Protein AF-A0AAQ3NP17-F1 (afdb_monomer_lite)

Sequence (1236 aa):
MEAEANFLVIVISLFFLWNWFAKYYKLKPNQKLPPGPKKLPFIGNLHQLSGAGSLPHRAFYKLALKYGPLMHLQLGEISTVVASSPGLAKEIMKTNDIAFVQRPQFVFGDILSYGGKNIVFAPYGDYWRQIKKISVLELLSAKRVKSFSFIREEETAKFIDSIRKSAGSPINLTDKIYSLISDFVFRAAFGRKYKDHEFVVPLMRRVIEEATGFGFVDLFPSLKFIHFITGKRAKLEKLQKQVDEVLDNVVKEHEDKRKEAKEDGVEVEDEDFVDVLLRIQQDDNPDFKMTTTQIKALILDIFVAGTDTSASVLDWMMAEIVRNPRVMEKAQSEIREAFREKKRIDESDVEELNYLKLVMKETLRLHPPVPLLLPRECSEVRKLGGYEIPKKTRVMINAWSMGRDPEYWSDGERFIPERFEGNCVDFKGNNYEYVPFGAGRRMCPGMAFGLASIMLPLTLLLYHFNWELPDNIKAEDMDMAEHFGVEAVAKIQCTDVPLSLGLVKEVWIFQAHQLKKKYLSPLNLLIHGLAHLVFDYLCHPDEEYQRFLDYELSFFCEVNLLNRLSSQVQARPYVRRREPFPTKVSHYLKRAKLIDSIRLTLRSKNPDSSLPSLINHRLFDSFVLTHAIRSSPSADSALSLVHALEKNSNFSHTHHTLHALATVLAKSGKCSALKSLIDDIQANRFGTVRISFMNLMQWHAAAGDLDTVLQVWEQYTLESNHLCTESYNIVMALYAQMGKDSQAVRVFQGMIDEGSLPNCRSCTIIIEHLVKSRKLSEALEVFNLLPLMRVKRTLKQYSVLLEGFVGSKRFDEVKILVDEMQVDGILPSRGVSLLLQQMKEEGIFEDKEQLLRGIFPDERISTVSYSVDGGDGDDDENENEVEDENINDASQCDLVDGVHLKPWLDPRALASALRNWSPDEVAALEGANFVWTTRLVCKMLRNFKTPEAAWSFFCWVANQNGFTHDIYTVQRIMTLLARHGRTDLVNTLISKIRMEGMRLPFNTIRLIIDFYGISKNADAAMKVFNDDRILCGPISNVNLMLLYSSLLRTLTKCGRNSDALDMLDDMILNGICPDIQTFSGLMLYFSQLGDIKTVQKLFAMIRQSGLEPDAYLFKVLIQGYCKSNRAALAWRLFEDMKNSGLVPDSATKELLVKSLWKEGRRREAAAVEESCEEINTVLPLALQESYPSAYTMDVNSFAHEISAHTLTVMNKQGMHSGGERKGGGTTLRETDTDGI

Foldseek 3Di:
DVVVVVVVVVVVVVVCVVVVVVVVPPPPPDFQAQAFDAADPQQTCVVLCVVQVQAVLVSVLVRCVVRNQWHWTQGRPATAIEGQALVLLCCPFPVVNVQWVAADDDLLCCLQLVHQLEQQHNGDDPSNVVVLCCCQPPQADPVNLVLLLVQLQVLLVVLLVVVVVCFFWWDQVLVSLLVSQLSSLCCQLQNDCDPCNVVQSVLLVVSQQLVFCSDPCNSHVVPVVVCVVVCVSVVSNVSSVVLVVVLVVSLVVLVVVVVVCVVVVHDDPPDHLSNSLVVVQPPPDVVDHDDSSSSSSHSSCSSNVRRQQLSQLLQLLVLQLQLDVVLLVVQLCLLCVLCVPPPDDGLVSLVPRDLVVLSSQLSCLQFQFQQFPRKTFRCAWDDGPNGTDHGRHIYTYRSNSLSQPCVVDPVSNDRDSCVCPPDPDDQAAPRSSRPSQRHHPSGHSNVSSSVSSNRPSSSSCSNFFDFHAPDPQHSVNAPQAFDNGSTTHGRDTGGDHGDGPPDPPPDPVPPVVPVVPPPDDDDPDDPPPPPPPPPDDDDDDDDDDDDDDDDDDDDDDDDDPPPPPPDDDDADDLPDPDDCPVFLLLLLVVLLVLLVVLQVLLVDPCNPPCLVVSCPDSSNDQLSLLLSLLSHPALVSSVVNVVVVVVPRHDAHDLSNLLSNLQRCLQRLVVVVNVVSVVCVVVCVRPPHDDDLVSQLVSCLSSLNLVSNVVSVVVVVVVDVDDAQVSLLSNLLSCLVVVVLLVSLVSLVVCLVSPHDDAQSNLLSVLLSCLVVLNLVLSVVSQVCCVVVVHQHALSSLLSSLVSCLVVVVVVVNLVSLVVCLLSVHQHDPSRVVSVVVVVVVVPDPPNPPSCCSNDVPLFPPADDDDDDDDDDDDDDDPPDDPPPPPPDPDPDDDDDHDDDSSSDDLLSSLVSLQPPDPSSVVSVVVSVDDDDPVSLLSNLVNHPDLVSSVVSLVVVSNDYHDTDDLNSLLSSLLVCLLQVVLVVNVVSQVVCLVSVHAHRLVSLLSSLLSVLNVLNLVSNVVSLVCNCVRHNDDDLSSNLSSLLSSLLSCLSNVVLVVSVVSQVVCVVVVRDHDLVSLLSNLLSCLVVLNLVVNVVSVVVCVVVVHDHALSNLLSNLSSCLVNLNLVVSLVSVVVCVVVVHDHDPVSLVSSLVSCVVNVVNVSSVVSVVVVVVPVPDDDDDDDDDDDDDDDDDPSRVSVVSSVVSSVVVVVVVVPPDDDDDDDDDDDDDDDDDDD

InterPro domains:
  IPR001128 Cytochrome P450 [PF00067] (34-480)
  IPR001128 Cytochrome P450 [PR00385] (305-322)
  IPR001128 Cytochrome P450 [PR00385] (358-369)
  IPR001128 Cytochrome P450 [PR00385] (435-444)
  IPR002401 Cytochrome P450, E-class, group I [PR00463] (64-83)
  IPR002401 Cytochrome P450, E-class, group I [PR00463] (88-109)
  IPR002401 Cytochrome P450, E-class, group I [PR00463] (180-198)
  IPR002401 Cytochrome P450, E-class, group I [PR00463] (294-311)
  IPR002401 Cytochrome P450, E-class, group I [PR00463] (314-340)
  IPR002401 Cytochrome P450, E-class, group I [PR00463] (357-375)
  IPR002401 Cytochrome P450, E-class, group I [PR00463] (398-422)
  IPR002401 Cytochrome P450, E-class, group I [PR00463] (434-444)
  IPR002401 Cytochrome P450, E-class, group I [PR00463] (444-467)
  IPR002885 Pentatricopeptide repeat [PF01535] (727-755)
  IPR002885 Pentatricopeptide repeat [PF01535] (762-785)
  IPR002885 Pentatricopeptide repeat [PF01535] (798-826)
  IPR002885 Pentatricopeptide repeat [PF01535] (1044-1072)
  IPR002885 Pentatricopeptide repeat [PF13041] (1109-1156)
  IPR002885 Pentatricopeptide repeat [PS51375] (724-758)
  IPR002885 Pentatricopeptide repeat [PS51375] (794-828)

Structure (mmCIF, N/CA/C/O backbone):
data_AF-A0AAQ3NP17-F1
#
_entry.id   AF-A0AAQ3NP17-F1
#
loop_
_atom_site.group_PDB
_atom_site.id
_atom_site.type_symbol
_atom_site.label_atom_id
_atom_site.label_alt_id
_atom_site.label_comp_id
_atom_site.label_asym_id
_atom_site.label_entity_id
_atom_site.label_seq_id
_atom_site.pdbx_PDB_ins_code
_atom_site.Cartn_x
_atom_site.Cartn_y
_atom_site.Cartn_z
_atom_site.occupancy
_atom_site.B_iso_or_equiv
_atom_site.auth_seq_id
_atom_site.auth_comp_id
_atom_site.auth_asym_id
_atom_site.auth_atom_id
_atom_site.pdbx_PDB_model_num
ATOM 1 N N . MET A 1 1 ? 0.466 -8.342 73.359 1.00 50.41 1 MET A N 1
ATOM 2 C CA . MET A 1 1 ? 1.091 -7.521 72.298 1.00 50.41 1 MET A CA 1
ATOM 3 C C . MET A 1 1 ? 1.499 -8.311 71.054 1.00 50.41 1 MET A C 1
ATOM 5 O O . MET A 1 1 ? 0.765 -8.213 70.084 1.00 50.41 1 MET A O 1
ATOM 9 N N . GLU A 1 2 ? 2.572 -9.116 71.021 1.00 44.22 2 GLU A N 1
ATOM 10 C CA . GLU A 1 2 ? 2.957 -9.835 69.775 1.00 44.22 2 GLU A CA 1
ATOM 11 C C . GLU A 1 2 ? 1.928 -10.890 69.325 1.00 44.22 2 GLU A C 1
ATOM 13 O O . GLU A 1 2 ? 1.632 -11.010 68.137 1.00 44.22 2 GLU A O 1
ATOM 18 N N . ALA A 1 3 ? 1.304 -11.599 70.271 1.00 47.81 3 ALA A N 1
ATOM 19 C CA . ALA A 1 3 ? 0.242 -12.563 69.969 1.00 47.81 3 ALA A CA 1
ATOM 20 C C . ALA A 1 3 ? -1.038 -11.895 69.425 1.00 47.81 3 ALA A C 1
ATOM 22 O O . ALA A 1 3 ? -1.696 -12.440 68.542 1.00 47.81 3 ALA A O 1
ATOM 23 N N . GLU A 1 4 ? -1.364 -10.691 69.902 1.00 51.31 4 GLU A N 1
ATOM 24 C CA . GLU A 1 4 ? -2.532 -9.920 69.450 1.00 51.31 4 GLU A CA 1
ATOM 25 C C . GLU A 1 4 ? -2.288 -9.288 68.075 1.00 51.31 4 GLU A C 1
ATOM 27 O O . GLU A 1 4 ? -3.193 -9.266 67.245 1.00 51.31 4 GLU A O 1
ATOM 32 N N . ALA A 1 5 ? -1.055 -8.852 67.795 1.00 55.12 5 ALA A N 1
ATOM 33 C CA . ALA A 1 5 ? -0.655 -8.376 66.474 1.00 55.12 5 ALA A CA 1
ATOM 34 C C . ALA A 1 5 ? -0.701 -9.505 65.429 1.00 55.12 5 ALA A C 1
ATOM 36 O O . ALA A 1 5 ? -1.265 -9.321 64.351 1.00 55.12 5 ALA A O 1
ATOM 37 N N . ASN A 1 6 ? -0.201 -10.699 65.767 1.00 54.34 6 ASN A N 1
ATOM 38 C CA . ASN A 1 6 ? -0.270 -11.866 64.883 1.00 54.34 6 ASN A CA 1
ATOM 39 C C . ASN A 1 6 ? -1.712 -12.340 64.659 1.00 54.34 6 ASN A C 1
ATOM 41 O O . ASN A 1 6 ? -2.077 -12.682 63.535 1.00 54.34 6 ASN A O 1
ATOM 45 N N . PHE A 1 7 ? -2.560 -12.299 65.690 1.00 66.19 7 PHE A N 1
ATOM 46 C CA . PHE A 1 7 ? -3.980 -12.621 65.555 1.00 66.19 7 PHE A CA 1
ATOM 47 C C . PHE A 1 7 ? -4.706 -11.622 64.645 1.00 66.19 7 PHE A C 1
ATOM 49 O O . PHE A 1 7 ? -5.451 -12.033 63.757 1.00 66.19 7 PHE A O 1
ATOM 56 N N . LEU A 1 8 ? -4.432 -10.321 64.788 1.00 63.84 8 LEU A N 1
ATOM 57 C CA . LEU A 1 8 ? -5.004 -9.287 63.926 1.00 63.84 8 LEU A CA 1
ATOM 58 C C . LEU A 1 8 ? -4.568 -9.466 62.462 1.00 63.84 8 LEU A C 1
ATOM 60 O O . LEU A 1 8 ? -5.402 -9.387 61.563 1.00 63.84 8 LEU A O 1
ATOM 64 N N . VAL A 1 9 ? -3.292 -9.781 62.213 1.00 71.69 9 VAL A N 1
ATOM 65 C CA . VAL A 1 9 ? -2.775 -10.068 60.863 1.00 71.69 9 VAL A CA 1
ATOM 66 C C . VAL A 1 9 ? -3.439 -11.310 60.266 1.00 71.69 9 VAL A C 1
ATOM 68 O O . VAL A 1 9 ? -3.824 -11.283 59.097 1.00 71.69 9 VAL A O 1
ATOM 71 N N . ILE A 1 10 ? -3.644 -12.374 61.048 1.00 74.88 10 ILE A N 1
ATOM 72 C CA . ILE A 1 10 ? -4.326 -13.594 60.589 1.00 74.88 10 ILE A CA 1
ATOM 73 C C . ILE A 1 10 ? -5.801 -13.313 60.283 1.00 74.88 10 ILE A C 1
ATOM 75 O O . ILE A 1 10 ? -6.288 -13.725 59.234 1.00 74.88 10 ILE A O 1
ATOM 79 N N . VAL A 1 11 ? -6.508 -12.569 61.136 1.00 72.44 11 VAL A N 1
ATOM 80 C CA . VAL A 1 11 ? -7.923 -12.217 60.928 1.00 72.44 11 VAL A CA 1
ATOM 81 C C . VAL A 1 11 ? -8.097 -11.308 59.712 1.00 72.44 11 VAL A C 1
ATOM 83 O O . VAL A 1 11 ? -8.994 -11.540 58.904 1.00 72.44 11 VAL A O 1
ATOM 86 N N . ILE A 1 12 ? -7.209 -10.329 59.519 1.00 71.69 12 ILE A N 1
ATOM 87 C CA . ILE A 1 12 ? -7.194 -9.479 58.321 1.00 71.69 12 ILE A CA 1
ATOM 88 C C . ILE A 1 12 ? -6.913 -10.332 57.075 1.00 71.69 12 ILE A C 1
ATOM 90 O O . ILE A 1 12 ? -7.628 -10.221 56.079 1.00 71.69 12 ILE A O 1
ATOM 94 N N . SER A 1 13 ? -5.938 -11.242 57.143 1.00 69.38 13 SER A N 1
ATOM 95 C CA . SER A 1 13 ? -5.601 -12.159 56.044 1.00 69.38 13 SER A CA 1
ATOM 96 C C . SER A 1 13 ? -6.770 -13.084 55.688 1.00 69.38 13 SER A C 1
ATOM 98 O O . SER A 1 13 ? -7.081 -13.259 54.511 1.00 69.38 13 SER A O 1
ATOM 100 N N . LEU A 1 14 ? -7.470 -13.623 56.691 1.00 71.81 14 LEU A N 1
ATOM 101 C CA . LEU A 1 14 ? -8.652 -14.471 56.527 1.00 71.81 14 LEU A CA 1
ATOM 102 C C . LEU A 1 14 ? -9.866 -13.688 56.010 1.00 71.81 14 LEU A C 1
ATOM 104 O O . LEU A 1 14 ? -10.611 -14.209 55.186 1.00 71.81 14 LEU A O 1
ATOM 108 N N . PHE A 1 15 ? -10.049 -12.432 56.422 1.00 71.12 15 PHE A N 1
ATOM 109 C CA . PHE A 1 15 ? -11.106 -11.550 55.916 1.00 71.12 15 PHE A CA 1
ATOM 110 C C . PHE A 1 15 ? -10.890 -11.191 54.440 1.00 71.12 15 PHE A C 1
ATOM 112 O O . PHE A 1 15 ? -11.834 -11.226 53.644 1.00 71.12 15 PHE A O 1
ATOM 119 N N . PHE A 1 16 ? -9.642 -10.914 54.044 1.00 67.50 16 PHE A N 1
ATOM 120 C CA . PHE A 1 16 ? -9.286 -10.739 52.637 1.00 67.50 16 PHE A CA 1
ATOM 121 C C . PHE A 1 16 ? -9.463 -12.040 51.847 1.00 67.50 16 PHE A C 1
ATOM 123 O O . PHE A 1 16 ? -10.061 -11.993 50.775 1.00 67.50 16 PHE A O 1
ATOM 130 N N . LEU A 1 17 ? -9.054 -13.195 52.387 1.00 69.94 17 LEU A N 1
ATOM 131 C CA . LEU A 1 17 ? -9.299 -14.518 51.793 1.00 69.94 17 LEU A CA 1
ATOM 132 C C . LEU A 1 17 ? -10.798 -14.825 51.640 1.00 69.94 17 LEU A C 1
ATOM 134 O O . LEU A 1 17 ? -11.200 -15.350 50.607 1.00 69.94 17 LEU A O 1
ATOM 138 N N . TRP A 1 18 ? -11.641 -14.465 52.610 1.00 65.31 18 TRP A N 1
ATOM 139 C CA . TRP A 1 18 ? -13.089 -14.701 52.583 1.00 65.31 18 TRP A CA 1
ATOM 140 C C . TRP A 1 18 ? -13.806 -13.821 51.558 1.00 65.31 18 TRP A C 1
ATOM 142 O O . TRP A 1 18 ? -14.537 -14.328 50.707 1.00 65.31 18 TRP A O 1
ATOM 152 N N . ASN A 1 19 ? -13.571 -12.503 51.582 1.00 60.91 19 ASN A N 1
ATOM 153 C CA . ASN A 1 19 ? -14.122 -11.597 50.569 1.00 60.91 19 ASN A CA 1
ATOM 154 C C . ASN A 1 19 ? -13.617 -11.951 49.165 1.00 60.91 19 ASN A C 1
ATOM 156 O O . ASN A 1 19 ? -14.330 -11.763 48.178 1.00 60.91 19 ASN A O 1
ATOM 160 N N . TRP A 1 20 ? -12.411 -12.508 49.074 1.00 59.59 20 TRP A N 1
ATOM 161 C CA . TRP A 1 20 ? -11.835 -13.028 47.844 1.00 59.59 20 TRP A CA 1
ATOM 162 C C . TRP A 1 20 ? -12.520 -14.318 47.373 1.00 59.59 20 TRP A C 1
ATOM 164 O O . TRP A 1 20 ? -12.950 -14.367 46.221 1.00 59.59 20 TRP A O 1
ATOM 174 N N . PHE A 1 21 ? -12.735 -15.307 48.246 1.00 56.50 21 PHE A N 1
ATOM 175 C CA . PHE A 1 21 ? -13.508 -16.515 47.930 1.00 56.50 21 PHE A CA 1
ATOM 176 C C . PHE A 1 21 ? -14.945 -16.170 47.510 1.00 56.50 21 PHE A C 1
ATOM 178 O O . PHE A 1 21 ? -15.438 -16.697 46.513 1.00 56.50 21 PHE A O 1
ATOM 185 N N . ALA A 1 22 ? -15.589 -15.212 48.181 1.00 57.97 22 ALA A N 1
ATOM 186 C CA . ALA A 1 22 ? -16.921 -14.724 47.823 1.00 57.97 22 ALA A CA 1
ATOM 187 C C . ALA A 1 22 ? -16.960 -14.015 46.451 1.00 57.97 22 ALA A C 1
ATOM 189 O O . ALA A 1 22 ? -17.969 -14.077 45.744 1.00 57.97 22 ALA A O 1
ATOM 190 N N . LYS A 1 23 ? -15.861 -13.370 46.034 1.00 54.69 23 LYS A N 1
ATOM 191 C CA . LYS A 1 23 ? -15.707 -12.787 44.688 1.00 54.69 23 LYS A CA 1
ATOM 192 C C . LYS A 1 23 ? -15.390 -13.852 43.631 1.00 54.69 23 LYS A C 1
ATOM 194 O O . LYS A 1 23 ? -15.873 -13.740 42.509 1.00 54.69 23 LYS A O 1
ATOM 199 N N . TYR A 1 24 ? -14.622 -14.881 43.994 1.00 49.47 24 TYR A N 1
ATOM 200 C CA . TYR A 1 24 ? -14.214 -15.990 43.124 1.00 49.47 24 TYR A CA 1
ATOM 201 C C . TYR A 1 24 ? -15.380 -16.938 42.798 1.00 49.47 24 TYR A C 1
ATOM 203 O O . TYR A 1 24 ? -15.488 -17.416 41.672 1.00 49.47 24 TYR A O 1
ATOM 211 N N . TYR A 1 25 ? -16.295 -17.151 43.752 1.00 46.56 25 TYR A N 1
ATOM 212 C CA . TYR A 1 25 ? -17.498 -17.974 43.573 1.00 46.56 25 TYR A CA 1
ATOM 213 C C . TYR A 1 25 ? -18.700 -17.234 42.966 1.00 46.56 25 TYR A C 1
ATOM 215 O O . TYR A 1 25 ? -19.701 -17.873 42.643 1.00 46.56 25 TYR A O 1
ATOM 223 N N . LYS A 1 26 ? -18.604 -15.924 42.690 1.00 42.25 26 LYS A N 1
ATOM 224 C CA . LYS A 1 26 ? -19.517 -15.253 41.744 1.00 42.25 26 LYS A CA 1
ATOM 225 C C . LYS A 1 26 ? -19.137 -15.616 40.301 1.00 42.25 26 LYS A C 1
ATOM 227 O O . LYS A 1 26 ? -18.790 -14.761 39.490 1.00 42.25 26 LYS A O 1
ATOM 232 N N . LEU A 1 27 ? -19.215 -16.904 39.975 1.00 41.41 27 LEU A N 1
ATOM 233 C CA . LEU A 1 27 ? -19.275 -17.380 38.598 1.00 41.41 27 LEU A CA 1
ATOM 234 C C . LEU A 1 27 ? -20.601 -16.892 38.012 1.00 41.41 27 LEU A C 1
ATOM 236 O O . LEU A 1 27 ? -21.658 -17.432 38.327 1.00 41.41 27 LEU A O 1
ATOM 240 N N . LYS A 1 28 ? -20.560 -15.860 37.163 1.00 43.56 28 LYS A N 1
ATOM 241 C CA . LYS A 1 28 ? -21.633 -15.681 36.181 1.00 43.56 28 LYS A CA 1
ATOM 242 C C . LYS A 1 28 ? -21.580 -16.902 35.253 1.00 43.56 28 LYS A C 1
ATOM 244 O O . LYS A 1 28 ? -20.546 -17.095 34.610 1.00 43.56 28 LYS A O 1
ATOM 249 N N . PRO A 1 29 ? -22.628 -17.736 35.189 1.00 41.06 29 PRO A N 1
ATOM 250 C CA . PRO A 1 29 ? -22.677 -18.816 34.220 1.00 41.06 29 PRO A CA 1
ATOM 251 C C . PRO A 1 29 ? -22.886 -18.223 32.816 1.00 41.06 29 PRO A C 1
ATOM 253 O O . PRO A 1 29 ? -23.563 -17.206 32.665 1.00 41.06 29 PRO A O 1
ATOM 256 N N . ASN A 1 30 ? -22.314 -18.88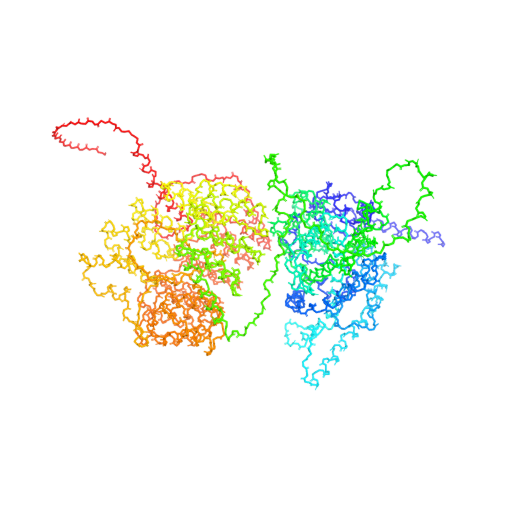4 31.806 1.00 47.62 30 ASN A N 1
ATOM 257 C CA . ASN A 1 30 ? -22.491 -18.652 30.364 1.00 47.62 30 ASN A CA 1
ATOM 258 C C . ASN A 1 30 ? -21.806 -17.432 29.715 1.00 47.62 30 ASN A C 1
ATOM 260 O O . ASN A 1 30 ? -22.459 -16.663 29.018 1.00 47.62 30 ASN A O 1
ATOM 264 N N . GLN A 1 31 ? -20.477 -17.315 29.805 1.00 58.97 31 GLN A N 1
ATOM 265 C CA . GLN A 1 31 ? -19.715 -16.662 28.725 1.00 58.97 31 GLN A CA 1
ATOM 266 C C . GLN A 1 31 ? -18.853 -17.698 28.003 1.00 58.97 31 GLN A C 1
ATOM 268 O O . GLN A 1 31 ? -18.034 -18.374 28.627 1.00 58.97 31 GLN A O 1
ATOM 273 N N . LYS A 1 32 ? -19.053 -17.836 26.686 1.00 78.88 32 LYS A N 1
ATOM 274 C CA . LYS A 1 32 ? -18.236 -18.686 25.806 1.00 78.88 32 LYS A CA 1
ATOM 275 C C . LYS A 1 32 ? -16.877 -18.012 25.575 1.00 78.88 32 LYS A C 1
ATOM 277 O O . LYS A 1 32 ? -16.656 -17.435 24.515 1.00 78.88 32 LYS A O 1
ATOM 282 N N . LEU A 1 33 ? -16.000 -18.027 26.579 1.00 85.50 33 LEU A N 1
ATOM 283 C CA . LEU A 1 33 ? -14.612 -17.567 26.440 1.00 85.50 33 LEU A CA 1
ATOM 284 C C . LEU A 1 33 ? -13.792 -18.563 25.599 1.00 85.50 33 LEU A C 1
ATOM 286 O O . LEU A 1 33 ? -14.124 -19.753 25.603 1.00 85.50 33 LEU A O 1
ATOM 290 N N . PRO A 1 34 ? -12.718 -18.110 24.922 1.00 92.06 34 PRO A N 1
ATOM 291 C CA . PRO A 1 34 ? -11.793 -19.008 24.238 1.00 92.06 34 PRO A CA 1
ATOM 292 C C . PRO A 1 34 ? -11.210 -20.075 25.181 1.00 92.06 34 PRO A C 1
ATOM 294 O O . PRO A 1 34 ? -11.082 -19.825 26.386 1.00 92.06 34 PRO A O 1
ATOM 297 N N . PRO A 1 35 ? -10.831 -21.255 24.658 1.00 92.31 35 PRO A N 1
ATOM 298 C CA . PRO A 1 35 ? -10.200 -22.306 25.449 1.00 92.31 35 PRO A CA 1
ATOM 299 C C . PRO A 1 35 ? -8.877 -21.824 26.056 1.00 92.31 35 PRO A C 1
ATOM 301 O O . PRO A 1 35 ? -8.228 -20.914 25.545 1.00 92.31 35 PRO A O 1
ATOM 304 N N . GLY A 1 36 ? -8.451 -22.437 27.157 1.00 90.69 36 GLY A N 1
ATOM 305 C CA . GLY A 1 36 ? -7.206 -22.046 27.801 1.00 90.69 36 GLY A CA 1
ATOM 306 C C . GLY A 1 36 ? -6.750 -23.003 28.897 1.00 90.69 36 GLY A C 1
ATOM 307 O O . GLY A 1 36 ? -7.539 -23.805 29.411 1.00 90.69 36 GLY A O 1
ATOM 308 N N . PRO A 1 37 ? -5.464 -22.942 29.269 1.00 89.81 37 PRO A N 1
ATOM 309 C CA . PRO A 1 37 ? -4.916 -23.754 30.340 1.00 89.81 37 PRO A CA 1
ATOM 310 C C . PRO A 1 37 ? -5.538 -23.434 31.705 1.00 89.81 37 PRO A C 1
ATOM 312 O O . PRO A 1 37 ? -5.924 -22.300 31.997 1.00 89.81 37 PRO A O 1
ATOM 315 N N . LYS A 1 38 ? -5.563 -24.437 32.595 1.00 86.19 38 LYS A N 1
ATOM 316 C CA . LYS A 1 38 ? -6.058 -24.268 33.970 1.00 86.19 38 LYS A CA 1
ATOM 317 C C . LYS A 1 38 ? -5.279 -23.159 34.688 1.00 86.19 38 LYS A C 1
ATOM 319 O O . LYS A 1 38 ? -4.047 -23.150 34.688 1.00 86.19 38 LYS A O 1
ATOM 324 N N . LYS A 1 39 ? -6.026 -22.239 35.299 1.00 87.19 39 LYS A N 1
ATOM 325 C CA . LYS A 1 39 ? -5.512 -21.088 36.048 1.00 87.19 39 LYS A CA 1
ATOM 326 C C . LYS A 1 39 ? -5.261 -21.453 37.512 1.00 87.19 39 LYS A C 1
ATOM 328 O O . LYS A 1 39 ? -6.090 -22.127 38.123 1.00 87.19 39 LYS A O 1
ATOM 333 N N . LEU A 1 40 ? -4.156 -20.975 38.081 1.00 84.19 40 LEU A N 1
ATOM 334 C CA . LEU A 1 40 ? -3.925 -21.026 39.524 1.00 84.19 40 LEU A CA 1
ATOM 335 C C . LEU A 1 40 ? -4.592 -19.831 40.226 1.00 84.19 40 LEU A C 1
ATOM 337 O O . LEU A 1 40 ? -4.775 -18.775 39.608 1.00 84.19 40 LEU A O 1
ATOM 341 N N . PRO A 1 41 ? -4.947 -19.961 41.516 1.00 74.38 41 PRO A N 1
ATOM 342 C CA . PRO A 1 41 ? -5.345 -18.826 42.342 1.00 74.38 41 PRO A CA 1
ATOM 343 C C . PRO A 1 41 ? -4.325 -17.676 42.284 1.00 74.38 41 PRO A C 1
ATOM 345 O O . PRO A 1 41 ? -3.121 -17.919 42.300 1.00 74.38 41 PRO A O 1
ATOM 348 N N . PHE A 1 42 ? -4.811 -16.430 42.244 1.00 71.81 42 PHE A N 1
ATOM 349 C CA . PHE A 1 42 ? -4.041 -15.169 42.247 1.00 71.81 42 PHE A CA 1
ATOM 350 C C . PHE A 1 42 ? -3.156 -14.897 41.021 1.00 71.81 42 PHE A C 1
ATOM 352 O O . PHE A 1 42 ? -3.311 -13.862 40.384 1.00 71.81 42 PHE A O 1
ATOM 359 N N . ILE A 1 43 ? -2.252 -15.807 40.661 1.00 82.06 43 ILE A N 1
ATOM 360 C CA . ILE A 1 43 ? -1.304 -15.612 39.550 1.00 82.06 43 ILE A CA 1
ATOM 361 C C . ILE A 1 43 ? -1.873 -16.023 38.186 1.00 82.06 43 ILE A C 1
ATOM 363 O O . ILE A 1 43 ? -1.304 -15.696 37.144 1.00 82.06 43 ILE A O 1
ATOM 367 N N . GLY A 1 44 ? -2.988 -16.759 38.176 1.00 87.94 44 GLY A N 1
ATOM 368 C CA . GLY A 1 44 ? -3.618 -17.247 36.958 1.00 87.94 44 GLY A CA 1
ATOM 369 C C . GLY A 1 44 ? -2.692 -18.174 36.167 1.00 87.94 44 GLY A C 1
ATOM 370 O O . GLY A 1 44 ? -2.243 -19.202 36.676 1.00 87.94 44 GLY A O 1
ATOM 371 N N . ASN A 1 45 ? -2.405 -17.814 34.921 1.00 89.50 45 ASN A N 1
ATOM 372 C CA . ASN A 1 45 ? -1.582 -18.550 33.966 1.00 89.50 45 ASN A CA 1
ATOM 373 C C . ASN A 1 45 ? -0.113 -18.080 33.926 1.00 89.50 45 ASN A C 1
ATOM 375 O O . ASN A 1 45 ? 0.657 -18.584 33.117 1.00 89.50 45 ASN A O 1
ATOM 379 N N . LEU A 1 46 ? 0.324 -17.173 34.813 1.00 84.69 46 LEU A N 1
ATOM 380 C CA . LEU A 1 46 ? 1.718 -16.686 34.826 1.00 84.69 46 LEU A CA 1
ATOM 381 C C . LEU A 1 46 ? 2.757 -17.802 35.032 1.00 84.69 46 LEU A C 1
ATOM 383 O O . LEU A 1 46 ? 3.818 -17.782 34.417 1.00 84.69 46 LEU A O 1
ATOM 387 N N . HIS A 1 47 ? 2.431 -18.819 35.831 1.00 83.69 47 HIS A N 1
ATOM 388 C CA . HIS A 1 47 ? 3.287 -19.989 36.068 1.00 83.69 47 HIS A CA 1
ATOM 389 C C . HIS A 1 47 ? 3.573 -20.823 34.802 1.00 83.69 47 HIS A C 1
ATOM 391 O O . HIS A 1 47 ? 4.537 -21.583 34.755 1.00 83.69 47 HIS A O 1
ATOM 397 N N . GLN A 1 48 ? 2.746 -20.695 33.759 1.00 83.19 48 GLN A N 1
ATOM 398 C CA . GLN A 1 48 ? 2.983 -21.346 32.465 1.00 83.19 48 GLN A CA 1
ATOM 399 C C . GLN A 1 48 ? 3.974 -20.562 31.600 1.00 83.19 48 GLN A C 1
ATOM 401 O O . GLN A 1 48 ? 4.523 -21.117 30.653 1.00 83.19 48 GLN A O 1
ATOM 406 N N . LEU A 1 49 ? 4.244 -19.301 31.948 1.00 76.56 49 LEU A N 1
ATOM 407 C CA . LEU A 1 49 ? 5.242 -18.461 31.285 1.00 76.56 49 LEU A CA 1
ATOM 408 C C . LEU A 1 49 ? 6.625 -18.606 31.927 1.00 76.56 49 LEU A C 1
ATOM 410 O O . LEU A 1 49 ? 7.631 -18.495 31.232 1.00 76.56 49 LEU A O 1
ATOM 414 N N . SER A 1 50 ? 6.697 -18.938 33.221 1.00 62.06 50 SER A N 1
ATOM 415 C CA . SER A 1 50 ? 7.970 -19.145 33.927 1.00 62.06 50 SER A CA 1
ATOM 416 C C . SER A 1 50 ? 8.724 -20.408 33.492 1.00 62.06 50 SER A C 1
ATOM 418 O O . SER A 1 50 ? 9.945 -20.441 33.584 1.00 62.06 50 SER A O 1
ATOM 420 N N . GLY A 1 51 ? 8.032 -21.435 32.986 1.00 52.75 51 GLY A N 1
ATOM 421 C CA . GLY A 1 51 ? 8.662 -22.672 32.497 1.00 52.75 51 GLY A CA 1
ATOM 422 C C . GLY A 1 51 ? 9.263 -22.584 31.084 1.00 52.75 51 GLY A C 1
ATOM 423 O O . GLY A 1 51 ? 9.921 -23.521 30.647 1.00 52.75 51 GLY A O 1
ATOM 424 N N . ALA A 1 52 ? 9.036 -21.486 30.352 1.00 47.56 52 ALA A N 1
ATOM 425 C CA . ALA A 1 52 ? 9.337 -21.368 28.921 1.00 47.56 52 ALA A CA 1
ATOM 426 C C . ALA A 1 52 ? 10.623 -20.581 28.590 1.00 47.56 52 ALA A C 1
ATOM 428 O O . ALA A 1 52 ? 10.777 -20.116 27.463 1.00 47.56 52 ALA A O 1
ATOM 429 N N . GLY A 1 53 ? 11.547 -20.430 29.544 1.00 50.97 53 GLY A N 1
ATOM 430 C CA . GLY A 1 53 ? 12.850 -19.803 29.286 1.00 50.97 53 GLY A CA 1
ATOM 431 C C . GLY A 1 53 ? 12.768 -18.305 28.976 1.00 50.97 53 GLY A C 1
ATOM 432 O O . GLY A 1 53 ? 13.477 -17.820 28.107 1.00 50.97 53 GLY A O 1
ATOM 433 N N . SER A 1 54 ? 11.903 -17.569 29.681 1.00 63.34 54 SER A N 1
ATOM 434 C CA . SER A 1 54 ? 11.740 -16.108 29.586 1.00 63.34 54 SER A CA 1
ATOM 435 C C . SER A 1 54 ? 11.178 -15.537 28.273 1.00 63.34 54 SER A C 1
ATOM 437 O O . SER A 1 54 ? 11.151 -14.330 28.150 1.00 63.34 54 SER A O 1
ATOM 439 N N . LEU A 1 55 ? 10.647 -16.320 27.322 1.00 79.44 55 LEU A N 1
ATOM 440 C CA . LEU A 1 55 ? 10.121 -15.780 26.047 1.00 79.44 55 LEU A CA 1
ATOM 441 C C . LEU A 1 55 ? 8.599 -15.997 25.880 1.00 79.44 55 LEU A C 1
ATOM 443 O O . LEU A 1 55 ? 8.173 -17.096 25.500 1.00 79.44 55 LEU A O 1
ATOM 447 N N . PRO A 1 56 ? 7.747 -14.978 26.136 1.00 84.31 56 PRO A N 1
ATOM 448 C CA . PRO A 1 56 ? 6.289 -15.126 26.110 1.00 84.31 56 PRO A CA 1
ATOM 449 C C . PRO A 1 56 ? 5.718 -15.590 24.769 1.00 84.31 56 PRO A C 1
ATOM 451 O O . PRO A 1 56 ? 4.803 -16.407 24.757 1.00 84.31 56 PRO A O 1
ATOM 454 N N . HIS A 1 57 ? 6.252 -15.129 23.635 1.00 88.19 57 HIS A N 1
ATOM 455 C CA . HIS A 1 57 ? 5.769 -15.523 22.304 1.00 88.19 57 HIS A CA 1
ATOM 456 C C . HIS A 1 57 ? 5.963 -17.006 22.009 1.00 88.19 57 HIS A C 1
ATOM 458 O O . HIS A 1 57 ? 5.039 -17.650 21.506 1.00 88.19 57 HIS A O 1
ATOM 464 N N . ARG A 1 58 ? 7.108 -17.580 22.398 1.00 88.12 58 ARG A N 1
ATOM 465 C CA . ARG A 1 58 ? 7.363 -19.023 22.274 1.00 88.12 58 ARG A CA 1
ATOM 466 C C . ARG A 1 58 ? 6.500 -19.830 23.242 1.00 88.12 58 ARG A C 1
ATOM 468 O O . ARG A 1 58 ? 5.988 -20.889 22.879 1.00 88.12 58 ARG A O 1
ATOM 475 N N . ALA A 1 59 ? 6.305 -19.329 24.464 1.00 89.19 59 ALA A N 1
ATOM 476 C CA . ALA A 1 59 ? 5.400 -19.946 25.434 1.00 89.19 59 ALA A CA 1
ATOM 477 C C . ALA A 1 59 ? 3.963 -19.994 24.893 1.00 89.19 59 ALA A C 1
ATOM 479 O O . ALA A 1 59 ? 3.306 -21.035 24.942 1.00 89.19 59 ALA A O 1
ATOM 480 N N . PHE A 1 60 ? 3.496 -18.884 24.319 1.00 91.69 60 PHE A N 1
ATOM 481 C CA . PHE A 1 60 ? 2.167 -18.797 23.736 1.00 91.69 60 PHE A CA 1
ATOM 482 C C . PHE A 1 60 ? 2.008 -19.666 22.493 1.00 91.69 60 PHE A C 1
ATOM 484 O O . PHE A 1 60 ? 0.950 -20.262 22.335 1.00 91.69 60 PHE A O 1
ATOM 491 N N . TYR A 1 61 ? 3.040 -19.798 21.658 1.00 91.38 61 TYR A N 1
ATOM 492 C CA . TYR A 1 61 ? 3.034 -20.742 20.540 1.00 91.38 61 TYR A CA 1
ATOM 493 C C . TYR A 1 61 ? 2.828 -22.186 21.024 1.00 91.38 61 TYR A C 1
ATOM 495 O O . TYR A 1 61 ? 1.897 -22.861 20.590 1.00 91.38 61 TYR A O 1
ATOM 503 N N . LYS A 1 62 ? 3.614 -22.635 22.015 1.00 91.06 62 LYS A N 1
ATOM 504 C CA . LYS A 1 62 ? 3.470 -23.982 22.602 1.00 91.06 62 LYS A CA 1
ATOM 505 C C . LYS A 1 62 ? 2.085 -24.218 23.209 1.00 91.06 62 LYS A C 1
ATOM 507 O O . LYS A 1 62 ? 1.552 -25.321 23.122 1.00 91.06 62 LYS A O 1
ATOM 512 N N . LEU A 1 63 ? 1.502 -23.198 23.839 1.00 91.69 63 LEU A N 1
ATOM 513 C CA . LEU A 1 63 ? 0.139 -23.277 24.367 1.00 91.69 63 LEU A CA 1
ATOM 514 C C . LEU A 1 63 ? -0.909 -23.301 23.245 1.00 91.69 63 LEU A C 1
ATOM 516 O O . LEU A 1 63 ? -1.856 -24.079 23.339 1.00 91.69 63 LEU A O 1
ATOM 520 N N . ALA A 1 64 ? -0.724 -22.527 22.175 1.00 92.44 64 ALA A N 1
ATOM 521 C CA . ALA A 1 64 ? -1.626 -22.508 21.026 1.00 92.44 64 ALA A CA 1
ATOM 522 C C . ALA A 1 64 ? -1.684 -23.870 20.315 1.00 92.44 64 ALA A C 1
ATOM 524 O O . ALA A 1 64 ? -2.769 -24.319 19.959 1.00 92.44 64 ALA A O 1
ATOM 525 N N . LEU A 1 65 ? -0.563 -24.598 20.227 1.00 90.94 65 LEU A N 1
ATOM 526 C CA . LEU A 1 65 ? -0.547 -25.979 19.714 1.00 90.94 65 LEU A CA 1
ATOM 527 C C . LEU A 1 65 ? -1.439 -26.939 20.524 1.00 90.94 65 LEU A C 1
ATOM 529 O O . LEU A 1 65 ? -1.904 -27.944 19.997 1.00 90.94 65 LEU A O 1
ATOM 533 N N . LYS A 1 66 ? -1.682 -26.648 21.809 1.00 92.00 66 LYS A N 1
ATOM 534 C CA . LYS A 1 66 ? -2.483 -27.496 22.705 1.00 92.00 66 LYS A CA 1
ATOM 535 C C . LYS A 1 66 ? -3.941 -27.053 22.831 1.00 92.00 66 LYS A C 1
ATOM 537 O O . LYS A 1 66 ? -4.815 -27.900 22.983 1.00 92.00 66 LYS A O 1
ATOM 542 N N . TYR A 1 67 ? -4.196 -25.747 22.850 1.00 91.69 67 TYR A N 1
ATOM 543 C CA . TYR A 1 67 ? -5.525 -25.184 23.125 1.00 91.69 67 TYR A CA 1
ATOM 544 C C . TYR A 1 67 ? -6.196 -24.569 21.893 1.00 91.69 67 TYR A C 1
ATOM 546 O O . TYR A 1 67 ? -7.369 -24.218 21.968 1.00 91.69 67 TYR A O 1
ATOM 554 N N . GLY A 1 68 ? -5.488 -24.480 20.767 1.00 92.25 68 GLY A N 1
ATOM 555 C CA . GLY A 1 68 ? -5.964 -23.891 19.521 1.00 92.25 68 GLY A CA 1
ATOM 556 C C . GLY A 1 68 ? -5.396 -22.489 19.253 1.00 92.25 68 GLY A C 1
ATOM 557 O O . GLY A 1 68 ? -4.778 -21.873 20.127 1.00 92.25 68 GLY A O 1
ATOM 558 N N . PRO A 1 69 ? -5.616 -21.959 18.034 1.00 93.00 69 PRO A N 1
ATOM 559 C CA . PRO A 1 69 ? -5.028 -20.698 17.573 1.00 93.00 69 PRO A CA 1
ATOM 560 C C . PRO A 1 69 ? -5.601 -19.450 18.262 1.00 93.00 69 PRO A C 1
ATOM 562 O O . PRO A 1 69 ? -4.992 -18.384 18.183 1.00 93.00 69 PRO A O 1
ATOM 565 N N . LEU A 1 70 ? -6.746 -19.569 18.943 1.00 95.88 70 LEU A N 1
ATOM 566 C CA . LEU A 1 70 ? -7.304 -18.543 19.821 1.00 95.88 70 LEU A CA 1
ATOM 567 C C . LEU A 1 70 ? -7.408 -19.098 21.238 1.00 95.88 70 LEU A C 1
ATOM 569 O O . LEU A 1 70 ? -8.152 -20.051 21.469 1.00 95.88 70 LEU A O 1
ATOM 573 N N . MET A 1 71 ? -6.716 -18.476 22.190 1.00 95.25 71 MET A N 1
ATOM 574 C CA . MET A 1 71 ? -6.743 -18.930 23.581 1.00 95.25 71 MET A CA 1
ATOM 575 C C . MET A 1 71 ? -6.916 -17.798 24.586 1.00 95.25 71 MET A C 1
ATOM 577 O O . MET A 1 71 ? -6.484 -16.664 24.362 1.00 95.25 71 MET A O 1
ATOM 581 N N . HIS A 1 72 ? -7.531 -18.130 25.720 1.00 94.69 72 HIS A N 1
ATOM 582 C CA . HIS A 1 72 ? -7.692 -17.247 26.869 1.00 94.69 72 HIS A CA 1
ATOM 583 C C . HIS A 1 72 ? -6.659 -17.565 27.950 1.00 94.69 72 HIS A C 1
ATOM 585 O O . HIS A 1 72 ? -6.423 -18.723 28.294 1.00 94.69 72 HIS A O 1
ATOM 591 N N . LEU A 1 73 ? -6.056 -16.515 28.500 1.00 93.00 73 LEU A N 1
ATOM 592 C CA . LEU A 1 73 ? -5.114 -16.562 29.607 1.00 93.00 73 LEU A CA 1
ATOM 593 C C . LEU A 1 73 ? -5.485 -15.498 30.638 1.00 93.00 73 LEU A C 1
ATOM 595 O O . LEU A 1 73 ? -5.695 -14.329 30.318 1.00 93.00 73 LEU A O 1
ATOM 599 N N . GLN A 1 74 ? -5.495 -15.888 31.904 1.00 91.69 74 GLN A N 1
ATOM 600 C CA . GLN A 1 74 ? -5.604 -14.968 33.026 1.00 91.69 74 GLN A CA 1
ATOM 601 C C . GLN A 1 74 ? -4.194 -14.629 33.521 1.00 91.69 74 GLN A C 1
ATOM 603 O O . GLN A 1 74 ? -3.566 -15.453 34.177 1.00 91.69 74 GLN A O 1
ATOM 608 N N . LEU A 1 75 ? -3.670 -13.442 33.223 1.00 88.62 75 LEU A N 1
ATOM 609 C CA . LEU A 1 75 ? -2.325 -13.028 33.640 1.00 88.62 75 LEU A CA 1
ATOM 610 C C . LEU A 1 75 ? -2.429 -12.085 34.843 1.00 88.62 75 LEU A C 1
ATOM 612 O O . LEU A 1 75 ? -2.682 -10.893 34.681 1.00 88.62 75 LEU A O 1
ATOM 616 N N . GLY A 1 76 ? -2.295 -12.634 36.054 1.00 86.62 76 GLY A N 1
ATOM 617 C CA . GLY A 1 76 ? -2.637 -11.905 37.278 1.00 86.62 76 GLY A CA 1
ATOM 618 C C . GLY A 1 76 ? -4.112 -11.492 37.268 1.00 86.62 76 GLY A C 1
ATOM 619 O O . GLY A 1 76 ? -5.006 -12.333 37.151 1.00 86.62 76 GLY A O 1
ATOM 620 N N . GLU A 1 77 ? -4.385 -10.191 37.324 1.00 85.94 77 GLU A N 1
ATOM 621 C CA . GLU A 1 77 ? -5.739 -9.623 37.232 1.00 85.94 77 GLU A CA 1
ATOM 622 C C . GLU A 1 77 ? -6.208 -9.399 35.788 1.00 85.94 77 GLU A C 1
ATOM 624 O O . GLU A 1 77 ? -7.395 -9.167 35.549 1.00 85.94 77 GLU A O 1
ATOM 629 N N . ILE A 1 78 ? -5.308 -9.504 34.810 1.00 88.56 78 ILE A N 1
ATOM 630 C CA . ILE A 1 78 ? -5.585 -9.136 33.423 1.00 88.56 78 ILE A CA 1
ATOM 631 C C . ILE A 1 78 ? -6.117 -10.330 32.625 1.00 88.56 78 ILE A C 1
ATOM 633 O O . ILE A 1 78 ? -5.407 -11.306 32.372 1.00 88.56 78 ILE A O 1
ATOM 637 N N . SER A 1 79 ? -7.360 -10.212 32.153 1.00 91.94 79 SER A N 1
ATOM 638 C CA . SER A 1 79 ? -7.922 -11.107 31.136 1.00 91.94 79 SER A CA 1
ATOM 639 C C . SER A 1 79 ? -7.225 -10.858 29.798 1.00 91.94 79 SER A C 1
ATOM 641 O O . SER A 1 79 ? -7.274 -9.740 29.278 1.00 91.94 79 SER A O 1
ATOM 643 N N . THR A 1 80 ? -6.571 -11.882 29.251 1.00 93.44 80 THR A N 1
ATOM 644 C CA . THR A 1 80 ? -5.771 -11.799 28.024 1.00 93.44 80 THR A CA 1
ATOM 645 C C . THR A 1 80 ? -6.220 -12.849 27.015 1.00 93.44 80 THR A C 1
ATOM 647 O O . THR A 1 80 ? -6.460 -13.999 27.363 1.00 93.44 80 THR A O 1
ATOM 650 N N . VAL A 1 81 ? -6.316 -12.459 25.750 1.00 95.75 81 VAL A N 1
ATOM 651 C CA . VAL A 1 81 ? -6.575 -13.342 24.614 1.00 95.75 81 VAL A CA 1
ATOM 652 C C . VAL A 1 81 ? -5.384 -13.274 23.675 1.00 95.75 81 VAL A C 1
ATOM 654 O O . VAL A 1 81 ? -4.902 -12.186 23.359 1.00 95.75 81 VAL A O 1
ATOM 657 N N . VAL A 1 82 ? -4.909 -14.436 23.239 1.00 96.25 82 VAL A N 1
ATOM 658 C CA . VAL A 1 82 ? -3.800 -14.550 22.291 1.00 96.25 82 VAL A CA 1
ATOM 659 C C . VAL A 1 82 ? -4.322 -15.175 21.006 1.00 96.25 82 VAL A C 1
ATOM 661 O O . VAL A 1 82 ? -4.913 -16.254 21.045 1.00 96.25 82 VAL A O 1
ATOM 664 N N . ALA A 1 83 ? -4.111 -14.479 19.891 1.00 96.81 83 ALA A N 1
ATOM 665 C CA . ALA A 1 83 ? -4.398 -14.961 18.548 1.00 96.81 83 ALA A CA 1
ATOM 666 C C . ALA A 1 83 ? -3.088 -15.320 17.838 1.00 96.81 83 ALA A C 1
ATOM 668 O O . ALA A 1 83 ? -2.181 -14.489 17.755 1.00 96.81 83 ALA A O 1
ATOM 669 N N . SER A 1 84 ? -3.008 -16.543 17.323 1.00 96.12 84 SER A N 1
ATOM 670 C CA . SER A 1 84 ? -1.798 -17.114 16.719 1.00 96.12 84 SER A CA 1
ATOM 671 C C . SER A 1 84 ? -1.999 -17.589 15.274 1.00 96.12 84 SER A C 1
ATOM 673 O O . SER A 1 84 ? -1.119 -18.270 14.765 1.00 96.12 84 SER A O 1
ATOM 675 N N . SER A 1 85 ? -3.118 -17.246 14.615 1.00 94.81 85 SER A N 1
ATOM 676 C CA . SER A 1 85 ? -3.355 -17.567 13.196 1.00 94.81 85 SER A CA 1
ATOM 677 C C . SER A 1 85 ? -3.674 -16.333 12.335 1.00 94.81 85 SER A C 1
ATOM 679 O O . SER A 1 85 ? -4.276 -15.371 12.840 1.00 94.81 85 SER A O 1
ATOM 681 N N . PRO A 1 86 ? -3.350 -16.365 11.024 1.00 94.69 86 PRO A N 1
ATOM 682 C CA . PRO A 1 86 ? -3.604 -15.254 10.099 1.00 94.69 86 PRO A CA 1
ATOM 683 C C . PRO A 1 86 ? -5.078 -14.837 10.012 1.00 94.69 86 PRO A C 1
ATOM 685 O O . PRO A 1 86 ? -5.397 -13.645 10.029 1.00 94.69 86 PRO A O 1
ATOM 688 N N . GLY A 1 87 ? -6.003 -15.803 9.986 1.00 94.62 87 GLY A N 1
ATOM 689 C CA . GLY A 1 87 ? -7.445 -15.536 9.933 1.00 94.62 87 GLY A CA 1
ATOM 690 C C . GLY A 1 87 ? -7.952 -14.733 11.138 1.00 94.62 87 GLY A C 1
ATOM 691 O O . GLY A 1 87 ? -8.686 -13.757 10.976 1.00 94.62 87 GLY A O 1
ATOM 692 N N . LEU A 1 88 ? -7.486 -15.071 12.346 1.00 95.31 88 LEU A N 1
ATOM 693 C CA . LEU A 1 88 ? -7.830 -14.345 13.574 1.00 95.31 88 LEU A CA 1
ATOM 694 C C . LEU A 1 88 ? -7.179 -12.960 13.613 1.00 95.31 88 LEU A C 1
ATOM 696 O O . LEU A 1 88 ? -7.805 -11.985 14.030 1.00 95.31 88 LEU A O 1
ATOM 700 N N . ALA A 1 89 ? -5.933 -12.847 13.149 1.00 95.31 89 ALA A N 1
ATOM 701 C CA . ALA A 1 89 ? -5.242 -11.568 13.031 1.00 95.31 89 ALA A CA 1
ATOM 702 C C . ALA A 1 89 ? -5.989 -10.608 12.083 1.00 95.31 89 ALA A C 1
ATOM 704 O O . ALA A 1 89 ? -6.150 -9.426 12.411 1.00 95.31 89 ALA A O 1
ATOM 705 N N . LYS A 1 90 ? -6.517 -11.115 10.959 1.00 95.38 90 LYS A N 1
ATOM 706 C CA . LYS A 1 90 ? -7.400 -10.378 10.037 1.00 95.38 90 LYS A CA 1
ATOM 707 C C . LYS A 1 90 ? -8.699 -9.951 10.709 1.00 95.38 90 LYS A C 1
ATOM 709 O O . LYS A 1 90 ? -9.093 -8.788 10.593 1.00 95.38 90 LYS A O 1
ATOM 714 N N . GLU A 1 91 ? -9.333 -10.854 11.452 1.00 95.25 91 GLU A N 1
ATOM 715 C CA . GLU A 1 91 ? -10.565 -10.548 12.176 1.00 95.25 91 GLU A CA 1
ATOM 716 C C . GLU A 1 91 ? -10.347 -9.425 13.208 1.00 95.25 91 GLU A C 1
ATOM 718 O O . GLU A 1 91 ? -11.137 -8.485 13.269 1.00 95.25 91 GLU A O 1
ATOM 723 N N . ILE A 1 92 ? -9.232 -9.446 13.948 1.00 94.94 92 ILE A N 1
ATOM 724 C CA . ILE A 1 92 ? -8.884 -8.422 14.950 1.00 94.94 92 ILE A CA 1
ATOM 725 C C . ILE A 1 92 ? -8.503 -7.083 14.304 1.00 94.94 92 ILE A C 1
ATOM 727 O O . ILE A 1 92 ? -8.902 -6.025 14.790 1.00 94.94 92 ILE A O 1
ATOM 731 N N . MET A 1 93 ? -7.676 -7.096 13.254 1.00 94.06 93 MET A N 1
ATOM 732 C CA . MET A 1 93 ? -7.042 -5.878 12.726 1.00 94.06 93 MET A CA 1
ATOM 733 C C . MET A 1 93 ? -7.788 -5.226 11.557 1.00 94.06 93 MET A C 1
ATOM 735 O O . MET A 1 93 ? -7.482 -4.073 11.242 1.00 94.06 93 MET A O 1
ATOM 739 N N . LYS A 1 94 ? -8.741 -5.929 10.928 1.00 92.75 94 LYS A N 1
ATOM 740 C CA . LYS A 1 94 ? -9.525 -5.434 9.784 1.00 92.75 94 LYS A CA 1
ATOM 741 C C . LYS A 1 94 ? -11.027 -5.581 9.980 1.00 92.75 94 LYS A C 1
ATOM 743 O O . LYS A 1 94 ? -11.718 -4.574 9.901 1.00 92.75 94 LYS A O 1
ATOM 748 N N . THR A 1 95 ? -11.531 -6.784 10.250 1.00 92.31 95 THR A N 1
ATOM 749 C CA . THR A 1 95 ? -12.988 -7.017 10.334 1.00 92.31 95 THR A CA 1
ATOM 750 C C . THR A 1 95 ? -13.613 -6.311 11.541 1.00 92.31 95 THR A C 1
ATOM 752 O O . THR A 1 95 ? -14.604 -5.599 11.408 1.00 92.31 95 THR A O 1
ATOM 755 N N . ASN A 1 96 ? -12.996 -6.456 12.715 1.00 91.38 96 ASN A N 1
ATOM 756 C CA . ASN A 1 96 ? -13.443 -5.884 13.986 1.00 91.38 96 ASN A CA 1
ATOM 757 C C . ASN A 1 96 ? -12.493 -4.780 14.489 1.00 91.38 96 ASN A C 1
ATOM 759 O O . ASN A 1 96 ? -12.357 -4.564 15.695 1.00 91.38 96 ASN A O 1
ATOM 763 N N . ASP A 1 97 ? -11.823 -4.072 13.575 1.00 90.19 97 ASP A N 1
ATOM 764 C CA . ASP A 1 97 ? -10.714 -3.167 13.887 1.00 90.19 97 ASP A CA 1
ATOM 765 C C . ASP A 1 97 ? -11.057 -2.116 14.959 1.00 90.19 97 ASP A C 1
ATOM 767 O O . ASP A 1 97 ? -10.291 -1.943 15.902 1.00 90.19 97 ASP A O 1
ATOM 771 N N . ILE A 1 98 ? -12.221 -1.462 14.876 1.00 92.75 98 ILE A N 1
ATOM 772 C CA . ILE A 1 98 ? -12.677 -0.426 15.822 1.00 92.75 98 ILE A CA 1
ATOM 773 C C . ILE A 1 98 ? -12.826 -0.974 17.250 1.00 92.75 98 ILE A C 1
ATOM 775 O O . ILE A 1 98 ? -12.553 -0.260 18.218 1.00 92.75 98 ILE A O 1
ATOM 779 N N . ALA A 1 99 ? -13.212 -2.240 17.410 1.00 93.31 99 ALA A N 1
ATOM 780 C CA . ALA A 1 99 ? -13.341 -2.845 18.732 1.00 93.31 99 ALA A CA 1
ATOM 781 C C . ALA A 1 99 ? -11.978 -3.147 19.374 1.00 93.31 99 ALA A C 1
ATOM 783 O O . ALA A 1 99 ? -11.863 -3.156 20.597 1.00 93.31 99 ALA A O 1
ATOM 784 N N . PHE A 1 100 ? -10.934 -3.344 18.564 1.00 94.12 100 PHE A N 1
ATOM 785 C CA . PHE A 1 100 ? -9.591 -3.729 19.013 1.00 94.12 100 PHE A CA 1
ATOM 786 C C . PHE A 1 100 ? -8.509 -2.679 18.691 1.00 94.12 100 PHE A C 1
ATOM 788 O O . PHE A 1 100 ? -7.310 -2.959 18.752 1.00 94.12 100 PHE A O 1
ATOM 795 N N . VAL A 1 101 ? -8.881 -1.454 18.308 1.00 93.25 101 VAL A N 1
ATOM 796 C CA . VAL A 1 101 ? -7.923 -0.380 17.967 1.00 93.25 101 VAL A CA 1
ATOM 797 C C . VAL A 1 101 ? -7.359 0.330 19.204 1.00 93.25 101 VAL A C 1
ATOM 799 O O . VAL A 1 101 ? -6.350 1.039 19.115 1.00 93.25 101 VAL A O 1
ATOM 802 N N . GLN A 1 102 ? -8.007 0.153 20.356 1.00 93.75 102 GLN A N 1
ATOM 803 C CA . GLN A 1 102 ? -7.613 0.768 21.616 1.00 93.75 102 GLN A CA 1
ATOM 804 C C . GLN A 1 102 ? -6.366 0.085 22.197 1.00 93.75 102 GLN A C 1
ATOM 806 O O . GLN A 1 102 ? -6.152 -1.115 22.016 1.00 93.75 102 GLN A O 1
ATOM 811 N N . ARG A 1 103 ? -5.533 0.856 22.904 1.00 90.75 103 ARG A N 1
ATOM 812 C CA . ARG A 1 103 ? -4.396 0.338 23.674 1.00 90.75 103 ARG A CA 1
ATOM 813 C C . ARG A 1 103 ? -4.779 0.161 25.145 1.00 90.75 103 ARG A C 1
ATOM 815 O O . ARG A 1 103 ? -5.512 1.010 25.664 1.00 90.75 103 ARG A O 1
ATOM 822 N N . PRO A 1 104 ? -4.291 -0.899 25.813 1.00 87.19 104 PRO A N 1
ATOM 823 C CA . PRO A 1 104 ? -4.407 -1.011 27.259 1.00 87.19 104 PRO A CA 1
ATOM 824 C C . PRO A 1 104 ? -3.555 0.065 27.943 1.00 87.19 104 PRO A C 1
ATOM 826 O O . PRO A 1 104 ? -2.547 0.517 27.399 1.00 87.19 104 PRO A O 1
ATOM 829 N N . GLN A 1 105 ? -3.972 0.478 29.138 1.00 77.38 105 GLN A N 1
ATOM 830 C CA . GLN A 1 105 ? -3.231 1.447 29.944 1.00 77.38 105 GLN A CA 1
ATOM 831 C C . GLN A 1 105 ? -2.128 0.738 30.733 1.00 77.38 105 GLN A C 1
ATOM 833 O O . GLN A 1 105 ? -2.408 -0.181 31.501 1.00 77.38 105 GLN A O 1
ATOM 838 N N . PHE A 1 106 ? -0.889 1.187 30.546 1.00 77.00 106 PHE A N 1
ATOM 839 C CA . PHE A 1 106 ? 0.286 0.731 31.287 1.00 77.00 106 PHE A CA 1
ATOM 840 C C . PHE A 1 106 ? 0.808 1.867 32.161 1.00 77.00 106 PHE A C 1
ATOM 842 O O . PHE A 1 106 ? 0.762 3.022 31.738 1.00 77.00 106 PHE A O 1
ATOM 849 N N . VAL A 1 107 ? 1.353 1.552 33.339 1.00 74.62 107 VAL A N 1
ATOM 850 C CA . VAL A 1 107 ? 1.959 2.578 34.215 1.00 74.62 107 VAL A CA 1
ATOM 851 C C . VAL A 1 107 ? 3.182 3.196 33.541 1.00 74.62 107 VAL A C 1
ATOM 853 O O . VAL A 1 107 ? 3.360 4.410 33.561 1.00 74.62 107 VAL A O 1
ATOM 856 N N . PHE A 1 108 ? 3.983 2.352 32.886 1.00 73.75 108 PHE A N 1
ATOM 857 C CA . PHE A 1 108 ? 5.085 2.770 32.026 1.00 73.75 108 PHE A CA 1
ATOM 858 C C . PHE A 1 108 ? 4.625 3.767 30.954 1.00 73.75 108 PHE A C 1
ATOM 860 O O . PHE A 1 108 ? 5.182 4.858 30.836 1.00 73.75 108 PHE A O 1
ATOM 867 N N . GLY A 1 109 ? 3.571 3.398 30.216 1.00 74.25 109 GLY A N 1
ATOM 868 C CA . GLY A 1 109 ? 2.992 4.231 29.170 1.00 74.25 109 GLY A CA 1
ATOM 869 C C . GLY A 1 109 ? 2.535 5.571 29.732 1.00 74.25 109 GLY A C 1
ATOM 870 O O . GLY A 1 109 ? 2.948 6.600 29.227 1.00 74.25 109 GLY A O 1
ATOM 871 N N . ASP A 1 110 ? 1.757 5.587 30.810 1.00 79.38 110 ASP A N 1
ATOM 872 C CA . ASP A 1 110 ? 1.221 6.820 31.399 1.00 79.38 110 ASP A CA 1
ATOM 873 C C . ASP A 1 110 ? 2.317 7.833 31.780 1.00 79.38 110 ASP A C 1
ATOM 875 O O . ASP A 1 110 ? 2.236 9.004 31.415 1.00 79.38 110 ASP A O 1
ATOM 879 N N . ILE A 1 111 ? 3.386 7.371 32.436 1.00 79.88 111 ILE A N 1
ATOM 880 C CA . ILE A 1 111 ? 4.477 8.240 32.898 1.00 79.88 111 ILE A CA 1
ATOM 881 C C . ILE A 1 111 ? 5.309 8.746 31.713 1.00 79.88 111 ILE A C 1
ATOM 883 O O . ILE A 1 111 ? 5.470 9.951 31.539 1.00 79.88 111 ILE A O 1
ATOM 887 N N . LEU A 1 112 ? 5.823 7.844 30.875 1.00 76.69 112 LEU A N 1
ATOM 888 C CA . LEU A 1 112 ? 6.811 8.210 29.854 1.00 76.69 112 LEU A CA 1
ATOM 889 C C . LEU A 1 112 ? 6.200 8.784 28.577 1.00 76.69 112 LEU A C 1
ATOM 891 O O . LEU A 1 112 ? 6.866 9.528 27.868 1.00 76.69 112 LEU A O 1
ATOM 895 N N . SER A 1 113 ? 4.925 8.502 28.299 1.00 78.00 113 SER A N 1
ATOM 896 C CA . SER A 1 113 ? 4.213 9.083 27.153 1.00 78.00 113 SER A CA 1
ATOM 897 C C . SER A 1 113 ? 3.430 10.355 27.483 1.00 78.00 113 SER A C 1
ATOM 899 O O . SER A 1 113 ? 2.499 10.721 26.757 1.00 78.00 113 SER A O 1
ATOM 901 N N . TYR A 1 114 ? 3.786 11.033 28.578 1.00 85.56 114 TYR A N 1
ATOM 902 C CA . TYR A 1 114 ? 3.166 12.293 28.995 1.00 85.56 114 TYR A CA 1
ATOM 903 C C . TYR A 1 114 ? 1.642 12.189 29.187 1.00 85.56 114 TYR A C 1
ATOM 905 O O . TYR A 1 114 ? 0.877 13.043 28.724 1.00 85.56 114 TYR A O 1
ATOM 913 N N . GLY A 1 115 ? 1.191 11.124 29.853 1.00 82.31 115 GLY A N 1
ATOM 914 C CA . GLY A 1 115 ? -0.225 10.838 30.082 1.00 82.31 115 GLY A CA 1
ATOM 915 C C . GLY A 1 115 ? -0.939 10.250 28.864 1.00 82.31 115 GLY A C 1
ATOM 916 O O . GLY A 1 115 ? -2.117 10.536 28.645 1.00 82.31 115 GLY A O 1
ATOM 917 N N . GLY A 1 116 ? -0.236 9.490 28.016 1.00 80.75 116 GLY A N 1
ATOM 918 C CA . GLY A 1 116 ? -0.817 8.909 26.803 1.00 80.75 116 GLY A CA 1
ATOM 919 C C . GLY A 1 116 ? -1.053 9.936 25.699 1.00 80.75 116 GLY A C 1
ATOM 920 O O . GLY A 1 116 ? -2.039 9.839 24.975 1.00 80.75 116 GLY A O 1
ATOM 921 N N . LYS A 1 117 ? -0.186 10.945 25.571 1.00 86.12 117 LYS A N 1
ATOM 922 C CA . LYS A 1 117 ? -0.273 11.961 24.506 1.00 86.12 117 LYS A CA 1
ATOM 923 C C . LYS A 1 117 ? 0.549 11.600 23.265 1.00 86.12 117 LYS A C 1
ATOM 925 O O . LYS A 1 117 ? 0.508 12.333 22.282 1.00 86.12 117 LYS A O 1
ATOM 930 N N . ASN A 1 118 ? 1.267 10.485 23.288 1.00 87.12 118 ASN A N 1
ATOM 931 C CA . ASN A 1 118 ? 2.101 10.010 22.187 1.00 87.12 118 ASN A CA 1
ATOM 932 C C . ASN A 1 118 ? 1.303 9.217 21.123 1.00 87.12 118 ASN A C 1
ATOM 934 O O . ASN A 1 118 ? 0.128 8.902 21.309 1.00 87.12 118 ASN A O 1
ATOM 938 N N . ILE A 1 119 ? 1.920 8.856 19.995 1.00 90.56 119 ILE A N 1
ATOM 939 C CA . ILE A 1 119 ? 1.226 8.129 18.913 1.00 90.56 119 ILE A CA 1
ATOM 940 C C . ILE A 1 119 ? 0.996 6.649 19.256 1.00 90.56 119 ILE A C 1
ATOM 942 O O . ILE A 1 119 ? 0.011 6.044 18.800 1.00 90.56 119 ILE A O 1
ATOM 946 N N . VAL A 1 120 ? 1.872 6.062 20.076 1.00 87.94 120 VAL A N 1
ATOM 947 C CA . VAL A 1 120 ? 1.822 4.640 20.432 1.00 87.94 120 VAL A CA 1
ATOM 948 C C . VAL A 1 120 ? 0.668 4.319 21.386 1.00 87.94 120 VAL A C 1
ATOM 950 O O . VAL A 1 120 ? -0.114 3.410 21.080 1.00 87.94 120 VAL A O 1
ATOM 953 N N . PHE A 1 121 ? 0.527 5.057 22.497 1.00 88.38 121 PHE A N 1
ATOM 954 C CA . PHE A 1 121 ? -0.402 4.753 23.596 1.00 88.38 121 PHE A CA 1
ATOM 955 C C . PHE A 1 121 ? -1.638 5.651 23.656 1.00 88.38 121 PHE A C 1
ATOM 957 O O . PHE A 1 121 ? -2.585 5.286 24.359 1.00 88.38 121 PHE A O 1
ATOM 964 N N . ALA A 1 122 ? -1.693 6.761 22.905 1.00 90.25 122 ALA A N 1
ATOM 965 C CA . ALA A 1 122 ? -2.872 7.623 22.944 1.00 90.25 122 ALA A CA 1
ATOM 966 C C . ALA A 1 122 ? -4.165 6.854 22.632 1.00 90.25 122 ALA A C 1
ATOM 968 O O . ALA A 1 122 ? -4.189 6.029 21.701 1.00 90.25 122 ALA A O 1
ATOM 969 N N . PRO A 1 123 ? -5.252 7.112 23.387 1.00 90.75 123 PRO A N 1
ATOM 970 C CA . PRO A 1 123 ? -6.556 6.537 23.106 1.00 90.75 123 PRO A CA 1
ATOM 971 C C . PRO A 1 123 ? -7.000 6.818 21.676 1.00 90.75 123 PRO A C 1
ATOM 973 O O . PRO A 1 123 ? -6.731 7.881 21.119 1.00 90.75 123 PRO A O 1
ATOM 976 N N . TYR A 1 124 ? -7.674 5.848 21.063 1.00 91.88 124 TYR A N 1
ATOM 977 C CA . TYR A 1 124 ? -8.177 6.038 19.711 1.00 91.88 124 TYR A CA 1
ATOM 978 C C . TYR A 1 124 ? -9.298 7.089 19.707 1.00 91.88 124 TYR A C 1
ATOM 980 O O . TYR A 1 124 ? -10.271 6.967 20.446 1.00 91.88 124 TYR A O 1
ATOM 988 N N . GLY A 1 125 ? -9.158 8.111 18.866 1.00 91.19 125 GLY A N 1
ATOM 989 C CA . GLY A 1 125 ? -10.069 9.252 18.769 1.00 91.19 125 GLY A CA 1
ATOM 990 C C . GLY A 1 125 ? -9.537 10.296 17.786 1.00 91.19 125 GLY A C 1
ATOM 991 O O . GLY A 1 125 ? -8.569 10.024 17.071 1.00 91.19 125 GLY A O 1
ATOM 992 N N . ASP A 1 126 ? -10.146 11.482 17.749 1.00 91.12 126 ASP A N 1
ATOM 993 C CA . ASP A 1 126 ? -9.760 12.569 16.831 1.00 91.12 126 ASP A CA 1
ATOM 994 C C . ASP A 1 126 ? -8.305 12.993 16.994 1.00 91.12 126 ASP A C 1
ATOM 996 O O . ASP A 1 126 ? -7.559 13.001 16.015 1.00 91.12 126 ASP A O 1
ATOM 1000 N N . TYR A 1 127 ? -7.880 13.196 18.243 1.00 90.69 127 TYR A N 1
ATOM 1001 C CA . TYR A 1 127 ? -6.494 13.505 18.583 1.00 90.69 127 TYR A CA 1
ATOM 1002 C C . TYR A 1 127 ? -5.513 12.490 17.979 1.00 90.69 127 TYR A C 1
ATOM 1004 O O . TYR A 1 127 ? -4.590 12.854 17.252 1.00 90.69 127 TYR A O 1
ATOM 1012 N N . TRP A 1 128 ? -5.745 11.192 18.220 1.00 93.38 128 TRP A N 1
ATOM 1013 C CA . TRP A 1 128 ? -4.870 10.140 17.706 1.00 93.38 128 TRP A CA 1
ATOM 1014 C C . TRP A 1 128 ? -4.854 10.099 16.167 1.00 93.38 128 TRP A C 1
ATOM 1016 O O . TRP A 1 128 ? -3.803 9.888 15.561 1.00 93.38 128 TRP A O 1
ATOM 1026 N N . ARG A 1 129 ? -6.003 10.328 15.514 1.00 93.12 129 ARG A N 1
ATOM 1027 C CA . ARG A 1 129 ? -6.087 10.396 14.045 1.00 93.12 129 ARG A CA 1
ATOM 1028 C C . ARG A 1 129 ? -5.274 11.564 13.484 1.00 93.12 129 ARG A C 1
ATOM 1030 O O . ARG A 1 129 ? -4.600 11.383 12.472 1.00 93.12 129 ARG A O 1
ATOM 1037 N N . GLN A 1 130 ? -5.312 12.723 14.139 1.00 91.12 130 GLN A N 1
ATOM 1038 C CA . GLN A 1 130 ? -4.564 13.916 13.738 1.00 91.12 130 GLN A CA 1
ATOM 1039 C C . GLN A 1 130 ? -3.054 13.714 13.894 1.00 91.12 130 GLN A C 1
ATOM 1041 O O . GLN A 1 130 ? -2.331 13.874 12.912 1.00 91.12 130 GLN A O 1
ATOM 1046 N N . ILE A 1 131 ? -2.573 13.254 15.056 1.00 91.81 131 ILE A N 1
ATOM 1047 C CA . ILE A 1 131 ? -1.135 12.978 15.233 1.00 91.81 131 ILE A CA 1
ATOM 1048 C C . ILE A 1 131 ? -0.650 11.878 14.280 1.00 91.81 131 ILE A C 1
ATOM 1050 O O . ILE A 1 131 ? 0.416 12.011 13.693 1.00 91.81 131 ILE A O 1
ATOM 1054 N N . LYS A 1 132 ? -1.458 10.834 14.026 1.00 94.00 132 LYS A N 1
ATOM 1055 C CA . LYS A 1 132 ? -1.130 9.793 13.040 1.00 94.00 132 LYS A CA 1
ATOM 1056 C C . LYS A 1 132 ? -1.008 10.372 11.630 1.00 94.00 132 LYS A C 1
ATOM 1058 O O . LYS A 1 132 ? -0.099 9.978 10.902 1.00 94.00 132 LYS A O 1
ATOM 1063 N N . LYS A 1 133 ? -1.901 11.289 11.247 1.00 93.38 133 LYS A N 1
ATOM 1064 C CA . LYS A 1 133 ? -1.851 11.989 9.957 1.00 93.38 133 LYS A CA 1
ATOM 1065 C C . LYS A 1 133 ? -0.580 12.835 9.843 1.00 93.38 133 LYS A C 1
ATOM 1067 O O . LYS A 1 133 ? 0.121 12.701 8.846 1.00 93.38 133 LYS A O 1
ATOM 1072 N N . ILE A 1 134 ? -0.257 13.624 10.870 1.00 91.69 134 ILE A N 1
ATOM 1073 C CA . ILE A 1 134 ? 0.966 14.442 10.923 1.00 91.69 134 ILE A CA 1
ATOM 1074 C C . ILE A 1 134 ? 2.206 13.552 10.792 1.00 91.69 134 ILE A C 1
ATOM 1076 O O . ILE A 1 134 ? 3.031 13.778 9.911 1.00 91.69 134 ILE A O 1
ATOM 1080 N N . SER A 1 135 ? 2.309 12.482 11.587 1.00 93.31 135 SER A N 1
ATOM 1081 C CA . SER A 1 135 ? 3.460 11.577 11.523 1.00 93.31 135 SER A CA 1
ATOM 1082 C C . SER A 1 135 ? 3.638 10.941 10.142 1.00 93.31 135 SER A C 1
ATOM 1084 O O . SER A 1 135 ? 4.765 10.838 9.678 1.00 93.31 135 SER A O 1
ATOM 1086 N N . VAL A 1 136 ? 2.560 10.522 9.467 1.00 92.88 136 VAL A N 1
ATOM 1087 C CA . VAL A 1 136 ? 2.651 9.860 8.149 1.00 92.88 136 VAL A CA 1
ATOM 1088 C C . VAL A 1 136 ? 2.934 10.845 7.011 1.00 92.88 136 VAL A C 1
ATOM 1090 O O . VAL A 1 136 ? 3.689 10.509 6.102 1.00 92.88 136 VAL A O 1
ATOM 1093 N N . LEU A 1 137 ? 2.323 12.032 7.023 1.00 91.81 137 LEU A N 1
ATOM 1094 C CA . LEU A 1 137 ? 2.425 12.978 5.906 1.00 91.81 137 LEU A CA 1
ATOM 1095 C C . LEU A 1 137 ? 3.639 13.906 6.025 1.00 91.81 137 LEU A C 1
ATOM 1097 O O . LEU A 1 137 ? 4.351 14.107 5.041 1.00 91.81 137 LEU A O 1
ATOM 1101 N N . GLU A 1 138 ? 3.903 14.428 7.222 1.00 90.62 138 GLU A N 1
ATOM 1102 C CA . GLU A 1 138 ? 4.896 15.488 7.430 1.00 90.62 138 GLU A CA 1
ATOM 1103 C C . GLU A 1 138 ? 6.269 14.936 7.832 1.00 90.62 138 GLU A C 1
ATOM 1105 O O . GLU A 1 138 ? 7.294 15.410 7.335 1.00 90.62 138 GLU A O 1
ATOM 1110 N N . LEU A 1 139 ? 6.293 13.909 8.695 1.00 92.31 139 LEU A N 1
ATOM 1111 C CA . LEU A 1 139 ? 7.530 13.370 9.280 1.00 92.31 139 LEU A CA 1
ATOM 1112 C C . LEU A 1 139 ? 8.053 12.126 8.543 1.00 92.31 139 LEU A C 1
ATOM 1114 O O . LEU A 1 139 ? 9.237 12.018 8.255 1.00 92.31 139 LEU A O 1
ATOM 1118 N N . LEU A 1 140 ? 7.181 11.172 8.213 1.00 94.00 140 LEU A N 1
ATOM 1119 C CA . LEU A 1 140 ? 7.582 9.836 7.745 1.00 94.00 140 LEU A CA 1
ATOM 1120 C C . LEU A 1 140 ? 7.125 9.537 6.307 1.00 94.00 140 LEU A C 1
ATOM 1122 O O . LEU A 1 140 ? 7.071 8.377 5.895 1.00 94.00 140 LEU A O 1
ATOM 1126 N N . SER A 1 141 ? 6.803 10.571 5.523 1.00 93.00 141 SER A N 1
ATOM 1127 C CA . SER A 1 141 ? 6.479 10.413 4.102 1.00 93.00 141 SER A CA 1
ATOM 1128 C C . SER A 1 141 ? 7.718 10.036 3.290 1.00 93.00 141 SER A C 1
ATOM 1130 O O . SER A 1 141 ? 8.834 10.414 3.634 1.00 93.00 141 SER A O 1
ATOM 1132 N N . ALA A 1 142 ? 7.542 9.342 2.160 1.00 90.62 142 ALA A N 1
ATOM 1133 C CA . ALA A 1 142 ? 8.663 8.918 1.312 1.00 90.62 142 ALA A CA 1
ATOM 1134 C C . ALA A 1 142 ? 9.583 10.088 0.902 1.00 90.62 142 ALA A C 1
ATOM 1136 O O . ALA A 1 142 ? 10.803 9.941 0.873 1.00 90.62 142 ALA A O 1
ATOM 1137 N N . LYS A 1 143 ? 9.006 11.276 0.655 1.00 91.06 143 LYS A N 1
ATOM 1138 C CA . LYS A 1 143 ? 9.764 12.501 0.359 1.00 91.06 143 LYS A CA 1
ATOM 1139 C C . LYS A 1 143 ? 10.647 12.921 1.539 1.00 91.06 143 LYS A C 1
ATOM 1141 O O . LYS A 1 143 ? 11.811 13.242 1.323 1.00 91.06 143 LYS A O 1
ATOM 1146 N N . ARG A 1 144 ? 10.106 12.907 2.762 1.00 91.19 144 ARG A N 1
ATOM 1147 C CA . ARG A 1 144 ? 10.838 13.292 3.977 1.00 91.19 144 ARG A CA 1
ATOM 1148 C C . ARG A 1 144 ? 11.876 12.244 4.376 1.00 91.19 144 ARG A C 1
ATOM 1150 O O . ARG A 1 144 ? 12.990 12.589 4.735 1.00 91.19 144 ARG A O 1
ATOM 1157 N N . VAL A 1 145 ? 11.570 10.956 4.228 1.00 92.12 145 VAL A N 1
ATOM 1158 C CA . VAL A 1 145 ? 12.563 9.888 4.434 1.00 92.12 145 VAL A CA 1
ATOM 1159 C C . VAL A 1 145 ? 13.756 10.087 3.499 1.00 92.12 145 VAL A C 1
ATOM 1161 O O . VAL A 1 145 ? 14.901 10.031 3.951 1.00 92.12 145 VAL A O 1
ATOM 1164 N N . LYS A 1 146 ? 13.499 10.387 2.219 1.00 91.12 146 LYS A N 1
ATOM 1165 C CA . LYS A 1 146 ? 14.543 10.638 1.221 1.00 91.12 146 LYS A CA 1
ATOM 1166 C C . LYS A 1 146 ? 15.371 11.893 1.512 1.00 91.12 146 LYS A C 1
ATOM 1168 O O . LYS A 1 146 ? 16.559 11.881 1.223 1.00 91.12 146 LYS A O 1
ATOM 1173 N N . SER A 1 147 ? 14.802 12.946 2.111 1.00 91.25 147 SER A N 1
ATOM 1174 C CA . SER A 1 147 ? 15.587 14.143 2.463 1.00 91.25 147 SER A CA 1
ATOM 1175 C C . SER A 1 147 ? 16.657 13.874 3.525 1.00 91.25 147 SER A C 1
ATOM 1177 O O . SER A 1 147 ? 17.607 14.635 3.613 1.00 91.25 147 SER A O 1
ATOM 1179 N N . PHE A 1 148 ? 16.553 12.782 4.289 1.00 92.25 148 PHE A N 1
ATOM 1180 C CA . PHE A 1 148 ? 17.579 12.366 5.252 1.00 92.25 148 PHE A CA 1
ATOM 1181 C C . PHE A 1 148 ? 18.610 11.377 4.684 1.00 92.25 148 PHE A C 1
ATOM 1183 O O . PHE A 1 148 ? 19.366 10.788 5.458 1.00 92.25 148 PHE A O 1
ATOM 1190 N N . SER A 1 149 ? 18.672 11.167 3.362 1.00 91.81 149 SER A N 1
ATOM 1191 C CA . SER A 1 149 ? 19.643 10.231 2.772 1.00 91.81 149 SER A CA 1
ATOM 1192 C C . SER A 1 149 ? 21.086 10.623 3.076 1.00 91.81 149 SER A C 1
ATOM 1194 O O . SER A 1 149 ? 21.903 9.767 3.401 1.00 91.81 149 SER A O 1
ATOM 1196 N N . PHE A 1 150 ? 21.383 11.926 3.085 1.00 90.31 150 PHE A N 1
ATOM 1197 C CA . PHE A 1 150 ? 22.718 12.432 3.404 1.00 90.31 150 PHE A CA 1
ATOM 1198 C C . PHE A 1 150 ? 23.173 12.039 4.820 1.00 90.31 150 PHE A C 1
ATOM 1200 O O . PHE A 1 150 ? 24.341 11.714 5.011 1.00 90.31 150 PHE A O 1
ATOM 1207 N N . ILE A 1 151 ? 22.254 12.015 5.799 1.00 91.62 151 ILE A N 1
ATOM 1208 C CA . ILE A 1 151 ? 22.542 11.579 7.175 1.00 91.62 151 ILE A CA 1
ATOM 1209 C C . ILE A 1 151 ? 22.952 10.109 7.161 1.00 91.62 151 ILE A C 1
ATOM 1211 O O . ILE A 1 151 ? 23.969 9.745 7.753 1.00 91.62 151 ILE A O 1
ATOM 1215 N N . ARG A 1 152 ? 22.172 9.270 6.467 1.00 93.31 152 ARG A N 1
ATOM 1216 C CA . ARG A 1 152 ? 22.447 7.835 6.371 1.00 93.31 152 ARG A CA 1
ATOM 1217 C C . ARG A 1 152 ? 23.765 7.568 5.666 1.00 93.31 152 ARG A C 1
ATOM 1219 O O . ARG A 1 152 ? 24.565 6.794 6.178 1.00 93.31 152 ARG A O 1
ATOM 1226 N N . GLU A 1 153 ? 24.033 8.224 4.545 1.00 92.50 153 GLU A N 1
ATOM 1227 C CA . GLU A 1 153 ? 25.288 8.070 3.806 1.00 92.50 153 GLU A CA 1
ATOM 1228 C C . GLU A 1 153 ? 26.507 8.495 4.637 1.00 92.50 153 GLU A C 1
ATOM 1230 O O . GLU A 1 153 ? 27.489 7.755 4.710 1.00 92.50 153 GLU A O 1
ATOM 1235 N N . GLU A 1 154 ? 26.440 9.649 5.308 1.00 92.19 154 GLU A N 1
ATOM 1236 C CA . GLU A 1 154 ? 27.544 10.177 6.113 1.00 92.19 154 GLU A CA 1
ATOM 1237 C C . GLU A 1 154 ? 27.848 9.292 7.331 1.00 92.19 154 GLU A C 1
ATOM 1239 O O . GLU A 1 154 ? 28.997 8.901 7.553 1.00 92.19 154 GLU A O 1
ATOM 1244 N N . GLU A 1 155 ? 26.832 8.956 8.130 1.00 93.00 155 GLU A N 1
ATOM 1245 C CA . GLU A 1 155 ? 27.023 8.142 9.333 1.00 93.00 155 GLU A CA 1
ATOM 1246 C C . GLU A 1 155 ? 27.355 6.681 8.972 1.00 93.00 155 GLU A C 1
ATOM 1248 O O . GLU A 1 155 ? 28.203 6.074 9.630 1.00 93.00 155 GLU A O 1
ATOM 1253 N N . THR A 1 156 ? 26.816 6.135 7.870 1.00 94.56 156 THR A N 1
ATOM 1254 C CA . THR A 1 156 ? 27.229 4.803 7.391 1.00 94.56 156 THR A CA 1
ATOM 1255 C C . THR A 1 156 ? 28.688 4.807 6.954 1.00 94.56 156 THR A C 1
ATOM 1257 O O . THR A 1 156 ? 29.420 3.884 7.300 1.00 94.56 156 THR A O 1
ATOM 1260 N N . ALA A 1 157 ? 29.156 5.840 6.246 1.00 91.81 157 ALA A N 1
ATOM 1261 C CA . ALA A 1 157 ? 30.563 5.938 5.861 1.00 91.81 157 ALA A CA 1
ATOM 1262 C C . ALA A 1 157 ? 31.485 5.941 7.095 1.00 91.81 157 ALA A C 1
ATOM 1264 O O . ALA A 1 157 ? 32.447 5.171 7.144 1.00 91.81 157 ALA A O 1
ATOM 1265 N N . LYS A 1 158 ? 31.143 6.719 8.135 1.00 91.75 158 LYS A N 1
ATOM 1266 C CA . LYS A 1 158 ? 31.872 6.725 9.420 1.00 91.75 158 LYS A CA 1
ATOM 1267 C C . LYS A 1 158 ? 31.877 5.348 10.087 1.00 91.75 158 LYS A C 1
ATOM 1269 O O . LYS A 1 158 ? 32.906 4.920 10.612 1.00 91.75 158 LYS A O 1
ATOM 1274 N N . PHE A 1 159 ? 30.746 4.650 10.065 1.00 92.81 159 PHE A N 1
ATOM 1275 C CA . PHE A 1 159 ? 30.615 3.302 10.610 1.00 92.81 159 PHE A CA 1
ATOM 1276 C C . PHE A 1 159 ? 31.473 2.280 9.852 1.00 92.81 159 PHE A C 1
ATOM 1278 O O . PHE A 1 159 ? 32.222 1.528 10.479 1.00 92.81 159 PHE A O 1
ATOM 1285 N N . ILE A 1 160 ? 31.461 2.307 8.518 1.00 92.06 160 ILE A N 1
ATOM 1286 C CA . ILE A 1 160 ? 32.307 1.446 7.680 1.00 92.06 160 ILE A CA 1
ATOM 1287 C C . ILE A 1 160 ? 33.792 1.736 7.923 1.00 92.06 160 ILE A C 1
ATOM 1289 O O . ILE A 1 160 ? 34.581 0.802 8.061 1.00 92.06 160 ILE A O 1
ATOM 1293 N N . ASP A 1 161 ? 34.184 3.004 8.052 1.00 90.19 161 ASP A N 1
ATOM 1294 C CA . ASP A 1 161 ? 35.560 3.376 8.392 1.00 90.19 161 ASP A CA 1
ATOM 1295 C C . ASP A 1 161 ? 35.956 2.929 9.807 1.00 90.19 161 ASP A C 1
ATOM 1297 O O . ASP A 1 161 ? 37.094 2.508 10.026 1.00 90.19 161 ASP A O 1
ATOM 1301 N N . SER A 1 162 ? 35.031 2.971 10.772 1.00 89.12 162 SER A N 1
ATOM 1302 C CA . SER A 1 162 ? 35.242 2.428 12.121 1.00 89.12 162 SER A CA 1
ATOM 1303 C C . SER A 1 162 ? 35.513 0.924 12.084 1.00 89.12 162 SER A C 1
ATOM 1305 O O . SER A 1 162 ? 36.436 0.457 12.748 1.00 89.12 162 SER A O 1
ATOM 1307 N N . ILE A 1 163 ? 34.758 0.171 11.279 1.00 87.50 163 ILE A N 1
ATOM 1308 C CA . ILE A 1 163 ? 34.972 -1.270 11.083 1.00 87.50 163 ILE A CA 1
ATOM 1309 C C . ILE A 1 163 ? 36.294 -1.523 10.355 1.00 87.50 163 ILE A C 1
ATOM 1311 O O . ILE A 1 163 ? 37.065 -2.379 10.773 1.00 87.50 163 ILE A O 1
ATOM 1315 N N . ARG A 1 164 ? 36.616 -0.731 9.325 1.00 85.75 164 ARG A N 1
ATOM 1316 C CA . ARG A 1 164 ? 37.880 -0.837 8.580 1.00 85.75 164 ARG A CA 1
ATOM 1317 C C . ARG A 1 164 ? 39.108 -0.610 9.465 1.00 85.75 164 ARG A C 1
ATOM 1319 O O . ARG A 1 164 ? 40.144 -1.210 9.217 1.00 85.75 164 ARG A O 1
ATOM 1326 N N . LYS A 1 165 ? 39.017 0.232 10.497 1.00 85.31 165 LYS A N 1
ATOM 1327 C CA . LYS A 1 165 ? 40.100 0.422 11.483 1.00 85.31 165 LYS A CA 1
ATOM 1328 C C . LYS A 1 165 ? 40.258 -0.761 12.439 1.00 85.31 165 LYS A C 1
ATOM 1330 O O . LYS A 1 165 ? 41.346 -0.966 12.960 1.00 85.31 165 LYS A O 1
ATOM 1335 N N . SER A 1 166 ? 39.190 -1.520 12.656 1.00 79.25 166 SER A N 1
ATOM 1336 C CA . SER A 1 166 ? 39.179 -2.770 13.426 1.00 79.25 166 SER A CA 1
ATOM 1337 C C . SER A 1 166 ? 39.312 -4.005 12.523 1.00 79.25 166 SER A C 1
ATOM 1339 O O . SER A 1 166 ? 38.974 -5.113 12.919 1.00 79.25 166 SER A O 1
ATOM 1341 N N . ALA A 1 167 ? 39.766 -3.813 11.284 1.00 70.69 167 ALA A N 1
ATOM 1342 C CA . ALA A 1 167 ? 39.947 -4.868 10.304 1.00 70.69 167 ALA A CA 1
ATOM 1343 C C . ALA A 1 167 ? 40.988 -5.893 10.784 1.00 70.69 167 ALA A C 1
ATOM 1345 O O . ALA A 1 167 ? 42.158 -5.551 10.947 1.00 70.69 167 ALA A O 1
ATOM 1346 N N . GLY A 1 168 ? 40.569 -7.148 10.959 1.00 66.19 168 GLY A N 1
ATOM 1347 C CA . GLY A 1 168 ? 41.441 -8.235 11.414 1.00 66.19 168 GLY A CA 1
ATOM 1348 C C . GLY A 1 168 ? 41.567 -8.336 12.934 1.00 66.19 168 GLY A C 1
ATOM 1349 O O . GLY A 1 168 ? 42.489 -9.002 13.401 1.00 66.19 168 GLY A O 1
ATOM 1350 N N . SER A 1 169 ? 40.679 -7.671 13.687 1.00 70.81 169 SER A N 1
ATOM 1351 C CA . SER A 1 169 ? 40.397 -8.030 15.075 1.00 70.81 169 SER A CA 1
ATOM 1352 C C . SER A 1 169 ? 38.902 -8.323 15.338 1.00 70.81 169 SER A C 1
ATOM 1354 O O . SER A 1 169 ? 38.022 -7.763 14.674 1.00 70.81 169 SER A O 1
ATOM 1356 N N . PRO A 1 170 ? 38.593 -9.145 16.366 1.00 69.88 170 PRO A N 1
ATOM 1357 C CA . PRO A 1 170 ? 37.256 -9.316 16.928 1.00 69.88 170 PRO A CA 1
ATOM 1358 C C . PRO A 1 170 ? 36.452 -8.020 17.073 1.00 69.88 170 PRO A C 1
ATOM 1360 O O . PRO A 1 170 ? 36.911 -7.092 17.746 1.00 69.88 170 PRO A O 1
ATOM 1363 N N . ILE A 1 171 ? 35.225 -7.964 16.535 1.00 75.12 171 ILE A N 1
ATOM 1364 C CA . ILE A 1 171 ? 34.332 -6.813 16.730 1.00 75.12 171 ILE A CA 1
ATOM 1365 C C . ILE A 1 171 ? 32.963 -7.207 17.286 1.00 75.12 171 ILE A C 1
ATOM 1367 O O . ILE A 1 171 ? 32.281 -8.107 16.798 1.00 75.12 171 ILE A O 1
ATOM 1371 N N . ASN A 1 172 ? 32.508 -6.451 18.288 1.00 75.94 172 ASN A N 1
ATOM 1372 C CA . ASN A 1 172 ? 31.101 -6.455 18.667 1.00 75.94 172 ASN A CA 1
ATOM 1373 C C . ASN A 1 172 ? 30.319 -5.600 17.661 1.00 75.94 172 ASN A C 1
ATOM 1375 O O . ASN A 1 172 ? 30.308 -4.369 17.754 1.00 75.94 172 ASN A O 1
ATOM 1379 N N . LEU A 1 173 ? 29.716 -6.257 16.670 1.00 83.12 173 LEU A N 1
ATOM 1380 C CA . LEU A 1 173 ? 28.953 -5.579 15.628 1.00 83.12 173 LEU A CA 1
ATOM 1381 C C . LEU A 1 173 ? 27.637 -5.000 16.173 1.00 83.12 173 LEU A C 1
ATOM 1383 O O . LEU A 1 173 ? 27.289 -3.887 15.794 1.00 83.12 173 LEU A O 1
ATOM 1387 N N . THR A 1 174 ? 26.997 -5.690 17.122 1.00 81.94 174 THR A N 1
ATOM 1388 C CA . THR A 1 174 ? 25.728 -5.302 17.768 1.00 81.94 174 THR A CA 1
ATOM 1389 C C . THR A 1 174 ? 25.786 -3.880 18.339 1.00 81.94 174 THR A C 1
ATOM 1391 O O . THR A 1 174 ? 24.982 -3.016 17.995 1.00 81.94 174 THR A O 1
ATOM 1394 N N . ASP A 1 175 ? 26.798 -3.577 19.164 1.00 81.12 175 ASP A N 1
ATOM 1395 C CA . ASP A 1 175 ? 26.938 -2.243 19.773 1.00 81.12 175 ASP A CA 1
ATOM 1396 C C . ASP A 1 175 ? 27.204 -1.153 18.721 1.00 81.12 175 ASP A C 1
ATOM 1398 O O . ASP A 1 175 ? 26.711 -0.027 18.838 1.00 81.12 175 ASP A O 1
ATOM 1402 N N . LYS A 1 176 ? 27.965 -1.482 17.667 1.00 86.94 176 LYS A N 1
ATOM 1403 C CA . LYS A 1 176 ? 28.258 -0.545 16.575 1.00 86.94 176 LYS A CA 1
ATOM 1404 C C . LYS A 1 176 ? 27.024 -0.293 15.698 1.00 86.94 176 LYS A C 1
ATOM 1406 O O . LYS A 1 176 ? 26.802 0.854 15.321 1.00 86.94 176 LYS A O 1
ATOM 1411 N N . ILE A 1 177 ? 26.231 -1.326 15.394 1.00 89.25 177 ILE A N 1
ATOM 1412 C CA . ILE A 1 177 ? 24.958 -1.218 14.662 1.00 89.25 177 ILE A CA 1
ATOM 1413 C C . ILE A 1 177 ? 23.979 -0.364 15.460 1.00 89.25 177 ILE A C 1
ATOM 1415 O O . ILE A 1 177 ? 23.425 0.595 14.926 1.00 89.25 177 ILE A O 1
ATOM 1419 N N . TYR A 1 178 ? 23.824 -0.649 16.752 1.00 85.31 178 TYR A N 1
ATOM 1420 C CA . TYR A 1 178 ? 22.952 0.133 17.617 1.00 85.31 178 TYR A CA 1
ATOM 1421 C C . TYR A 1 178 ? 23.365 1.610 17.643 1.00 85.31 178 TYR A C 1
ATOM 1423 O O . TYR A 1 178 ? 22.512 2.490 17.519 1.00 85.31 178 TYR A O 1
ATOM 1431 N N . SER A 1 179 ? 24.668 1.899 17.757 1.00 87.62 179 SER A N 1
ATOM 1432 C CA . SER A 1 179 ? 25.187 3.272 17.701 1.00 87.62 179 SER A CA 1
ATOM 1433 C C . SER A 1 179 ? 24.866 3.951 16.369 1.00 87.62 179 SER A C 1
ATOM 1435 O O . SER A 1 179 ? 24.398 5.085 16.374 1.00 87.62 179 SER A O 1
ATOM 1437 N N . LEU A 1 180 ? 25.074 3.262 15.243 1.00 91.81 180 LEU A N 1
ATOM 1438 C CA . LEU A 1 180 ? 24.795 3.786 13.904 1.00 91.81 180 LEU A CA 1
ATOM 1439 C C . LEU A 1 180 ? 23.317 4.152 13.727 1.00 91.81 180 LEU A C 1
ATOM 1441 O O . LEU A 1 180 ? 22.988 5.252 13.286 1.00 91.81 180 LEU A O 1
ATOM 1445 N N . ILE A 1 181 ? 22.423 3.226 14.068 1.00 92.25 181 ILE A N 1
ATOM 1446 C CA . ILE A 1 181 ? 20.985 3.449 13.929 1.00 92.25 181 ILE A CA 1
ATOM 1447 C C . ILE A 1 181 ? 20.523 4.551 14.889 1.00 92.25 181 ILE A C 1
ATOM 1449 O O . ILE A 1 181 ? 19.758 5.425 14.479 1.00 92.25 181 ILE A O 1
ATOM 1453 N N . SER A 1 182 ? 21.028 4.559 16.129 1.00 88.31 182 SER A N 1
ATOM 1454 C CA . SER A 1 182 ? 20.761 5.642 17.084 1.00 88.31 182 SER A CA 1
ATOM 1455 C C . SER A 1 182 ? 21.164 6.989 16.494 1.00 88.31 182 SER A C 1
ATOM 1457 O O . SER A 1 182 ? 20.372 7.921 16.539 1.00 88.31 182 SER A O 1
ATOM 1459 N N . ASP A 1 183 ? 22.345 7.084 15.878 1.00 88.88 183 ASP A N 1
ATOM 1460 C CA . ASP A 1 183 ? 22.842 8.309 15.250 1.00 88.88 183 ASP A CA 1
ATOM 1461 C C . ASP A 1 183 ? 21.944 8.786 14.094 1.00 88.88 183 ASP A C 1
ATOM 1463 O O . ASP A 1 183 ? 21.659 9.984 13.993 1.00 88.88 183 ASP A O 1
ATOM 1467 N N . PHE A 1 184 ? 21.460 7.874 13.237 1.00 91.69 184 PHE A N 1
ATOM 1468 C CA . PHE A 1 184 ? 20.526 8.221 12.158 1.00 91.69 184 PHE A CA 1
ATOM 1469 C C . PHE A 1 184 ? 19.231 8.820 12.702 1.00 91.69 184 PHE A C 1
ATOM 1471 O O . PHE A 1 184 ? 18.799 9.890 12.267 1.00 91.69 184 PHE A O 1
ATOM 1478 N N . VAL A 1 185 ? 18.600 8.105 13.638 1.00 90.38 185 VAL A N 1
ATOM 1479 C CA . VAL A 1 185 ? 17.303 8.487 14.196 1.00 90.38 185 VAL A CA 1
ATOM 1480 C C . VAL A 1 185 ? 17.462 9.766 15.007 1.00 90.38 185 VAL A C 1
ATOM 1482 O O . VAL A 1 185 ? 16.634 10.660 14.885 1.00 90.38 185 VAL A O 1
ATOM 1485 N N . PHE A 1 186 ? 18.548 9.895 15.773 1.00 88.00 186 PHE A N 1
ATOM 1486 C CA . PHE A 1 186 ? 18.851 11.081 16.562 1.00 88.00 186 PHE A CA 1
ATOM 1487 C C . PHE A 1 186 ? 18.976 12.322 15.679 1.00 88.00 186 PHE A C 1
ATOM 1489 O O . PHE A 1 186 ? 18.331 13.328 15.954 1.00 88.00 186 PHE A O 1
ATOM 1496 N N . ARG A 1 187 ? 19.757 12.257 14.592 1.00 89.12 187 ARG A N 1
ATOM 1497 C CA . ARG A 1 187 ? 19.922 13.405 13.688 1.00 89.12 187 ARG A CA 1
ATOM 1498 C C . ARG A 1 187 ? 18.638 13.748 12.931 1.00 89.12 187 ARG A C 1
ATOM 1500 O O . ARG A 1 187 ? 18.362 14.919 12.712 1.00 89.12 187 ARG A O 1
ATOM 1507 N N . ALA A 1 188 ? 17.830 12.755 12.561 1.00 91.31 188 ALA A N 1
ATOM 1508 C CA . ALA A 1 188 ? 16.530 13.009 11.936 1.00 91.31 188 ALA A CA 1
ATOM 1509 C C . ALA A 1 188 ? 15.502 13.598 12.924 1.00 91.31 188 ALA A C 1
ATOM 1511 O O . ALA A 1 188 ? 14.683 14.435 12.546 1.00 91.31 188 ALA A O 1
ATOM 1512 N N . ALA A 1 189 ? 15.538 13.156 14.184 1.00 88.75 189 ALA A N 1
ATOM 1513 C CA . ALA A 1 189 ? 14.579 13.534 15.216 1.00 88.75 189 ALA A CA 1
ATOM 1514 C C . ALA A 1 189 ? 14.910 14.854 15.920 1.00 88.75 189 ALA A C 1
ATOM 1516 O O . ALA A 1 189 ? 13.986 15.587 16.252 1.00 88.75 189 ALA A O 1
ATOM 1517 N N . PHE A 1 190 ? 16.194 15.132 16.151 1.00 86.00 190 PHE A N 1
ATOM 1518 C CA . PHE A 1 190 ? 16.687 16.234 16.985 1.00 86.00 190 PHE A CA 1
ATOM 1519 C C . PHE A 1 190 ? 17.714 17.142 16.279 1.00 86.00 190 PHE A C 1
ATOM 1521 O O . PHE A 1 190 ? 18.282 18.025 16.918 1.00 86.00 190 PHE A O 1
ATOM 1528 N N . GLY A 1 191 ? 18.040 16.883 15.008 1.00 82.00 191 GLY A N 1
ATOM 1529 C CA . GLY A 1 191 ? 18.978 17.699 14.235 1.00 82.00 191 GLY A CA 1
ATOM 1530 C C . GLY A 1 191 ? 20.455 17.371 14.492 1.00 82.00 191 GLY A C 1
ATOM 1531 O O . GLY A 1 191 ? 21.032 16.471 13.872 1.00 82.00 191 GLY A O 1
ATOM 1532 N N . ARG A 1 192 ? 21.132 18.136 15.359 1.00 72.19 192 ARG A N 1
ATOM 1533 C CA . ARG A 1 192 ? 22.593 18.027 15.586 1.00 72.19 192 ARG A CA 1
ATOM 1534 C C . ARG A 1 192 ? 22.929 17.120 16.772 1.00 72.19 192 ARG A C 1
ATOM 1536 O O . ARG A 1 192 ? 22.185 17.058 17.739 1.00 72.19 192 ARG A O 1
ATOM 1543 N N . LYS A 1 193 ? 24.090 16.445 16.736 1.00 61.94 193 LYS A N 1
ATOM 1544 C CA . LYS A 1 193 ? 24.584 15.651 17.880 1.00 61.94 193 LYS A CA 1
ATOM 1545 C C . LYS A 1 193 ? 24.900 16.585 19.061 1.00 61.94 193 LYS A C 1
ATOM 1547 O O . LYS A 1 193 ? 25.800 17.418 18.967 1.00 61.94 193 LYS A O 1
ATOM 1552 N N . TYR A 1 194 ? 24.161 16.442 20.161 1.00 59.56 194 TYR A N 1
ATOM 1553 C CA . TYR A 1 194 ? 24.347 17.219 21.391 1.00 59.56 194 TYR A CA 1
ATOM 1554 C C . TYR A 1 194 ? 25.622 16.800 22.133 1.00 59.56 194 TYR A C 1
ATOM 1556 O O . TYR A 1 194 ? 26.050 15.650 22.039 1.00 59.56 194 TYR A O 1
ATOM 1564 N N . LYS A 1 195 ? 26.186 17.694 22.959 1.00 53.19 195 LYS A N 1
ATOM 1565 C CA . LYS A 1 195 ? 27.241 17.322 23.928 1.00 53.19 195 LYS A CA 1
ATOM 1566 C C . LYS A 1 195 ? 26.787 16.204 24.878 1.00 53.19 195 LYS A C 1
ATOM 1568 O O . LYS A 1 195 ? 27.609 15.407 25.308 1.00 53.19 195 LYS A O 1
ATOM 1573 N N . ASP A 1 196 ? 25.479 16.104 25.113 1.00 53.72 196 ASP A N 1
ATOM 1574 C CA . ASP A 1 196 ? 24.851 15.078 25.948 1.00 53.72 196 ASP A CA 1
ATOM 1575 C C . ASP A 1 196 ? 24.414 13.825 25.161 1.00 53.72 196 ASP A C 1
ATOM 1577 O O . ASP A 1 196 ? 23.769 12.944 25.725 1.00 53.72 196 ASP A O 1
ATOM 1581 N N . HIS A 1 197 ? 24.753 13.698 23.869 1.00 57.88 197 HIS A N 1
ATOM 1582 C CA . HIS A 1 197 ? 24.388 12.538 23.036 1.00 57.88 197 HIS A CA 1
ATOM 1583 C C . HIS A 1 197 ? 24.815 11.199 23.666 1.00 57.88 197 HIS A C 1
ATOM 1585 O O . HIS A 1 197 ? 24.045 10.238 23.683 1.00 57.88 197 HIS A O 1
ATOM 1591 N N . GLU A 1 198 ? 26.009 11.160 24.267 1.00 61.91 198 GLU A N 1
ATOM 1592 C CA . GLU A 1 198 ? 26.518 9.992 25.001 1.00 61.91 198 GLU A CA 1
ATOM 1593 C C . GLU A 1 198 ? 25.669 9.631 26.232 1.00 61.91 198 GLU A C 1
ATOM 1595 O O . GLU A 1 198 ? 25.682 8.484 26.675 1.00 61.91 198 GLU A O 1
ATOM 1600 N N . PHE A 1 199 ? 24.900 10.578 26.776 1.00 67.12 199 PHE A N 1
ATOM 1601 C CA . PHE A 1 199 ? 24.024 10.373 27.928 1.00 67.12 199 PHE A CA 1
ATOM 1602 C C . PHE A 1 199 ? 22.592 9.979 27.533 1.00 67.12 199 PHE A C 1
ATOM 1604 O O . PHE A 1 199 ? 21.978 9.145 28.207 1.00 67.12 199 PHE A O 1
ATOM 1611 N N . VAL A 1 200 ? 22.062 10.532 26.435 1.00 67.31 200 VAL A N 1
ATOM 1612 C CA . VAL A 1 200 ? 20.675 10.293 25.992 1.00 67.31 200 VAL A CA 1
ATOM 1613 C C . VAL A 1 200 ? 20.461 8.840 25.576 1.00 67.31 200 VAL A C 1
ATOM 1615 O O . VAL A 1 200 ? 19.492 8.214 26.002 1.00 67.31 200 VAL A O 1
ATOM 1618 N N . VAL A 1 201 ? 21.378 8.261 24.804 1.00 69.88 201 VAL A N 1
ATOM 1619 C CA . VAL A 1 201 ? 21.214 6.899 24.274 1.00 69.88 201 VAL A CA 1
ATOM 1620 C C . VAL A 1 201 ? 21.149 5.836 25.399 1.00 69.88 201 VAL A C 1
ATOM 1622 O O . VAL A 1 201 ? 20.183 5.064 25.435 1.00 69.88 201 VAL A O 1
ATOM 1625 N N . PRO A 1 202 ? 22.062 5.812 26.397 1.00 75.25 202 PRO A N 1
ATOM 1626 C CA . PRO A 1 202 ? 21.955 4.901 27.545 1.00 75.25 202 PRO A CA 1
ATOM 1627 C C . PRO A 1 202 ? 20.768 5.187 28.471 1.00 75.25 202 PRO A C 1
ATOM 1629 O O . PRO A 1 202 ? 20.328 4.304 29.213 1.00 75.25 202 PRO A O 1
ATOM 1632 N N . LEU A 1 203 ? 20.282 6.430 28.516 1.00 74.50 203 LEU A N 1
ATOM 1633 C CA . LEU A 1 203 ? 19.077 6.782 29.266 1.00 74.50 203 LEU A CA 1
ATOM 1634 C C . LEU A 1 203 ? 17.832 6.167 28.611 1.00 74.50 203 LEU A C 1
ATOM 1636 O O . LEU A 1 203 ? 17.013 5.565 29.303 1.00 74.50 203 LEU A O 1
ATOM 1640 N N . MET A 1 204 ? 17.733 6.250 27.285 1.00 70.06 204 MET A N 1
ATOM 1641 C CA . MET A 1 204 ? 16.615 5.702 26.513 1.00 70.06 204 MET A CA 1
ATOM 1642 C C . MET A 1 204 ? 16.587 4.171 26.546 1.00 70.06 204 MET A C 1
ATOM 1644 O O . MET A 1 204 ? 15.525 3.588 26.749 1.00 70.06 204 MET A O 1
ATOM 1648 N N . ARG A 1 205 ? 17.748 3.507 26.496 1.00 72.12 205 ARG A N 1
ATOM 1649 C CA . ARG A 1 205 ? 17.832 2.048 26.690 1.00 72.12 205 ARG A CA 1
ATOM 1650 C C . ARG A 1 205 ? 17.239 1.606 28.035 1.00 72.12 205 ARG A C 1
ATOM 1652 O O . ARG A 1 205 ? 16.429 0.685 28.093 1.00 72.12 205 ARG A O 1
ATOM 1659 N N . ARG A 1 206 ? 17.559 2.327 29.117 1.00 73.69 206 ARG A N 1
ATOM 1660 C CA . ARG A 1 206 ? 16.999 2.073 30.461 1.00 73.69 206 ARG A CA 1
ATOM 1661 C C . ARG A 1 206 ? 15.492 2.306 30.541 1.00 73.69 206 ARG A C 1
ATOM 1663 O O . ARG A 1 206 ? 14.824 1.676 31.357 1.00 73.69 206 ARG A O 1
ATOM 1670 N N . VAL A 1 207 ? 14.958 3.218 29.729 1.00 69.94 207 VAL A N 1
ATOM 1671 C CA . VAL A 1 207 ? 13.511 3.398 29.584 1.00 69.94 207 VAL A CA 1
ATOM 1672 C C . VAL A 1 207 ? 12.896 2.145 28.949 1.00 69.94 207 VAL A C 1
ATOM 1674 O O . VAL A 1 207 ? 11.952 1.586 29.499 1.00 69.94 207 VAL A O 1
ATOM 1677 N N . ILE A 1 208 ? 13.461 1.643 27.855 1.00 66.19 208 ILE A N 1
ATOM 1678 C CA . ILE A 1 208 ? 12.922 0.496 27.106 1.00 66.19 208 ILE A CA 1
ATOM 1679 C C . ILE A 1 208 ? 12.967 -0.805 27.923 1.00 66.19 208 ILE A C 1
ATOM 1681 O O . ILE A 1 208 ? 12.006 -1.577 27.912 1.00 66.19 208 ILE A O 1
ATOM 1685 N N . GLU A 1 209 ? 14.016 -1.011 28.722 1.00 66.81 209 GLU A N 1
ATOM 1686 C CA . GLU A 1 209 ? 14.135 -2.154 29.644 1.00 66.81 209 GLU A CA 1
ATOM 1687 C C . GLU A 1 209 ? 12.968 -2.252 30.647 1.00 66.81 209 GLU A C 1
ATOM 1689 O O . GLU A 1 209 ? 12.588 -3.344 31.077 1.00 66.81 209 GLU A O 1
ATOM 1694 N N . GLU A 1 210 ? 12.347 -1.126 31.007 1.00 65.50 210 GLU A N 1
ATOM 1695 C CA . GLU A 1 210 ? 11.193 -1.102 31.912 1.00 65.50 210 GLU A CA 1
ATOM 1696 C C . GLU A 1 210 ? 9.843 -1.284 31.189 1.00 65.50 210 GLU A C 1
ATOM 1698 O O . GLU A 1 210 ? 8.814 -1.448 31.849 1.00 65.50 210 GLU A O 1
ATOM 1703 N N . ALA A 1 211 ? 9.827 -1.311 29.851 1.00 62.50 211 ALA A N 1
ATOM 1704 C CA . ALA A 1 211 ? 8.629 -1.250 29.007 1.00 62.50 211 ALA A CA 1
ATOM 1705 C C . ALA A 1 211 ? 7.967 -2.607 28.689 1.00 62.50 211 ALA A C 1
ATOM 1707 O O . ALA A 1 211 ? 7.086 -2.674 27.837 1.00 62.50 211 ALA A O 1
ATOM 1708 N N . THR A 1 212 ? 8.359 -3.705 29.342 1.00 59.12 212 THR A N 1
ATOM 1709 C CA . THR A 1 212 ? 8.054 -5.087 28.897 1.00 59.12 212 THR A CA 1
ATOM 1710 C C . THR A 1 212 ? 6.575 -5.498 28.901 1.00 59.12 212 THR A C 1
ATOM 1712 O O . THR A 1 212 ? 6.226 -6.516 28.308 1.00 59.12 212 THR A O 1
ATOM 1715 N N . GLY A 1 213 ? 5.678 -4.770 29.578 1.00 61.78 213 GLY A N 1
ATOM 1716 C CA . GLY A 1 213 ? 4.231 -5.060 29.609 1.00 61.78 213 GLY A CA 1
ATOM 1717 C C . GLY A 1 213 ? 3.815 -6.344 30.356 1.00 61.78 213 GLY A C 1
ATOM 1718 O O . GLY A 1 213 ? 2.616 -6.626 30.482 1.00 61.78 213 GLY A O 1
ATOM 1719 N N . PHE A 1 214 ? 4.794 -7.092 30.880 1.00 66.94 214 PHE A N 1
ATOM 1720 C CA . PHE A 1 214 ? 4.652 -8.277 31.741 1.00 66.94 214 PHE A CA 1
ATOM 1721 C C . PHE A 1 214 ? 5.182 -8.033 33.165 1.00 66.94 214 PHE A C 1
ATOM 1723 O O . PHE A 1 214 ? 5.350 -8.970 33.945 1.00 66.94 214 PHE A O 1
ATOM 1730 N N . GLY A 1 215 ? 5.453 -6.775 33.522 1.00 68.88 215 GLY A N 1
ATOM 1731 C CA . GLY A 1 215 ? 5.855 -6.406 34.872 1.00 68.88 215 GLY A CA 1
ATOM 1732 C C . GLY A 1 215 ? 4.744 -6.674 35.889 1.00 68.88 215 GLY A C 1
ATOM 1733 O O . GLY A 1 215 ? 3.561 -6.522 35.596 1.00 68.88 215 GLY A O 1
ATOM 1734 N N . PHE A 1 216 ? 5.119 -7.022 37.121 1.00 70.00 216 PHE A N 1
ATOM 1735 C CA . PHE A 1 216 ? 4.172 -7.299 38.210 1.00 70.00 216 PHE A CA 1
ATOM 1736 C C . PHE A 1 216 ? 3.165 -6.151 38.448 1.00 70.00 216 PHE A C 1
ATOM 1738 O O . PHE A 1 216 ? 1.990 -6.387 38.704 1.00 70.00 216 PHE A O 1
ATOM 1745 N N . VAL A 1 217 ? 3.615 -4.908 38.262 1.00 71.50 217 VAL A N 1
ATOM 1746 C CA . VAL A 1 217 ? 2.814 -3.671 38.304 1.00 71.50 217 VAL A CA 1
ATOM 1747 C C . VAL A 1 217 ? 1.701 -3.665 37.241 1.00 71.50 217 VAL A C 1
ATOM 1749 O O . VAL A 1 217 ? 0.556 -3.345 37.545 1.00 71.50 217 VAL A O 1
ATOM 1752 N N . ASP A 1 218 ? 2.002 -4.076 36.008 1.00 75.06 218 ASP A N 1
ATOM 1753 C CA . ASP A 1 218 ? 1.048 -4.061 34.889 1.00 75.06 218 ASP A CA 1
ATOM 1754 C C . ASP A 1 218 ? 0.080 -5.257 34.897 1.00 75.06 218 ASP A C 1
ATOM 1756 O O . ASP A 1 218 ? -0.917 -5.264 34.167 1.00 75.06 218 ASP A O 1
ATOM 1760 N N . LEU A 1 219 ? 0.386 -6.283 35.697 1.00 80.12 219 LEU A N 1
ATOM 1761 C CA . LEU A 1 219 ? -0.406 -7.506 35.846 1.00 80.12 219 LEU A CA 1
ATOM 1762 C C . LEU A 1 219 ? -1.367 -7.458 37.044 1.00 80.12 219 LEU A C 1
ATOM 1764 O O . LEU A 1 219 ? -2.353 -8.196 37.054 1.00 80.12 219 LEU A O 1
ATOM 1768 N N . PHE A 1 220 ? -1.108 -6.591 38.029 1.00 81.56 220 PHE A N 1
ATOM 1769 C CA . PHE A 1 220 ? -1.921 -6.428 39.242 1.00 81.56 220 PHE A CA 1
ATOM 1770 C C . PHE A 1 220 ? -2.285 -4.953 39.509 1.00 81.56 220 PHE A C 1
ATOM 1772 O O . PHE A 1 220 ? -1.937 -4.405 40.560 1.00 81.56 220 PHE A O 1
ATOM 1779 N N . PRO A 1 221 ? -2.994 -4.277 38.584 1.00 77.69 221 PRO A N 1
ATOM 1780 C CA . PRO A 1 221 ? -3.307 -2.851 38.693 1.00 77.69 221 PRO A CA 1
ATOM 1781 C C . PRO A 1 221 ? -4.159 -2.478 39.917 1.00 77.69 221 PRO A C 1
ATOM 1783 O O . PRO A 1 221 ? -4.159 -1.311 40.322 1.00 77.69 221 PRO A O 1
ATOM 1786 N N . SER A 1 222 ? -4.898 -3.418 40.523 1.00 77.88 222 SER A N 1
ATOM 1787 C CA . SER A 1 222 ? -5.666 -3.137 41.742 1.00 77.88 222 SER A CA 1
ATOM 1788 C C . SER A 1 222 ? -4.767 -2.923 42.968 1.00 77.88 222 SER A C 1
ATOM 1790 O O . SER A 1 222 ? -5.124 -2.167 43.877 1.00 77.88 222 SER A O 1
ATOM 1792 N N . LEU A 1 223 ? -3.561 -3.501 42.970 1.00 78.31 223 LEU A N 1
ATOM 1793 C CA . LEU A 1 223 ? -2.614 -3.463 44.082 1.00 78.31 223 LEU A CA 1
ATOM 1794 C C . LEU A 1 223 ? -1.713 -2.222 44.010 1.00 78.31 223 LEU A C 1
ATOM 1796 O O . LEU A 1 223 ? -0.488 -2.310 44.033 1.00 78.31 223 LEU A O 1
ATOM 1800 N N . LYS A 1 224 ? -2.322 -1.030 43.968 1.00 72.69 224 LYS A N 1
ATOM 1801 C CA . LYS A 1 224 ? -1.607 0.252 43.801 1.00 72.69 224 LYS A CA 1
ATOM 1802 C C . LYS A 1 224 ? -0.496 0.493 44.832 1.00 72.69 224 LYS A C 1
ATOM 1804 O O . LYS A 1 224 ? 0.472 1.182 44.524 1.00 72.69 224 LYS A O 1
ATOM 1809 N N . PHE A 1 225 ? -0.604 -0.077 46.036 1.00 71.56 225 PHE A N 1
ATOM 1810 C CA . PHE A 1 225 ? 0.422 0.040 47.081 1.00 71.56 225 PHE A CA 1
ATOM 1811 C C . PHE A 1 225 ? 1.765 -0.594 46.667 1.00 71.56 225 PHE A C 1
ATOM 1813 O O . PHE A 1 225 ? 2.827 -0.135 47.082 1.00 71.56 225 PHE A O 1
ATOM 1820 N N . ILE A 1 226 ? 1.740 -1.603 45.793 1.00 69.50 226 ILE A N 1
ATOM 1821 C CA . ILE A 1 226 ? 2.932 -2.309 45.310 1.00 69.50 226 ILE A CA 1
ATOM 1822 C C . ILE A 1 226 ? 3.801 -1.390 44.452 1.00 69.50 226 ILE A C 1
ATOM 1824 O O . ILE A 1 226 ? 5.025 -1.518 44.458 1.00 69.50 226 ILE A O 1
ATOM 1828 N N . HIS A 1 227 ? 3.209 -0.399 43.779 1.00 65.38 227 HIS A N 1
ATOM 1829 C CA . HIS A 1 227 ? 3.965 0.613 43.036 1.00 65.38 227 HIS A CA 1
ATOM 1830 C C . HIS A 1 227 ? 4.883 1.433 43.954 1.00 65.38 227 HIS A C 1
ATOM 1832 O O . HIS A 1 227 ? 5.963 1.835 43.526 1.00 65.38 227 HIS A O 1
ATOM 1838 N N . PHE A 1 228 ? 4.468 1.644 45.208 1.00 64.88 228 PHE A N 1
ATOM 1839 C CA . PHE A 1 228 ? 5.246 2.359 46.219 1.00 64.88 228 PHE A CA 1
ATOM 1840 C C . PHE A 1 228 ? 6.301 1.455 46.863 1.00 64.88 228 PHE A C 1
ATOM 1842 O O . PHE A 1 228 ? 7.448 1.867 46.992 1.00 64.88 228 PHE A O 1
ATOM 1849 N N . ILE A 1 229 ? 5.949 0.207 47.194 1.00 69.75 229 ILE A N 1
ATOM 1850 C CA . ILE A 1 229 ? 6.882 -0.743 47.828 1.00 69.75 229 ILE A CA 1
ATOM 1851 C C . ILE A 1 229 ? 8.005 -1.170 46.872 1.00 69.75 229 ILE A C 1
ATOM 1853 O O . ILE A 1 229 ? 9.152 -1.297 47.284 1.00 69.75 229 ILE A O 1
ATOM 1857 N N . THR A 1 230 ? 7.698 -1.377 45.588 1.00 70.19 230 THR A N 1
ATOM 1858 C CA . THR A 1 230 ? 8.695 -1.822 44.594 1.00 70.19 230 THR A CA 1
ATOM 1859 C C . THR A 1 230 ? 9.637 -0.710 44.130 1.00 70.19 230 THR A C 1
ATOM 1861 O O . THR A 1 230 ? 10.596 -0.994 43.417 1.00 70.19 230 THR A O 1
ATOM 1864 N N . GLY A 1 231 ? 9.352 0.559 44.448 1.00 75.00 231 GLY A N 1
ATOM 1865 C CA . GLY A 1 231 ? 10.122 1.716 43.974 1.00 75.00 231 GLY A CA 1
ATOM 1866 C C . GLY A 1 231 ? 10.078 1.946 42.454 1.00 75.00 231 GLY A C 1
ATOM 1867 O O . GLY A 1 231 ? 10.642 2.928 41.971 1.00 75.00 231 GLY A O 1
ATOM 1868 N N . LYS A 1 232 ? 9.390 1.089 41.681 1.00 72.94 232 LYS A N 1
ATOM 1869 C CA . LYS A 1 232 ? 9.347 1.159 40.211 1.00 72.94 232 LYS A CA 1
ATOM 1870 C C . LYS A 1 232 ? 8.765 2.469 39.699 1.00 72.94 232 LYS A C 1
ATOM 1872 O O . LYS A 1 232 ? 9.303 3.041 38.759 1.00 72.94 232 LYS A O 1
ATOM 1877 N N . ARG A 1 233 ? 7.698 2.968 40.330 1.00 77.25 233 ARG A N 1
ATOM 1878 C CA . ARG A 1 233 ? 7.094 4.249 39.947 1.00 77.25 233 ARG A CA 1
ATOM 1879 C C . ARG A 1 233 ? 8.076 5.408 40.129 1.00 77.25 233 ARG A C 1
ATOM 1881 O O . ARG A 1 233 ? 8.278 6.162 39.190 1.00 77.25 233 ARG A O 1
ATOM 1888 N N . ALA A 1 234 ? 8.744 5.484 41.281 1.00 81.25 234 ALA A N 1
ATOM 1889 C CA . ALA A 1 234 ? 9.752 6.511 41.546 1.00 81.25 234 ALA A CA 1
ATOM 1890 C C . ALA A 1 234 ? 10.945 6.415 40.576 1.00 81.25 234 ALA A C 1
ATOM 1892 O O . ALA A 1 234 ? 11.466 7.435 40.129 1.00 81.25 234 ALA A O 1
ATOM 1893 N N . LYS A 1 235 ? 11.359 5.193 40.202 1.00 82.25 235 LYS A N 1
ATOM 1894 C CA . LYS A 1 235 ? 12.382 4.970 39.168 1.00 82.25 235 LYS A CA 1
ATOM 1895 C C . LYS A 1 235 ? 11.933 5.513 37.805 1.00 82.25 235 LYS A C 1
ATOM 1897 O O . LYS A 1 235 ? 12.703 6.227 37.172 1.00 82.25 235 LYS A O 1
ATOM 1902 N N . LEU A 1 236 ? 10.705 5.211 37.377 1.00 79.31 236 LEU A N 1
ATOM 1903 C CA . LEU A 1 236 ? 10.138 5.699 36.114 1.00 79.31 236 LEU A CA 1
ATOM 1904 C C . LEU A 1 236 ? 9.956 7.220 36.105 1.00 79.31 236 LEU A C 1
ATOM 1906 O O . LEU A 1 236 ? 10.301 7.855 35.119 1.00 79.31 236 LEU A O 1
ATOM 1910 N N . GLU A 1 237 ? 9.477 7.811 37.200 1.00 85.19 237 GLU A N 1
ATOM 1911 C CA . GLU A 1 237 ? 9.345 9.268 37.347 1.00 85.19 237 GLU A CA 1
ATOM 1912 C C . GLU A 1 237 ? 10.719 9.958 37.305 1.00 85.19 237 GLU A C 1
ATOM 1914 O O . GLU A 1 237 ? 10.877 10.987 36.652 1.00 85.19 237 GLU A O 1
ATOM 1919 N N . LYS A 1 238 ? 11.751 9.364 37.922 1.00 87.12 238 LYS A N 1
ATOM 1920 C CA . LYS A 1 238 ? 13.131 9.864 37.824 1.00 87.12 238 LYS A CA 1
ATOM 1921 C C . LYS A 1 238 ? 13.663 9.806 36.389 1.00 87.12 238 LYS A C 1
ATOM 1923 O O . LYS A 1 238 ? 14.281 10.768 35.944 1.00 87.12 238 LYS A O 1
ATOM 1928 N N . LEU A 1 239 ? 13.443 8.693 35.684 1.00 83.06 239 LEU A N 1
ATOM 1929 C CA . LEU A 1 239 ? 13.854 8.540 34.284 1.00 83.06 239 LEU A CA 1
ATOM 1930 C C . LEU A 1 239 ? 13.113 9.528 33.379 1.00 83.06 239 LEU A C 1
ATOM 1932 O O . LEU A 1 239 ? 13.745 10.195 32.568 1.00 83.06 239 LEU A O 1
ATOM 1936 N N . GLN A 1 240 ? 11.799 9.666 33.562 1.00 85.38 240 GLN A N 1
ATOM 1937 C CA . GLN A 1 240 ? 10.985 10.619 32.818 1.00 85.38 240 GLN A CA 1
ATOM 1938 C C . GLN A 1 240 ? 11.490 12.042 33.024 1.00 85.38 240 GLN A C 1
ATOM 1940 O O . GLN A 1 240 ? 11.640 12.747 32.038 1.00 85.38 240 GLN A O 1
ATOM 1945 N N . LYS A 1 241 ? 11.834 12.438 34.255 1.00 88.62 241 LYS A N 1
ATOM 1946 C CA . LYS A 1 241 ? 12.378 13.772 34.523 1.00 88.62 241 LYS A CA 1
ATOM 1947 C C . LYS A 1 241 ? 13.686 14.029 33.766 1.00 88.62 241 LYS A C 1
ATOM 1949 O O . LYS A 1 241 ? 13.847 15.088 33.177 1.00 88.62 241 LYS A O 1
ATOM 1954 N N . GLN A 1 242 ? 14.596 13.053 33.749 1.00 85.75 242 GLN A N 1
ATOM 1955 C CA . GLN A 1 242 ? 15.862 13.168 33.014 1.00 85.75 242 GLN A CA 1
ATOM 1956 C C . GLN A 1 242 ? 15.641 13.270 31.500 1.00 85.75 242 GLN A C 1
ATOM 1958 O O . GLN A 1 242 ? 16.308 14.054 30.834 1.00 85.75 242 GLN A O 1
ATOM 1963 N N . VAL A 1 243 ? 14.702 12.490 30.956 1.00 84.19 243 VAL A N 1
ATOM 1964 C CA . VAL A 1 243 ? 14.321 12.574 29.539 1.00 84.19 243 VAL A CA 1
ATOM 1965 C C . VAL A 1 243 ? 13.656 13.917 29.235 1.00 84.19 243 VAL A C 1
ATOM 1967 O O . VAL A 1 243 ? 13.941 14.521 28.207 1.00 84.19 243 VAL A O 1
ATOM 1970 N N . ASP A 1 244 ? 12.802 14.405 30.132 1.00 88.25 244 ASP A N 1
ATOM 1971 C CA . ASP A 1 244 ? 12.078 15.661 29.961 1.00 88.25 244 ASP A CA 1
ATOM 1972 C C . ASP A 1 244 ? 13.019 16.866 29.921 1.00 88.25 244 ASP A C 1
ATOM 1974 O O . ASP A 1 244 ? 12.882 17.704 29.038 1.00 88.25 244 ASP A O 1
ATOM 1978 N N . GLU A 1 245 ? 14.022 16.897 30.805 1.00 88.25 245 GLU A N 1
ATOM 1979 C CA . GLU A 1 245 ? 15.073 17.922 30.818 1.00 88.25 245 GLU A CA 1
ATOM 1980 C C . GLU A 1 245 ? 15.841 17.963 29.486 1.00 88.25 245 GLU A C 1
ATOM 1982 O O . GLU A 1 245 ? 16.090 19.040 28.943 1.00 88.25 245 GLU A O 1
ATOM 1987 N N . VAL A 1 246 ? 16.171 16.797 28.918 1.00 83.81 246 VAL A N 1
ATOM 1988 C CA . VAL A 1 246 ? 16.819 16.708 27.600 1.00 83.81 246 VAL A CA 1
ATOM 1989 C C . VAL A 1 246 ? 15.901 17.255 26.509 1.00 83.81 246 VAL A C 1
ATOM 1991 O O . VAL A 1 246 ? 16.323 18.091 25.713 1.00 83.81 246 VAL A O 1
ATOM 1994 N N . LEU A 1 247 ? 14.647 16.804 26.463 1.00 87.88 247 LEU A N 1
ATOM 1995 C CA . LEU A 1 247 ? 13.705 17.203 25.417 1.00 87.88 247 LEU A CA 1
ATOM 1996 C C . LEU A 1 247 ? 13.329 18.689 25.503 1.00 87.88 247 LEU A C 1
ATOM 1998 O O . LEU A 1 247 ? 13.142 19.319 24.466 1.00 87.88 247 LEU A O 1
ATOM 2002 N N . ASP A 1 248 ? 13.253 19.264 26.704 1.00 89.75 248 ASP A N 1
ATOM 2003 C CA . ASP A 1 248 ? 13.043 20.704 26.885 1.00 89.75 248 ASP A CA 1
ATOM 2004 C C . ASP A 1 248 ? 14.216 21.521 26.347 1.00 89.75 248 ASP A C 1
ATOM 2006 O O . ASP A 1 248 ? 13.997 22.518 25.658 1.00 89.75 248 ASP A O 1
ATOM 2010 N N . ASN A 1 249 ? 15.453 21.083 26.598 1.00 86.69 249 ASN A N 1
ATOM 2011 C CA . ASN A 1 249 ? 16.635 21.742 26.044 1.00 86.69 249 ASN A CA 1
ATOM 2012 C C . ASN A 1 249 ? 16.638 21.692 24.512 1.00 86.69 249 ASN A C 1
ATOM 2014 O O . ASN A 1 249 ? 16.891 22.714 23.876 1.00 86.69 249 ASN A O 1
ATOM 2018 N N . VAL A 1 250 ? 16.298 20.536 23.929 1.00 87.38 250 VAL A N 1
ATOM 2019 C CA . VAL A 1 250 ? 16.189 20.375 22.472 1.00 87.38 250 VAL A CA 1
ATOM 2020 C C . VAL A 1 250 ? 15.151 21.333 21.901 1.00 87.38 250 VAL A C 1
ATOM 2022 O O . VAL A 1 250 ? 15.456 22.099 20.990 1.00 87.38 250 VAL A O 1
ATOM 2025 N N . VAL A 1 251 ? 13.922 21.320 22.427 1.00 90.00 251 VAL A N 1
ATOM 2026 C CA . VAL A 1 251 ? 12.849 22.167 21.891 1.00 90.00 251 VAL A CA 1
ATOM 2027 C C . VAL A 1 251 ? 13.206 23.645 22.021 1.00 90.00 251 VAL A C 1
ATOM 2029 O O . VAL A 1 251 ? 13.024 24.397 21.066 1.00 90.00 251 VAL A O 1
ATOM 2032 N N . LYS A 1 252 ? 13.765 24.055 23.164 1.00 89.62 252 LYS A N 1
ATOM 2033 C CA . LYS A 1 252 ? 14.162 25.444 23.399 1.00 89.62 252 LYS A CA 1
ATOM 2034 C C . LYS A 1 252 ? 15.233 25.918 22.414 1.00 89.62 252 LYS A C 1
ATOM 2036 O O . LYS A 1 252 ? 15.114 27.016 21.884 1.00 89.62 252 LYS A O 1
ATOM 2041 N N . GLU A 1 253 ? 16.241 25.098 22.129 1.00 87.00 253 GLU A N 1
ATOM 2042 C CA . GLU A 1 253 ? 17.274 25.444 21.145 1.00 87.00 253 GLU A CA 1
ATOM 2043 C C . GLU A 1 253 ? 16.684 25.654 19.744 1.00 87.00 253 GLU A C 1
ATOM 2045 O O . GLU A 1 253 ? 17.035 26.620 19.069 1.00 87.00 253 GLU A O 1
ATOM 2050 N N . HIS A 1 254 ? 15.748 24.798 19.319 1.00 89.56 254 HIS A N 1
ATOM 2051 C CA . HIS A 1 254 ? 15.083 24.945 18.020 1.00 89.56 254 HIS A CA 1
ATOM 2052 C C . HIS A 1 254 ? 14.174 26.182 17.985 1.00 89.56 254 HIS A C 1
ATOM 2054 O O . HIS A 1 254 ? 14.123 26.888 16.976 1.00 89.56 254 HIS A O 1
ATOM 2060 N N . GLU A 1 255 ? 13.485 26.494 19.087 1.00 88.62 255 GLU A N 1
ATOM 2061 C CA . GLU A 1 255 ? 12.717 27.736 19.218 1.00 88.62 255 GLU A CA 1
ATOM 2062 C C . GLU A 1 255 ? 13.611 28.977 19.111 1.00 88.62 255 GLU A C 1
ATOM 2064 O O . GLU A 1 255 ? 13.245 29.923 18.411 1.00 88.62 255 GLU A O 1
ATOM 2069 N N . ASP A 1 256 ? 14.766 28.980 19.778 1.00 87.38 256 ASP A N 1
ATOM 2070 C CA . ASP A 1 256 ? 15.693 30.114 19.791 1.00 87.38 256 ASP A CA 1
ATOM 2071 C C . ASP A 1 256 ? 16.373 30.292 18.421 1.00 87.38 256 ASP A C 1
ATOM 2073 O O . ASP A 1 256 ? 16.286 31.376 17.844 1.00 87.38 256 ASP A O 1
ATOM 2077 N N . LYS A 1 257 ? 16.880 29.212 17.807 1.00 83.81 257 LYS A N 1
ATOM 2078 C CA . LYS A 1 257 ? 17.422 29.213 16.432 1.00 83.81 257 LYS A CA 1
ATOM 2079 C C . LYS A 1 257 ? 16.417 29.762 15.415 1.00 83.81 257 LYS A C 1
ATOM 2081 O O . LYS A 1 257 ? 16.776 30.465 14.473 1.00 83.81 257 LYS A O 1
ATOM 2086 N N . ARG A 1 258 ? 15.133 29.441 15.583 1.00 80.06 258 ARG A N 1
ATOM 2087 C CA . ARG A 1 258 ? 14.075 29.895 14.675 1.00 80.06 258 ARG A CA 1
ATOM 2088 C C . ARG A 1 258 ? 13.683 31.355 14.894 1.00 80.06 258 ARG A C 1
ATOM 2090 O O . ARG A 1 258 ? 13.248 31.999 13.939 1.00 80.06 258 ARG A O 1
ATOM 2097 N N . LYS A 1 259 ? 13.797 31.876 16.120 1.00 82.62 259 LYS A N 1
ATOM 2098 C CA . LYS A 1 259 ? 13.647 33.317 16.383 1.00 82.62 259 LYS A CA 1
ATOM 2099 C C . LYS A 1 259 ? 14.774 34.088 15.706 1.00 82.62 259 LYS A C 1
ATOM 2101 O O . LYS A 1 259 ? 14.471 35.003 14.952 1.00 82.62 259 LYS A O 1
ATOM 2106 N N . GLU A 1 260 ? 16.016 33.641 15.879 1.00 81.56 260 GLU A N 1
ATOM 2107 C CA . GLU A 1 260 ? 17.197 34.231 15.231 1.00 81.56 260 GLU A CA 1
ATOM 2108 C C . GLU A 1 260 ? 17.048 34.233 13.698 1.00 81.56 260 GLU A C 1
ATOM 2110 O O . GLU A 1 260 ? 17.153 35.276 13.062 1.00 81.56 260 GLU A O 1
ATOM 2115 N N . ALA A 1 261 ? 16.654 33.105 13.095 1.00 77.19 261 ALA A N 1
ATOM 2116 C CA . ALA A 1 261 ? 16.431 33.020 11.647 1.00 77.19 261 ALA A CA 1
ATOM 2117 C C . ALA A 1 261 ? 15.311 33.956 11.135 1.00 77.19 261 ALA A C 1
ATOM 2119 O O . ALA A 1 261 ? 15.422 34.523 10.045 1.00 77.19 261 ALA A O 1
ATOM 2120 N N . LYS A 1 262 ? 14.236 34.152 11.919 1.00 74.75 262 LYS A N 1
ATOM 2121 C CA . LYS A 1 262 ? 13.170 35.122 11.597 1.00 74.75 262 LYS A CA 1
ATOM 2122 C C . LYS A 1 262 ? 13.656 36.570 11.699 1.00 74.75 262 LYS A C 1
ATOM 2124 O O . LYS A 1 262 ? 13.193 37.396 10.917 1.00 74.75 262 LYS A O 1
ATOM 2129 N N . GLU A 1 263 ? 14.541 36.875 12.645 1.00 75.38 263 GLU A N 1
ATOM 2130 C CA . GLU A 1 263 ? 15.143 38.205 12.811 1.00 75.38 263 GLU A CA 1
ATOM 2131 C C . GLU A 1 263 ? 16.126 38.527 11.673 1.00 75.38 263 GLU A C 1
ATOM 2133 O O . GLU A 1 263 ? 16.117 39.647 11.163 1.00 75.38 263 GLU A O 1
ATOM 2138 N N . ASP A 1 264 ? 16.876 37.528 11.201 1.00 73.81 264 ASP A N 1
ATOM 2139 C CA . ASP A 1 264 ? 17.849 37.663 10.108 1.00 73.81 264 ASP A CA 1
ATOM 2140 C C . ASP A 1 264 ? 17.230 37.554 8.696 1.00 73.81 264 ASP A C 1
ATOM 2142 O O . ASP A 1 264 ? 17.907 37.793 7.694 1.00 73.81 264 ASP A O 1
ATOM 2146 N N . GLY A 1 265 ? 15.941 37.206 8.584 1.00 62.75 265 GLY A N 1
ATOM 2147 C CA . GLY A 1 265 ? 15.239 37.053 7.302 1.00 62.75 265 GLY A CA 1
ATOM 2148 C C . GLY A 1 265 ? 15.697 35.847 6.471 1.00 62.75 265 GLY A C 1
ATOM 2149 O O . GLY A 1 265 ? 15.516 35.838 5.252 1.00 62.75 265 GLY A O 1
ATOM 2150 N N . VAL A 1 266 ? 16.294 34.840 7.113 1.00 68.06 266 VAL A N 1
ATOM 2151 C CA . VAL A 1 266 ? 16.834 33.632 6.474 1.00 68.06 266 VAL A CA 1
ATOM 2152 C C . VAL A 1 266 ? 15.882 32.459 6.721 1.00 68.06 266 VAL A C 1
ATOM 2154 O O . VAL A 1 266 ? 15.466 32.209 7.852 1.00 68.06 266 VAL A O 1
ATOM 2157 N N . GLU A 1 267 ? 15.517 31.715 5.672 1.00 60.44 267 GLU A N 1
ATOM 2158 C CA . GLU A 1 267 ? 14.783 30.456 5.847 1.00 60.44 267 GLU A CA 1
ATOM 2159 C C . GLU A 1 267 ? 15.697 29.392 6.468 1.00 60.44 267 GLU A C 1
ATOM 2161 O O . GLU A 1 267 ? 16.862 29.259 6.096 1.00 60.44 267 GLU A O 1
ATOM 2166 N N . VAL A 1 268 ? 15.171 28.619 7.422 1.00 62.19 268 VAL A N 1
ATOM 2167 C CA . VAL A 1 268 ? 15.919 27.513 8.031 1.00 62.19 268 VAL A CA 1
ATOM 2168 C C . VAL A 1 268 ? 16.106 26.416 6.978 1.00 62.19 268 VAL A C 1
ATOM 2170 O O . VAL A 1 268 ? 15.178 25.660 6.692 1.00 62.19 268 VAL A O 1
ATOM 2173 N N . GLU A 1 269 ? 17.299 26.340 6.388 1.00 57.78 269 GLU A N 1
ATOM 2174 C CA . GLU A 1 269 ? 17.701 25.213 5.542 1.00 57.78 269 GLU A CA 1
ATOM 2175 C C . GLU A 1 269 ? 17.838 23.932 6.396 1.00 57.78 269 GLU A C 1
ATOM 2177 O O . GLU A 1 269 ? 18.283 23.983 7.546 1.00 57.78 269 GLU A O 1
ATOM 2182 N N . ASP A 1 270 ? 17.440 22.788 5.824 1.00 67.62 270 ASP A N 1
ATOM 2183 C CA . ASP A 1 270 ? 17.501 21.439 6.418 1.00 67.62 270 ASP A CA 1
ATOM 2184 C C . ASP A 1 270 ? 16.685 21.215 7.714 1.00 67.62 270 ASP A C 1
ATOM 2186 O O . ASP A 1 270 ? 17.231 20.859 8.757 1.00 67.62 270 ASP A O 1
ATOM 2190 N N . GLU A 1 271 ? 15.354 21.356 7.638 1.00 84.19 271 GLU A N 1
ATOM 2191 C CA . GLU A 1 271 ? 14.433 21.059 8.755 1.00 84.19 271 GLU A CA 1
ATOM 2192 C C . GLU A 1 271 ? 14.483 19.590 9.230 1.00 84.19 271 GLU A C 1
ATOM 2194 O O . GLU A 1 271 ? 14.242 18.656 8.447 1.00 84.19 271 GLU A O 1
ATOM 2199 N N . ASP A 1 272 ? 14.648 19.397 10.540 1.00 90.25 272 ASP A N 1
ATOM 2200 C CA . ASP A 1 272 ? 14.431 18.120 11.232 1.00 90.25 272 ASP A CA 1
ATOM 2201 C C . ASP A 1 272 ? 12.984 17.957 11.756 1.00 90.25 272 ASP A C 1
ATOM 2203 O O . ASP A 1 272 ? 12.086 18.761 11.481 1.00 90.25 272 ASP A O 1
ATOM 2207 N N . PHE A 1 273 ? 12.702 16.862 12.474 1.00 92.75 273 PHE A N 1
ATOM 2208 C CA . PHE A 1 273 ? 11.354 16.607 12.991 1.00 92.75 273 PHE A CA 1
ATOM 2209 C C . PHE A 1 273 ? 10.880 17.621 14.036 1.00 92.75 273 PHE A C 1
ATOM 2211 O O . PHE A 1 273 ? 9.674 17.887 14.084 1.00 92.75 273 PHE A O 1
ATOM 2218 N N . VAL A 1 274 ? 11.770 18.197 14.848 1.00 92.50 274 VAL A N 1
ATOM 2219 C CA . VAL A 1 274 ? 11.396 19.230 15.825 1.00 92.50 274 VAL A CA 1
ATOM 2220 C C . VAL A 1 274 ? 10.984 20.496 15.082 1.00 92.50 274 VAL A C 1
ATOM 2222 O O . VAL A 1 274 ? 9.914 21.040 15.364 1.00 92.50 274 VAL A O 1
ATOM 2225 N N . ASP A 1 275 ? 11.760 20.910 14.078 1.00 91.00 275 ASP A N 1
ATOM 2226 C CA . ASP A 1 275 ? 11.473 22.093 13.258 1.00 91.00 275 ASP A CA 1
ATOM 2227 C C . ASP A 1 275 ? 10.101 22.010 12.571 1.00 91.00 275 ASP A C 1
ATOM 2229 O O . ASP A 1 275 ? 9.299 22.959 12.614 1.00 91.00 275 ASP A O 1
ATOM 2233 N N . VAL A 1 276 ? 9.795 20.845 11.987 1.00 90.81 276 VAL A N 1
ATOM 2234 C CA . VAL A 1 276 ? 8.506 20.575 11.333 1.00 90.81 276 VAL A CA 1
ATOM 2235 C C . VAL A 1 276 ? 7.356 20.628 12.339 1.00 90.81 276 VAL A C 1
ATOM 2237 O O . VAL A 1 276 ? 6.323 21.242 12.065 1.00 90.81 276 VAL A O 1
ATOM 2240 N N . LEU A 1 277 ? 7.512 20.021 13.518 1.00 92.00 277 LEU A N 1
ATOM 2241 C CA . LEU A 1 277 ? 6.471 20.026 14.549 1.00 92.00 277 LEU A CA 1
ATOM 2242 C C . LEU A 1 277 ? 6.243 21.428 15.133 1.00 92.00 277 LEU A C 1
ATOM 2244 O O . LEU A 1 277 ? 5.092 21.829 15.311 1.00 92.00 277 LEU A O 1
ATOM 2248 N N . LEU A 1 278 ? 7.305 22.204 15.364 1.00 90.75 278 LEU A N 1
ATOM 2249 C CA . LEU A 1 278 ? 7.201 23.603 15.790 1.00 90.75 278 LEU A CA 1
ATOM 2250 C C . LEU A 1 278 ? 6.520 24.474 14.726 1.00 90.75 278 LEU A C 1
ATOM 2252 O O . LEU A 1 278 ? 5.781 25.394 15.073 1.00 90.75 278 LEU A O 1
ATOM 2256 N N . ARG A 1 279 ? 6.708 24.170 13.433 1.00 88.44 279 ARG A N 1
ATOM 2257 C CA . ARG A 1 279 ? 6.008 24.871 12.343 1.00 88.44 279 ARG A CA 1
ATOM 2258 C C . ARG A 1 279 ? 4.507 24.623 12.428 1.00 88.44 279 ARG A C 1
ATOM 2260 O O . ARG A 1 279 ? 3.736 25.570 12.478 1.00 88.44 279 ARG A O 1
ATOM 2267 N N . ILE A 1 280 ? 4.115 23.354 12.526 1.00 87.50 280 ILE A N 1
ATOM 2268 C CA . ILE A 1 280 ? 2.708 22.939 12.620 1.00 87.50 280 ILE A CA 1
ATOM 2269 C C . ILE A 1 280 ? 2.046 23.500 13.884 1.00 87.50 280 ILE A C 1
ATOM 2271 O O . ILE A 1 280 ? 0.860 23.806 13.876 1.00 87.50 280 ILE A O 1
ATOM 2275 N N . GLN A 1 281 ? 2.795 23.643 14.980 1.00 88.19 281 GLN A N 1
ATOM 2276 C CA . GLN A 1 281 ? 2.298 24.287 16.196 1.00 88.19 281 GLN A CA 1
ATOM 2277 C C . GLN A 1 281 ? 1.999 25.785 16.005 1.00 88.19 281 GLN A C 1
ATOM 2279 O O . GLN A 1 281 ? 1.115 26.306 16.686 1.00 88.19 281 GLN A O 1
ATOM 2284 N N . GLN A 1 282 ? 2.742 26.474 15.132 1.00 80.62 282 GLN A N 1
ATOM 2285 C CA . GLN A 1 282 ? 2.571 27.903 14.843 1.00 80.62 282 GLN A CA 1
ATOM 2286 C C . GLN A 1 282 ? 1.510 28.180 13.770 1.00 80.62 282 GLN A C 1
ATOM 2288 O O . GLN A 1 282 ? 1.006 29.301 13.717 1.00 80.62 282 GLN A O 1
ATOM 2293 N N . ASP A 1 283 ? 1.163 27.191 12.943 1.00 76.56 283 ASP A N 1
ATOM 2294 C CA . ASP A 1 283 ? 0.068 27.310 11.982 1.00 76.56 283 ASP A CA 1
ATOM 2295 C C . ASP A 1 283 ? -1.267 27.480 12.723 1.00 76.56 283 ASP A C 1
ATOM 2297 O O . ASP A 1 283 ? -1.630 26.684 13.592 1.00 76.56 283 ASP A O 1
ATOM 2301 N N . ASP A 1 284 ? -2.018 28.525 12.367 1.00 59.62 284 ASP A N 1
ATOM 2302 C CA . ASP A 1 284 ? -3.241 28.938 13.065 1.00 59.62 284 ASP A CA 1
ATOM 2303 C C . ASP A 1 284 ? -4.450 28.085 12.630 1.00 59.62 284 ASP A C 1
ATOM 2305 O O . ASP A 1 284 ? -5.451 28.574 12.108 1.00 59.62 284 ASP A O 1
ATOM 2309 N N . ASN A 1 285 ? -4.328 26.760 12.774 1.00 70.19 285 ASN A N 1
ATOM 2310 C CA . ASN A 1 285 ? -5.398 25.820 12.467 1.00 70.19 285 ASN A CA 1
ATOM 2311 C C . ASN A 1 285 ? -6.410 25.769 13.632 1.00 70.19 285 ASN A C 1
ATOM 2313 O O . ASN A 1 285 ? -6.083 25.237 14.700 1.00 70.19 285 ASN A O 1
ATOM 2317 N N . PRO A 1 286 ? -7.654 26.251 13.444 1.00 61.75 286 PRO A N 1
ATOM 2318 C CA . PRO A 1 286 ? -8.653 26.297 14.511 1.00 61.75 286 PRO A CA 1
ATOM 2319 C C . PRO A 1 286 ? -9.094 24.907 15.004 1.00 61.75 286 PRO A C 1
ATOM 2321 O O . PRO A 1 286 ? -9.563 24.790 16.136 1.00 61.75 286 PRO A O 1
ATOM 2324 N N . ASP A 1 287 ? -8.908 23.850 14.206 1.00 63.88 287 ASP A N 1
ATOM 2325 C CA . ASP A 1 287 ? -9.390 22.496 14.513 1.00 63.88 287 ASP A CA 1
ATOM 2326 C C . ASP A 1 287 ? -8.380 21.635 15.300 1.00 63.88 287 ASP A C 1
ATOM 2328 O O . ASP A 1 287 ? -8.730 20.559 15.803 1.00 63.88 287 ASP A O 1
ATOM 2332 N N . PHE A 1 288 ? -7.112 22.058 15.405 1.00 75.31 288 PHE A N 1
ATOM 2333 C CA . PHE A 1 288 ? -6.078 21.318 16.136 1.00 75.31 288 PHE A CA 1
ATOM 2334 C C . PHE A 1 288 ? -4.903 22.205 16.554 1.00 75.31 288 PHE A C 1
ATOM 2336 O O . PHE A 1 288 ? -4.116 22.635 15.716 1.00 75.31 288 PHE A O 1
ATOM 2343 N N . LYS A 1 289 ? -4.724 22.385 17.868 1.00 79.06 289 LYS A N 1
ATOM 2344 C CA . LYS A 1 289 ? -3.593 23.126 18.438 1.00 79.06 289 LYS A CA 1
ATOM 2345 C C . LYS A 1 289 ? -2.615 22.184 19.132 1.00 79.06 289 LYS A C 1
ATOM 2347 O O . LYS A 1 289 ? -2.934 21.605 20.173 1.00 79.06 289 LYS A O 1
ATOM 2352 N N . MET A 1 290 ? -1.423 22.039 18.557 1.00 84.69 290 MET A N 1
ATOM 2353 C CA . MET A 1 290 ? -0.377 21.179 19.104 1.00 84.69 290 MET A CA 1
ATOM 2354 C C . MET A 1 290 ? 0.364 21.869 20.257 1.00 84.69 290 MET A C 1
ATOM 2356 O O . MET A 1 290 ? 0.720 23.042 20.194 1.00 84.69 290 MET A O 1
ATOM 2360 N N . THR A 1 291 ? 0.602 21.139 21.341 1.00 90.06 291 THR A N 1
ATOM 2361 C CA . THR A 1 291 ? 1.307 21.635 22.536 1.00 90.06 291 THR A CA 1
ATOM 2362 C C . THR A 1 291 ? 2.740 21.120 22.581 1.00 90.06 291 THR A C 1
ATOM 2364 O O . THR A 1 291 ? 3.027 20.033 22.081 1.00 90.06 291 THR A O 1
ATOM 2367 N N . THR A 1 292 ? 3.625 21.834 23.272 1.00 91.00 292 THR A N 1
ATOM 2368 C CA . THR A 1 292 ? 5.033 21.439 23.434 1.00 91.00 292 THR A CA 1
ATOM 2369 C C . THR A 1 292 ? 5.178 20.052 24.064 1.00 91.00 292 THR A C 1
ATOM 2371 O O . THR A 1 292 ? 5.991 19.245 23.629 1.00 91.00 292 THR A O 1
ATOM 2374 N N . THR A 1 293 ? 4.315 19.697 25.022 1.00 91.12 293 THR A N 1
ATOM 2375 C CA . THR A 1 293 ? 4.272 18.342 25.596 1.00 91.12 293 THR A CA 1
ATOM 2376 C C . THR A 1 293 ? 3.978 17.263 24.549 1.00 91.12 293 THR A C 1
ATOM 2378 O O . THR A 1 293 ? 4.535 16.173 24.624 1.00 91.12 293 THR A O 1
ATOM 2381 N N . GLN A 1 294 ? 3.107 17.541 23.576 1.00 91.19 294 GLN A N 1
ATOM 2382 C CA . GLN A 1 294 ? 2.787 16.591 22.504 1.00 91.19 294 GLN A CA 1
ATOM 2383 C C . GLN A 1 294 ? 3.939 16.474 21.503 1.00 91.19 294 GLN A C 1
ATOM 2385 O O . GLN A 1 294 ? 4.203 15.374 21.028 1.00 91.19 294 GLN A O 1
ATOM 2390 N N . ILE A 1 295 ? 4.661 17.570 21.245 1.00 91.94 295 ILE A N 1
ATOM 2391 C CA . ILE A 1 295 ? 5.896 17.566 20.447 1.00 91.94 295 ILE A CA 1
ATOM 2392 C C . ILE A 1 295 ? 6.938 16.653 21.106 1.00 91.94 295 ILE A C 1
ATOM 2394 O O . ILE A 1 295 ? 7.380 15.690 20.481 1.00 91.94 295 ILE A O 1
ATOM 2398 N N . LYS A 1 296 ? 7.236 16.870 22.397 1.00 91.12 296 LYS A N 1
ATOM 2399 C CA . LYS A 1 296 ? 8.151 16.019 23.181 1.00 91.12 296 LYS A CA 1
ATOM 2400 C C . LYS A 1 296 ? 7.741 14.543 23.140 1.00 91.12 296 LYS A C 1
ATOM 2402 O O . LYS A 1 296 ? 8.567 13.678 22.864 1.00 91.12 296 LYS A O 1
ATOM 2407 N N . ALA A 1 297 ? 6.452 14.259 23.342 1.00 90.56 297 ALA A N 1
ATOM 2408 C CA . ALA A 1 297 ? 5.919 12.899 23.313 1.00 90.56 297 ALA A CA 1
ATOM 2409 C C . ALA A 1 297 ? 6.067 12.215 21.938 1.00 90.56 297 ALA A C 1
ATOM 2411 O O . ALA A 1 297 ? 6.361 11.023 21.880 1.00 90.56 297 ALA A O 1
ATOM 2412 N N . LEU A 1 298 ? 5.859 12.943 20.834 1.00 91.38 298 LEU A N 1
ATOM 2413 C CA . LEU A 1 298 ? 5.976 12.397 19.478 1.00 91.38 298 LEU A CA 1
ATOM 2414 C C . LEU A 1 298 ? 7.427 12.136 19.072 1.00 91.38 298 LEU A C 1
ATOM 2416 O O . LEU A 1 298 ? 7.705 11.096 18.479 1.00 91.38 298 LEU A O 1
ATOM 2420 N N . ILE A 1 299 ? 8.344 13.050 19.391 1.00 89.25 299 ILE A N 1
ATOM 2421 C CA . ILE A 1 299 ? 9.758 12.887 19.036 1.00 89.25 299 ILE A CA 1
ATOM 2422 C C . ILE A 1 299 ? 10.374 11.734 19.836 1.00 89.25 299 ILE A C 1
ATOM 2424 O O . ILE A 1 299 ? 11.089 10.910 19.267 1.00 89.25 299 ILE A O 1
ATOM 2428 N N . LEU A 1 300 ? 10.027 11.616 21.124 1.00 86.94 300 LEU A N 1
ATOM 2429 C CA . LEU A 1 300 ? 10.435 10.486 21.957 1.00 86.94 300 LEU A CA 1
ATOM 2430 C C . LEU A 1 300 ? 9.976 9.143 21.366 1.00 86.94 300 LEU A C 1
ATOM 2432 O O . LEU A 1 300 ? 10.772 8.209 21.288 1.00 86.94 300 LEU A O 1
ATOM 2436 N N . ASP A 1 301 ? 8.722 9.058 20.906 1.00 86.94 301 ASP A N 1
ATOM 2437 C CA . ASP A 1 301 ? 8.184 7.856 20.254 1.00 86.94 301 ASP A CA 1
ATOM 2438 C C . ASP A 1 301 ? 8.961 7.487 18.988 1.00 86.94 301 ASP A C 1
ATOM 2440 O O . ASP A 1 301 ? 9.264 6.314 18.778 1.00 86.94 301 ASP A O 1
ATOM 2444 N N . ILE A 1 302 ? 9.276 8.471 18.140 1.00 89.31 302 ILE A N 1
ATOM 2445 C CA . ILE A 1 302 ? 10.033 8.245 16.902 1.00 89.31 302 ILE A CA 1
ATOM 2446 C C . ILE A 1 302 ? 11.449 7.768 17.224 1.00 89.31 302 ILE A C 1
ATOM 2448 O O . ILE A 1 302 ? 11.925 6.826 16.589 1.00 89.31 302 ILE A O 1
ATOM 2452 N N . PHE A 1 303 ? 12.094 8.374 18.224 1.00 86.88 303 PHE A N 1
ATOM 2453 C CA . PHE A 1 303 ? 13.439 7.997 18.639 1.00 86.88 303 PHE A CA 1
ATOM 2454 C C . PHE A 1 303 ? 13.496 6.560 19.162 1.00 86.88 303 PHE A C 1
ATOM 2456 O O . PHE A 1 303 ? 14.274 5.747 18.664 1.00 86.88 303 PHE A O 1
ATOM 2463 N N . VAL A 1 304 ? 12.630 6.232 20.124 1.00 81.50 304 VAL A N 1
ATOM 2464 C CA . VAL A 1 304 ? 12.577 4.904 20.747 1.00 81.50 304 VAL A CA 1
ATOM 2465 C C . VAL A 1 304 ? 12.184 3.836 19.727 1.00 81.50 304 VAL A C 1
ATOM 2467 O O . VAL A 1 304 ? 12.900 2.854 19.563 1.00 81.50 304 VAL A O 1
ATOM 2470 N N . ALA A 1 305 ? 11.085 4.035 18.993 1.00 85.94 305 ALA A N 1
ATOM 2471 C CA . ALA A 1 305 ? 10.587 3.022 18.067 1.00 85.94 305 ALA A CA 1
ATOM 2472 C C . ALA A 1 305 ? 11.479 2.849 16.829 1.00 85.94 305 ALA A C 1
ATOM 2474 O O . ALA A 1 305 ? 11.530 1.757 16.269 1.00 85.94 305 ALA A O 1
ATOM 2475 N N . GLY A 1 306 ? 12.148 3.912 16.372 1.00 88.06 306 GLY A N 1
ATOM 2476 C CA . GLY A 1 306 ? 13.017 3.867 15.196 1.00 88.06 306 GLY A CA 1
ATOM 2477 C C . GLY A 1 306 ? 14.366 3.200 15.456 1.00 88.06 306 GLY A C 1
ATOM 2478 O O . GLY A 1 306 ? 14.911 2.586 14.537 1.00 88.06 306 GLY A O 1
ATOM 2479 N N . THR A 1 307 ? 14.882 3.304 16.685 1.00 87.62 307 THR A N 1
ATOM 2480 C CA . THR A 1 307 ? 16.242 2.873 17.033 1.00 87.62 307 THR A CA 1
ATOM 2481 C C . THR A 1 307 ? 16.336 1.367 17.253 1.00 87.62 307 THR A C 1
ATOM 2483 O O . THR A 1 307 ? 16.966 0.673 16.454 1.00 87.62 307 THR A O 1
ATOM 2486 N N . ASP A 1 308 ? 15.684 0.852 18.294 1.00 81.19 308 ASP A N 1
ATOM 2487 C CA . ASP A 1 308 ? 15.879 -0.535 18.732 1.00 81.19 308 ASP A CA 1
ATOM 2488 C C . ASP A 1 308 ? 15.358 -1.530 17.686 1.00 81.19 308 ASP A C 1
ATOM 2490 O O . ASP A 1 308 ? 16.066 -2.472 17.320 1.00 81.19 308 ASP A O 1
ATOM 2494 N N . THR A 1 309 ? 14.190 -1.249 17.091 1.00 88.31 309 THR A N 1
ATOM 2495 C CA . THR A 1 309 ? 13.615 -2.131 16.067 1.00 88.31 309 THR A CA 1
ATOM 2496 C C . THR A 1 309 ? 14.497 -2.232 14.826 1.00 88.31 309 THR A C 1
ATOM 2498 O O . THR A 1 309 ? 14.729 -3.336 14.338 1.00 88.31 309 THR A O 1
ATOM 2501 N N . SER A 1 310 ? 15.021 -1.112 14.312 1.00 93.44 310 SER A N 1
ATOM 2502 C CA . SER A 1 310 ? 15.840 -1.120 13.093 1.00 93.44 310 SER A CA 1
ATOM 2503 C C . SER A 1 310 ? 17.223 -1.724 13.347 1.00 93.44 310 SER A C 1
ATOM 2505 O O . SER A 1 310 ? 17.723 -2.462 12.498 1.00 93.44 310 SER A O 1
ATOM 2507 N N . ALA A 1 311 ? 17.816 -1.462 14.519 1.00 90.00 311 ALA A N 1
ATOM 2508 C CA . ALA A 1 311 ? 19.070 -2.083 14.940 1.00 90.00 311 ALA A CA 1
ATOM 2509 C C . ALA A 1 311 ? 18.917 -3.603 15.071 1.00 90.00 311 ALA A C 1
ATOM 2511 O O . ALA A 1 311 ? 19.693 -4.339 14.468 1.00 90.00 311 ALA A O 1
ATOM 2512 N N . SER A 1 312 ? 17.857 -4.068 15.743 1.00 87.25 312 SER A N 1
ATOM 2513 C CA . SER A 1 312 ? 17.558 -5.496 15.892 1.00 87.25 312 SER A CA 1
ATOM 2514 C C . SER A 1 312 ? 17.390 -6.199 14.542 1.00 87.25 312 SER A C 1
ATOM 2516 O O . SER A 1 312 ? 17.944 -7.279 14.342 1.00 87.25 312 SER A O 1
ATOM 2518 N N . VAL A 1 313 ? 16.685 -5.592 13.575 1.00 93.00 313 VAL A N 1
ATOM 2519 C CA . VAL A 1 313 ? 16.571 -6.186 12.230 1.00 93.00 313 VAL A CA 1
ATOM 2520 C C . VAL A 1 313 ? 17.937 -6.290 11.566 1.00 93.00 313 VAL A C 1
ATOM 2522 O O . VAL A 1 313 ? 18.259 -7.353 11.046 1.00 93.00 313 VAL A O 1
ATOM 2525 N N . LEU A 1 314 ? 18.739 -5.222 11.575 1.00 93.69 314 LEU A N 1
ATOM 2526 C CA . LEU A 1 314 ? 20.060 -5.241 10.947 1.00 93.69 314 LEU A CA 1
ATOM 2527 C C . LEU A 1 314 ? 20.992 -6.271 11.612 1.00 93.69 314 LEU A C 1
ATOM 2529 O O . LEU A 1 314 ? 21.705 -6.985 10.906 1.00 93.69 314 LEU A O 1
ATOM 2533 N N . ASP A 1 315 ? 20.919 -6.413 12.937 1.00 88.19 315 ASP A N 1
ATOM 2534 C CA . ASP A 1 315 ? 21.617 -7.459 13.686 1.00 88.19 315 ASP A CA 1
ATOM 2535 C C . ASP A 1 315 ? 21.156 -8.856 13.245 1.00 88.19 315 ASP A C 1
ATOM 2537 O O . ASP A 1 315 ? 21.980 -9.662 12.815 1.00 88.19 315 ASP A O 1
ATOM 2541 N N . TRP A 1 316 ? 19.848 -9.147 13.256 1.00 90.56 316 TRP A N 1
ATOM 2542 C CA . TRP A 1 316 ? 19.313 -10.442 12.809 1.00 90.56 316 TRP A CA 1
ATOM 2543 C C . TRP A 1 316 ? 19.647 -10.754 11.350 1.00 90.56 316 TRP A C 1
ATOM 2545 O O . TRP A 1 316 ? 19.906 -11.910 11.013 1.00 90.56 316 TRP A O 1
ATOM 2555 N N . MET A 1 317 ? 19.663 -9.740 10.481 1.00 93.81 317 MET A N 1
ATOM 2556 C CA . MET A 1 317 ? 20.086 -9.893 9.091 1.00 93.81 317 MET A CA 1
ATOM 2557 C C . MET A 1 317 ? 21.548 -10.332 9.026 1.00 93.81 317 MET A C 1
ATOM 2559 O O . MET A 1 317 ? 21.848 -11.318 8.359 1.00 93.81 317 MET A O 1
ATOM 2563 N N . MET A 1 318 ? 22.447 -9.657 9.747 1.00 90.88 318 MET A N 1
ATOM 2564 C CA . MET A 1 318 ? 23.859 -10.043 9.792 1.00 90.88 318 MET A CA 1
ATOM 2565 C C . MET A 1 318 ? 24.059 -11.434 10.405 1.00 90.88 318 MET A C 1
ATOM 2567 O O . MET A 1 318 ? 24.813 -12.224 9.840 1.00 90.88 318 MET A O 1
ATOM 2571 N N . ALA A 1 319 ? 23.353 -11.777 11.488 1.00 87.00 319 ALA A N 1
ATOM 2572 C CA . ALA A 1 319 ? 23.398 -13.116 12.087 1.00 87.00 319 ALA A CA 1
ATOM 2573 C C . ALA A 1 319 ? 23.014 -14.199 11.080 1.00 87.00 319 ALA A C 1
ATOM 2575 O O . ALA A 1 319 ? 23.766 -15.149 10.880 1.00 87.00 319 ALA A O 1
ATOM 2576 N N . GLU A 1 320 ? 21.855 -14.058 10.433 1.00 91.00 320 GLU A N 1
ATOM 2577 C CA . GLU A 1 320 ? 21.363 -15.066 9.496 1.00 91.00 320 GLU A CA 1
ATOM 2578 C C . GLU A 1 320 ? 22.215 -15.141 8.230 1.00 91.00 320 GLU A C 1
ATOM 2580 O O . GLU A 1 320 ? 22.440 -16.230 7.709 1.00 91.00 320 GLU A O 1
ATOM 2585 N N . ILE A 1 321 ? 22.756 -14.021 7.749 1.00 91.88 321 ILE A N 1
ATOM 2586 C CA . ILE A 1 321 ? 23.670 -14.028 6.603 1.00 91.88 321 ILE A CA 1
ATOM 2587 C C . ILE A 1 321 ? 24.962 -14.774 6.952 1.00 91.88 321 ILE A C 1
ATOM 2589 O O . ILE A 1 321 ? 25.342 -15.688 6.224 1.00 91.88 321 ILE A O 1
ATOM 2593 N N . VAL A 1 322 ? 25.606 -14.444 8.075 1.00 86.44 322 VAL A N 1
ATOM 2594 C CA . VAL A 1 322 ? 26.859 -15.092 8.507 1.00 86.44 322 VAL A CA 1
ATOM 2595 C C . VAL A 1 322 ? 26.644 -16.578 8.802 1.00 86.44 322 VAL A C 1
ATOM 2597 O O . VAL A 1 322 ? 27.476 -17.413 8.451 1.00 86.44 322 VAL A O 1
ATOM 2600 N N . ARG A 1 323 ? 25.496 -16.931 9.386 1.00 85.06 323 ARG A N 1
ATOM 2601 C CA . ARG A 1 323 ? 25.119 -18.318 9.674 1.00 85.06 323 ARG A CA 1
ATOM 2602 C C . ARG A 1 323 ? 24.831 -19.143 8.417 1.00 85.06 323 ARG A C 1
ATOM 2604 O O . ARG A 1 323 ? 24.946 -20.366 8.452 1.00 85.06 323 ARG A O 1
ATOM 2611 N N . ASN A 1 324 ? 24.461 -18.507 7.305 1.00 89.75 324 ASN A N 1
ATOM 2612 C CA . ASN A 1 324 ? 24.090 -19.185 6.065 1.00 89.75 324 ASN A CA 1
ATOM 2613 C C . ASN A 1 324 ? 25.045 -18.793 4.917 1.00 89.75 324 ASN A C 1
ATOM 2615 O O . ASN A 1 324 ? 24.708 -17.914 4.119 1.00 89.75 324 ASN A O 1
ATOM 2619 N N . PRO A 1 325 ? 26.190 -19.491 4.740 1.00 88.19 325 PRO A N 1
ATOM 2620 C CA . PRO A 1 325 ? 27.187 -19.162 3.714 1.00 88.19 325 PRO A CA 1
ATOM 2621 C C . PRO A 1 325 ? 26.615 -19.046 2.298 1.00 88.19 325 PRO A C 1
ATOM 2623 O O . PRO A 1 325 ? 26.958 -18.121 1.570 1.00 88.19 325 PRO A O 1
ATOM 2626 N N . ARG A 1 326 ? 25.662 -19.920 1.938 1.00 93.56 326 ARG A N 1
ATOM 2627 C CA . ARG A 1 326 ? 24.930 -19.868 0.659 1.00 93.56 326 ARG A CA 1
ATOM 2628 C C . ARG A 1 326 ? 24.231 -18.522 0.445 1.00 93.56 326 ARG A C 1
ATOM 2630 O O . ARG A 1 326 ? 24.231 -17.982 -0.658 1.00 93.56 326 ARG A O 1
ATOM 2637 N N . VAL A 1 327 ? 23.598 -17.997 1.494 1.00 95.12 327 VAL A N 1
ATOM 2638 C CA . VAL A 1 327 ? 22.891 -16.714 1.442 1.00 95.12 327 VAL A CA 1
ATOM 2639 C C . VAL A 1 327 ? 23.892 -15.568 1.373 1.00 95.12 327 VAL A C 1
ATOM 2641 O O . VAL A 1 327 ? 23.699 -14.668 0.557 1.00 95.12 327 VAL A O 1
ATOM 2644 N N . MET A 1 328 ? 24.961 -15.618 2.174 1.00 92.62 328 MET A N 1
ATOM 2645 C CA . MET A 1 328 ? 26.027 -14.615 2.153 1.00 92.62 328 MET A CA 1
ATOM 2646 C C . MET A 1 328 ? 26.686 -14.507 0.783 1.00 92.62 328 MET A C 1
ATOM 2648 O O . MET A 1 328 ? 26.777 -13.406 0.250 1.00 92.62 328 MET A O 1
ATOM 2652 N N . GLU A 1 329 ? 27.077 -15.630 0.185 1.00 93.12 329 GLU A N 1
ATOM 2653 C CA . GLU A 1 329 ? 27.709 -15.665 -1.133 1.00 93.12 329 GLU A CA 1
ATOM 2654 C C . GLU A 1 329 ? 26.791 -15.071 -2.205 1.00 93.12 329 GLU A C 1
ATOM 2656 O O . GLU A 1 329 ? 27.218 -14.215 -2.981 1.00 93.12 329 GLU A O 1
ATOM 2661 N N . LYS A 1 330 ? 25.507 -15.448 -2.212 1.00 95.62 330 LYS A N 1
ATOM 2662 C CA . LYS A 1 330 ? 24.530 -14.935 -3.181 1.00 95.62 330 LYS A CA 1
ATOM 2663 C C . LYS A 1 330 ? 24.246 -13.439 -2.990 1.00 95.62 330 LYS A C 1
ATOM 2665 O O . LYS A 1 330 ? 24.206 -12.704 -3.973 1.00 95.62 330 LYS A O 1
ATOM 2670 N N . ALA A 1 331 ? 24.119 -12.969 -1.746 1.00 95.25 331 ALA A N 1
ATOM 2671 C CA . ALA A 1 331 ? 23.919 -11.550 -1.441 1.00 95.25 331 ALA A CA 1
ATOM 2672 C C . ALA A 1 331 ? 25.155 -10.705 -1.783 1.00 95.25 331 ALA A C 1
ATOM 2674 O O . ALA A 1 331 ? 25.036 -9.667 -2.428 1.00 95.25 331 ALA A O 1
ATOM 2675 N N . GLN A 1 332 ? 26.355 -11.159 -1.413 1.00 94.25 332 GLN A N 1
ATOM 2676 C CA . GLN A 1 332 ? 27.599 -10.482 -1.778 1.00 94.25 332 GLN A CA 1
ATOM 2677 C C . GLN A 1 332 ? 27.824 -10.475 -3.288 1.00 94.25 332 GLN A C 1
ATOM 2679 O O . GLN A 1 332 ? 28.312 -9.474 -3.808 1.00 94.25 332 GLN A O 1
ATOM 2684 N N . SER A 1 333 ? 27.465 -11.556 -3.987 1.00 94.19 333 SER A N 1
ATOM 2685 C CA . SER A 1 333 ? 27.563 -11.632 -5.447 1.00 94.19 333 SER A CA 1
ATOM 2686 C C . SER A 1 333 ? 26.653 -10.602 -6.110 1.00 94.19 333 SER A C 1
ATOM 2688 O O . SER A 1 333 ? 27.160 -9.794 -6.881 1.00 94.19 333 SER A O 1
ATOM 2690 N N . GLU A 1 334 ? 25.367 -10.540 -5.733 1.00 94.81 334 GLU A N 1
ATOM 2691 C CA . GLU A 1 334 ? 24.433 -9.516 -6.234 1.00 94.81 334 GLU A CA 1
ATOM 2692 C C . GLU A 1 334 ? 24.993 -8.101 -6.022 1.00 94.81 334 GLU A C 1
ATOM 2694 O O . GLU A 1 334 ? 25.072 -7.308 -6.958 1.00 94.81 334 GLU A O 1
ATOM 2699 N N . ILE A 1 335 ? 25.429 -7.794 -4.799 1.00 93.56 335 ILE A N 1
ATOM 2700 C CA . ILE A 1 335 ? 25.896 -6.456 -4.420 1.00 93.56 335 ILE A CA 1
ATOM 2701 C C . ILE A 1 335 ? 27.189 -6.081 -5.158 1.00 93.56 335 ILE A C 1
ATOM 2703 O O . ILE A 1 335 ? 27.313 -4.983 -5.704 1.00 93.56 335 ILE A O 1
ATOM 2707 N N . ARG A 1 336 ? 28.184 -6.975 -5.177 1.00 91.25 336 ARG A N 1
ATOM 2708 C CA . ARG A 1 336 ? 29.491 -6.704 -5.797 1.00 91.25 336 ARG A CA 1
ATOM 2709 C C . ARG A 1 336 ? 29.408 -6.673 -7.316 1.00 91.25 336 ARG A C 1
ATOM 2711 O O . ARG A 1 336 ? 30.161 -5.921 -7.929 1.00 91.25 336 ARG A O 1
ATOM 2718 N N . GLU A 1 337 ? 28.508 -7.445 -7.916 1.00 90.50 337 GLU A N 1
ATOM 2719 C CA . GLU A 1 337 ? 28.232 -7.387 -9.349 1.00 90.50 337 GLU A CA 1
ATOM 2720 C C . GLU A 1 337 ? 27.518 -6.083 -9.718 1.00 90.50 337 GLU A C 1
ATOM 2722 O O . GLU A 1 337 ? 27.997 -5.359 -10.595 1.00 90.50 337 GLU A O 1
ATOM 2727 N N . ALA A 1 338 ? 26.457 -5.719 -8.988 1.00 88.06 338 ALA A N 1
ATOM 2728 C CA . ALA A 1 338 ? 25.695 -4.493 -9.225 1.00 88.06 338 ALA A CA 1
ATOM 2729 C C . ALA A 1 338 ? 26.553 -3.219 -9.107 1.00 88.06 338 ALA A C 1
ATOM 2731 O O . ALA A 1 338 ? 26.322 -2.242 -9.826 1.00 88.06 338 ALA A O 1
ATOM 2732 N N . PHE A 1 339 ? 27.563 -3.218 -8.227 1.00 87.75 339 PHE A N 1
ATOM 2733 C CA . PHE A 1 339 ? 28.371 -2.028 -7.928 1.00 87.75 339 PHE A CA 1
ATOM 2734 C C . PHE A 1 339 ? 29.839 -2.109 -8.359 1.00 87.75 339 PHE A C 1
ATOM 2736 O O . PHE A 1 339 ? 30.611 -1.210 -8.026 1.00 87.75 339 PHE A O 1
ATOM 2743 N N . ARG A 1 340 ? 30.233 -3.115 -9.152 1.00 78.44 340 ARG A N 1
ATOM 2744 C CA . ARG A 1 340 ? 31.634 -3.396 -9.535 1.00 78.44 340 ARG A CA 1
ATOM 2745 C C . ARG A 1 340 ? 32.424 -2.188 -10.052 1.00 78.44 340 ARG A C 1
ATOM 2747 O O . ARG A 1 340 ? 33.628 -2.095 -9.827 1.00 78.44 340 ARG A O 1
ATOM 2754 N N . GLU A 1 341 ? 31.767 -1.281 -10.771 1.00 75.56 341 GLU A N 1
ATOM 2755 C CA . GLU A 1 341 ? 32.399 -0.109 -11.394 1.00 75.56 341 GLU A CA 1
ATOM 2756 C C . GLU A 1 341 ? 32.098 1.221 -10.684 1.00 75.56 341 GLU A C 1
ATOM 2758 O O . GLU A 1 341 ? 32.557 2.284 -11.117 1.00 75.56 341 GLU A O 1
ATOM 2763 N N . LYS A 1 342 ? 31.335 1.195 -9.585 1.00 76.44 342 LYS A N 1
ATOM 2764 C CA . LYS A 1 342 ? 30.978 2.407 -8.848 1.00 76.44 342 LYS A CA 1
ATOM 2765 C C . LYS A 1 342 ? 32.034 2.752 -7.806 1.00 76.44 342 LYS A C 1
ATOM 2767 O O . LYS A 1 342 ? 32.443 1.934 -6.991 1.00 76.44 342 LYS A O 1
ATOM 2772 N N . LYS A 1 343 ? 32.450 4.022 -7.813 1.00 72.19 343 LYS A N 1
ATOM 2773 C CA . LYS A 1 343 ? 33.386 4.573 -6.818 1.00 72.19 343 LYS A CA 1
ATOM 2774 C C . LYS A 1 343 ? 32.725 4.848 -5.466 1.00 72.19 343 LYS A C 1
ATOM 2776 O O . LYS A 1 343 ? 33.411 4.845 -4.451 1.00 72.19 343 LYS A O 1
ATOM 2781 N N . ARG A 1 344 ? 31.422 5.125 -5.472 1.00 78.62 344 ARG A N 1
ATOM 2782 C CA . ARG A 1 344 ? 30.596 5.419 -4.301 1.00 78.62 344 ARG A CA 1
ATOM 2783 C C . ARG A 1 344 ? 29.223 4.791 -4.530 1.00 78.62 344 ARG A C 1
ATOM 2785 O O . ARG A 1 344 ? 28.740 4.819 -5.661 1.00 78.62 344 ARG A O 1
ATOM 2792 N N . ILE A 1 345 ? 28.675 4.184 -3.483 1.00 84.38 345 ILE A N 1
ATOM 2793 C CA . ILE A 1 345 ? 27.342 3.578 -3.468 1.00 84.38 345 ILE A CA 1
ATOM 2794 C C . ILE A 1 345 ? 26.469 4.508 -2.632 1.00 84.38 345 ILE A C 1
ATOM 2796 O O . ILE A 1 345 ? 26.761 4.716 -1.453 1.00 84.38 345 ILE A O 1
ATOM 2800 N N . ASP A 1 346 ? 25.445 5.073 -3.262 1.00 82.56 346 ASP A N 1
ATOM 2801 C CA . ASP A 1 346 ? 24.498 5.988 -2.622 1.00 82.56 346 ASP A CA 1
ATOM 2802 C C . ASP A 1 346 ? 23.168 5.270 -2.347 1.00 82.56 346 ASP A C 1
ATOM 2804 O O . ASP A 1 346 ? 22.903 4.189 -2.879 1.00 82.56 346 ASP A O 1
ATOM 2808 N N . GLU A 1 347 ? 22.293 5.856 -1.528 1.00 82.94 347 GLU A N 1
ATOM 2809 C CA . GLU A 1 347 ? 21.058 5.181 -1.099 1.00 82.94 347 GLU A CA 1
ATOM 2810 C C . GLU A 1 347 ? 20.135 4.791 -2.268 1.00 82.94 347 GLU A C 1
ATOM 2812 O O . GLU A 1 347 ? 19.526 3.722 -2.250 1.00 82.94 347 GLU A O 1
ATOM 2817 N N . SER A 1 348 ? 20.074 5.610 -3.324 1.00 83.50 348 SER A N 1
ATOM 2818 C CA . SER A 1 348 ? 19.264 5.315 -4.516 1.00 83.50 348 SER A CA 1
ATOM 2819 C C . SER A 1 348 ? 19.703 4.058 -5.263 1.00 83.50 348 SER A C 1
ATOM 2821 O O . SER A 1 348 ? 18.920 3.494 -6.018 1.00 83.50 348 SER A O 1
ATOM 2823 N N . ASP A 1 349 ? 20.949 3.625 -5.077 1.00 82.75 349 ASP A N 1
ATOM 2824 C CA . ASP A 1 349 ? 21.499 2.455 -5.759 1.00 82.75 349 ASP A CA 1
ATOM 2825 C C . ASP A 1 349 ? 21.039 1.144 -5.117 1.00 82.75 349 ASP A C 1
ATOM 2827 O O . ASP A 1 349 ? 20.980 0.102 -5.767 1.00 82.75 349 ASP A O 1
ATOM 2831 N N . VAL A 1 350 ? 20.691 1.211 -3.834 1.00 84.75 350 VAL A N 1
ATOM 2832 C CA . VAL A 1 350 ? 20.261 0.077 -3.016 1.00 84.75 350 VAL A CA 1
ATOM 2833 C C . VAL A 1 350 ? 18.840 -0.369 -3.387 1.00 84.75 350 VAL A C 1
ATOM 2835 O O . VAL A 1 350 ? 18.470 -1.523 -3.166 1.00 84.75 350 VAL A O 1
ATOM 2838 N N . GLU A 1 351 ? 18.045 0.514 -4.007 1.00 77.94 351 GLU A N 1
ATOM 2839 C CA . GLU A 1 351 ? 16.684 0.207 -4.464 1.00 77.94 351 GLU A CA 1
ATOM 2840 C C . GLU A 1 351 ? 16.639 -0.893 -5.536 1.00 77.94 351 GLU A C 1
ATOM 2842 O O . GLU A 1 351 ? 15.591 -1.509 -5.697 1.00 77.94 351 GLU A O 1
ATOM 2847 N N . GLU A 1 352 ? 17.737 -1.210 -6.221 1.00 77.94 352 GLU A N 1
ATOM 2848 C CA . GLU A 1 352 ? 17.766 -2.219 -7.295 1.00 77.94 352 GLU A CA 1
ATOM 2849 C C . GLU A 1 352 ? 18.183 -3.626 -6.816 1.00 77.94 352 GLU A C 1
ATOM 2851 O O . GLU A 1 352 ? 18.098 -4.591 -7.576 1.00 77.94 352 GLU A O 1
ATOM 2856 N N . LEU A 1 353 ? 18.597 -3.778 -5.550 1.00 90.19 353 LEU A N 1
ATOM 2857 C CA . LEU A 1 353 ? 19.041 -5.061 -4.989 1.00 90.19 353 LEU A CA 1
ATOM 2858 C C . LEU A 1 353 ? 17.837 -5.944 -4.642 1.00 90.19 353 LEU A C 1
ATOM 2860 O O . LEU A 1 353 ? 17.157 -5.738 -3.632 1.00 90.19 353 LEU A O 1
ATOM 2864 N N . ASN A 1 354 ? 17.536 -6.917 -5.495 1.00 91.19 354 ASN A N 1
ATOM 2865 C CA . ASN A 1 354 ? 16.331 -7.730 -5.384 1.00 91.19 354 ASN A CA 1
ATOM 2866 C C . ASN A 1 354 ? 16.497 -8.851 -4.361 1.00 91.19 354 ASN A C 1
ATOM 2868 O O . ASN A 1 354 ? 15.627 -9.023 -3.506 1.00 91.19 354 ASN A O 1
ATOM 2872 N N . TYR A 1 355 ? 17.609 -9.580 -4.402 1.00 94.81 355 TYR A N 1
ATOM 2873 C CA . TYR A 1 355 ? 17.883 -10.678 -3.485 1.00 94.81 355 TYR A CA 1
ATOM 2874 C C . TYR A 1 355 ? 18.078 -10.172 -2.053 1.00 94.81 355 TYR A C 1
ATOM 2876 O O . TYR A 1 355 ? 17.497 -10.744 -1.130 1.00 94.81 355 TYR A O 1
ATOM 2884 N N . LEU A 1 356 ? 18.768 -9.044 -1.849 1.00 94.25 356 LEU A N 1
ATOM 2885 C CA . LEU A 1 356 ? 18.899 -8.438 -0.517 1.00 94.25 356 LEU A CA 1
ATOM 2886 C C . LEU A 1 356 ? 17.537 -8.081 0.115 1.00 94.25 356 LEU A C 1
ATOM 2888 O O . LEU A 1 356 ? 17.332 -8.279 1.314 1.00 94.25 356 LEU A O 1
ATOM 2892 N N . LYS A 1 357 ? 16.557 -7.633 -0.685 1.00 93.31 357 LYS A N 1
ATOM 2893 C CA . LYS A 1 357 ? 15.178 -7.416 -0.204 1.00 93.31 357 LYS A CA 1
ATOM 2894 C C . LYS A 1 357 ? 14.487 -8.721 0.195 1.00 93.31 357 LYS A C 1
ATOM 2896 O O . LYS A 1 357 ? 13.682 -8.704 1.125 1.00 93.31 357 LYS A O 1
ATOM 2901 N N . LEU A 1 358 ? 14.774 -9.837 -0.481 1.00 95.25 358 LEU A N 1
ATOM 2902 C CA . LEU A 1 358 ? 14.257 -11.153 -0.086 1.00 95.25 358 LEU A CA 1
ATOM 2903 C C . LEU A 1 358 ? 14.854 -11.600 1.252 1.00 95.25 358 LEU A C 1
ATOM 2905 O O . LEU A 1 358 ? 14.119 -12.084 2.110 1.00 95.25 358 LEU A O 1
ATOM 2909 N N . VAL A 1 359 ? 16.156 -11.368 1.460 1.00 95.69 359 VAL A N 1
ATOM 2910 C CA . VAL A 1 359 ? 16.830 -11.624 2.746 1.00 95.69 359 VAL A CA 1
ATOM 2911 C C . VAL A 1 359 ? 16.149 -10.828 3.859 1.00 95.69 359 VAL A C 1
ATOM 2913 O O . VAL A 1 359 ? 15.782 -11.400 4.878 1.00 95.69 359 VAL A O 1
ATOM 2916 N N . MET A 1 360 ? 15.873 -9.541 3.632 1.00 94.69 360 MET A N 1
ATOM 2917 C CA . MET A 1 360 ? 15.153 -8.699 4.595 1.00 94.69 360 MET A CA 1
ATOM 2918 C C . MET A 1 360 ? 13.743 -9.211 4.895 1.00 94.69 360 MET A C 1
ATOM 2920 O O . MET A 1 360 ? 13.332 -9.235 6.058 1.00 94.69 360 MET A O 1
ATOM 2924 N N . LYS A 1 361 ? 12.996 -9.644 3.869 1.00 95.12 361 LYS A N 1
ATOM 2925 C CA . LYS A 1 361 ? 11.661 -10.222 4.068 1.00 95.12 361 LYS A CA 1
ATOM 2926 C C . LYS A 1 361 ? 11.716 -11.472 4.948 1.00 95.12 361 LYS A C 1
ATOM 2928 O O . LYS A 1 361 ? 10.916 -11.595 5.877 1.00 95.12 361 LYS A O 1
ATOM 2933 N N . GLU A 1 362 ? 12.673 -12.356 4.684 1.00 95.81 362 GLU A N 1
ATOM 2934 C CA . GLU A 1 362 ? 12.857 -13.595 5.438 1.00 95.81 362 GLU A CA 1
ATOM 2935 C C . GLU A 1 362 ? 13.322 -13.350 6.873 1.00 95.81 362 GLU A C 1
ATOM 2937 O O . GLU A 1 362 ? 12.785 -13.963 7.798 1.00 95.81 362 GLU A O 1
ATOM 2942 N N . THR A 1 363 ? 14.219 -12.385 7.094 1.00 95.12 363 THR A N 1
ATOM 2943 C CA . THR A 1 363 ? 14.599 -11.961 8.446 1.00 95.12 363 THR A CA 1
ATOM 2944 C C . THR A 1 363 ? 13.395 -11.451 9.224 1.00 95.12 363 THR A C 1
ATOM 2946 O O . THR A 1 363 ? 13.163 -11.904 10.337 1.00 95.12 363 THR A O 1
ATOM 2949 N N . LEU A 1 364 ? 12.572 -10.581 8.638 1.00 94.50 364 LEU A N 1
ATOM 2950 C CA . LEU A 1 364 ? 11.375 -10.057 9.303 1.00 94.50 364 LEU A CA 1
ATOM 2951 C C . LEU A 1 364 ? 10.289 -11.123 9.544 1.00 94.50 364 LEU A C 1
ATOM 2953 O O . LEU A 1 364 ? 9.469 -10.956 10.447 1.00 94.50 364 LEU A O 1
ATOM 2957 N N . ARG A 1 365 ? 10.268 -12.210 8.756 1.00 95.12 365 ARG A N 1
ATOM 2958 C CA . ARG A 1 365 ? 9.369 -13.359 8.970 1.00 95.12 365 ARG A CA 1
ATOM 2959 C C . ARG A 1 365 ? 9.799 -14.168 10.189 1.00 95.12 365 ARG A C 1
ATOM 2961 O O . ARG A 1 365 ? 8.972 -14.484 11.044 1.00 95.12 365 ARG A O 1
ATOM 2968 N N . LEU A 1 366 ? 11.080 -14.533 10.237 1.00 92.69 366 LEU A N 1
ATOM 2969 C CA . LEU A 1 366 ? 11.633 -15.403 11.274 1.00 92.69 366 LEU A CA 1
ATOM 2970 C C . LEU A 1 366 ? 11.870 -14.664 12.587 1.00 92.69 366 LEU A C 1
ATOM 2972 O O . LEU A 1 366 ? 11.567 -15.211 13.650 1.00 92.69 366 LEU A O 1
ATOM 2976 N N . HIS A 1 367 ? 12.340 -13.424 12.500 1.00 90.50 367 HIS A N 1
ATOM 2977 C CA . HIS A 1 367 ? 12.764 -12.585 13.618 1.00 90.50 367 HIS A CA 1
ATOM 2978 C C . HIS A 1 367 ? 12.029 -11.239 13.597 1.00 90.50 367 HIS A C 1
ATOM 2980 O O . HIS A 1 367 ? 12.647 -10.186 13.426 1.00 90.50 367 HIS A O 1
ATOM 2986 N N . PRO A 1 368 ? 10.688 -11.232 13.729 1.00 90.94 368 PRO A N 1
ATOM 2987 C CA . PRO A 1 368 ? 9.944 -9.984 13.823 1.00 90.94 368 PRO A CA 1
ATOM 2988 C C . PRO A 1 368 ? 10.398 -9.212 15.075 1.00 90.94 368 PRO A C 1
ATOM 2990 O O . PRO A 1 368 ? 10.305 -9.769 16.172 1.00 90.94 368 PRO A O 1
ATOM 2993 N N . PRO A 1 369 ? 10.806 -7.930 14.964 1.00 87.06 369 PRO A N 1
ATOM 2994 C CA . PRO A 1 369 ? 11.321 -7.167 16.103 1.00 87.06 369 PRO A CA 1
ATOM 2995 C C . PRO A 1 369 ? 10.343 -7.082 17.266 1.00 87.06 369 PRO A C 1
ATOM 2997 O O . PRO A 1 369 ? 10.774 -7.060 18.407 1.00 87.06 369 PRO A O 1
ATOM 3000 N N . VAL A 1 370 ? 9.032 -7.100 16.989 1.00 88.25 370 VAL A N 1
ATOM 3001 C CA . VAL A 1 370 ? 7.965 -7.122 18.001 1.00 88.25 370 VAL A CA 1
ATOM 3002 C C . VAL A 1 370 ? 7.131 -8.412 17.855 1.00 88.25 370 VAL A C 1
ATOM 3004 O O . VAL A 1 370 ? 6.052 -8.380 17.253 1.00 88.25 370 VAL A O 1
ATOM 3007 N N . PRO A 1 371 ? 7.580 -9.560 18.407 1.00 89.69 371 PRO A N 1
ATOM 3008 C CA . PRO A 1 371 ? 6.988 -10.889 18.181 1.00 89.69 371 PRO A CA 1
ATOM 3009 C C . PRO A 1 371 ? 5.494 -11.031 18.501 1.00 89.69 371 PRO A C 1
ATOM 3011 O O . PRO A 1 371 ? 4.794 -11.818 17.864 1.00 89.69 371 PRO A O 1
ATOM 3014 N N . LEU A 1 372 ? 4.997 -10.285 19.493 1.00 90.75 372 LEU A N 1
ATOM 3015 C CA . LEU A 1 372 ? 3.591 -10.302 19.929 1.00 90.75 372 LEU A CA 1
ATOM 3016 C C . LEU A 1 372 ? 2.755 -9.132 19.405 1.00 90.75 372 LEU A C 1
ATOM 3018 O O . LEU A 1 372 ? 1.586 -8.979 19.792 1.00 90.75 372 LEU A O 1
ATOM 3022 N N . LEU A 1 373 ? 3.368 -8.293 18.563 1.00 91.56 373 LEU A N 1
ATOM 3023 C CA . LEU A 1 373 ? 2.922 -6.935 18.283 1.00 91.56 373 LEU A CA 1
ATOM 3024 C C . LEU A 1 373 ? 2.646 -6.151 19.586 1.00 91.56 373 LEU A C 1
ATOM 3026 O O . LEU A 1 373 ? 2.675 -6.659 20.708 1.00 91.56 373 LEU A O 1
ATOM 3030 N N . LEU A 1 374 ? 2.367 -4.857 19.468 1.00 88.69 374 LEU A N 1
ATOM 3031 C CA . LEU A 1 374 ? 1.932 -4.108 20.644 1.00 88.69 374 LEU A CA 1
ATOM 3032 C C . LEU A 1 374 ? 0.520 -4.562 21.063 1.00 88.69 374 LEU A C 1
ATOM 3034 O O . LEU A 1 374 ? -0.363 -4.618 20.193 1.00 88.69 374 LEU A O 1
ATOM 3038 N N . PRO A 1 375 ? 0.258 -4.810 22.364 1.00 90.31 375 PRO A N 1
ATOM 3039 C CA . PRO A 1 375 ? -1.044 -5.267 22.838 1.00 90.31 375 PRO A CA 1
ATOM 3040 C C . PRO A 1 375 ? -2.187 -4.309 22.496 1.00 90.31 375 PRO A C 1
ATOM 3042 O O . PRO A 1 375 ? -2.035 -3.082 22.464 1.00 90.31 375 PRO A O 1
ATOM 3045 N N . ARG A 1 376 ? -3.361 -4.884 22.259 1.00 93.69 376 ARG A N 1
ATOM 3046 C CA . ARG A 1 376 ? -4.627 -4.186 22.020 1.00 93.69 376 ARG A CA 1
ATOM 3047 C C . ARG A 1 376 ? -5.570 -4.412 23.196 1.00 93.69 376 ARG A C 1
ATOM 3049 O O . ARG A 1 376 ? -5.364 -5.312 24.005 1.00 93.69 376 ARG A O 1
ATOM 3056 N N . GLU A 1 377 ? -6.597 -3.588 23.308 1.00 93.38 377 GLU A N 1
ATOM 3057 C CA . GLU A 1 377 ? -7.652 -3.733 24.307 1.00 93.38 377 GLU A CA 1
ATOM 3058 C C . GLU A 1 377 ? -9.011 -3.739 23.611 1.00 93.38 377 GLU A C 1
ATOM 3060 O O . GLU A 1 377 ? -9.289 -2.890 22.763 1.00 93.38 377 GLU A O 1
ATOM 3065 N N . CYS A 1 378 ? -9.854 -4.698 23.985 1.00 94.12 378 CYS A N 1
ATOM 3066 C CA . CYS A 1 378 ? -11.223 -4.795 23.504 1.00 94.12 378 CYS A CA 1
ATOM 3067 C C . CYS A 1 378 ? -12.082 -3.676 24.124 1.00 94.12 378 CYS A C 1
ATOM 3069 O O . CYS A 1 378 ? -12.291 -3.643 25.343 1.00 94.12 378 CYS A O 1
ATOM 3071 N N . SER A 1 379 ? -12.571 -2.741 23.311 1.00 92.19 379 SER A N 1
ATOM 3072 C CA . SER A 1 379 ? -13.318 -1.557 23.764 1.00 92.19 379 SER A CA 1
ATOM 3073 C C . SER A 1 379 ? -14.796 -1.845 24.065 1.00 92.19 379 SER A C 1
ATOM 3075 O O . SER A 1 379 ? -15.412 -1.155 24.885 1.00 92.19 379 SER A O 1
ATOM 3077 N N . GLU A 1 380 ? -15.344 -2.903 23.472 1.00 91.19 380 GLU A N 1
ATOM 3078 C CA . GLU A 1 380 ? -16.725 -3.367 23.607 1.00 91.19 380 GLU A CA 1
ATOM 3079 C C . GLU A 1 380 ? -16.795 -4.895 23.493 1.00 91.19 380 GLU A C 1
ATOM 3081 O O . GLU A 1 380 ? -15.869 -5.516 22.993 1.00 91.19 380 GLU A O 1
ATOM 3086 N N . VAL A 1 381 ? -17.873 -5.524 23.966 1.00 90.69 381 VAL A N 1
ATOM 3087 C CA . VAL A 1 381 ? -18.022 -6.985 23.845 1.00 90.69 381 VAL A CA 1
ATOM 3088 C C . VAL A 1 381 ? -18.133 -7.365 22.366 1.00 90.69 381 VAL A C 1
ATOM 3090 O O . VAL A 1 381 ? -19.002 -6.848 21.662 1.00 90.69 381 VAL A O 1
ATOM 3093 N N . ARG A 1 382 ? -17.273 -8.272 21.892 1.00 91.44 382 ARG A N 1
ATOM 3094 C CA . ARG A 1 382 ? -17.250 -8.721 20.490 1.00 91.44 382 ARG A CA 1
ATOM 3095 C C . ARG A 1 382 ? -17.031 -10.213 20.367 1.00 91.44 382 ARG A C 1
ATOM 3097 O O . ARG A 1 382 ? -16.358 -10.806 21.201 1.00 91.44 382 ARG A O 1
ATOM 3104 N N . LYS A 1 383 ? -17.581 -10.808 19.308 1.00 90.38 383 LYS A N 1
ATOM 3105 C CA . LYS A 1 383 ? -17.257 -12.185 18.938 1.00 90.38 383 LYS A CA 1
ATOM 3106 C C . LYS A 1 383 ? -15.931 -12.216 18.172 1.00 90.38 383 LYS A C 1
ATOM 3108 O O . LYS A 1 383 ? -15.684 -11.320 17.372 1.00 90.38 383 LYS A O 1
ATOM 3113 N N . LEU A 1 384 ? -15.104 -13.216 18.460 1.00 90.88 384 LEU A N 1
ATOM 3114 C CA . LEU A 1 384 ? -13.842 -13.503 17.779 1.00 90.88 384 LEU A CA 1
ATOM 3115 C C . LEU A 1 384 ? -13.683 -15.024 17.698 1.00 90.88 384 LEU A C 1
ATOM 3117 O O . LEU A 1 384 ? -13.737 -15.689 18.736 1.00 90.88 384 LEU A O 1
ATOM 3121 N N . GLY A 1 385 ? -13.543 -15.584 16.493 1.00 83.50 385 GLY A N 1
ATOM 3122 C CA . GLY A 1 385 ? -13.442 -17.040 16.311 1.00 83.50 385 GLY A CA 1
ATOM 3123 C C . GLY A 1 385 ? -14.599 -17.840 16.938 1.00 83.50 385 GLY A C 1
ATOM 3124 O O . GLY A 1 385 ? -14.382 -18.925 17.466 1.00 83.50 385 GLY A O 1
ATOM 3125 N N . GLY A 1 386 ? -15.813 -17.276 16.970 1.00 86.50 386 GLY A N 1
ATOM 3126 C CA . GLY A 1 386 ? -16.997 -17.895 17.591 1.00 86.50 386 GLY A CA 1
ATOM 3127 C C . GLY A 1 386 ? -17.112 -17.742 19.118 1.00 86.50 386 GLY A C 1
ATOM 3128 O O . GLY A 1 386 ? -18.144 -18.107 19.688 1.00 86.50 386 GLY A O 1
ATOM 3129 N N . TYR A 1 387 ? -16.112 -17.154 19.779 1.00 91.25 387 TYR A N 1
ATOM 3130 C CA . TYR A 1 387 ? -16.091 -16.902 21.224 1.00 91.25 387 TYR A CA 1
ATOM 3131 C C . TYR A 1 387 ? -16.425 -15.450 21.550 1.00 91.25 387 TYR A C 1
ATOM 3133 O O . TYR A 1 387 ? -16.140 -14.546 20.771 1.00 91.25 387 TYR A O 1
ATOM 3141 N N . GLU A 1 388 ? -17.009 -15.204 22.718 1.00 90.69 388 GLU A N 1
ATOM 3142 C CA . GLU A 1 388 ? -17.312 -13.855 23.195 1.00 90.69 388 GLU A CA 1
ATOM 3143 C C . GLU A 1 388 ? -16.102 -13.284 23.943 1.00 90.69 388 GLU A C 1
ATOM 3145 O O . GLU A 1 388 ? -15.662 -13.842 24.947 1.00 90.69 388 GLU A O 1
ATOM 3150 N N . ILE A 1 389 ? -15.563 -12.164 23.461 1.00 93.62 389 ILE A N 1
ATOM 3151 C CA . ILE A 1 389 ? -14.436 -11.448 24.058 1.00 93.62 389 ILE A CA 1
ATOM 3152 C C . ILE A 1 389 ? -14.976 -10.269 24.876 1.00 93.62 389 ILE A C 1
ATOM 3154 O O . ILE A 1 389 ? -15.495 -9.306 24.298 1.00 93.62 389 ILE A O 1
ATOM 3158 N N . PRO A 1 390 ? -14.857 -10.296 26.217 1.00 91.19 390 PRO A N 1
ATOM 3159 C CA . PRO A 1 390 ? -15.357 -9.218 27.059 1.00 91.19 390 PRO A CA 1
ATOM 3160 C C . PRO A 1 390 ? -14.620 -7.897 26.825 1.00 91.19 390 PRO A C 1
ATOM 3162 O O . PRO A 1 390 ? -13.419 -7.871 26.537 1.00 91.19 390 PRO A O 1
ATOM 3165 N N . LYS A 1 391 ? -15.319 -6.783 27.063 1.00 92.38 391 LYS A N 1
ATOM 3166 C CA . LYS A 1 391 ? -14.707 -5.451 27.163 1.00 92.38 391 LYS A CA 1
ATOM 3167 C C . LYS A 1 391 ? -13.569 -5.456 28.196 1.00 92.38 391 LYS A C 1
ATOM 3169 O O . LYS A 1 391 ? -13.662 -6.152 29.204 1.00 92.38 391 LYS A O 1
ATOM 3174 N N . LYS A 1 392 ? -12.526 -4.651 27.966 1.00 90.44 392 LYS A N 1
ATOM 3175 C CA . LYS A 1 392 ? -11.283 -4.583 28.763 1.00 90.44 392 LYS A CA 1
ATOM 3176 C C . LYS A 1 392 ? -10.396 -5.833 28.698 1.00 90.44 392 LYS A C 1
ATOM 3178 O O . LYS A 1 392 ? -9.405 -5.906 29.418 1.00 90.44 392 LYS A O 1
ATOM 3183 N N . THR A 1 393 ? -10.691 -6.787 27.816 1.00 93.19 393 THR A N 1
ATOM 3184 C CA . THR A 1 393 ? -9.777 -7.908 27.555 1.00 93.19 393 THR A CA 1
ATOM 3185 C C . THR A 1 393 ? -8.581 -7.430 26.735 1.00 93.19 393 THR A C 1
ATOM 3187 O O . THR A 1 393 ? -8.753 -6.779 25.700 1.00 93.19 393 THR A O 1
ATOM 3190 N N . ARG A 1 394 ? -7.369 -7.757 27.192 1.00 93.38 394 ARG A N 1
ATOM 3191 C CA . ARG A 1 394 ? -6.120 -7.512 26.464 1.00 93.38 394 ARG A CA 1
ATOM 3192 C C . ARG A 1 394 ? -6.009 -8.520 25.322 1.00 93.38 394 ARG A C 1
ATOM 3194 O O . ARG A 1 394 ? -6.213 -9.705 25.540 1.00 93.38 394 ARG A O 1
ATOM 3201 N N . VAL A 1 395 ? -5.671 -8.070 24.122 1.00 95.19 395 VAL A N 1
ATOM 3202 C CA . VAL A 1 395 ? -5.524 -8.919 22.934 1.00 95.19 395 VAL A CA 1
ATOM 3203 C C . VAL A 1 395 ? -4.090 -8.823 22.424 1.00 95.19 395 VAL A C 1
ATOM 3205 O O . VAL A 1 395 ? -3.590 -7.723 22.185 1.00 95.19 395 VAL A O 1
ATOM 3208 N N . MET A 1 396 ? -3.429 -9.967 22.277 1.00 94.81 396 MET A N 1
ATOM 3209 C CA . MET A 1 396 ? -2.071 -10.099 21.739 1.00 94.81 396 MET A CA 1
ATOM 3210 C C . MET A 1 396 ? -2.108 -10.909 20.443 1.00 94.81 396 MET A C 1
ATOM 3212 O O . MET A 1 396 ? -2.896 -11.848 20.326 1.00 94.81 396 MET A O 1
ATOM 3216 N N . ILE A 1 397 ? -1.262 -10.550 19.478 1.00 96.12 397 ILE A N 1
ATOM 3217 C CA . ILE A 1 397 ? -1.198 -11.206 18.167 1.00 96.12 397 ILE A CA 1
ATOM 3218 C C . ILE A 1 397 ? 0.201 -11.786 18.010 1.00 96.12 397 ILE A C 1
ATOM 3220 O O . ILE A 1 397 ? 1.170 -11.044 17.921 1.00 96.12 397 ILE A O 1
ATOM 3224 N N . ASN A 1 398 ? 0.320 -13.107 17.976 1.00 95.44 398 ASN A N 1
ATOM 3225 C CA . ASN A 1 398 ? 1.615 -13.771 17.917 1.00 95.44 398 ASN A CA 1
ATOM 3226 C C . ASN A 1 398 ? 2.154 -13.809 16.476 1.00 95.44 398 ASN A C 1
ATOM 3228 O O . ASN A 1 398 ? 2.037 -14.821 15.787 1.00 95.44 398 ASN A O 1
ATOM 3232 N N . ALA A 1 399 ? 2.735 -12.697 16.018 1.00 94.75 399 ALA A N 1
ATOM 3233 C CA . ALA A 1 399 ? 3.353 -12.574 14.696 1.00 94.75 399 ALA A CA 1
ATOM 3234 C C . ALA A 1 399 ? 4.475 -13.596 14.476 1.00 94.75 399 ALA A C 1
ATOM 3236 O O . ALA A 1 399 ? 4.584 -14.155 13.389 1.00 94.75 399 ALA A O 1
ATOM 3237 N N . TRP A 1 400 ? 5.241 -13.906 15.524 1.00 93.38 400 TRP A N 1
ATOM 3238 C CA . TRP A 1 400 ? 6.296 -14.919 15.473 1.00 93.38 400 TRP A CA 1
ATOM 3239 C C . TRP A 1 400 ? 5.763 -16.326 15.180 1.00 93.38 400 TRP A C 1
ATOM 3241 O O . TRP A 1 400 ? 6.369 -17.065 14.406 1.00 93.38 400 TRP A O 1
ATOM 3251 N N . SER A 1 401 ? 4.614 -16.678 15.768 1.00 94.25 401 SER A N 1
ATOM 3252 C CA . SER A 1 401 ? 3.915 -17.939 15.487 1.00 94.25 401 SER A CA 1
ATOM 3253 C C . SER A 1 401 ? 3.372 -17.970 14.063 1.00 94.25 401 SER A C 1
ATOM 3255 O O . SER A 1 401 ? 3.551 -18.965 13.373 1.00 94.25 401 SER A O 1
ATOM 3257 N N . MET A 1 402 ? 2.723 -16.891 13.612 1.00 94.62 402 MET A N 1
ATOM 3258 C CA . MET A 1 402 ? 2.144 -16.824 12.262 1.00 94.62 402 MET A CA 1
ATOM 3259 C C . MET A 1 402 ? 3.216 -16.912 11.174 1.00 94.62 402 MET A C 1
ATOM 3261 O O . MET A 1 402 ? 3.000 -17.554 10.153 1.00 94.62 402 MET A O 1
ATOM 3265 N N . GLY A 1 403 ? 4.397 -16.338 11.421 1.00 92.94 403 GLY A N 1
ATOM 3266 C CA . GLY A 1 403 ? 5.549 -16.474 10.535 1.00 92.94 403 GLY A CA 1
ATOM 3267 C C . GLY A 1 403 ? 6.073 -17.908 10.413 1.00 92.94 403 GLY A C 1
ATOM 3268 O O . GLY A 1 403 ? 6.881 -18.153 9.531 1.00 92.94 403 GLY A O 1
ATOM 3269 N N . ARG A 1 404 ? 5.635 -18.849 11.259 1.00 92.50 404 ARG A N 1
ATOM 3270 C CA . ARG A 1 404 ? 6.047 -20.268 11.281 1.00 92.50 404 ARG A CA 1
ATOM 3271 C C . ARG A 1 404 ? 4.889 -21.237 11.053 1.00 92.50 404 ARG A C 1
ATOM 3273 O O . ARG A 1 404 ? 5.064 -22.442 11.215 1.00 92.50 404 ARG A O 1
ATOM 3280 N N . ASP A 1 405 ? 3.714 -20.719 10.714 1.00 91.44 405 ASP A N 1
ATOM 3281 C CA . ASP A 1 405 ? 2.528 -21.534 10.490 1.00 91.44 405 ASP A CA 1
ATOM 3282 C C . ASP A 1 405 ? 2.733 -22.442 9.260 1.00 91.44 405 ASP A C 1
ATOM 3284 O O . ASP A 1 405 ? 2.932 -21.917 8.159 1.00 91.44 405 ASP A O 1
ATOM 3288 N N . PRO A 1 406 ? 2.712 -23.782 9.413 1.00 88.81 406 PRO A N 1
ATOM 3289 C CA . PRO A 1 406 ? 2.973 -24.708 8.312 1.00 88.81 406 PRO A CA 1
ATOM 3290 C C . PRO A 1 406 ? 1.911 -24.657 7.207 1.00 88.81 406 PRO A C 1
ATOM 3292 O O . PRO A 1 406 ? 2.185 -25.128 6.107 1.00 88.81 406 PRO A O 1
ATOM 3295 N N . GLU A 1 407 ? 0.728 -24.085 7.466 1.00 89.25 407 GLU A N 1
ATOM 3296 C CA . GLU A 1 407 ? -0.301 -23.861 6.441 1.00 89.25 407 GLU A CA 1
ATOM 3297 C C . GLU A 1 407 ? 0.154 -22.833 5.387 1.00 89.25 407 GLU A C 1
ATOM 3299 O O . GLU A 1 407 ? -0.212 -22.941 4.220 1.00 89.25 407 GLU A O 1
ATOM 3304 N N . TYR A 1 408 ? 0.997 -21.869 5.779 1.00 89.00 408 TYR A N 1
ATOM 3305 C CA . TYR A 1 408 ? 1.446 -20.763 4.920 1.00 89.00 408 TYR A CA 1
ATOM 3306 C C . TYR A 1 408 ? 2.944 -20.826 4.593 1.00 89.00 408 TYR A C 1
ATOM 3308 O O . TYR A 1 408 ? 3.376 -20.311 3.562 1.00 89.00 408 TYR A O 1
ATOM 3316 N N . TRP A 1 409 ? 3.753 -21.447 5.459 1.00 91.12 409 TRP A N 1
ATOM 3317 C CA . TRP A 1 409 ? 5.213 -21.435 5.368 1.00 91.12 409 TRP A CA 1
ATOM 3318 C C . TRP A 1 409 ? 5.794 -22.851 5.418 1.00 91.12 409 TRP A C 1
ATOM 3320 O O . TRP A 1 409 ? 6.012 -23.423 6.489 1.00 91.12 409 TRP A O 1
ATOM 3330 N N . SER A 1 410 ? 6.126 -23.401 4.248 1.00 88.19 410 SER A N 1
ATOM 3331 C CA . SER A 1 410 ? 6.894 -24.647 4.150 1.00 88.19 410 SER A CA 1
ATOM 3332 C C . SER A 1 410 ? 8.298 -24.471 4.742 1.00 88.19 410 SER A C 1
ATOM 3334 O O . SER A 1 410 ? 8.955 -23.448 4.526 1.00 88.19 410 SER A O 1
ATOM 3336 N N . ASP A 1 411 ? 8.762 -25.455 5.519 1.00 89.06 411 ASP A N 1
ATOM 3337 C CA . ASP A 1 411 ? 10.018 -25.368 6.278 1.00 89.06 411 ASP A CA 1
ATOM 3338 C C . ASP A 1 411 ? 10.126 -24.059 7.092 1.00 89.06 411 ASP A C 1
ATOM 3340 O O . ASP A 1 411 ? 11.127 -23.341 7.029 1.00 89.06 411 ASP A O 1
ATOM 3344 N N . GLY A 1 412 ? 9.071 -23.727 7.845 1.00 88.31 412 GLY A N 1
ATOM 3345 C CA . GLY A 1 412 ? 8.903 -22.432 8.513 1.00 88.31 412 GLY A CA 1
ATOM 3346 C C . GLY A 1 412 ? 10.019 -22.017 9.483 1.00 88.31 412 GLY A C 1
ATOM 3347 O O . GLY A 1 412 ? 10.167 -20.828 9.737 1.00 88.31 412 GLY A O 1
ATOM 3348 N N . GLU A 1 413 ? 10.845 -22.938 9.983 1.00 88.81 413 GLU A N 1
ATOM 3349 C CA . GLU A 1 413 ? 11.989 -22.626 10.863 1.00 88.81 413 GLU A CA 1
ATOM 3350 C C . GLU A 1 413 ? 13.303 -22.372 10.101 1.00 88.81 413 GLU A C 1
ATOM 3352 O O . GLU A 1 413 ? 14.270 -21.883 10.683 1.00 88.81 413 GLU A O 1
ATOM 3357 N N . ARG A 1 414 ? 13.374 -22.711 8.805 1.00 91.06 414 ARG A N 1
ATOM 3358 C CA . ARG A 1 414 ? 14.583 -22.524 7.989 1.00 91.06 414 ARG A CA 1
ATOM 3359 C C . ARG A 1 414 ? 14.618 -21.130 7.371 1.00 91.06 414 ARG A C 1
ATOM 3361 O O . ARG A 1 414 ? 13.606 -20.657 6.850 1.00 91.06 414 ARG A O 1
ATOM 3368 N N . PHE A 1 415 ? 15.806 -20.528 7.361 1.00 93.69 415 PHE A N 1
ATOM 3369 C CA . PHE A 1 415 ? 16.082 -19.254 6.700 1.00 93.69 415 PHE A CA 1
ATOM 3370 C C . PHE A 1 415 ? 16.274 -19.458 5.188 1.00 93.69 415 PHE A C 1
ATOM 3372 O O . PHE A 1 415 ? 17.336 -19.878 4.726 1.00 93.69 415 PHE A O 1
ATOM 3379 N N . ILE A 1 416 ? 15.222 -19.203 4.407 1.00 94.19 416 ILE A N 1
ATOM 3380 C CA . ILE A 1 416 ? 15.178 -19.398 2.950 1.00 94.19 416 ILE A CA 1
ATOM 3381 C C . ILE A 1 416 ? 14.629 -18.123 2.287 1.00 94.19 416 ILE A C 1
ATOM 3383 O O . ILE A 1 416 ? 13.422 -18.025 2.063 1.00 94.19 416 ILE A O 1
ATOM 3387 N N . PRO A 1 417 ? 15.486 -17.140 1.947 1.00 95.50 417 PRO A N 1
ATOM 3388 C CA . PRO A 1 417 ? 15.069 -15.905 1.274 1.00 95.50 417 PRO A CA 1
ATOM 3389 C C . PRO A 1 417 ? 14.275 -16.136 -0.015 1.00 95.50 417 PRO A C 1
ATOM 3391 O O . PRO A 1 417 ? 13.309 -15.426 -0.294 1.00 95.50 417 PRO A O 1
ATOM 3394 N N . GLU A 1 418 ? 14.642 -17.163 -0.782 1.00 93.81 418 GLU A N 1
ATOM 3395 C CA . GLU A 1 418 ? 14.028 -17.485 -2.072 1.00 93.81 418 GLU A CA 1
ATOM 3396 C C . GLU A 1 418 ? 12.524 -17.782 -1.997 1.00 93.81 418 GLU A C 1
ATOM 3398 O O . GLU A 1 418 ? 11.840 -17.665 -3.007 1.00 93.81 418 GLU A O 1
ATOM 3403 N N . ARG A 1 419 ? 11.955 -18.072 -0.818 1.00 91.94 419 ARG A N 1
ATOM 3404 C CA . ARG A 1 419 ? 10.500 -18.285 -0.680 1.00 91.94 419 ARG A CA 1
ATOM 3405 C C . ARG A 1 419 ? 9.658 -17.058 -1.048 1.00 91.94 419 ARG A C 1
ATOM 3407 O O . ARG A 1 419 ? 8.465 -17.172 -1.312 1.00 91.94 419 ARG A O 1
ATOM 3414 N N . PHE A 1 420 ? 10.265 -15.874 -1.016 1.00 90.56 420 PHE A N 1
ATOM 3415 C CA . PHE A 1 420 ? 9.617 -14.623 -1.405 1.00 90.56 420 PHE A CA 1
ATOM 3416 C C . PHE A 1 420 ? 9.808 -14.291 -2.890 1.00 90.56 420 PHE A C 1
ATOM 3418 O O . PHE A 1 420 ? 9.327 -13.257 -3.359 1.00 90.56 420 PHE A O 1
ATOM 3425 N N . GLU A 1 421 ? 10.504 -15.138 -3.645 1.00 86.81 421 GLU A N 1
ATOM 3426 C CA . GLU A 1 421 ? 10.754 -14.934 -5.061 1.00 86.81 421 GLU A CA 1
ATOM 3427 C C . GLU A 1 421 ? 9.477 -15.183 -5.885 1.00 86.81 421 GLU A C 1
ATOM 3429 O O . GLU A 1 421 ? 8.916 -16.269 -5.867 1.00 86.81 421 GLU A O 1
ATOM 3434 N N . GLY A 1 422 ? 8.974 -14.161 -6.594 1.00 71.62 422 GLY A N 1
ATOM 3435 C CA . GLY A 1 422 ? 7.726 -14.299 -7.378 1.00 71.62 422 GLY A CA 1
ATOM 3436 C C . GLY A 1 422 ? 6.434 -14.247 -6.567 1.00 71.62 422 GLY A C 1
ATOM 3437 O O . GLY A 1 422 ? 5.360 -14.282 -7.156 1.00 71.62 422 GLY A O 1
ATOM 3438 N N . ASN A 1 423 ? 6.527 -14.074 -5.249 1.00 70.00 423 ASN A N 1
ATOM 3439 C CA . ASN A 1 423 ? 5.379 -13.943 -4.364 1.00 70.00 423 ASN A CA 1
ATOM 3440 C C . ASN A 1 423 ? 4.907 -12.473 -4.256 1.00 70.00 423 ASN A C 1
ATOM 3442 O O . ASN A 1 423 ? 5.721 -11.552 -4.134 1.00 70.00 423 ASN A O 1
ATOM 3446 N N . CYS A 1 424 ? 3.589 -12.251 -4.254 1.00 69.12 424 CYS A N 1
ATOM 3447 C CA . CYS A 1 424 ? 2.954 -10.940 -4.082 1.00 69.12 424 CYS A CA 1
ATOM 3448 C C . CYS A 1 424 ? 2.905 -10.440 -2.623 1.00 69.12 424 CYS A C 1
ATOM 3450 O O . CYS A 1 424 ? 2.448 -9.321 -2.398 1.00 69.12 424 CYS A O 1
ATOM 3452 N N . VAL A 1 425 ? 3.370 -11.223 -1.637 1.00 82.69 425 VAL A N 1
ATOM 3453 C CA . VAL A 1 425 ? 3.413 -10.813 -0.220 1.00 82.69 425 VAL A CA 1
ATOM 3454 C C . VAL A 1 425 ? 4.295 -9.572 -0.037 1.00 82.69 425 VAL A C 1
ATOM 3456 O O . VAL A 1 425 ? 5.500 -9.579 -0.335 1.00 82.69 425 VAL A O 1
ATOM 3459 N N . ASP A 1 426 ? 3.701 -8.498 0.485 1.00 81.69 426 ASP A N 1
ATOM 3460 C CA . ASP A 1 426 ? 4.365 -7.217 0.723 1.00 81.69 426 ASP A CA 1
ATOM 3461 C C . ASP A 1 426 ? 4.230 -6.725 2.175 1.00 81.69 426 ASP A C 1
ATOM 3463 O O . ASP A 1 426 ? 3.573 -7.326 3.023 1.00 81.69 426 ASP A O 1
ATOM 3467 N N . PHE A 1 427 ? 4.900 -5.613 2.484 1.00 82.81 427 PHE A N 1
ATOM 3468 C CA . PHE A 1 427 ? 4.883 -5.017 3.819 1.00 82.81 427 PHE A CA 1
ATOM 3469 C C . PHE A 1 427 ? 3.615 -4.195 4.109 1.00 82.81 427 PHE A C 1
ATOM 3471 O O . PHE A 1 427 ? 3.520 -3.624 5.192 1.00 82.81 427 PHE A O 1
ATOM 3478 N N . LYS A 1 428 ? 2.645 -4.087 3.182 1.00 78.06 428 LYS A N 1
ATOM 3479 C CA . LYS A 1 428 ? 1.505 -3.147 3.269 1.00 78.06 428 LYS A CA 1
ATOM 3480 C C . LYS A 1 428 ? 0.359 -3.635 4.160 1.00 78.06 428 LYS A C 1
ATOM 3482 O O . LYS A 1 428 ? -0.668 -2.964 4.254 1.00 78.06 428 LYS A O 1
ATOM 3487 N N . GLY A 1 429 ? 0.529 -4.763 4.851 1.00 80.44 429 GLY A N 1
ATOM 3488 C CA . GLY A 1 429 ? -0.409 -5.235 5.874 1.00 80.44 429 GLY A CA 1
ATOM 3489 C C . GLY A 1 429 ? -1.716 -5.801 5.313 1.00 80.44 429 GLY A C 1
ATOM 3490 O O . GLY A 1 429 ? -2.726 -5.809 6.020 1.00 80.44 429 GLY A O 1
ATOM 3491 N N . ASN A 1 430 ? -1.703 -6.252 4.054 1.00 85.88 430 ASN A N 1
ATOM 3492 C CA . ASN A 1 430 ? -2.818 -6.964 3.421 1.00 85.88 430 ASN A CA 1
ATOM 3493 C C . ASN A 1 430 ? -2.683 -8.497 3.515 1.00 85.88 430 ASN A C 1
ATOM 3495 O O . ASN A 1 430 ? -3.692 -9.192 3.405 1.00 85.88 430 ASN A O 1
ATOM 3499 N N . ASN A 1 431 ? -1.469 -8.990 3.774 1.00 91.38 431 ASN A N 1
ATOM 3500 C CA . ASN A 1 431 ? -1.119 -10.392 4.003 1.00 91.38 431 ASN A CA 1
ATOM 3501 C C . ASN A 1 431 ? -1.014 -10.647 5.512 1.00 91.38 431 ASN A C 1
ATOM 3503 O O . ASN A 1 431 ? -0.103 -10.145 6.164 1.00 91.38 431 ASN A O 1
ATOM 3507 N N . TYR A 1 432 ? -1.962 -11.373 6.105 1.00 92.56 432 TYR A N 1
ATOM 3508 C CA . TYR A 1 432 ? -2.025 -11.548 7.568 1.00 92.56 432 TYR A CA 1
ATOM 3509 C C . TYR A 1 432 ? -1.110 -12.657 8.088 1.00 92.56 432 TYR A C 1
ATOM 3511 O O . TYR A 1 432 ? -0.773 -12.674 9.270 1.00 92.56 432 TYR A O 1
ATOM 3519 N N . GLU A 1 433 ? -0.670 -13.529 7.190 1.00 92.56 433 GLU A N 1
ATOM 3520 C CA . GLU A 1 433 ? 0.419 -14.483 7.356 1.00 92.56 433 GLU A CA 1
ATOM 3521 C C . GLU A 1 433 ? 1.781 -13.791 7.522 1.00 92.56 433 GLU A C 1
ATOM 3523 O O . GLU A 1 433 ? 2.713 -14.389 8.056 1.00 92.56 433 GLU A O 1
ATOM 3528 N N . TYR A 1 434 ? 1.886 -12.513 7.128 1.00 94.50 434 TYR A N 1
ATOM 3529 C CA . TYR A 1 434 ? 3.117 -11.729 7.155 1.00 94.50 434 TYR A CA 1
ATOM 3530 C C . TYR A 1 434 ? 2.878 -10.269 7.586 1.00 94.50 434 TYR A C 1
ATOM 3532 O O . TYR A 1 434 ? 2.657 -9.377 6.768 1.00 94.50 434 TYR A O 1
ATOM 3540 N N . VAL A 1 435 ? 2.952 -9.996 8.896 1.00 94.62 435 VAL A N 1
ATOM 3541 C CA . VAL A 1 435 ? 2.637 -8.670 9.482 1.00 94.62 435 VAL A CA 1
ATOM 3542 C C . VAL A 1 435 ? 3.781 -8.048 10.306 1.00 94.62 435 VAL A C 1
ATOM 3544 O O . VAL A 1 435 ? 3.548 -7.618 11.439 1.00 94.62 435 VAL A O 1
ATOM 3547 N N . PRO A 1 436 ? 5.014 -7.932 9.772 1.00 92.81 436 PRO A N 1
ATOM 3548 C CA . PRO A 1 436 ? 6.170 -7.447 10.541 1.00 92.81 436 PRO A CA 1
ATOM 3549 C C . PRO A 1 436 ? 6.025 -5.999 11.044 1.00 92.81 436 PRO A C 1
ATOM 3551 O O . PRO A 1 436 ? 6.581 -5.641 12.076 1.00 92.81 436 PRO A O 1
ATOM 3554 N N . PHE A 1 437 ? 5.219 -5.175 10.364 1.00 93.75 437 PHE A N 1
ATOM 3555 C CA . PHE A 1 437 ? 4.906 -3.791 10.754 1.00 93.75 437 PHE A CA 1
ATOM 3556 C C . PHE A 1 437 ? 3.495 -3.634 11.361 1.00 93.75 437 PHE A C 1
ATOM 3558 O O . PHE A 1 437 ? 2.988 -2.515 11.530 1.00 93.75 437 PHE A O 1
ATOM 3565 N N . GLY A 1 438 ? 2.842 -4.756 11.684 1.00 92.81 438 GLY A N 1
ATOM 3566 C CA . GLY A 1 438 ? 1.425 -4.823 12.034 1.00 92.81 438 GLY A CA 1
ATOM 3567 C C . GLY A 1 438 ? 0.499 -4.539 10.844 1.00 92.81 438 GLY A C 1
ATOM 3568 O O . GLY A 1 438 ? 0.933 -4.459 9.699 1.00 92.81 438 GLY A O 1
ATOM 3569 N N . ALA A 1 439 ? -0.798 -4.376 11.116 1.00 93.56 439 ALA A N 1
ATOM 3570 C CA . ALA A 1 439 ? -1.808 -4.076 10.099 1.00 93.56 439 ALA A CA 1
ATOM 3571 C C . ALA A 1 439 ? -2.943 -3.180 10.636 1.00 93.56 439 ALA A C 1
ATOM 3573 O O . ALA A 1 439 ? -3.088 -2.946 11.847 1.00 93.56 439 ALA A O 1
ATOM 3574 N N . GLY A 1 440 ? -3.775 -2.689 9.713 1.00 91.69 440 GLY A N 1
ATOM 3575 C CA . GLY A 1 440 ? -4.941 -1.853 10.006 1.00 91.69 440 GLY A CA 1
ATOM 3576 C C . GLY A 1 440 ? -4.572 -0.439 10.464 1.00 91.69 440 GLY A C 1
ATOM 3577 O O . GLY A 1 440 ? -3.483 0.066 10.205 1.00 91.69 440 GLY A O 1
ATOM 3578 N N . ARG A 1 441 ? -5.474 0.233 11.191 1.00 92.12 441 ARG A N 1
ATOM 3579 C CA . ARG A 1 441 ? -5.301 1.658 11.557 1.00 92.12 441 ARG A CA 1
ATOM 3580 C C . ARG A 1 441 ? -4.020 1.936 12.350 1.00 92.12 441 ARG A C 1
ATOM 3582 O O . ARG A 1 441 ? -3.388 2.967 12.162 1.00 92.12 441 ARG A O 1
ATOM 3589 N N . ARG A 1 442 ? -3.624 1.007 13.224 1.00 92.44 442 ARG A N 1
ATOM 3590 C CA . ARG A 1 442 ? -2.441 1.111 14.101 1.00 92.44 442 ARG A CA 1
ATOM 3591 C C . ARG A 1 442 ? -1.153 0.579 13.454 1.00 92.44 442 ARG A C 1
ATOM 3593 O O . ARG A 1 442 ? -0.181 0.373 14.172 1.00 92.44 442 ARG A O 1
ATOM 3600 N N . MET A 1 443 ? -1.142 0.350 12.141 1.00 92.81 443 MET A N 1
ATOM 3601 C CA . MET A 1 443 ? 0.054 -0.062 11.405 1.00 92.81 443 MET A CA 1
ATOM 3602 C C . MET A 1 443 ? 1.197 0.949 11.574 1.00 92.81 443 MET A C 1
ATOM 3604 O O . MET A 1 443 ? 0.944 2.153 11.714 1.00 92.81 443 MET A O 1
ATOM 3608 N N . CYS A 1 444 ? 2.442 0.469 11.580 1.00 94.06 444 CYS A N 1
ATOM 3609 C CA . CYS A 1 444 ? 3.625 1.297 11.806 1.00 94.06 444 CYS A CA 1
ATOM 3610 C C . CYS A 1 444 ? 3.719 2.456 10.787 1.00 94.06 444 CYS A C 1
ATOM 3612 O O . CYS A 1 444 ? 3.725 2.204 9.584 1.00 94.06 444 CYS A O 1
ATOM 3614 N N . PRO A 1 445 ? 3.790 3.732 11.223 1.00 94.06 445 PRO A N 1
ATOM 3615 C CA . PRO A 1 445 ? 4.043 4.851 10.311 1.00 94.06 445 PRO A CA 1
ATOM 3616 C C . PRO A 1 445 ? 5.498 4.907 9.816 1.00 94.06 445 PRO A C 1
ATOM 3618 O O . PRO A 1 445 ? 5.744 5.466 8.757 1.00 94.06 445 PRO A O 1
ATOM 3621 N N . GLY A 1 446 ? 6.451 4.340 10.566 1.00 92.12 446 GLY A N 1
ATOM 3622 C CA . GLY A 1 446 ? 7.893 4.441 10.306 1.00 92.12 446 GLY A CA 1
ATOM 3623 C C . GLY A 1 446 ? 8.465 3.385 9.362 1.00 92.12 446 GLY A C 1
ATOM 3624 O O . GLY A 1 446 ? 9.679 3.293 9.244 1.00 92.12 446 GLY A O 1
ATOM 3625 N N . MET A 1 447 ? 7.625 2.590 8.691 1.00 93.25 447 MET A N 1
ATOM 3626 C CA . MET A 1 447 ? 8.062 1.474 7.842 1.00 93.25 447 MET A CA 1
ATOM 3627 C C . MET A 1 447 ? 9.099 1.899 6.791 1.00 93.25 447 MET A C 1
ATOM 3629 O O . MET A 1 447 ? 10.169 1.309 6.718 1.00 93.25 447 MET A O 1
ATOM 3633 N N . ALA A 1 448 ? 8.824 2.952 6.016 1.00 92.56 448 ALA A N 1
ATOM 3634 C CA . ALA A 1 448 ? 9.755 3.426 4.989 1.00 92.56 448 ALA A CA 1
ATOM 3635 C C . ALA A 1 448 ? 11.088 3.916 5.586 1.00 92.56 448 ALA A C 1
ATOM 3637 O O . ALA A 1 448 ? 12.149 3.632 5.038 1.00 92.56 448 ALA A O 1
ATOM 3638 N N . PHE A 1 449 ? 11.032 4.611 6.727 1.00 93.62 449 PHE A N 1
ATOM 3639 C CA . PHE A 1 449 ? 12.214 5.127 7.419 1.00 93.62 449 PHE A CA 1
ATOM 3640 C C . PHE A 1 449 ? 13.096 4.006 7.994 1.00 93.62 449 PHE A C 1
ATOM 3642 O O . PHE A 1 449 ? 14.318 4.058 7.859 1.00 93.62 449 PHE A O 1
ATOM 3649 N N . GLY A 1 450 ? 12.484 2.975 8.588 1.00 92.44 450 GLY A N 1
ATOM 3650 C CA . GLY A 1 450 ? 13.196 1.806 9.109 1.00 92.44 450 GLY A CA 1
ATOM 3651 C C . GLY A 1 450 ? 13.886 1.014 7.999 1.00 92.44 450 GLY A C 1
ATOM 3652 O O . GLY A 1 450 ? 15.083 0.761 8.079 1.00 92.44 450 GLY A O 1
ATOM 3653 N N . LEU A 1 451 ? 13.167 0.706 6.909 1.00 92.06 451 LEU A N 1
ATOM 3654 C CA . LEU A 1 451 ? 13.739 -0.020 5.765 1.00 92.06 451 LEU A CA 1
ATOM 3655 C C . LEU A 1 451 ? 14.925 0.742 5.143 1.00 92.06 451 LEU A C 1
ATOM 3657 O O . LEU A 1 451 ? 15.966 0.144 4.879 1.00 92.06 451 LEU A O 1
ATOM 3661 N N . ALA A 1 452 ? 14.806 2.063 4.973 1.00 91.62 452 ALA A N 1
ATOM 3662 C CA . ALA A 1 452 ? 15.896 2.903 4.469 1.00 91.62 452 ALA A CA 1
ATOM 3663 C C . ALA A 1 452 ? 17.124 2.904 5.400 1.00 91.62 452 ALA A C 1
ATOM 3665 O O . ALA A 1 452 ? 18.261 2.827 4.935 1.00 91.62 452 ALA A O 1
ATOM 3666 N N . SER A 1 453 ? 16.898 2.936 6.718 1.00 92.81 453 SER A N 1
ATOM 3667 C CA . SER A 1 453 ? 17.961 2.906 7.734 1.00 92.81 453 SER A CA 1
ATOM 3668 C C . SER A 1 453 ? 18.730 1.579 7.785 1.00 92.81 453 SER A C 1
ATOM 3670 O O . SER A 1 453 ? 19.864 1.563 8.246 1.00 92.81 453 SER A O 1
ATOM 3672 N N . ILE A 1 454 ? 18.152 0.475 7.304 1.00 94.69 454 ILE A N 1
ATOM 3673 C CA . ILE A 1 454 ? 18.772 -0.862 7.346 1.00 94.69 454 ILE A CA 1
ATOM 3674 C C . ILE A 1 454 ? 19.546 -1.165 6.057 1.00 94.69 454 ILE A C 1
ATOM 3676 O O . ILE A 1 454 ? 20.660 -1.692 6.092 1.00 94.69 454 ILE A O 1
ATOM 3680 N N . MET A 1 455 ? 18.958 -0.838 4.905 1.00 93.56 455 MET A N 1
ATOM 3681 C CA . MET A 1 455 ? 19.407 -1.369 3.617 1.00 93.56 455 MET A CA 1
ATOM 3682 C C . MET A 1 455 ? 20.780 -0.839 3.173 1.00 93.56 455 MET A C 1
ATOM 3684 O O . MET A 1 455 ? 21.596 -1.619 2.676 1.00 93.56 455 MET A O 1
ATOM 3688 N N . LEU A 1 456 ? 21.073 0.453 3.367 1.00 93.12 456 LEU A N 1
ATOM 3689 C CA . LEU A 1 456 ? 22.369 1.030 2.985 1.00 93.12 456 LEU A CA 1
ATOM 3690 C C . LEU A 1 456 ? 23.533 0.496 3.850 1.00 93.12 456 LEU A C 1
ATOM 3692 O O . LEU A 1 456 ? 24.509 0.012 3.265 1.00 93.12 456 LEU A O 1
ATOM 3696 N N . PRO A 1 457 ? 23.453 0.496 5.199 1.00 94.25 457 PRO A N 1
ATOM 3697 C CA . PRO A 1 457 ? 24.481 -0.116 6.040 1.00 94.25 457 PRO A CA 1
ATOM 3698 C C . PRO A 1 457 ? 24.752 -1.573 5.698 1.00 94.25 457 PRO A C 1
ATOM 3700 O O . PRO A 1 457 ? 25.910 -1.949 5.526 1.00 94.25 457 PRO A O 1
ATOM 3703 N N . LEU A 1 458 ? 23.700 -2.379 5.534 1.00 95.25 458 LEU A N 1
ATOM 3704 C CA . LEU A 1 458 ? 23.855 -3.785 5.184 1.00 95.25 458 LEU A CA 1
ATOM 3705 C C . LEU A 1 458 ? 24.570 -3.967 3.844 1.00 95.25 458 LEU A C 1
ATOM 3707 O O . LEU A 1 458 ? 25.490 -4.774 3.726 1.00 95.25 458 LEU A O 1
ATOM 3711 N N . THR A 1 459 ? 24.172 -3.185 2.841 1.00 94.62 459 THR A N 1
ATOM 3712 C CA . THR A 1 459 ? 24.786 -3.225 1.513 1.00 94.62 459 THR A CA 1
ATOM 3713 C C . THR A 1 459 ? 26.283 -2.946 1.597 1.00 94.62 459 THR A C 1
ATOM 3715 O O . THR A 1 459 ? 27.084 -3.701 1.047 1.00 94.62 459 THR A O 1
ATOM 3718 N N . LEU A 1 460 ? 26.683 -1.901 2.327 1.00 92.94 460 LEU A N 1
ATOM 3719 C CA . LEU A 1 460 ? 28.091 -1.534 2.471 1.00 92.94 460 LEU A CA 1
ATOM 3720 C C . LEU A 1 460 ? 28.886 -2.535 3.322 1.00 92.94 460 LEU A C 1
ATOM 3722 O O . LEU A 1 460 ? 30.053 -2.788 3.010 1.00 92.94 460 LEU A O 1
ATOM 3726 N N . LEU A 1 461 ? 28.268 -3.150 4.337 1.00 92.25 461 LEU A N 1
ATOM 3727 C CA . LEU A 1 461 ? 28.876 -4.233 5.120 1.00 92.25 461 LEU A CA 1
ATOM 3728 C C . LEU A 1 461 ? 29.213 -5.443 4.238 1.00 92.25 461 LEU A C 1
ATOM 3730 O O . LEU A 1 461 ? 30.312 -5.988 4.335 1.00 92.25 461 LEU A O 1
ATOM 3734 N N . LEU A 1 462 ? 28.299 -5.852 3.356 1.00 92.69 462 LEU A N 1
ATOM 3735 C CA . LEU A 1 462 ? 28.491 -7.005 2.468 1.00 92.69 462 LEU A CA 1
ATOM 3736 C C . LEU A 1 462 ? 29.389 -6.679 1.266 1.00 92.69 462 LEU A C 1
ATOM 3738 O O . LEU A 1 462 ? 30.152 -7.531 0.801 1.00 92.69 462 LEU A O 1
ATOM 3742 N N . TYR A 1 463 ? 29.344 -5.437 0.783 1.00 91.56 463 TYR A N 1
ATOM 3743 C CA . TYR A 1 463 ? 30.200 -4.978 -0.304 1.00 91.56 463 TYR A CA 1
ATOM 3744 C C . TYR A 1 463 ? 31.674 -4.950 0.118 1.00 91.56 463 TYR A C 1
ATOM 3746 O O . TYR A 1 463 ? 32.514 -5.540 -0.564 1.00 91.56 463 TYR A O 1
ATOM 3754 N N . HIS A 1 464 ? 31.985 -4.298 1.245 1.00 87.31 464 HIS A N 1
ATOM 3755 C CA . HIS A 1 464 ? 33.365 -4.021 1.653 1.00 87.31 464 HIS A CA 1
ATOM 3756 C C . HIS A 1 464 ? 34.053 -5.143 2.430 1.00 87.31 464 HIS A C 1
ATOM 3758 O O . HIS A 1 464 ? 35.285 -5.176 2.440 1.00 87.31 464 HIS A O 1
ATOM 3764 N N . PHE A 1 465 ? 33.303 -6.034 3.080 1.00 86.69 465 PHE A N 1
ATOM 3765 C CA . PHE A 1 465 ? 33.870 -7.035 3.981 1.00 86.69 465 PHE A CA 1
ATOM 3766 C C . PHE A 1 465 ? 33.406 -8.447 3.621 1.00 86.69 465 PHE A C 1
ATOM 3768 O O . PHE A 1 465 ? 32.294 -8.646 3.132 1.00 86.69 465 PHE A O 1
ATOM 3775 N N . ASN A 1 466 ? 34.276 -9.427 3.869 1.00 83.62 466 ASN A N 1
ATOM 3776 C CA . ASN A 1 466 ? 33.900 -10.831 4.000 1.00 83.62 466 ASN A CA 1
ATOM 3777 C C . ASN A 1 466 ? 33.752 -11.124 5.490 1.00 83.62 466 ASN A C 1
ATOM 3779 O O . ASN A 1 466 ? 34.580 -10.672 6.280 1.00 83.62 466 ASN A O 1
ATOM 3783 N N . TRP A 1 467 ? 32.684 -11.821 5.859 1.00 83.12 467 TRP A N 1
ATOM 3784 C CA . TRP A 1 467 ? 32.337 -12.074 7.251 1.00 83.12 467 TRP A CA 1
ATOM 3785 C C . TRP A 1 467 ? 32.546 -13.547 7.566 1.00 83.12 467 TRP A C 1
ATOM 3787 O O . TRP A 1 467 ? 32.037 -14.408 6.855 1.00 83.12 467 TRP A O 1
ATOM 3797 N N . GLU A 1 468 ? 33.281 -13.823 8.634 1.00 75.56 468 GLU A N 1
ATOM 3798 C CA . GLU A 1 468 ? 33.549 -15.170 9.132 1.00 75.56 468 GLU A CA 1
ATOM 3799 C C . GLU A 1 468 ? 33.332 -15.202 10.655 1.00 75.56 468 GLU A C 1
ATOM 3801 O O . GLU A 1 468 ? 33.209 -14.161 11.316 1.00 75.56 468 GLU A O 1
ATOM 3806 N N . LEU A 1 469 ? 33.186 -16.411 11.202 1.00 72.44 469 LEU A N 1
ATOM 3807 C CA . LEU A 1 469 ? 32.946 -16.624 12.628 1.00 72.44 469 LEU A CA 1
ATOM 3808 C C . LEU A 1 469 ? 34.260 -16.786 13.410 1.00 72.44 469 LEU A C 1
ATOM 3810 O O . LEU A 1 469 ? 35.223 -17.334 12.871 1.00 72.44 469 LEU A O 1
ATOM 3814 N N . PRO A 1 470 ? 34.277 -16.392 14.698 1.00 68.88 470 PRO A N 1
ATOM 3815 C CA . PRO A 1 470 ? 35.436 -16.557 15.571 1.00 68.88 470 PRO A CA 1
ATOM 3816 C C . PRO A 1 470 ? 35.866 -18.009 15.752 1.00 68.88 470 PRO A C 1
ATOM 3818 O O . PRO A 1 470 ? 35.017 -18.893 15.795 1.00 68.88 470 PRO A O 1
ATOM 3821 N N . ASP A 1 471 ? 37.162 -18.240 15.986 1.00 61.44 471 ASP A N 1
ATOM 3822 C CA . ASP A 1 471 ? 37.693 -19.417 16.698 1.00 61.44 471 ASP A CA 1
ATOM 3823 C C . ASP A 1 471 ? 37.195 -20.802 16.218 1.00 61.44 471 ASP A C 1
ATOM 3825 O O . ASP A 1 471 ? 37.027 -21.724 17.017 1.00 61.44 471 ASP A O 1
ATOM 3829 N N . ASN A 1 472 ? 36.972 -20.987 14.910 1.00 58.12 472 ASN A N 1
ATOM 3830 C CA . ASN A 1 472 ? 36.389 -22.212 14.331 1.00 58.12 472 ASN A CA 1
ATOM 3831 C C . ASN A 1 472 ? 34.993 -22.584 14.882 1.00 58.12 472 ASN A C 1
ATOM 3833 O O . ASN A 1 472 ? 34.594 -23.750 14.798 1.00 58.12 472 ASN A O 1
ATOM 3837 N N . ILE A 1 473 ? 34.240 -21.624 15.431 1.00 67.44 473 ILE A N 1
ATOM 3838 C CA . ILE A 1 473 ? 32.831 -21.814 15.788 1.00 67.44 473 ILE A CA 1
ATOM 3839 C C . ILE A 1 473 ? 32.069 -22.148 14.505 1.00 67.44 473 ILE A C 1
ATOM 3841 O O . ILE A 1 473 ? 32.109 -21.402 13.523 1.00 67.44 473 ILE A O 1
ATOM 3845 N N . LYS A 1 474 ? 31.374 -23.288 14.491 1.00 69.00 474 LYS A N 1
ATOM 3846 C CA . LYS A 1 474 ? 30.540 -23.652 13.346 1.00 69.00 474 LYS A CA 1
ATOM 3847 C C . LYS A 1 474 ? 29.293 -22.776 13.335 1.00 69.00 474 LYS A C 1
ATOM 3849 O O . LYS A 1 474 ? 28.767 -22.419 14.383 1.00 69.00 474 LYS A O 1
ATOM 3854 N N . ALA A 1 475 ? 28.750 -22.511 12.150 1.00 69.38 475 ALA A N 1
ATOM 3855 C CA . ALA A 1 475 ? 27.480 -21.794 11.998 1.00 69.38 475 ALA A CA 1
ATOM 3856 C C . ALA A 1 475 ? 26.317 -22.428 12.799 1.00 69.38 475 ALA A C 1
ATOM 3858 O O . ALA A 1 475 ? 25.376 -21.753 13.216 1.00 69.38 475 ALA A O 1
ATOM 3859 N N . GLU A 1 476 ? 26.387 -23.737 13.037 1.00 68.75 476 GLU A N 1
ATOM 3860 C CA . GLU A 1 476 ? 25.427 -24.497 13.842 1.00 68.75 476 GLU A CA 1
ATOM 3861 C C . GLU A 1 476 ? 25.483 -24.145 15.337 1.00 68.75 476 GLU A C 1
ATOM 3863 O O . GLU A 1 476 ? 24.455 -24.215 16.008 1.00 68.75 476 GLU A O 1
ATOM 3868 N N . ASP A 1 477 ? 26.650 -23.715 15.826 1.00 68.12 477 ASP A N 1
ATOM 3869 C CA . ASP A 1 477 ? 26.935 -23.433 17.236 1.00 68.12 477 ASP A CA 1
ATOM 3870 C C . ASP A 1 477 ? 26.680 -21.958 17.614 1.00 68.12 477 ASP A C 1
ATOM 3872 O O . ASP A 1 477 ? 26.853 -21.573 18.772 1.00 68.12 477 ASP A O 1
ATOM 3876 N N . MET A 1 478 ? 26.266 -21.113 16.657 1.00 71.31 478 MET A N 1
ATOM 3877 C CA . MET A 1 478 ? 25.882 -19.725 16.930 1.00 71.31 478 MET A CA 1
ATOM 3878 C C . MET A 1 478 ? 24.649 -19.658 17.839 1.00 71.31 478 MET A C 1
ATOM 3880 O O . MET A 1 478 ? 23.615 -20.272 17.556 1.00 71.31 478 MET A O 1
ATOM 3884 N N . ASP A 1 479 ? 24.729 -18.845 18.894 1.00 67.56 479 ASP A N 1
ATOM 3885 C CA . ASP A 1 479 ? 23.592 -18.581 19.773 1.00 67.56 479 ASP A CA 1
ATOM 3886 C C . ASP A 1 479 ? 22.561 -17.683 19.075 1.00 67.56 479 ASP A C 1
ATOM 3888 O O . ASP A 1 479 ? 22.725 -16.470 18.958 1.00 67.56 479 ASP A O 1
ATOM 3892 N N . MET A 1 480 ? 21.481 -18.309 18.610 1.00 75.06 480 MET A N 1
ATOM 3893 C CA . MET A 1 480 ? 20.342 -17.652 17.960 1.00 75.06 480 MET A CA 1
ATOM 3894 C C . MET A 1 480 ? 19.160 -17.473 18.927 1.00 75.06 480 MET A C 1
ATOM 3896 O O . MET A 1 480 ? 17.999 -17.416 18.506 1.00 75.06 480 MET A O 1
ATOM 3900 N N . ALA A 1 481 ? 19.416 -17.462 20.240 1.00 65.88 481 ALA A N 1
ATOM 3901 C CA . ALA A 1 481 ? 18.390 -17.191 21.235 1.00 65.88 481 ALA A CA 1
ATOM 3902 C C . ALA A 1 481 ? 18.001 -15.705 21.251 1.00 65.88 481 ALA A C 1
ATOM 3904 O O . ALA A 1 481 ? 18.836 -14.807 21.179 1.00 65.88 481 ALA A O 1
ATOM 3905 N N . GLU A 1 482 ? 16.700 -15.451 21.382 1.00 69.62 482 GLU A N 1
ATOM 3906 C CA . GLU A 1 482 ? 16.150 -14.105 21.556 1.00 69.62 482 GLU A CA 1
ATOM 3907 C C . GLU A 1 482 ? 16.252 -13.699 23.035 1.00 69.62 482 GLU A C 1
ATOM 3909 O O . GLU A 1 482 ? 16.058 -14.535 23.924 1.00 69.62 482 GLU A O 1
ATOM 3914 N N . HIS A 1 483 ? 16.491 -12.417 23.322 1.00 62.22 483 HIS A N 1
ATOM 3915 C CA . HIS A 1 483 ? 16.386 -11.891 24.688 1.00 62.22 483 HIS A CA 1
ATOM 3916 C C . HIS A 1 483 ? 14.935 -11.531 25.067 1.00 62.22 483 HIS A C 1
ATOM 3918 O O . HIS A 1 483 ? 14.119 -11.172 24.219 1.00 62.22 483 HIS A O 1
ATOM 3924 N N . PHE A 1 484 ? 14.607 -11.600 26.363 1.00 48.50 484 PHE A N 1
ATOM 3925 C CA . PHE A 1 484 ? 13.317 -11.160 26.902 1.00 48.50 484 PHE A CA 1
ATOM 3926 C C . PHE A 1 484 ? 13.195 -9.627 26.901 1.00 48.50 484 PHE A C 1
ATOM 3928 O O . PHE A 1 484 ? 14.040 -8.935 27.469 1.00 48.50 484 PHE A O 1
ATOM 3935 N N . GLY A 1 485 ? 12.122 -9.102 26.306 1.00 49.84 485 GLY A N 1
ATOM 3936 C CA . GLY A 1 485 ? 11.841 -7.670 26.175 1.00 49.84 485 GLY A CA 1
ATOM 3937 C C . GLY A 1 485 ? 10.554 -7.420 25.380 1.00 49.84 485 GLY A C 1
ATOM 3938 O O . GLY A 1 485 ? 9.877 -8.370 24.985 1.00 49.84 485 GLY A O 1
ATOM 3939 N N . VAL A 1 486 ? 10.199 -6.150 25.136 1.00 34.47 486 VAL A N 1
ATOM 3940 C CA . VAL A 1 486 ? 9.181 -5.809 24.109 1.00 34.47 486 VAL A CA 1
ATOM 3941 C C . VAL A 1 486 ? 9.671 -6.227 22.720 1.00 34.47 486 VAL A C 1
ATOM 3943 O O . VAL A 1 486 ? 8.858 -6.539 21.847 1.00 34.47 486 VAL A O 1
ATOM 3946 N N . GLU A 1 487 ? 10.995 -6.281 22.561 1.00 38.72 487 GLU A N 1
ATOM 3947 C CA . GLU A 1 487 ? 11.688 -6.596 21.325 1.00 38.72 487 GLU A CA 1
ATOM 3948 C C . GLU A 1 487 ? 12.623 -7.800 21.483 1.00 38.72 487 GLU A C 1
ATOM 3950 O O . GLU A 1 487 ? 13.179 -8.027 22.560 1.00 38.72 487 GLU A O 1
ATOM 3955 N N . ALA A 1 488 ? 12.779 -8.578 20.410 1.00 38.84 488 ALA A N 1
ATOM 3956 C CA . ALA A 1 488 ? 13.685 -9.722 20.351 1.00 38.84 488 ALA A CA 1
ATOM 3957 C C . ALA A 1 488 ? 15.028 -9.292 19.740 1.00 38.84 488 ALA A C 1
ATOM 3959 O O . ALA A 1 488 ? 15.085 -8.953 18.561 1.00 38.84 488 ALA A O 1
ATOM 3960 N N . VAL A 1 489 ? 16.106 -9.303 20.525 1.00 38.03 489 VAL A N 1
ATOM 3961 C CA . VAL A 1 489 ? 17.459 -8.903 20.084 1.00 38.03 489 VAL A CA 1
ATOM 3962 C C . VAL A 1 489 ? 18.359 -10.137 19.977 1.00 38.03 489 VAL A C 1
ATOM 3964 O O . VAL A 1 489 ? 18.316 -10.994 20.865 1.00 38.03 489 VAL A O 1
ATOM 3967 N N . ALA A 1 490 ? 19.146 -10.225 18.900 1.00 33.41 490 ALA A N 1
ATOM 3968 C CA . ALA A 1 490 ? 20.169 -11.254 18.698 1.00 33.41 490 ALA A CA 1
ATOM 3969 C C . ALA A 1 490 ? 21.441 -10.939 19.496 1.00 33.41 490 ALA A C 1
ATOM 3971 O O . ALA A 1 490 ? 21.791 -9.777 19.689 1.00 33.41 490 ALA A O 1
ATOM 3972 N N . LYS A 1 491 ? 22.191 -11.967 19.902 1.00 35.38 491 LYS A N 1
ATOM 3973 C CA . LYS A 1 491 ? 23.533 -11.791 20.468 1.00 35.38 491 LYS A CA 1
ATOM 3974 C C . LYS A 1 491 ? 24.574 -12.252 19.451 1.00 35.38 491 LYS A C 1
ATOM 3976 O O . LYS A 1 491 ? 24.755 -13.448 19.266 1.00 35.38 491 LYS A O 1
ATOM 3981 N N . ILE A 1 492 ? 25.282 -11.317 18.815 1.00 35.50 492 ILE A N 1
ATOM 3982 C CA . ILE A 1 492 ? 26.328 -11.649 17.836 1.00 35.50 492 ILE A CA 1
ATOM 3983 C C . ILE A 1 492 ? 27.683 -11.137 18.325 1.00 35.50 492 ILE A C 1
ATOM 3985 O O . ILE A 1 492 ? 27.879 -9.937 18.525 1.00 35.50 492 ILE A O 1
ATOM 3989 N N . GLN A 1 493 ? 28.633 -12.058 18.487 1.00 31.50 493 GLN A N 1
ATOM 3990 C CA . GLN A 1 493 ? 30.067 -11.777 18.584 1.00 31.50 493 GLN A CA 1
ATOM 3991 C C . GLN A 1 493 ? 30.731 -12.363 17.326 1.00 31.50 493 GLN A C 1
ATOM 3993 O O . GLN A 1 493 ? 30.674 -13.573 17.126 1.00 31.50 493 GLN A O 1
ATOM 3998 N N . CYS A 1 494 ? 31.327 -11.526 16.468 1.00 30.30 494 CYS A N 1
ATOM 3999 C CA . CYS A 1 494 ? 32.026 -11.955 15.245 1.00 30.30 494 CYS A CA 1
ATOM 4000 C C . CYS A 1 494 ? 33.509 -11.561 15.304 1.00 30.30 494 CYS A C 1
ATOM 4002 O O . CYS A 1 494 ? 33.833 -10.464 15.763 1.00 30.30 494 CYS A O 1
ATOM 4004 N N . THR A 1 495 ? 34.409 -12.418 14.806 1.00 33.81 495 THR A N 1
ATOM 4005 C CA . THR A 1 495 ? 35.845 -12.113 14.706 1.00 33.81 495 THR A CA 1
ATOM 4006 C C . THR A 1 495 ? 36.469 -12.660 13.412 1.00 33.81 495 THR A C 1
ATOM 4008 O O . THR A 1 495 ? 36.387 -13.862 13.196 1.00 33.81 495 THR A O 1
ATOM 4011 N N . ASP A 1 496 ? 37.128 -11.759 12.661 1.00 35.91 496 ASP A N 1
ATOM 4012 C CA . ASP A 1 496 ? 38.169 -11.891 11.599 1.00 35.91 496 ASP A CA 1
ATOM 4013 C C . ASP A 1 496 ? 37.868 -12.722 10.336 1.00 35.91 496 ASP A C 1
ATOM 4015 O O . ASP A 1 496 ? 37.213 -13.738 10.440 1.00 35.91 496 ASP A O 1
ATOM 4019 N N . VAL A 1 497 ? 38.275 -12.387 9.090 1.00 26.02 497 VAL A N 1
ATOM 4020 C CA . VAL A 1 497 ? 39.419 -11.604 8.542 1.00 26.02 497 VAL A CA 1
ATOM 4021 C C . VAL A 1 497 ? 39.006 -10.750 7.305 1.00 26.02 497 VAL A C 1
ATOM 4023 O O . VAL A 1 497 ? 38.303 -11.246 6.427 1.00 26.02 497 VAL A O 1
ATOM 4026 N N . PRO A 1 498 ? 39.506 -9.508 7.112 1.00 28.67 498 PRO A N 1
ATOM 4027 C CA . PRO A 1 498 ? 39.341 -8.748 5.869 1.00 28.67 498 PRO A CA 1
ATOM 4028 C C . PRO A 1 498 ? 40.552 -8.887 4.931 1.00 28.67 498 PRO A C 1
ATOM 4030 O O . PRO A 1 498 ? 41.650 -8.420 5.230 1.00 28.67 498 PRO A O 1
ATOM 4033 N N . LEU A 1 499 ? 40.339 -9.431 3.732 1.00 25.69 499 LEU A N 1
ATOM 4034 C CA . LEU A 1 499 ? 41.219 -9.166 2.590 1.00 25.69 499 LEU A CA 1
ATOM 4035 C C . LEU A 1 499 ? 40.758 -7.865 1.930 1.00 25.69 499 LEU A C 1
ATOM 4037 O O . LEU A 1 499 ? 39.735 -7.825 1.245 1.00 25.69 499 LEU A O 1
ATOM 4041 N N . SER A 1 500 ? 41.505 -6.782 2.147 1.00 24.86 500 SER A N 1
ATOM 4042 C CA . SER A 1 500 ? 41.316 -5.545 1.398 1.00 24.86 500 SER A CA 1
ATOM 4043 C C . SER A 1 500 ? 41.628 -5.791 -0.084 1.00 24.86 500 SER A C 1
ATOM 4045 O O . SER A 1 500 ? 42.723 -6.206 -0.469 1.00 24.86 500 SER A O 1
ATOM 4047 N N . LEU A 1 501 ? 40.650 -5.521 -0.948 1.00 26.95 501 LEU A N 1
ATOM 4048 C CA . LEU A 1 501 ? 40.825 -5.444 -2.398 1.00 26.95 501 LEU A CA 1
ATOM 4049 C C . LEU A 1 501 ? 41.640 -4.186 -2.728 1.00 26.95 501 LEU A C 1
ATOM 4051 O O . LEU A 1 501 ? 41.109 -3.137 -3.080 1.00 26.95 501 LEU A O 1
ATOM 4055 N N . GLY A 1 502 ? 42.954 -4.285 -2.543 1.00 28.73 502 GLY A N 1
ATOM 4056 C CA . GLY A 1 502 ? 43.871 -3.177 -2.761 1.00 28.73 502 GLY A CA 1
ATOM 4057 C C . GLY A 1 502 ? 45.332 -3.541 -2.538 1.00 28.73 502 GLY A C 1
ATOM 4058 O O . GLY A 1 502 ? 45.998 -2.788 -1.850 1.00 28.73 502 GLY A O 1
ATOM 4059 N N . LEU A 1 503 ? 45.791 -4.694 -3.055 1.00 27.42 503 LEU A N 1
ATOM 4060 C CA . LEU A 1 503 ? 47.190 -5.063 -3.385 1.00 27.42 503 LEU A CA 1
ATOM 4061 C C . LEU A 1 503 ? 47.304 -6.597 -3.520 1.00 27.42 503 LEU A C 1
ATOM 4063 O O . LEU A 1 503 ? 47.886 -7.271 -2.680 1.00 27.42 503 LEU A O 1
ATOM 4067 N N . VAL A 1 504 ? 46.768 -7.185 -4.594 1.00 27.38 504 VAL A N 1
ATOM 4068 C CA . VAL A 1 504 ? 47.156 -8.550 -5.003 1.00 27.38 504 VAL A CA 1
ATOM 4069 C C . VAL A 1 504 ? 47.514 -8.522 -6.479 1.00 27.38 504 VAL A C 1
ATOM 4071 O O . VAL A 1 504 ? 46.739 -8.907 -7.349 1.00 27.38 504 VAL A O 1
ATOM 4074 N N . LYS A 1 505 ? 48.721 -8.024 -6.752 1.00 28.56 505 LYS A N 1
ATOM 4075 C CA . LYS A 1 505 ? 49.471 -8.407 -7.950 1.00 28.56 505 LYS A CA 1
ATOM 4076 C C . LYS A 1 505 ? 50.677 -9.307 -7.639 1.00 28.56 505 LYS A C 1
ATOM 4078 O O . LYS A 1 505 ? 51.343 -9.704 -8.579 1.00 28.56 505 LYS A O 1
ATOM 4083 N N . GLU A 1 506 ? 50.921 -9.706 -6.380 1.00 31.50 506 GLU A N 1
ATOM 4084 C CA . GLU A 1 506 ? 52.149 -10.457 -6.025 1.00 31.50 506 GLU A CA 1
ATOM 4085 C C . GLU A 1 506 ? 52.025 -11.588 -4.972 1.00 31.50 506 GLU A C 1
ATOM 4087 O O . GLU A 1 506 ? 53.040 -12.046 -4.463 1.00 31.50 506 GLU A O 1
ATOM 4092 N N . VAL A 1 507 ? 50.840 -12.136 -4.657 1.00 27.92 507 VAL A N 1
ATOM 4093 C CA . VAL A 1 507 ? 50.734 -13.209 -3.619 1.00 27.92 507 VAL A CA 1
ATOM 4094 C C . VAL A 1 507 ? 50.344 -14.596 -4.165 1.00 27.92 507 VAL A C 1
ATOM 4096 O O . VAL A 1 507 ? 50.233 -15.563 -3.419 1.00 27.92 507 VAL A O 1
ATOM 4099 N N . TRP A 1 508 ? 50.252 -14.772 -5.486 1.00 25.34 508 TRP A N 1
ATOM 4100 C CA . TRP A 1 508 ? 49.958 -16.090 -6.085 1.00 25.34 508 TRP A CA 1
ATOM 4101 C C . TRP A 1 508 ? 51.168 -17.036 -6.225 1.00 25.34 508 TRP A C 1
ATOM 4103 O O . TRP A 1 508 ? 51.012 -18.155 -6.706 1.00 25.34 508 TRP A O 1
ATOM 4113 N N . ILE A 1 509 ? 52.359 -16.647 -5.750 1.00 28.59 509 ILE A N 1
ATOM 4114 C CA . ILE A 1 509 ? 53.563 -17.504 -5.776 1.00 28.59 509 ILE A CA 1
ATOM 4115 C C . ILE A 1 509 ? 53.853 -18.171 -4.412 1.00 28.59 509 ILE A C 1
ATOM 4117 O O . ILE A 1 509 ? 54.628 -19.122 -4.348 1.00 28.59 509 ILE A O 1
ATOM 4121 N N . PHE A 1 510 ? 53.175 -17.788 -3.319 1.00 27.47 510 PHE A N 1
ATOM 4122 C CA . PHE A 1 510 ? 53.551 -18.256 -1.971 1.00 27.47 510 PHE A CA 1
ATOM 4123 C C . PHE A 1 510 ? 52.672 -19.377 -1.369 1.00 27.47 510 PHE A C 1
ATOM 4125 O O . PHE A 1 510 ? 53.129 -20.095 -0.482 1.00 27.47 510 PHE A O 1
ATOM 4132 N N . GLN A 1 511 ? 51.445 -19.613 -1.859 1.00 26.92 511 GLN A N 1
ATOM 4133 C CA . GLN A 1 511 ? 50.544 -20.639 -1.286 1.00 26.92 511 GLN A CA 1
ATOM 4134 C C . GLN A 1 511 ? 50.475 -21.969 -2.056 1.00 26.92 511 GLN A C 1
ATOM 4136 O O . GLN A 1 511 ? 50.111 -22.988 -1.468 1.00 26.92 511 GLN A O 1
ATOM 4141 N N . ALA A 1 512 ? 50.949 -22.031 -3.306 1.00 27.83 512 ALA A N 1
ATOM 4142 C CA . ALA A 1 512 ? 51.102 -23.303 -4.027 1.00 27.83 512 ALA A CA 1
ATOM 4143 C C . ALA A 1 512 ? 52.251 -24.181 -3.472 1.00 27.83 512 ALA A C 1
ATOM 4145 O O . ALA A 1 512 ? 52.336 -25.369 -3.780 1.00 27.83 512 ALA A O 1
ATOM 4146 N N . HIS A 1 513 ? 53.112 -23.622 -2.610 1.00 28.97 513 HIS A N 1
ATOM 4147 C CA . HIS A 1 513 ? 54.254 -24.321 -2.012 1.00 28.97 513 HIS A CA 1
ATOM 4148 C C . HIS A 1 513 ? 53.972 -24.910 -0.610 1.00 28.97 513 HIS A C 1
ATOM 4150 O O . HIS A 1 513 ? 54.778 -25.689 -0.106 1.00 28.97 513 HIS A O 1
ATOM 4156 N N . GLN A 1 514 ? 52.826 -24.595 0.014 1.00 28.73 514 GLN A N 1
ATOM 4157 C CA . GLN A 1 514 ? 52.496 -25.031 1.387 1.00 28.73 514 GLN A CA 1
ATOM 4158 C C . GLN A 1 514 ? 51.509 -26.212 1.464 1.00 28.73 514 GLN A C 1
ATOM 4160 O O . GLN A 1 514 ? 51.460 -26.903 2.479 1.00 28.73 514 GLN A O 1
ATOM 4165 N N . LEU A 1 515 ? 50.781 -26.533 0.386 1.00 27.89 515 LEU A N 1
ATOM 4166 C CA . LEU A 1 515 ? 49.819 -27.651 0.374 1.00 27.89 515 LEU A CA 1
ATOM 4167 C C . LEU A 1 515 ? 50.399 -29.000 -0.087 1.00 27.89 515 LEU A C 1
ATOM 4169 O O . LEU A 1 515 ? 49.720 -30.020 -0.009 1.00 27.89 515 LEU A O 1
ATOM 4173 N N . LYS A 1 516 ? 51.679 -29.057 -0.479 1.00 28.70 516 LYS A N 1
ATOM 4174 C CA . LYS A 1 516 ? 52.359 -30.310 -0.867 1.00 28.70 516 LYS A CA 1
ATOM 4175 C C . LYS A 1 516 ? 53.112 -31.001 0.284 1.00 28.70 516 LYS A C 1
ATOM 4177 O O . LYS A 1 516 ? 53.959 -31.852 0.032 1.00 28.70 516 LYS A O 1
ATOM 4182 N N . LYS A 1 517 ? 52.838 -30.634 1.546 1.00 29.06 517 LYS A N 1
ATOM 4183 C CA . LYS A 1 517 ? 53.632 -31.071 2.715 1.00 29.06 517 LYS A CA 1
ATOM 4184 C C . LYS A 1 517 ? 52.819 -31.422 3.973 1.00 29.06 517 LYS A C 1
ATOM 4186 O O . LYS A 1 517 ? 53.253 -31.163 5.091 1.00 29.06 517 LYS A O 1
ATOM 4191 N N . LYS A 1 518 ? 51.655 -32.063 3.815 1.00 29.92 518 LYS A N 1
ATOM 4192 C CA . LYS A 1 518 ? 50.984 -32.758 4.937 1.00 29.92 518 LYS A CA 1
ATOM 4193 C C . LYS A 1 518 ? 50.365 -34.108 4.566 1.00 29.92 518 LYS A C 1
ATOM 4195 O O . LYS A 1 518 ? 49.412 -34.546 5.196 1.00 29.92 518 LYS A O 1
ATOM 4200 N N . TYR A 1 519 ? 50.963 -34.795 3.596 1.00 31.27 519 TYR A N 1
ATOM 4201 C CA . TYR A 1 519 ? 50.921 -36.252 3.556 1.00 31.27 519 TYR A CA 1
ATOM 4202 C C . TYR A 1 519 ? 52.356 -36.776 3.466 1.00 31.27 519 TYR A C 1
ATOM 4204 O O . TYR A 1 519 ? 53.096 -36.404 2.562 1.00 31.27 519 TYR A O 1
ATOM 4212 N N . LEU A 1 520 ? 52.679 -37.638 4.435 1.00 27.98 520 LEU A N 1
ATOM 4213 C CA . LEU A 1 520 ? 53.855 -38.505 4.575 1.00 27.98 520 LEU A CA 1
ATOM 4214 C C . LEU A 1 520 ? 55.125 -37.909 5.223 1.00 27.98 520 LEU A C 1
ATOM 4216 O O . LEU A 1 520 ? 55.832 -37.059 4.691 1.00 27.98 520 LEU A O 1
ATOM 4220 N N . SER A 1 521 ? 55.416 -38.452 6.406 1.00 26.98 521 SER A N 1
ATOM 4221 C CA . SER A 1 521 ? 56.752 -38.661 6.982 1.00 26.98 521 SER A CA 1
ATOM 4222 C C . SER A 1 521 ? 57.608 -39.589 6.083 1.00 26.98 521 SER A C 1
ATOM 4224 O O . SER A 1 521 ? 57.097 -40.098 5.086 1.00 26.98 521 SER A O 1
ATOM 4226 N N . PRO A 1 522 ? 58.831 -40.010 6.466 1.00 35.56 522 PRO A N 1
ATOM 4227 C CA . PRO A 1 522 ? 59.984 -39.306 7.033 1.00 35.56 522 PRO A CA 1
ATOM 4228 C C . PRO A 1 522 ? 61.256 -39.607 6.197 1.00 35.56 522 PRO A C 1
ATOM 4230 O O . PRO A 1 522 ? 61.701 -40.748 6.162 1.00 35.56 522 PRO A O 1
ATOM 4233 N N . LEU A 1 523 ? 61.905 -38.623 5.561 1.00 25.86 523 LEU A N 1
ATOM 4234 C CA . LEU A 1 523 ? 63.272 -38.827 5.031 1.00 25.86 523 LEU A CA 1
ATOM 4235 C C . LEU A 1 523 ? 64.077 -37.519 4.910 1.00 25.86 523 LEU A C 1
ATOM 4237 O O . LEU A 1 523 ? 64.811 -37.289 3.952 1.00 25.86 523 LEU A O 1
ATOM 4241 N N . ASN A 1 524 ? 63.968 -36.648 5.915 1.00 29.44 524 ASN A N 1
ATOM 4242 C CA . ASN A 1 524 ? 65.058 -35.719 6.202 1.00 29.44 524 ASN A CA 1
ATOM 4243 C C . ASN A 1 524 ? 66.192 -36.549 6.803 1.00 29.44 524 ASN A C 1
ATOM 4245 O O . ASN A 1 524 ? 66.052 -36.946 7.952 1.00 29.44 524 ASN A O 1
ATOM 4249 N N . LEU A 1 525 ? 67.259 -36.817 6.040 1.00 28.80 525 LEU A N 1
ATOM 4250 C CA . LEU A 1 525 ? 68.636 -36.595 6.521 1.00 28.80 525 LEU A CA 1
ATOM 4251 C C . LEU A 1 525 ? 69.775 -36.917 5.534 1.00 28.80 525 LEU A C 1
ATOM 4253 O O . LEU A 1 525 ? 70.920 -36.889 5.970 1.00 28.80 525 LEU A O 1
ATOM 4257 N N . LEU A 1 526 ? 69.546 -37.186 4.239 1.00 28.61 526 LEU A N 1
ATOM 4258 C CA . LEU A 1 526 ? 70.672 -37.589 3.369 1.00 28.61 526 LEU A CA 1
ATOM 4259 C C . LEU A 1 526 ? 71.111 -36.619 2.266 1.00 28.61 526 LEU A C 1
ATOM 4261 O O . LEU A 1 526 ? 72.118 -36.882 1.623 1.00 28.61 526 LEU A O 1
ATOM 4265 N N . ILE A 1 527 ? 70.438 -35.489 2.038 1.00 29.73 527 ILE A N 1
ATOM 4266 C CA . ILE A 1 527 ? 70.857 -34.561 0.964 1.00 29.73 527 ILE A CA 1
ATOM 4267 C C . ILE A 1 527 ? 70.931 -33.124 1.490 1.00 29.73 527 ILE A C 1
ATOM 4269 O O . ILE A 1 527 ? 70.499 -32.165 0.866 1.00 29.73 527 ILE A O 1
ATOM 4273 N N . HIS A 1 528 ? 71.523 -32.986 2.678 1.00 28.31 528 HIS A N 1
ATOM 4274 C CA . HIS A 1 528 ? 72.006 -31.712 3.216 1.00 28.31 528 HIS A CA 1
ATOM 4275 C C . HIS A 1 528 ? 73.438 -31.385 2.729 1.00 28.31 528 HIS A C 1
ATOM 4277 O O . HIS A 1 528 ? 74.072 -30.470 3.244 1.00 28.31 528 HIS A O 1
ATOM 4283 N N . GLY A 1 529 ? 73.958 -32.135 1.744 1.00 30.12 529 GLY A N 1
ATOM 4284 C CA . GLY A 1 529 ? 75.372 -32.118 1.351 1.00 30.12 529 GLY A CA 1
ATOM 4285 C C . GLY A 1 529 ? 75.719 -31.524 -0.018 1.00 30.12 529 GLY A C 1
ATOM 4286 O O . GLY A 1 529 ? 76.897 -31.506 -0.346 1.00 30.12 529 GLY A O 1
ATOM 4287 N N . LEU A 1 530 ? 74.766 -31.053 -0.836 1.00 29.44 530 LEU A N 1
ATOM 4288 C CA . LEU A 1 530 ? 75.085 -30.666 -2.229 1.00 29.44 530 LEU A CA 1
ATOM 4289 C C . LEU A 1 530 ? 74.585 -29.292 -2.696 1.00 29.44 530 LEU A C 1
ATOM 4291 O O . LEU A 1 530 ? 74.926 -28.871 -3.795 1.00 29.44 530 LEU A O 1
ATOM 4295 N N . ALA A 1 531 ? 73.860 -28.535 -1.872 1.00 26.91 531 ALA A N 1
ATOM 4296 C CA . ALA A 1 531 ? 73.346 -27.221 -2.277 1.00 26.91 531 ALA A CA 1
ATOM 4297 C C . ALA A 1 531 ? 74.280 -26.040 -1.938 1.00 26.91 531 ALA A C 1
ATOM 4299 O O . ALA A 1 531 ? 73.882 -24.889 -2.075 1.00 26.91 531 ALA A O 1
ATOM 4300 N N . HIS A 1 532 ? 75.519 -26.312 -1.513 1.00 27.92 532 HIS A N 1
ATOM 4301 C CA . HIS A 1 532 ? 76.506 -25.284 -1.162 1.00 27.92 532 HIS A CA 1
ATOM 4302 C C . HIS A 1 532 ? 77.513 -24.966 -2.283 1.00 27.92 532 HIS A C 1
ATOM 4304 O O . HIS A 1 532 ? 78.500 -24.286 -2.025 1.00 27.92 532 HIS A O 1
ATOM 4310 N N . LEU A 1 533 ? 77.295 -25.451 -3.514 1.00 27.12 533 LEU A N 1
ATOM 4311 C CA . LEU A 1 533 ? 78.341 -25.444 -4.550 1.00 27.12 533 LEU A CA 1
ATOM 4312 C C . LEU A 1 533 ? 77.941 -24.886 -5.922 1.00 27.12 533 LEU A C 1
ATOM 4314 O O . LEU A 1 533 ? 78.730 -24.979 -6.852 1.00 27.12 533 LEU A O 1
ATOM 4318 N N . VAL A 1 534 ? 76.759 -24.281 -6.079 1.00 30.58 534 VAL A N 1
ATOM 4319 C CA . VAL A 1 534 ? 76.342 -23.740 -7.395 1.00 30.58 534 VAL A CA 1
ATOM 4320 C C . VAL A 1 534 ? 75.790 -22.311 -7.298 1.00 30.58 534 VAL A C 1
ATOM 4322 O O . VAL A 1 534 ? 75.054 -21.861 -8.164 1.00 30.58 534 VAL A O 1
ATOM 4325 N N . PHE A 1 535 ? 76.164 -21.567 -6.250 1.00 26.38 535 PHE A N 1
ATOM 4326 C CA . PHE A 1 535 ? 75.810 -20.146 -6.112 1.00 26.38 535 PHE A CA 1
ATOM 4327 C C . PHE A 1 535 ? 76.856 -19.181 -6.700 1.00 26.38 535 PHE A C 1
ATOM 4329 O O . PHE A 1 535 ? 76.732 -17.985 -6.491 1.00 26.38 535 PHE A O 1
ATOM 4336 N N . ASP A 1 536 ? 77.861 -19.648 -7.449 1.00 27.19 536 ASP A N 1
ATOM 4337 C CA . ASP A 1 536 ? 78.981 -18.766 -7.830 1.00 27.19 536 ASP A CA 1
ATOM 4338 C C . ASP A 1 536 ? 79.364 -18.722 -9.313 1.00 27.19 536 ASP A C 1
ATOM 4340 O O . ASP A 1 536 ? 80.394 -18.145 -9.647 1.00 27.19 536 ASP A O 1
ATOM 4344 N N . TYR A 1 537 ? 78.568 -19.254 -10.245 1.00 24.42 537 TYR A N 1
ATOM 4345 C CA . TYR A 1 537 ? 78.970 -19.222 -11.658 1.00 24.42 537 TYR A CA 1
ATOM 4346 C C . TYR A 1 537 ? 77.845 -18.779 -12.609 1.00 24.42 537 TYR A C 1
ATOM 4348 O O . TYR A 1 537 ? 77.044 -19.590 -13.058 1.00 24.42 537 TYR A O 1
ATOM 4356 N N . LEU A 1 538 ? 77.911 -17.486 -12.969 1.00 27.08 538 LEU A N 1
ATOM 4357 C CA . LEU A 1 538 ? 77.539 -16.880 -14.265 1.00 27.08 538 LEU A CA 1
ATOM 4358 C C . LEU A 1 538 ? 76.031 -16.649 -14.514 1.00 27.08 538 LEU A C 1
ATOM 4360 O O . LEU A 1 538 ? 75.260 -17.589 -14.623 1.00 27.08 538 LEU A O 1
ATOM 4364 N N . CYS A 1 539 ? 75.491 -15.423 -14.512 1.00 24.84 539 CYS A N 1
ATOM 4365 C CA . CYS A 1 539 ? 75.707 -14.253 -15.392 1.00 24.84 539 CYS A CA 1
ATOM 4366 C C . CYS A 1 539 ? 75.360 -14.456 -16.887 1.00 24.84 539 CYS A C 1
ATOM 4368 O O . CYS A 1 539 ? 76.150 -15.029 -17.629 1.00 24.84 539 CYS A O 1
ATOM 4370 N N . HIS A 1 540 ? 74.283 -13.761 -17.300 1.00 26.66 540 HIS A N 1
ATOM 4371 C CA . HIS A 1 540 ? 74.070 -13.054 -18.584 1.00 26.66 540 HIS A CA 1
ATOM 4372 C C . HIS A 1 540 ? 73.411 -13.764 -19.809 1.00 26.66 540 HIS A C 1
ATOM 4374 O O . HIS A 1 540 ? 73.301 -14.985 -19.811 1.00 26.66 540 HIS A O 1
ATOM 4380 N N . PRO A 1 541 ? 72.816 -12.973 -20.747 1.00 44.38 541 PRO A N 1
ATOM 4381 C CA . PRO A 1 541 ? 71.503 -13.182 -21.393 1.00 44.38 541 PRO A CA 1
ATOM 4382 C C . PRO A 1 541 ? 71.587 -13.623 -22.874 1.00 44.38 541 PRO A C 1
ATOM 4384 O O . PRO A 1 541 ? 72.681 -13.608 -23.419 1.00 44.38 541 PRO A O 1
ATOM 4387 N N . ASP A 1 542 ? 70.455 -13.983 -23.510 1.00 26.59 542 ASP A N 1
ATOM 4388 C CA . ASP A 1 542 ? 69.998 -13.477 -24.835 1.00 26.59 542 ASP A CA 1
ATOM 4389 C C . ASP A 1 542 ? 68.884 -14.317 -25.508 1.00 26.59 542 ASP A C 1
ATOM 4391 O O . ASP A 1 542 ? 68.557 -15.430 -25.093 1.00 26.59 542 ASP A O 1
ATOM 4395 N N . GLU A 1 543 ? 68.269 -13.675 -26.511 1.00 33.19 543 GLU A N 1
ATOM 4396 C CA . GLU A 1 543 ? 67.199 -14.081 -27.432 1.00 33.19 543 GLU A CA 1
ATOM 4397 C C . GLU A 1 543 ? 67.501 -15.320 -28.315 1.00 33.19 543 GLU A C 1
ATOM 4399 O O . GLU A 1 543 ? 68.621 -15.805 -28.398 1.00 33.19 543 GLU A O 1
ATOM 4404 N N . GLU A 1 544 ? 66.461 -15.756 -29.042 1.00 27.28 544 GLU A N 1
ATOM 4405 C CA . GLU A 1 544 ? 66.425 -16.772 -30.113 1.00 27.28 544 GLU A CA 1
ATOM 4406 C C . GLU A 1 544 ? 66.372 -18.256 -29.708 1.00 27.28 544 GLU A C 1
ATOM 4408 O O . GLU A 1 544 ? 67.353 -18.990 -29.745 1.00 27.28 544 GLU A O 1
ATOM 4413 N N . TYR A 1 545 ? 65.145 -18.754 -29.511 1.00 27.91 545 TYR A N 1
ATOM 4414 C CA . TYR A 1 545 ? 64.770 -20.094 -29.992 1.00 27.91 545 TYR A CA 1
ATOM 4415 C C . TYR A 1 545 ? 63.310 -20.103 -30.483 1.00 27.91 545 TYR A C 1
ATOM 4417 O O . TYR A 1 545 ? 62.466 -20.895 -30.069 1.00 27.91 545 TYR A O 1
ATOM 4425 N N . GLN A 1 546 ? 62.996 -19.166 -31.386 1.00 32.50 546 GLN A N 1
ATOM 4426 C CA . GLN A 1 546 ? 61.987 -19.424 -32.412 1.00 32.50 546 GLN A CA 1
ATOM 4427 C C . GLN A 1 546 ? 62.559 -20.499 -33.345 1.00 32.50 546 GLN A C 1
ATOM 4429 O O . GLN A 1 546 ? 63.717 -20.401 -33.737 1.00 32.50 546 GLN A O 1
ATOM 4434 N N . ARG A 1 547 ? 61.719 -21.453 -33.762 1.00 27.20 547 ARG A N 1
ATOM 4435 C CA . ARG A 1 547 ? 62.034 -22.618 -34.613 1.00 27.20 547 ARG A CA 1
ATOM 4436 C C . ARG A 1 547 ? 62.672 -23.784 -33.869 1.00 27.20 547 ARG A C 1
ATOM 4438 O O . ARG A 1 547 ? 63.861 -24.023 -33.994 1.00 27.20 547 ARG A O 1
ATOM 4445 N N . PHE A 1 548 ? 61.846 -24.610 -33.244 1.00 23.77 548 PHE A N 1
ATOM 4446 C CA . PHE A 1 548 ? 61.900 -26.040 -33.545 1.00 23.77 548 PHE A CA 1
ATOM 4447 C C . PHE A 1 548 ? 60.588 -26.682 -33.075 1.00 23.77 548 PHE A C 1
ATOM 4449 O O . PHE A 1 548 ? 60.358 -26.782 -31.875 1.00 23.77 548 PHE A O 1
ATOM 4456 N N . LEU A 1 549 ? 59.786 -27.132 -34.052 1.00 26.56 549 LEU A N 1
ATOM 4457 C CA . LEU A 1 549 ? 58.639 -28.053 -33.956 1.00 26.56 549 LEU A CA 1
ATOM 4458 C C . LEU A 1 549 ? 57.291 -27.376 -33.607 1.00 26.56 549 LEU A C 1
ATOM 4460 O O . LEU A 1 549 ? 57.025 -27.115 -32.443 1.00 26.56 549 LEU A O 1
ATOM 4464 N N . ASP A 1 550 ? 56.352 -27.066 -34.510 1.00 24.89 550 ASP A N 1
ATOM 4465 C CA . ASP A 1 550 ? 56.066 -27.526 -35.879 1.00 24.89 550 ASP A CA 1
ATOM 4466 C C . ASP A 1 550 ? 56.299 -29.019 -36.111 1.00 24.89 550 ASP A C 1
ATOM 4468 O O . ASP A 1 550 ? 57.226 -29.419 -36.805 1.00 24.89 550 ASP A O 1
ATOM 4472 N N . TYR A 1 551 ? 55.435 -29.838 -35.511 1.00 23.61 551 TYR A N 1
ATOM 4473 C CA . TYR A 1 551 ? 54.971 -31.085 -36.121 1.00 23.61 551 TYR A CA 1
ATOM 4474 C C . TYR A 1 551 ? 53.513 -31.309 -35.703 1.00 23.61 551 TYR A C 1
ATOM 4476 O O . TYR A 1 551 ? 53.210 -31.902 -34.668 1.00 23.61 551 TYR A O 1
ATOM 4484 N N . GLU A 1 552 ? 52.603 -30.767 -36.514 1.00 26.05 552 GLU A N 1
ATOM 4485 C CA . GLU A 1 552 ? 51.241 -31.278 -36.616 1.00 26.05 552 GLU A CA 1
ATOM 4486 C C . GLU A 1 552 ? 51.248 -32.765 -36.987 1.00 26.05 552 GLU A C 1
ATOM 4488 O O . GLU A 1 552 ? 52.081 -33.208 -37.778 1.00 26.05 552 GLU A O 1
ATOM 4493 N N . LEU A 1 553 ? 50.235 -33.464 -36.465 1.00 23.97 553 LEU A N 1
ATOM 4494 C CA . LEU A 1 553 ? 49.472 -34.600 -37.011 1.00 23.97 553 LEU A CA 1
ATOM 4495 C C . LEU A 1 553 ? 49.330 -35.658 -35.918 1.00 23.97 553 LEU A C 1
ATOM 4497 O O . LEU A 1 553 ? 50.301 -36.062 -35.299 1.00 23.97 553 LEU A O 1
ATOM 4501 N N . SER A 1 554 ? 48.188 -36.264 -35.659 1.00 22.55 554 SER A N 1
ATOM 4502 C CA . SER A 1 554 ? 46.781 -36.077 -36.002 1.00 22.55 554 SER A CA 1
ATOM 4503 C C . SER A 1 554 ? 46.047 -37.114 -35.128 1.00 22.55 554 SER A C 1
ATOM 4505 O O . SER A 1 554 ? 46.714 -37.948 -34.516 1.00 22.55 554 SER A O 1
ATOM 4507 N N . PHE A 1 555 ? 44.711 -37.126 -35.137 1.00 23.00 555 PHE A N 1
ATOM 4508 C CA . PHE A 1 555 ? 43.855 -38.170 -34.537 1.00 23.00 555 PHE A CA 1
ATOM 4509 C C . PHE A 1 555 ? 43.811 -38.150 -32.990 1.00 23.00 555 PHE A C 1
ATOM 4511 O O . PHE A 1 555 ? 44.722 -38.613 -32.325 1.00 23.00 555 PHE A O 1
ATOM 4518 N N . PHE A 1 556 ? 42.774 -37.656 -32.310 1.00 23.59 556 PHE A N 1
ATOM 4519 C CA . PHE A 1 556 ? 41.353 -37.902 -32.551 1.00 23.59 556 PHE A CA 1
ATOM 4520 C C . PHE A 1 556 ? 40.489 -36.785 -31.934 1.00 23.59 556 PHE A C 1
ATOM 4522 O O . PHE A 1 556 ? 40.651 -36.421 -30.769 1.00 23.59 556 PHE A O 1
ATOM 4529 N N . CYS A 1 557 ? 39.550 -36.281 -32.735 1.00 24.06 557 CYS A N 1
ATOM 4530 C CA . CYS A 1 557 ? 38.384 -35.513 -32.316 1.00 24.06 557 CYS A CA 1
ATOM 4531 C C . CYS A 1 557 ? 37.356 -36.424 -31.638 1.00 24.06 557 CYS A C 1
ATOM 4533 O O . CYS A 1 557 ? 37.002 -37.444 -32.212 1.00 24.06 557 CYS A O 1
ATOM 4535 N N . GLU A 1 558 ? 36.854 -36.000 -30.481 1.00 27.78 558 GLU A N 1
ATOM 4536 C CA . GLU A 1 558 ? 35.451 -35.992 -30.022 1.00 27.78 558 GLU A CA 1
ATOM 4537 C C . GLU A 1 558 ? 35.476 -35.907 -28.490 1.00 27.78 558 GLU A C 1
ATOM 4539 O O . GLU A 1 558 ? 36.312 -36.529 -27.848 1.00 27.78 558 GLU A O 1
ATOM 4544 N N . VAL A 1 559 ? 34.571 -35.123 -27.898 1.00 27.80 559 VAL A N 1
ATOM 4545 C CA . VAL A 1 559 ? 34.519 -34.771 -26.461 1.00 27.80 559 VAL A CA 1
ATOM 4546 C C . VAL A 1 559 ? 35.463 -33.630 -26.047 1.00 27.80 559 VAL A C 1
ATOM 4548 O O . VAL A 1 559 ? 36.444 -33.837 -25.345 1.00 27.80 559 VAL A O 1
ATOM 4551 N N . ASN A 1 560 ? 35.144 -32.391 -26.454 1.00 24.69 560 ASN A N 1
ATOM 4552 C CA . ASN A 1 560 ? 35.335 -31.181 -25.624 1.00 24.69 560 ASN A CA 1
ATOM 4553 C C . ASN A 1 560 ? 34.801 -29.908 -26.309 1.00 24.69 560 ASN A C 1
ATOM 4555 O O . ASN A 1 560 ? 35.536 -28.957 -26.570 1.00 24.69 560 ASN A O 1
ATOM 4559 N N . LEU A 1 561 ? 33.488 -29.862 -26.562 1.00 26.97 561 LEU A N 1
ATOM 4560 C CA . LEU A 1 561 ? 32.801 -28.613 -26.923 1.00 26.97 561 LEU A CA 1
ATOM 4561 C C . LEU A 1 561 ? 32.229 -27.856 -25.702 1.00 26.97 561 LEU A C 1
ATOM 4563 O O . LEU A 1 561 ? 31.596 -26.823 -25.872 1.00 26.97 561 LEU A O 1
ATOM 4567 N N . LEU A 1 562 ? 32.468 -28.334 -24.471 1.00 28.84 562 LEU A N 1
ATOM 4568 C CA . LEU A 1 562 ? 31.911 -27.757 -23.233 1.00 28.84 562 LEU A CA 1
ATOM 4569 C C . LEU A 1 562 ? 32.887 -26.896 -22.408 1.00 28.84 562 LEU A C 1
ATOM 4571 O O . LEU A 1 562 ? 32.479 -26.339 -21.399 1.00 28.84 562 LEU A O 1
ATOM 4575 N N . ASN A 1 563 ? 34.139 -26.711 -22.843 1.00 25.58 563 ASN A N 1
ATOM 4576 C CA . ASN A 1 563 ? 35.149 -25.952 -22.080 1.00 25.58 563 ASN A CA 1
ATOM 4577 C C . ASN A 1 563 ? 35.707 -24.709 -22.802 1.00 25.58 563 ASN A C 1
ATOM 4579 O O . ASN A 1 563 ? 36.777 -24.214 -22.455 1.00 25.58 563 ASN A O 1
ATOM 4583 N N . ARG A 1 564 ? 34.988 -24.159 -23.791 1.00 24.73 564 ARG A N 1
ATOM 4584 C CA . ARG A 1 564 ? 35.338 -22.872 -24.436 1.00 24.73 564 ARG A CA 1
ATOM 4585 C C . ARG A 1 564 ? 34.220 -21.823 -24.390 1.00 24.73 564 ARG A C 1
ATOM 4587 O O . ARG A 1 564 ? 34.084 -21.028 -25.311 1.00 24.73 564 ARG A O 1
ATOM 4594 N N . LEU A 1 565 ? 33.451 -21.789 -23.301 1.00 27.69 565 LEU A N 1
ATOM 4595 C CA . LEU A 1 565 ? 32.512 -20.692 -23.008 1.00 27.69 565 LEU A CA 1
ATOM 4596 C C . LEU A 1 565 ? 32.687 -20.095 -21.598 1.00 27.69 565 LEU A C 1
ATOM 4598 O O . LEU A 1 565 ? 31.789 -19.428 -21.101 1.00 27.69 565 LEU A O 1
ATOM 4602 N N . SER A 1 566 ? 33.838 -20.293 -20.941 1.00 27.48 566 SER A N 1
ATOM 4603 C CA . SER A 1 566 ? 34.066 -19.813 -19.565 1.00 27.48 566 SER A CA 1
ATOM 4604 C C . SER A 1 566 ? 35.262 -18.867 -19.388 1.00 27.48 566 SER A C 1
ATOM 4606 O O . SER A 1 566 ? 35.832 -18.797 -18.300 1.00 27.48 566 SER A O 1
ATOM 4608 N N . SER A 1 567 ? 35.657 -18.097 -20.408 1.00 26.86 567 SER A N 1
ATOM 4609 C CA . SER A 1 567 ? 36.595 -16.985 -20.192 1.00 26.86 567 SER A CA 1
ATOM 4610 C C . SER A 1 567 ? 36.447 -15.867 -21.227 1.00 26.86 567 SER A C 1
ATOM 4612 O O . SER A 1 567 ? 36.684 -16.108 -22.407 1.00 26.86 567 SER A O 1
ATOM 4614 N N . GLN A 1 568 ? 36.187 -14.649 -20.723 1.00 28.47 568 GLN A N 1
ATOM 4615 C CA . GLN A 1 568 ? 35.946 -13.361 -21.412 1.00 28.47 568 GLN A CA 1
ATOM 4616 C C . GLN A 1 568 ? 34.486 -13.223 -21.900 1.00 28.47 568 GLN A C 1
ATOM 4618 O O . GLN A 1 568 ? 34.016 -14.053 -22.657 1.00 28.47 568 GLN A O 1
ATOM 4623 N N . VAL A 1 569 ? 33.683 -12.239 -21.470 1.00 28.17 569 VAL A N 1
ATOM 4624 C CA . VAL A 1 569 ? 33.970 -10.797 -21.484 1.00 28.17 569 VAL A CA 1
ATOM 4625 C C . VAL A 1 569 ? 33.244 -10.028 -20.359 1.00 28.17 569 VAL A C 1
ATOM 4627 O O . VAL A 1 569 ? 32.075 -10.248 -20.068 1.00 28.17 569 VAL A O 1
ATOM 4630 N N . GLN A 1 570 ? 33.967 -9.078 -19.755 1.00 28.58 570 GLN A N 1
ATOM 4631 C CA . GLN A 1 570 ? 33.445 -7.954 -18.974 1.00 28.58 570 GLN A CA 1
ATOM 4632 C C . GLN A 1 570 ? 32.544 -7.058 -19.845 1.00 28.58 570 GLN A C 1
ATOM 4634 O O . GLN A 1 570 ? 33.055 -6.370 -20.728 1.00 28.58 570 GLN A O 1
ATOM 4639 N N . ALA A 1 571 ? 31.242 -6.989 -19.569 1.00 26.08 571 ALA A N 1
ATOM 4640 C CA . ALA A 1 571 ? 30.400 -5.925 -20.112 1.00 26.08 571 ALA A CA 1
ATOM 4641 C C . ALA A 1 571 ? 30.609 -4.642 -19.285 1.00 26.08 571 ALA A C 1
ATOM 4643 O O . ALA A 1 571 ? 30.160 -4.548 -18.145 1.00 26.08 571 ALA A O 1
ATOM 4644 N N . ARG A 1 572 ? 31.315 -3.658 -19.856 1.00 25.75 572 ARG A N 1
ATOM 4645 C CA . ARG A 1 572 ? 31.354 -2.281 -19.337 1.00 25.75 572 ARG A CA 1
ATOM 4646 C C . ARG A 1 572 ? 29.985 -1.612 -19.558 1.00 25.75 572 ARG A C 1
ATOM 4648 O O . ARG A 1 572 ? 29.455 -1.710 -20.665 1.00 25.75 572 ARG A O 1
ATOM 4655 N N . PRO A 1 573 ? 29.442 -0.836 -18.606 1.00 27.73 573 PRO A N 1
ATOM 4656 C CA . PRO A 1 573 ? 28.351 0.083 -18.867 1.00 27.73 573 PRO A CA 1
ATOM 4657 C C . PRO A 1 573 ? 28.836 1.168 -19.832 1.00 27.73 573 PRO A C 1
ATOM 4659 O O . PRO A 1 573 ? 29.878 1.797 -19.631 1.00 27.73 573 PRO A O 1
ATOM 4662 N N . TYR A 1 574 ? 28.064 1.424 -20.886 1.00 32.00 574 TYR A N 1
ATOM 4663 C CA . TYR A 1 574 ? 28.293 2.547 -21.791 1.00 32.00 574 TYR A CA 1
ATOM 4664 C C . TYR A 1 574 ? 28.303 3.868 -20.996 1.00 32.00 574 TYR A C 1
ATOM 4666 O O . TYR A 1 574 ? 27.263 4.415 -20.621 1.00 32.00 574 TYR A O 1
ATOM 4674 N N . VAL A 1 575 ? 29.498 4.403 -20.736 1.00 32.03 575 VAL A N 1
ATOM 4675 C CA . VAL A 1 575 ? 29.701 5.717 -20.120 1.00 32.03 575 VAL A CA 1
ATOM 4676 C C . VAL A 1 575 ? 29.150 6.785 -21.068 1.00 32.03 575 VAL A C 1
ATOM 4678 O O . VAL A 1 575 ? 29.762 7.137 -22.079 1.00 32.03 575 VAL A O 1
ATOM 4681 N N . ARG A 1 576 ? 27.978 7.341 -20.738 1.00 36.69 576 ARG A N 1
ATOM 4682 C CA . ARG A 1 576 ? 27.425 8.529 -21.401 1.00 36.69 576 ARG A CA 1
ATOM 4683 C C . ARG A 1 576 ? 28.317 9.741 -21.115 1.00 36.69 576 ARG A C 1
ATOM 4685 O O . ARG A 1 576 ? 28.055 10.505 -20.192 1.00 36.69 576 ARG A O 1
ATOM 4692 N N . ARG A 1 577 ? 29.301 10.018 -21.975 1.00 35.00 577 ARG A N 1
ATOM 4693 C CA . ARG A 1 577 ? 29.664 11.421 -22.233 1.00 35.00 577 ARG A CA 1
ATOM 4694 C C . ARG A 1 577 ? 28.445 12.058 -22.905 1.00 35.00 577 ARG A C 1
ATOM 4696 O O . ARG A 1 577 ? 28.137 11.704 -24.042 1.00 35.00 577 ARG A O 1
ATOM 4703 N N . ARG A 1 578 ? 27.713 12.941 -22.223 1.00 41.66 578 ARG A N 1
ATOM 4704 C CA . ARG A 1 578 ? 26.716 13.803 -22.878 1.00 41.66 578 ARG A CA 1
ATOM 4705 C C . ARG A 1 578 ? 27.478 14.857 -23.678 1.00 41.66 578 ARG A C 1
ATOM 4707 O O . ARG A 1 578 ? 28.242 15.616 -23.099 1.00 41.66 578 ARG A O 1
ATOM 4714 N N . GLU A 1 579 ? 27.292 14.891 -24.992 1.00 42.09 579 GLU A N 1
ATOM 4715 C CA . GLU A 1 579 ? 27.411 16.172 -25.691 1.00 42.09 579 GLU A CA 1
ATOM 4716 C C . GLU A 1 579 ? 26.165 17.009 -25.379 1.00 42.09 579 GLU A C 1
ATOM 4718 O O . GLU A 1 579 ? 25.097 16.433 -25.128 1.00 42.09 579 GLU A O 1
ATOM 4723 N N . PRO A 1 580 ? 26.277 18.345 -25.378 1.00 53.19 580 PRO A N 1
ATOM 4724 C CA . PRO A 1 580 ? 25.136 19.223 -25.211 1.00 53.19 580 PRO A CA 1
ATOM 4725 C C . PRO A 1 580 ? 24.322 19.184 -26.507 1.00 53.19 580 PRO A C 1
ATOM 4727 O O . PRO A 1 580 ? 24.543 19.965 -27.428 1.00 53.19 580 PRO A O 1
ATOM 4730 N N . PHE A 1 581 ? 23.389 18.236 -26.618 1.00 60.53 581 PHE A N 1
ATOM 4731 C CA . PHE A 1 581 ? 22.306 18.418 -27.576 1.00 60.53 581 PHE A CA 1
ATOM 4732 C C . PHE A 1 581 ? 21.511 19.641 -27.111 1.00 60.53 581 PHE A C 1
ATOM 4734 O O . PHE A 1 581 ? 21.150 19.688 -25.932 1.00 60.53 581 PHE A O 1
ATOM 4741 N N . PRO A 1 582 ? 21.240 20.612 -27.996 1.00 62.31 582 PRO A N 1
ATOM 4742 C CA . PRO A 1 582 ? 20.566 21.849 -27.612 1.00 62.31 582 PRO A CA 1
ATOM 4743 C C . PRO A 1 582 ? 19.179 21.577 -27.016 1.00 62.31 582 PRO A C 1
ATOM 4745 O O . PRO A 1 582 ? 18.738 22.293 -26.126 1.00 62.31 582 PRO A O 1
ATOM 4748 N N . THR A 1 583 ? 18.518 20.488 -27.435 1.00 76.44 583 THR A N 1
ATOM 4749 C CA . THR A 1 583 ? 17.187 20.104 -26.942 1.00 76.44 583 THR A CA 1
ATOM 4750 C C . THR A 1 583 ? 16.997 18.596 -26.809 1.00 76.44 583 THR A C 1
ATOM 4752 O O . THR A 1 583 ? 17.662 17.799 -27.477 1.00 76.44 583 THR A O 1
ATOM 4755 N N . LYS A 1 584 ? 16.021 18.176 -25.991 1.00 78.56 584 LYS A N 1
ATOM 4756 C CA . LYS A 1 584 ? 15.621 16.761 -25.870 1.00 78.56 584 LYS A CA 1
ATOM 4757 C C . LYS A 1 584 ? 15.059 16.203 -27.182 1.00 78.56 584 LYS A C 1
ATOM 4759 O O . LYS A 1 584 ? 15.313 15.043 -27.503 1.00 78.56 584 LYS A O 1
ATOM 4764 N N . VAL A 1 585 ? 14.372 17.042 -27.958 1.00 81.12 585 VAL A N 1
ATOM 4765 C CA . VAL A 1 585 ? 13.834 16.713 -29.287 1.00 81.12 585 VAL A CA 1
ATOM 4766 C C . VAL A 1 585 ? 14.958 16.384 -30.269 1.00 81.12 585 VAL A C 1
ATOM 4768 O O . VAL A 1 585 ? 14.926 15.337 -30.910 1.00 81.12 585 VAL A O 1
ATOM 4771 N N . SER A 1 586 ? 16.008 17.210 -30.341 1.00 78.94 586 SER A N 1
ATOM 4772 C CA . SER A 1 586 ? 17.143 16.956 -31.245 1.00 78.94 586 SER A CA 1
ATOM 4773 C C . SER A 1 586 ? 17.893 15.658 -30.911 1.00 78.94 586 SER A C 1
ATOM 4775 O O . SER A 1 586 ? 18.321 14.932 -31.812 1.00 78.94 586 SER A O 1
ATOM 4777 N N . HIS A 1 587 ? 18.001 15.316 -29.624 1.00 81.25 587 HIS A N 1
ATOM 4778 C CA . HIS A 1 587 ? 18.554 14.038 -29.178 1.00 81.25 587 HIS A CA 1
ATOM 4779 C C . HIS A 1 587 ? 17.674 12.848 -29.595 1.00 81.25 587 HIS A C 1
ATOM 4781 O O . HIS A 1 587 ? 18.194 11.848 -30.095 1.00 81.25 587 HIS A O 1
ATOM 4787 N N . TYR A 1 588 ? 16.351 12.964 -29.443 1.00 82.81 588 TYR A N 1
ATOM 4788 C CA . TYR A 1 588 ? 15.402 11.944 -29.890 1.00 82.81 588 TYR A CA 1
ATOM 4789 C C . TYR A 1 588 ? 15.454 11.738 -31.412 1.00 82.81 588 TYR A C 1
ATOM 4791 O O . TYR A 1 588 ? 15.641 10.614 -31.869 1.00 82.81 588 TYR A O 1
ATOM 4799 N N . LEU A 1 589 ? 15.398 12.814 -32.204 1.00 79.56 589 LEU A N 1
ATOM 4800 C CA . LEU A 1 589 ? 15.429 12.740 -33.669 1.00 79.56 589 LEU A CA 1
ATOM 4801 C C . LEU A 1 589 ? 16.711 12.088 -34.202 1.00 79.56 589 LEU A C 1
ATOM 4803 O O . LEU A 1 589 ? 16.669 11.343 -35.180 1.00 79.56 589 LEU A O 1
ATOM 4807 N N . LYS A 1 590 ? 17.857 12.316 -33.548 1.00 79.31 590 LYS A N 1
ATOM 4808 C CA . LYS A 1 590 ? 19.117 11.643 -33.905 1.00 79.31 590 LYS A CA 1
ATOM 4809 C C . LYS A 1 590 ? 19.091 10.138 -33.602 1.00 79.31 590 LYS A C 1
ATOM 4811 O O . LYS A 1 590 ? 19.637 9.367 -34.386 1.00 79.31 590 LYS A O 1
ATOM 4816 N N . ARG A 1 591 ? 18.432 9.704 -32.520 1.00 82.62 591 ARG A N 1
ATOM 4817 C CA . ARG A 1 591 ? 18.199 8.273 -32.231 1.00 82.62 591 ARG A CA 1
ATOM 4818 C C . ARG A 1 591 ? 17.236 7.645 -33.235 1.00 82.62 591 ARG A C 1
ATOM 4820 O O . ARG A 1 591 ? 17.515 6.568 -33.740 1.00 82.62 591 ARG A O 1
ATOM 4827 N N . ALA A 1 592 ? 16.162 8.349 -33.578 1.00 77.00 592 ALA A N 1
ATOM 4828 C CA . ALA A 1 592 ? 15.197 7.937 -34.595 1.00 77.00 592 ALA A CA 1
ATOM 4829 C C . ALA A 1 592 ? 15.854 7.722 -35.973 1.00 77.00 592 ALA A C 1
ATOM 4831 O O . ALA A 1 592 ? 15.640 6.692 -36.608 1.00 77.00 592 ALA A O 1
ATOM 4832 N N . LYS A 1 593 ? 16.738 8.639 -36.397 1.00 78.94 593 LYS A N 1
ATOM 4833 C CA . LYS A 1 593 ? 17.546 8.466 -37.619 1.00 78.94 593 LYS A CA 1
ATOM 4834 C C . LYS A 1 593 ? 18.439 7.226 -37.557 1.00 78.94 593 LYS A C 1
ATOM 4836 O O . LYS A 1 593 ? 18.570 6.533 -38.557 1.00 78.94 593 LYS A O 1
ATOM 4841 N N . LEU A 1 594 ? 19.034 6.928 -36.399 1.00 81.31 594 LEU A N 1
ATOM 4842 C CA . LEU A 1 594 ? 19.844 5.720 -36.220 1.00 81.31 594 LEU A CA 1
ATOM 4843 C C . LEU A 1 594 ? 19.000 4.441 -36.341 1.00 81.31 594 LEU A C 1
ATOM 4845 O O . LEU A 1 594 ? 19.430 3.509 -37.014 1.00 81.31 594 LEU A O 1
ATOM 4849 N N . ILE A 1 595 ? 17.799 4.416 -35.749 1.00 80.38 595 ILE A N 1
ATOM 4850 C CA . ILE A 1 595 ? 16.848 3.298 -35.886 1.00 80.38 595 ILE A CA 1
ATOM 4851 C C . ILE A 1 595 ? 16.518 3.067 -37.368 1.00 80.38 595 ILE A C 1
ATOM 4853 O O . ILE A 1 595 ? 16.581 1.935 -37.844 1.00 80.38 595 ILE A O 1
ATOM 4857 N N . ASP A 1 596 ? 16.233 4.133 -38.123 1.00 76.94 596 ASP A N 1
ATOM 4858 C CA . ASP A 1 596 ? 15.926 4.019 -39.554 1.00 76.94 596 ASP A CA 1
ATOM 4859 C C . ASP A 1 596 ? 17.122 3.526 -40.379 1.00 76.94 596 ASP A C 1
ATOM 4861 O O . ASP A 1 596 ? 16.962 2.665 -41.241 1.00 76.94 596 ASP A O 1
ATOM 4865 N N . SER A 1 597 ? 18.334 4.008 -40.086 1.00 81.44 597 SER A N 1
ATOM 4866 C CA . SER A 1 597 ? 19.561 3.530 -40.737 1.00 81.44 597 SER A CA 1
ATOM 4867 C C . SER A 1 597 ? 19.800 2.036 -40.499 1.00 81.44 597 SER A C 1
ATOM 4869 O O . SER A 1 597 ? 20.186 1.323 -41.427 1.00 81.44 597 SER A O 1
ATOM 4871 N N . ILE A 1 598 ? 19.536 1.541 -39.283 1.00 80.50 598 ILE A N 1
ATOM 4872 C CA . ILE A 1 598 ? 19.617 0.107 -38.961 1.00 80.50 598 ILE A CA 1
ATOM 4873 C C . ILE A 1 598 ? 18.563 -0.663 -39.763 1.00 80.50 598 ILE A C 1
ATOM 4875 O O . ILE A 1 598 ? 18.894 -1.631 -40.445 1.00 80.50 598 ILE A O 1
ATOM 4879 N N . ARG A 1 599 ? 17.312 -0.192 -39.770 1.00 78.69 599 ARG A N 1
ATOM 4880 C CA . ARG A 1 599 ? 16.210 -0.809 -40.522 1.00 78.69 599 ARG A CA 1
ATOM 4881 C C . ARG A 1 599 ? 16.491 -0.900 -42.025 1.00 78.69 599 ARG A C 1
ATOM 4883 O O . ARG A 1 599 ? 16.256 -1.945 -42.628 1.00 78.69 599 ARG A O 1
ATOM 4890 N N . LEU A 1 600 ? 16.983 0.177 -42.641 1.00 78.31 600 LEU A N 1
ATOM 4891 C CA . LEU A 1 600 ? 17.326 0.208 -44.069 1.00 78.31 600 LEU A CA 1
ATOM 4892 C C . LEU A 1 600 ? 18.490 -0.735 -44.391 1.00 78.31 600 LEU A C 1
ATOM 4894 O O . LEU A 1 600 ? 18.462 -1.417 -45.413 1.00 78.31 600 LEU A O 1
ATOM 4898 N N . THR A 1 601 ? 19.472 -0.830 -43.494 1.00 79.06 601 THR A N 1
ATOM 4899 C CA . THR A 1 601 ? 20.602 -1.757 -43.633 1.00 79.06 601 THR A CA 1
ATOM 4900 C C . THR A 1 601 ? 20.140 -3.213 -43.605 1.00 79.06 601 THR A C 1
ATOM 4902 O O . THR A 1 601 ? 20.547 -3.996 -44.463 1.00 79.06 601 THR A O 1
ATOM 4905 N N . LEU A 1 602 ? 19.215 -3.552 -42.702 1.00 74.62 602 LEU A N 1
ATOM 4906 C CA . LEU A 1 602 ? 18.614 -4.887 -42.601 1.00 74.62 602 LEU A CA 1
ATOM 4907 C C . LEU A 1 602 ? 17.752 -5.275 -43.819 1.00 74.62 602 LEU A C 1
ATOM 4909 O O . LEU A 1 602 ? 17.486 -6.456 -44.013 1.00 74.62 602 LEU A O 1
ATOM 4913 N N . ARG A 1 603 ? 17.327 -4.309 -44.651 1.00 73.00 603 ARG A N 1
ATOM 4914 C CA . ARG A 1 603 ? 16.641 -4.559 -45.938 1.00 73.00 603 ARG A CA 1
ATOM 4915 C C . ARG A 1 603 ? 17.600 -4.756 -47.118 1.00 73.00 603 ARG A C 1
ATOM 4917 O O . ARG A 1 603 ? 17.168 -5.197 -48.181 1.00 73.00 603 ARG A O 1
ATOM 4924 N N . SER A 1 604 ? 18.869 -4.376 -46.980 1.00 72.62 604 SER A N 1
ATOM 4925 C CA . SER A 1 604 ? 19.848 -4.452 -48.068 1.00 72.62 604 SER A CA 1
ATOM 4926 C C . SER A 1 604 ? 20.364 -5.884 -48.269 1.00 72.62 604 SER A C 1
ATOM 4928 O O . SER A 1 604 ? 20.403 -6.672 -47.330 1.00 72.62 604 SER A O 1
ATOM 4930 N N . LYS A 1 605 ? 20.799 -6.229 -49.491 1.00 56.50 605 LYS A N 1
ATOM 4931 C CA . LYS A 1 605 ? 21.286 -7.583 -49.837 1.00 56.50 605 LYS A CA 1
ATOM 4932 C C . LYS A 1 605 ? 22.587 -8.001 -49.118 1.00 56.50 605 LYS A C 1
ATOM 4934 O O . LYS A 1 605 ? 22.958 -9.161 -49.230 1.00 56.50 605 LYS A O 1
ATOM 4939 N N . ASN A 1 606 ? 23.274 -7.086 -48.421 1.00 57.47 606 ASN A N 1
ATOM 4940 C CA . ASN A 1 606 ? 24.542 -7.333 -47.712 1.00 57.47 606 ASN A CA 1
ATOM 4941 C C . ASN A 1 606 ? 24.557 -6.653 -46.319 1.00 57.47 606 ASN A C 1
ATOM 4943 O O . ASN A 1 606 ? 25.281 -5.671 -46.114 1.00 57.47 606 ASN A O 1
ATOM 4947 N N . PRO A 1 607 ? 23.767 -7.153 -45.349 1.00 58.88 607 PRO A N 1
ATOM 4948 C CA . PRO A 1 607 ? 23.658 -6.551 -44.016 1.00 58.88 607 PRO A CA 1
ATOM 4949 C C . PRO A 1 607 ? 24.985 -6.581 -43.232 1.00 58.88 607 PRO A C 1
ATOM 4951 O O . PRO A 1 607 ? 25.259 -5.672 -42.451 1.00 58.88 607 PRO A O 1
ATOM 4954 N N . ASP A 1 608 ? 25.856 -7.560 -43.490 1.00 56.59 608 ASP A N 1
ATOM 4955 C CA . ASP A 1 608 ? 27.065 -7.808 -42.689 1.00 56.59 608 ASP A CA 1
ATOM 4956 C C . ASP A 1 608 ? 28.165 -6.738 -42.819 1.00 56.59 608 ASP A C 1
ATOM 4958 O O . ASP A 1 608 ? 29.006 -6.600 -41.932 1.00 56.59 608 ASP A O 1
ATOM 4962 N N . SER A 1 609 ? 28.168 -5.948 -43.899 1.00 58.62 609 SER A N 1
ATOM 4963 C CA . SER A 1 609 ? 29.233 -4.965 -44.167 1.00 58.62 609 SER A CA 1
ATOM 4964 C C . SER A 1 609 ? 29.062 -3.618 -43.445 1.00 58.62 609 SER A C 1
ATOM 4966 O O . SER A 1 609 ? 30.052 -2.947 -43.156 1.00 58.62 609 SER A O 1
ATOM 4968 N N . SER A 1 610 ? 27.826 -3.212 -43.136 1.00 60.78 610 SER A N 1
ATOM 4969 C CA . SER A 1 610 ? 27.497 -1.881 -42.591 1.00 60.78 610 SER A CA 1
ATOM 4970 C C . SER A 1 610 ? 26.777 -1.921 -41.241 1.00 60.78 610 SER A C 1
ATOM 4972 O O . SER A 1 610 ? 26.745 -0.915 -40.535 1.00 60.78 610 SER A O 1
ATOM 4974 N N . LEU A 1 611 ? 26.245 -3.074 -40.827 1.00 70.12 611 LEU A N 1
ATOM 4975 C CA . LEU A 1 611 ? 25.605 -3.238 -39.522 1.00 70.12 611 LEU A CA 1
ATOM 4976 C C . LEU A 1 611 ? 26.577 -3.052 -38.331 1.00 70.12 611 LEU A C 1
ATOM 4978 O O . LEU A 1 611 ? 26.196 -2.374 -37.373 1.00 70.12 611 LEU A O 1
ATOM 4982 N N . PRO A 1 612 ? 27.843 -3.527 -38.373 1.00 69.56 612 PRO A N 1
ATOM 4983 C CA . PRO A 1 612 ? 28.783 -3.334 -37.263 1.00 69.56 612 PRO A CA 1
ATOM 4984 C C . PRO A 1 612 ? 29.119 -1.863 -36.974 1.00 69.56 612 PRO A C 1
ATOM 4986 O O . PRO A 1 612 ? 29.321 -1.491 -35.818 1.00 69.56 612 PRO A O 1
ATOM 4989 N N . SER A 1 613 ? 29.159 -0.996 -37.994 1.00 70.00 613 SER A N 1
ATOM 4990 C CA . SER A 1 613 ? 29.438 0.436 -37.799 1.00 70.00 613 SER A CA 1
ATOM 4991 C C . SER A 1 613 ? 28.255 1.180 -37.167 1.00 70.00 613 SER A C 1
ATOM 4993 O O . SER A 1 613 ? 28.461 2.109 -36.386 1.00 70.00 613 SER A O 1
ATOM 4995 N N . LEU A 1 614 ? 27.023 0.738 -37.441 1.00 75.25 614 LEU A N 1
ATOM 4996 C CA . LEU A 1 614 ? 25.795 1.293 -36.864 1.00 75.25 614 LEU A CA 1
ATOM 4997 C C . LEU A 1 614 ? 25.540 0.805 -35.432 1.00 75.25 614 LEU A C 1
ATOM 4999 O O . LEU A 1 614 ? 25.119 1.601 -34.594 1.00 75.25 614 LEU A O 1
ATOM 5003 N N . ILE A 1 615 ? 25.831 -0.465 -35.132 1.00 72.38 615 ILE A N 1
ATOM 5004 C CA . ILE A 1 615 ? 25.731 -1.015 -33.769 1.00 72.38 615 ILE A CA 1
ATOM 5005 C C . ILE A 1 615 ? 26.747 -0.339 -32.834 1.00 72.38 615 ILE A C 1
ATOM 5007 O O . ILE A 1 615 ? 26.432 -0.037 -31.687 1.00 72.38 615 ILE A O 1
ATOM 5011 N N . ASN A 1 616 ? 27.947 -0.024 -33.330 1.00 72.06 616 ASN A N 1
ATOM 5012 C CA . ASN A 1 616 ? 28.973 0.682 -32.555 1.00 72.06 616 ASN A CA 1
ATOM 5013 C C . ASN A 1 616 ? 28.737 2.203 -32.454 1.00 72.06 616 ASN A C 1
ATOM 5015 O O . ASN A 1 616 ? 29.548 2.929 -31.870 1.00 72.06 616 ASN A O 1
ATOM 5019 N N . HIS A 1 617 ? 27.638 2.717 -33.013 1.00 74.50 617 HIS A N 1
ATOM 5020 C CA . HIS A 1 617 ? 27.317 4.136 -32.957 1.00 74.50 617 HIS A CA 1
ATOM 5021 C C . HIS A 1 617 ? 27.059 4.587 -31.508 1.00 74.50 617 HIS A C 1
ATOM 5023 O O . HIS A 1 617 ? 26.324 3.958 -30.757 1.00 74.50 617 HIS A O 1
ATOM 5029 N N . ARG A 1 618 ? 27.592 5.748 -31.107 1.00 71.94 618 ARG A N 1
ATOM 5030 C CA . ARG A 1 618 ? 27.517 6.268 -29.721 1.00 71.94 618 ARG A CA 1
ATOM 5031 C C . ARG A 1 618 ? 26.093 6.448 -29.162 1.00 71.94 618 ARG A C 1
ATOM 5033 O O . ARG A 1 618 ? 25.920 6.516 -27.950 1.00 71.94 618 ARG A O 1
ATOM 5040 N N . LEU A 1 619 ? 25.091 6.590 -30.033 1.00 73.69 619 LEU A N 1
ATOM 5041 C CA . LEU A 1 619 ? 23.673 6.722 -29.657 1.00 73.69 619 LEU A CA 1
ATOM 5042 C C . LEU A 1 619 ? 22.924 5.383 -29.567 1.00 73.69 619 LEU A C 1
ATOM 5044 O O . LEU A 1 619 ? 21.745 5.402 -29.222 1.00 73.69 619 LEU A O 1
ATOM 5048 N N . PHE A 1 620 ? 23.572 4.262 -29.889 1.00 77.56 620 PHE A N 1
ATOM 5049 C CA . PHE A 1 620 ? 22.981 2.934 -29.795 1.00 77.56 620 PHE A CA 1
ATOM 5050 C C . PHE A 1 620 ? 22.826 2.544 -28.316 1.00 77.56 620 PHE A C 1
ATOM 5052 O O . PHE A 1 620 ? 23.800 2.476 -27.570 1.00 77.56 620 PHE A O 1
ATOM 5059 N N . ASP A 1 621 ? 21.585 2.362 -27.869 1.00 76.56 621 ASP A N 1
ATOM 5060 C CA . ASP A 1 621 ? 21.233 1.935 -26.514 1.00 76.56 621 ASP A CA 1
ATOM 5061 C C . ASP A 1 621 ? 20.010 1.003 -26.539 1.00 76.56 621 ASP A C 1
ATOM 5063 O O . ASP A 1 621 ? 19.443 0.733 -27.599 1.00 76.56 621 ASP A O 1
ATOM 5067 N N . SER A 1 622 ? 19.581 0.507 -25.372 1.00 75.81 622 SER A N 1
ATOM 5068 C CA . SER A 1 622 ? 18.433 -0.409 -25.277 1.00 75.81 622 SER A CA 1
ATOM 5069 C C . SER A 1 622 ? 17.150 0.166 -25.888 1.00 75.81 622 SER A C 1
ATOM 5071 O O . SER A 1 622 ? 16.317 -0.609 -26.353 1.00 75.81 622 SER A O 1
ATOM 5073 N N . PHE A 1 623 ? 16.976 1.494 -25.908 1.00 78.12 623 PHE A N 1
ATOM 5074 C CA . PHE A 1 623 ? 15.833 2.134 -26.561 1.00 78.12 623 PHE A CA 1
ATOM 5075 C C . PHE A 1 623 ? 15.944 1.997 -28.085 1.00 78.12 623 PHE A C 1
ATOM 5077 O O . PHE A 1 623 ? 15.023 1.486 -28.719 1.00 78.12 623 PHE A O 1
ATOM 5084 N N . VAL A 1 624 ? 17.092 2.366 -28.668 1.00 79.19 624 VAL A N 1
ATOM 5085 C CA . VAL A 1 624 ? 17.341 2.209 -30.114 1.00 79.19 624 VAL A CA 1
ATOM 5086 C C . VAL A 1 624 ? 17.192 0.752 -30.547 1.00 79.19 624 VAL A C 1
ATOM 5088 O O . VAL A 1 624 ? 16.533 0.494 -31.550 1.00 79.19 624 VAL A O 1
ATOM 5091 N N . LEU A 1 625 ? 17.731 -0.200 -29.779 1.00 81.56 625 LEU A N 1
ATOM 5092 C CA . LEU A 1 625 ? 17.613 -1.619 -30.107 1.00 81.56 625 LEU A CA 1
ATOM 5093 C C . LEU A 1 625 ? 16.167 -2.120 -30.046 1.00 81.56 625 LEU A C 1
ATOM 5095 O O . LEU A 1 625 ? 15.720 -2.783 -30.976 1.00 81.56 625 LEU A O 1
ATOM 5099 N N . THR A 1 626 ? 15.421 -1.797 -28.986 1.00 79.00 626 THR A N 1
ATOM 5100 C CA . THR A 1 626 ? 14.025 -2.253 -28.840 1.00 79.00 626 THR A CA 1
ATOM 5101 C C . THR A 1 626 ? 13.181 -1.801 -30.033 1.00 79.00 626 THR A C 1
ATOM 5103 O O . THR A 1 626 ? 12.461 -2.601 -30.628 1.00 79.00 626 THR A O 1
ATOM 5106 N N . HIS A 1 627 ? 13.315 -0.536 -30.442 1.00 77.19 627 HIS A N 1
ATOM 5107 C CA . HIS A 1 627 ? 12.600 -0.012 -31.606 1.00 77.19 627 HIS A CA 1
ATOM 5108 C C . HIS A 1 627 ? 13.163 -0.525 -32.942 1.00 77.19 627 HIS A C 1
ATOM 5110 O O . HIS A 1 627 ? 12.398 -0.705 -33.887 1.00 77.19 627 HIS A O 1
ATOM 5116 N N . ALA A 1 628 ? 14.463 -0.815 -33.044 1.00 80.12 628 ALA A N 1
ATOM 5117 C CA . ALA A 1 628 ? 15.045 -1.450 -34.229 1.00 80.12 628 ALA A CA 1
ATOM 5118 C C . ALA A 1 628 ? 14.550 -2.897 -34.416 1.00 80.12 628 ALA A C 1
ATOM 5120 O O . ALA A 1 628 ? 14.243 -3.291 -35.539 1.00 80.12 628 ALA A O 1
ATOM 5121 N N . ILE A 1 629 ? 14.394 -3.666 -33.331 1.00 79.38 629 ILE A N 1
ATOM 5122 C CA . ILE A 1 629 ? 13.798 -5.012 -33.357 1.00 79.38 629 ILE A CA 1
ATOM 5123 C C . ILE A 1 629 ? 12.336 -4.925 -33.802 1.00 79.38 629 ILE A C 1
ATOM 5125 O O . ILE A 1 629 ? 11.955 -5.587 -34.762 1.00 79.38 629 ILE A O 1
ATOM 5129 N N . ARG A 1 630 ? 11.532 -4.051 -33.179 1.00 78.50 630 ARG A N 1
ATOM 5130 C CA . ARG A 1 630 ? 10.112 -3.866 -33.543 1.00 78.50 630 ARG A CA 1
ATOM 5131 C C . ARG A 1 630 ? 9.912 -3.419 -34.991 1.00 78.50 630 ARG A C 1
ATOM 5133 O O . ARG A 1 630 ? 8.959 -3.834 -35.633 1.00 78.50 630 ARG A O 1
ATOM 5140 N N . SER A 1 631 ? 10.815 -2.588 -35.513 1.00 74.00 631 SER A N 1
ATOM 5141 C CA . SER A 1 631 ? 10.755 -2.079 -36.891 1.00 74.00 631 SER A CA 1
ATOM 5142 C C . SER A 1 631 ? 11.512 -2.940 -37.910 1.00 74.00 631 SER A C 1
ATOM 5144 O O . SER A 1 631 ? 11.641 -2.539 -39.073 1.00 74.00 631 SER A O 1
ATOM 5146 N N . SER A 1 632 ? 12.018 -4.109 -37.499 1.00 76.00 632 SER A N 1
ATOM 5147 C CA . SER A 1 632 ? 12.751 -5.014 -38.384 1.00 76.00 632 SER A CA 1
ATOM 5148 C C . SER A 1 632 ? 11.849 -5.534 -39.511 1.00 76.00 632 SER A C 1
ATOM 5150 O O . SER A 1 632 ? 10.688 -5.855 -39.278 1.00 76.00 632 SER A O 1
ATOM 5152 N N . PRO A 1 633 ? 12.361 -5.627 -40.752 1.00 75.25 633 PRO A N 1
ATOM 5153 C CA . PRO A 1 633 ? 11.554 -5.998 -41.916 1.00 75.25 633 PRO A CA 1
ATOM 5154 C C . PRO A 1 633 ? 11.110 -7.467 -41.925 1.00 75.25 633 PRO A C 1
ATOM 5156 O O . PRO A 1 633 ? 10.151 -7.797 -42.612 1.00 75.25 633 PRO A O 1
ATOM 5159 N N . SER A 1 634 ? 11.808 -8.345 -41.203 1.00 77.75 634 SER A N 1
ATOM 5160 C CA . SER A 1 634 ? 11.447 -9.754 -41.040 1.00 77.75 634 SER A CA 1
ATOM 5161 C C . SER A 1 634 ? 11.944 -10.283 -39.692 1.00 77.75 634 SER A C 1
ATOM 5163 O O . SER A 1 634 ? 12.855 -9.703 -39.092 1.00 77.75 634 SER A O 1
ATOM 5165 N N . ALA A 1 635 ? 11.382 -11.404 -39.236 1.00 77.06 635 ALA A N 1
ATOM 5166 C CA . ALA A 1 635 ? 11.832 -12.090 -38.025 1.00 77.06 635 ALA A CA 1
ATOM 5167 C C . ALA A 1 635 ? 13.284 -12.574 -38.133 1.00 77.06 635 ALA A C 1
ATOM 5169 O O . ALA A 1 635 ? 14.053 -12.440 -37.186 1.00 77.06 635 ALA A O 1
ATOM 5170 N N . ASP A 1 636 ? 13.685 -13.053 -39.314 1.00 75.69 636 ASP A N 1
ATOM 5171 C CA . ASP A 1 636 ? 15.053 -13.504 -39.574 1.00 75.69 636 ASP A CA 1
ATOM 5172 C C . ASP A 1 636 ? 16.040 -12.316 -39.561 1.00 75.69 636 ASP A C 1
ATOM 5174 O O . ASP A 1 636 ? 17.166 -12.442 -39.082 1.00 75.69 636 ASP A O 1
ATOM 5178 N N . SER A 1 637 ? 15.607 -11.120 -39.986 1.00 78.62 637 SER A N 1
ATOM 5179 C CA . SER A 1 637 ? 16.380 -9.877 -39.831 1.00 78.62 637 SER A CA 1
ATOM 5180 C C . SER A 1 637 ? 16.497 -9.430 -38.370 1.00 78.62 637 SER A C 1
ATOM 5182 O O . SER A 1 637 ? 17.560 -8.958 -37.971 1.00 78.62 637 SER A O 1
ATOM 5184 N N . ALA A 1 638 ? 15.437 -9.585 -37.569 1.00 79.31 638 ALA A N 1
ATOM 5185 C CA . ALA A 1 638 ? 15.464 -9.283 -36.137 1.00 79.31 638 ALA A CA 1
ATOM 5186 C C . ALA A 1 638 ? 16.403 -10.240 -35.383 1.00 79.31 638 ALA A C 1
ATOM 5188 O O . ALA A 1 638 ? 17.232 -9.790 -34.593 1.00 79.31 638 ALA A O 1
ATOM 5189 N N . LEU A 1 639 ? 16.345 -11.540 -35.693 1.00 76.75 639 LEU A N 1
ATOM 5190 C CA . LEU A 1 639 ? 17.282 -12.542 -35.178 1.00 76.75 639 LEU A CA 1
ATOM 5191 C C . LEU A 1 639 ? 18.715 -12.263 -35.643 1.00 76.75 639 LEU A C 1
ATOM 5193 O O . LEU A 1 639 ? 19.633 -12.331 -34.838 1.00 76.75 639 LEU A O 1
ATOM 5197 N N . SER A 1 640 ? 18.923 -11.863 -36.901 1.00 75.38 640 SER A N 1
ATOM 5198 C CA . SER A 1 640 ? 20.252 -11.481 -37.409 1.00 75.38 640 SER A CA 1
ATOM 5199 C C . SER A 1 640 ? 20.822 -10.264 -36.680 1.00 75.38 640 SER A C 1
ATOM 5201 O O . SER A 1 640 ? 22.014 -10.228 -36.388 1.00 75.38 640 SER A O 1
ATOM 5203 N N . LEU A 1 641 ? 19.983 -9.277 -36.346 1.00 77.25 641 LEU A N 1
ATOM 5204 C CA . LEU A 1 641 ? 20.379 -8.123 -35.538 1.00 77.25 641 LEU A CA 1
ATOM 5205 C C . LEU A 1 641 ? 20.795 -8.549 -34.123 1.00 77.25 641 LEU A C 1
ATOM 5207 O O . LEU A 1 641 ? 21.796 -8.053 -33.610 1.00 77.25 641 LEU A O 1
ATOM 5211 N N . VAL A 1 642 ? 20.062 -9.481 -33.513 1.00 75.00 642 VAL A N 1
ATOM 5212 C CA . VAL A 1 642 ? 20.383 -10.043 -32.192 1.00 75.00 642 VAL A CA 1
ATOM 5213 C C . VAL A 1 642 ? 21.666 -10.880 -32.246 1.00 75.00 642 VAL A C 1
ATOM 5215 O O . VAL A 1 642 ? 22.573 -10.634 -31.460 1.00 75.00 642 VAL A O 1
ATOM 5218 N N . HIS A 1 643 ? 21.838 -11.751 -33.239 1.00 73.00 643 HIS A N 1
ATOM 5219 C CA . HIS A 1 643 ? 23.074 -12.514 -33.446 1.00 73.00 643 HIS A CA 1
ATOM 5220 C C . HIS A 1 643 ? 24.286 -11.623 -33.766 1.00 73.00 643 HIS A C 1
ATOM 5222 O O . HIS A 1 643 ? 25.417 -11.919 -33.375 1.00 73.00 643 HIS A O 1
ATOM 5228 N N . ALA A 1 644 ? 24.086 -10.499 -34.459 1.00 71.31 644 ALA A N 1
ATOM 5229 C CA . ALA A 1 644 ? 25.137 -9.507 -34.672 1.00 71.31 644 ALA A CA 1
ATOM 5230 C C . ALA A 1 644 ? 25.534 -8.794 -33.366 1.00 71.31 644 ALA A C 1
ATOM 5232 O O . ALA A 1 644 ? 26.691 -8.398 -33.214 1.00 71.31 644 ALA A O 1
ATOM 5233 N N . LEU A 1 645 ? 24.602 -8.661 -32.416 1.00 69.44 645 LEU A N 1
ATOM 5234 C CA . LEU A 1 645 ? 24.864 -8.148 -31.071 1.00 69.44 645 LEU A CA 1
ATOM 5235 C C . LEU A 1 645 ? 25.522 -9.188 -30.166 1.00 69.44 645 LEU A C 1
ATOM 5237 O O . LEU A 1 645 ? 26.374 -8.808 -29.376 1.00 69.44 645 LEU A O 1
ATOM 5241 N N . GLU A 1 646 ? 25.224 -10.478 -30.330 1.00 64.62 646 GLU A N 1
ATOM 5242 C CA . GLU A 1 646 ? 25.922 -11.568 -29.627 1.00 64.62 646 GLU A CA 1
ATOM 5243 C C . GLU A 1 646 ? 27.421 -11.603 -29.962 1.00 64.62 646 GLU A C 1
ATOM 5245 O O . GLU A 1 646 ? 28.249 -11.944 -29.120 1.00 64.62 646 GLU A O 1
ATOM 5250 N N . LYS A 1 647 ? 27.798 -11.180 -31.177 1.00 61.09 647 LYS A N 1
ATOM 5251 C CA . LYS A 1 647 ? 29.204 -11.000 -31.581 1.00 61.09 647 LYS A CA 1
ATOM 5252 C C . LYS A 1 647 ? 29.861 -9.754 -30.974 1.00 61.09 647 LYS A C 1
ATOM 5254 O O . LYS A 1 647 ? 31.076 -9.598 -31.091 1.00 61.09 647 LYS A O 1
ATOM 5259 N N . ASN A 1 648 ? 29.090 -8.856 -30.362 1.00 59.81 648 ASN A N 1
ATOM 5260 C CA . ASN A 1 648 ? 29.561 -7.584 -29.832 1.00 59.81 648 ASN A CA 1
ATOM 5261 C C . ASN A 1 648 ? 29.496 -7.596 -28.300 1.00 59.81 648 ASN A C 1
ATOM 5263 O O . ASN A 1 648 ? 28.439 -7.485 -27.690 1.00 59.81 648 ASN A O 1
ATOM 5267 N N . SER A 1 649 ? 30.649 -7.696 -27.651 1.00 51.28 649 SER A N 1
ATOM 5268 C CA . SER A 1 649 ? 30.756 -8.015 -26.223 1.00 51.28 649 SER A CA 1
ATOM 5269 C C . SER A 1 649 ? 30.323 -6.910 -25.238 1.00 51.28 649 SER A C 1
ATOM 5271 O O . SER A 1 649 ? 30.603 -7.005 -24.046 1.00 51.28 649 SER A O 1
ATOM 5273 N N . ASN A 1 650 ? 29.689 -5.838 -25.723 1.00 56.19 650 ASN A N 1
ATOM 5274 C CA . ASN A 1 650 ? 29.411 -4.605 -24.976 1.00 56.19 650 ASN A CA 1
ATOM 5275 C C . ASN A 1 650 ? 27.912 -4.346 -24.714 1.00 56.19 650 ASN A C 1
ATOM 5277 O O . ASN A 1 650 ? 27.576 -3.277 -24.200 1.00 56.19 650 ASN A O 1
ATOM 5281 N N . PHE A 1 651 ? 27.006 -5.262 -25.075 1.00 66.12 651 PHE A N 1
ATOM 5282 C CA . PHE A 1 651 ? 25.559 -5.063 -24.931 1.00 66.12 651 PHE A CA 1
ATOM 5283 C C . PHE A 1 651 ? 24.879 -6.230 -24.198 1.00 66.12 651 PHE A C 1
ATOM 5285 O O . PHE A 1 651 ? 25.143 -7.388 -24.504 1.00 66.12 651 PHE A O 1
ATOM 5292 N N . SER A 1 652 ? 23.976 -5.920 -23.261 1.00 68.19 652 SER A N 1
ATOM 5293 C CA . SER A 1 652 ? 23.124 -6.893 -22.567 1.00 68.19 652 SER A CA 1
ATOM 5294 C C . SER A 1 652 ? 21.645 -6.637 -22.862 1.00 68.19 652 SER A C 1
ATOM 5296 O O . SER A 1 652 ? 21.183 -5.492 -22.904 1.00 68.19 652 SER A O 1
ATOM 5298 N N . HIS A 1 653 ? 20.889 -7.713 -23.078 1.00 74.94 653 HIS A N 1
ATOM 5299 C CA . HIS A 1 653 ? 19.454 -7.628 -23.327 1.00 74.94 653 HIS A CA 1
ATOM 5300 C C . HIS A 1 653 ? 18.691 -7.187 -22.071 1.00 74.94 653 HIS A C 1
ATOM 5302 O O . HIS A 1 653 ? 18.945 -7.657 -20.967 1.00 74.94 653 HIS A O 1
ATOM 5308 N N . THR A 1 654 ? 17.728 -6.285 -22.251 1.00 78.19 654 THR A N 1
ATOM 5309 C CA . THR A 1 654 ? 16.768 -5.868 -21.220 1.00 78.19 654 THR A CA 1
ATOM 5310 C C . THR A 1 654 ? 15.428 -6.578 -21.407 1.00 78.19 654 THR A C 1
ATOM 5312 O O . THR A 1 654 ? 15.136 -7.090 -22.494 1.00 78.19 654 THR A O 1
ATOM 5315 N N . HIS A 1 655 ? 14.570 -6.522 -20.380 1.00 77.81 655 HIS A N 1
ATOM 5316 C CA . HIS A 1 655 ? 13.177 -6.992 -20.431 1.00 77.81 655 HIS A CA 1
ATOM 5317 C C . HIS A 1 655 ? 12.453 -6.521 -21.703 1.00 77.81 655 HIS A C 1
ATOM 5319 O O . HIS A 1 655 ? 11.917 -7.333 -22.453 1.00 77.81 655 HIS A O 1
ATOM 5325 N N . HIS A 1 656 ? 12.558 -5.229 -22.026 1.00 76.25 656 HIS A N 1
ATOM 5326 C CA . HIS A 1 656 ? 11.928 -4.642 -23.209 1.00 76.25 656 HIS A CA 1
ATOM 5327 C C . HIS A 1 656 ? 12.476 -5.186 -24.533 1.00 76.25 656 HIS A C 1
ATOM 5329 O O . HIS A 1 656 ? 11.701 -5.388 -25.466 1.00 76.25 656 HIS A O 1
ATOM 5335 N N . THR A 1 657 ? 13.785 -5.450 -24.629 1.00 79.25 657 THR A N 1
ATOM 5336 C CA . THR A 1 657 ? 14.379 -5.985 -25.868 1.00 79.25 657 THR A CA 1
ATOM 5337 C C . THR A 1 657 ? 13.969 -7.432 -26.133 1.00 79.25 657 THR A C 1
ATOM 5339 O O . THR A 1 657 ? 13.667 -7.764 -27.277 1.00 79.25 657 THR A O 1
ATOM 5342 N N . LEU A 1 658 ? 13.901 -8.275 -25.093 1.00 81.50 658 LEU A N 1
ATOM 5343 C CA . LEU A 1 658 ? 13.493 -9.677 -25.233 1.00 81.50 658 LEU A CA 1
ATOM 5344 C C . LEU A 1 658 ? 11.991 -9.809 -25.453 1.00 81.50 658 LEU A C 1
ATOM 5346 O O . LEU A 1 658 ? 11.579 -10.582 -26.308 1.00 81.50 658 LEU A O 1
ATOM 5350 N N . HIS A 1 659 ? 11.175 -9.008 -24.760 1.00 83.19 659 HIS A N 1
ATOM 5351 C CA . HIS A 1 659 ? 9.735 -8.962 -25.017 1.00 83.19 659 HIS A CA 1
ATOM 5352 C C . HIS A 1 659 ? 9.442 -8.472 -26.440 1.00 83.19 659 HIS A C 1
ATOM 5354 O O . HIS A 1 659 ? 8.606 -9.053 -27.121 1.00 83.19 659 HIS A O 1
ATOM 5360 N N . ALA A 1 660 ? 10.159 -7.453 -26.933 1.00 79.19 660 ALA A N 1
ATOM 5361 C CA . ALA A 1 660 ? 10.028 -7.012 -28.321 1.00 79.19 660 ALA A CA 1
ATOM 5362 C C . ALA A 1 660 ? 10.406 -8.114 -29.322 1.00 79.19 660 ALA A C 1
ATOM 5364 O O . ALA A 1 660 ? 9.707 -8.287 -30.317 1.00 79.19 660 ALA A O 1
ATOM 5365 N N . LEU A 1 661 ? 11.474 -8.873 -29.053 1.00 82.62 661 LEU A N 1
ATOM 5366 C CA . LEU A 1 661 ? 11.872 -10.007 -29.887 1.00 82.62 661 LEU A CA 1
ATOM 5367 C C . LEU A 1 661 ? 10.822 -11.126 -29.855 1.00 82.62 661 LEU A C 1
ATOM 5369 O O . LEU A 1 661 ? 10.413 -11.588 -30.915 1.00 82.62 661 LEU A O 1
ATOM 5373 N N . ALA A 1 662 ? 10.340 -11.510 -28.670 1.00 81.62 662 ALA A N 1
ATOM 5374 C CA . ALA A 1 662 ? 9.289 -12.512 -28.500 1.00 81.62 662 ALA A CA 1
ATOM 5375 C C . ALA A 1 662 ? 8.010 -12.116 -29.252 1.00 81.62 662 ALA A C 1
ATOM 5377 O O . ALA A 1 662 ? 7.466 -12.923 -29.999 1.00 81.62 662 ALA A O 1
ATOM 5378 N N . THR A 1 663 ? 7.589 -10.851 -29.164 1.00 81.50 663 THR A N 1
ATOM 5379 C CA . THR A 1 663 ? 6.437 -10.342 -29.921 1.00 81.50 663 THR A CA 1
ATOM 5380 C C . THR A 1 663 ? 6.657 -10.413 -31.438 1.00 81.50 663 THR A C 1
ATOM 5382 O O . THR A 1 663 ? 5.740 -10.791 -32.164 1.00 81.50 663 THR A O 1
ATOM 5385 N N . VAL A 1 664 ? 7.856 -10.092 -31.946 1.00 80.69 664 VAL A N 1
ATOM 5386 C CA . VAL A 1 664 ? 8.173 -10.206 -33.386 1.00 80.69 664 VAL A CA 1
ATOM 5387 C C . VAL A 1 664 ? 8.199 -11.672 -33.844 1.00 80.69 664 VAL A C 1
ATOM 5389 O O . VAL A 1 664 ? 7.687 -11.991 -34.918 1.00 80.69 664 VAL A O 1
ATOM 5392 N N . LEU A 1 665 ? 8.753 -12.582 -33.037 1.00 79.81 665 LEU A N 1
ATOM 5393 C CA . LEU A 1 665 ? 8.771 -14.023 -33.323 1.00 79.81 665 LEU A CA 1
ATOM 5394 C C . LEU A 1 665 ? 7.365 -14.634 -33.298 1.00 79.81 665 LEU A C 1
ATOM 5396 O O . LEU A 1 665 ? 7.035 -15.438 -34.169 1.00 79.81 665 LEU A O 1
ATOM 5400 N N . ALA A 1 666 ? 6.529 -14.209 -32.349 1.00 80.12 666 ALA A N 1
ATOM 5401 C CA . ALA A 1 666 ? 5.134 -14.615 -32.251 1.00 80.12 666 ALA A CA 1
ATOM 5402 C C . ALA A 1 666 ? 4.334 -14.177 -33.485 1.00 80.12 666 ALA A C 1
ATOM 5404 O O . ALA A 1 666 ? 3.789 -15.020 -34.187 1.00 80.12 666 ALA A O 1
ATOM 5405 N N . LYS A 1 667 ? 4.361 -12.880 -33.830 1.00 78.44 667 LYS A N 1
ATOM 5406 C CA . LYS A 1 667 ? 3.643 -12.329 -35.000 1.00 78.44 667 LYS A CA 1
ATOM 5407 C C . LYS A 1 667 ? 4.083 -12.922 -36.341 1.00 78.44 667 LYS A C 1
ATOM 5409 O O . LYS A 1 667 ? 3.331 -12.899 -37.305 1.00 78.44 667 LYS A O 1
ATOM 5414 N N . SER A 1 668 ? 5.315 -13.415 -36.426 1.00 78.06 668 SER A N 1
ATOM 5415 C CA . SER A 1 668 ? 5.855 -14.034 -37.642 1.00 78.06 668 SER A CA 1
ATOM 5416 C C . SER A 1 668 ? 5.634 -15.548 -37.720 1.00 78.06 668 SER A C 1
ATOM 5418 O O . SER A 1 668 ? 6.104 -16.174 -38.670 1.00 78.06 668 SER A O 1
ATOM 5420 N N . GLY A 1 669 ? 4.950 -16.148 -36.736 1.00 76.62 669 GLY A N 1
ATOM 5421 C CA . GLY A 1 669 ? 4.643 -17.581 -36.709 1.00 76.62 669 GLY A CA 1
ATOM 5422 C C . GLY A 1 669 ? 5.863 -18.488 -36.502 1.00 76.62 669 GLY A C 1
ATOM 5423 O O . GLY A 1 669 ? 5.823 -19.674 -36.828 1.00 76.62 669 GLY A O 1
ATOM 5424 N N . LYS A 1 670 ? 6.983 -17.967 -35.981 1.00 77.88 670 LYS A N 1
ATOM 5425 C CA . LYS A 1 670 ? 8.215 -18.743 -35.736 1.00 77.88 670 LYS A CA 1
ATOM 5426 C C . LYS A 1 670 ? 8.146 -19.442 -34.370 1.00 77.88 670 LYS A C 1
ATOM 5428 O O . LYS A 1 670 ? 8.946 -19.160 -33.478 1.00 77.88 670 LYS A O 1
ATOM 5433 N N . CYS A 1 671 ? 7.202 -20.374 -34.210 1.00 77.75 671 CYS A N 1
ATOM 5434 C CA . CYS A 1 671 ? 6.883 -21.011 -32.922 1.00 77.75 671 CYS A CA 1
ATOM 5435 C C . CYS A 1 671 ? 8.082 -21.718 -32.266 1.00 77.75 671 CYS A C 1
ATOM 5437 O O . CYS A 1 671 ? 8.237 -21.660 -31.050 1.00 77.75 671 CYS A O 1
ATOM 5439 N N . SER A 1 672 ? 8.970 -22.343 -33.050 1.00 74.50 672 SER A N 1
ATOM 5440 C CA . SER A 1 672 ? 10.166 -23.022 -32.525 1.00 74.50 672 SER A CA 1
ATOM 5441 C C . SER A 1 672 ? 11.190 -22.051 -31.929 1.00 74.50 672 SER A C 1
ATOM 5443 O O . SER A 1 672 ? 11.731 -22.310 -30.857 1.00 74.50 672 SER A O 1
ATOM 5445 N N . ALA A 1 673 ? 11.425 -20.915 -32.592 1.00 76.19 673 ALA A N 1
ATOM 5446 C CA . ALA A 1 673 ? 12.327 -19.873 -32.108 1.00 76.19 673 ALA A CA 1
ATOM 5447 C C . ALA A 1 673 ? 11.733 -19.132 -30.901 1.00 76.19 673 ALA A C 1
ATOM 5449 O O . ALA A 1 673 ? 12.452 -18.847 -29.947 1.00 76.19 673 ALA A O 1
ATOM 5450 N N . LEU A 1 674 ? 10.419 -18.872 -30.913 1.00 82.31 674 LEU A N 1
ATOM 5451 C CA . LEU A 1 674 ? 9.702 -18.300 -29.772 1.00 82.31 674 LEU A CA 1
ATOM 5452 C C . LEU A 1 674 ? 9.783 -19.219 -28.548 1.00 82.31 674 LEU A C 1
ATOM 5454 O O . LEU A 1 674 ? 10.104 -18.750 -27.461 1.00 82.31 674 LEU A O 1
ATOM 5458 N N . LYS A 1 675 ? 9.547 -20.523 -28.730 1.00 81.62 675 LYS A N 1
ATOM 5459 C CA . LYS A 1 675 ? 9.646 -21.511 -27.654 1.00 81.62 675 LYS A CA 1
A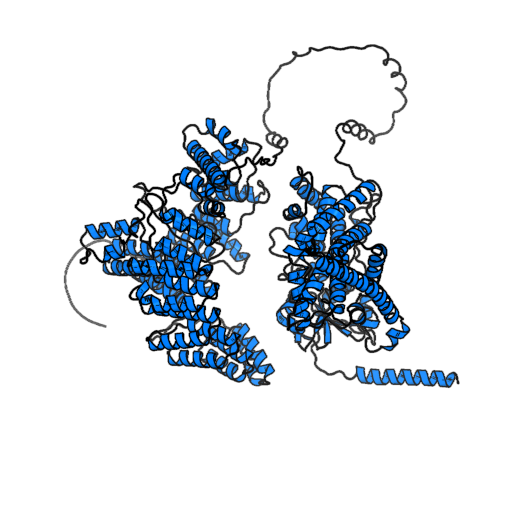TOM 5460 C C . LYS A 1 675 ? 11.062 -21.589 -27.091 1.00 81.62 675 LYS A C 1
ATOM 5462 O O . LYS A 1 675 ? 11.218 -21.492 -25.884 1.00 81.62 675 LYS A O 1
ATOM 5467 N N . SER A 1 676 ? 12.083 -21.642 -27.950 1.00 80.06 676 SER A N 1
ATOM 5468 C CA . SER A 1 676 ? 13.484 -21.598 -27.505 1.00 80.06 676 SER A CA 1
ATOM 5469 C C . SER A 1 676 ? 13.789 -20.336 -26.698 1.00 80.06 676 SER A C 1
ATOM 5471 O O . SER A 1 676 ? 14.462 -20.417 -25.680 1.00 80.06 676 SER A O 1
ATOM 5473 N N . LEU A 1 677 ? 13.280 -19.174 -27.119 1.00 82.25 677 LEU A N 1
ATOM 5474 C CA . LEU A 1 677 ? 13.476 -17.917 -26.399 1.00 82.25 677 LEU A CA 1
ATOM 5475 C C . LEU A 1 677 ? 12.768 -17.920 -25.035 1.00 82.25 677 LEU A C 1
ATOM 5477 O O . LEU A 1 677 ? 13.343 -17.461 -24.051 1.00 82.25 677 LEU A O 1
ATOM 5481 N N . ILE A 1 678 ? 11.536 -18.431 -24.964 1.00 82.38 678 ILE A N 1
ATOM 5482 C CA . ILE A 1 678 ? 10.784 -18.569 -23.708 1.00 82.38 678 ILE A CA 1
ATOM 5483 C C . ILE A 1 678 ? 11.499 -19.544 -22.769 1.00 82.38 678 ILE A C 1
ATOM 5485 O O . ILE A 1 678 ? 11.700 -19.204 -21.605 1.00 82.38 678 ILE A O 1
ATOM 5489 N N . ASP A 1 679 ? 11.944 -20.693 -23.280 1.00 80.62 679 ASP A N 1
ATOM 5490 C CA . ASP A 1 679 ? 12.702 -21.696 -22.530 1.00 80.62 679 ASP A CA 1
ATOM 5491 C C . ASP A 1 679 ? 14.029 -21.109 -22.028 1.00 80.62 679 ASP A C 1
ATOM 5493 O O . ASP A 1 679 ? 14.396 -21.317 -20.876 1.00 80.62 679 ASP A O 1
ATOM 5497 N N . ASP A 1 680 ? 14.729 -20.314 -22.842 1.00 74.44 680 ASP A N 1
ATOM 5498 C CA . ASP A 1 680 ? 15.974 -19.648 -22.449 1.00 74.44 680 ASP A CA 1
ATOM 5499 C C . ASP A 1 680 ? 15.742 -18.561 -21.380 1.00 74.44 680 ASP A C 1
ATOM 5501 O O . ASP A 1 680 ? 16.562 -18.405 -20.469 1.00 74.44 680 ASP A O 1
ATOM 5505 N N . ILE A 1 681 ? 14.620 -17.832 -21.439 1.00 77.38 681 ILE A N 1
ATOM 5506 C CA . ILE A 1 681 ? 14.221 -16.864 -20.403 1.00 77.38 681 ILE A CA 1
ATOM 5507 C C . ILE A 1 681 ? 13.832 -17.593 -19.108 1.00 77.38 681 ILE A C 1
ATOM 5509 O O . ILE A 1 681 ? 14.292 -17.210 -18.034 1.00 77.38 681 ILE A O 1
ATOM 5513 N N . GLN A 1 682 ? 13.044 -18.668 -19.190 1.00 76.94 682 GLN A N 1
ATOM 5514 C CA . GLN A 1 682 ? 12.636 -19.482 -18.037 1.00 76.94 682 GLN A CA 1
ATOM 5515 C C . GLN A 1 682 ? 13.814 -20.249 -17.414 1.00 76.94 682 GLN A C 1
ATOM 5517 O O . GLN A 1 682 ? 13.883 -20.386 -16.194 1.00 76.94 682 GLN A O 1
ATOM 5522 N N . ALA A 1 683 ? 14.785 -20.672 -18.227 1.00 74.31 683 ALA A N 1
ATOM 5523 C CA . ALA A 1 683 ? 16.060 -21.248 -17.796 1.00 74.31 683 ALA A CA 1
ATOM 5524 C C . ALA A 1 683 ? 17.062 -20.191 -17.294 1.00 74.31 683 ALA A C 1
ATOM 5526 O O . ALA A 1 683 ? 18.217 -20.517 -17.015 1.00 74.31 683 ALA A O 1
ATOM 5527 N N . ASN A 1 684 ? 16.626 -18.933 -17.159 1.00 68.56 684 ASN A N 1
ATOM 5528 C CA . ASN A 1 684 ? 17.372 -17.829 -16.568 1.00 68.56 684 ASN A CA 1
ATOM 5529 C C . ASN A 1 684 ? 18.662 -17.457 -17.329 1.00 68.56 684 ASN A C 1
ATOM 5531 O O . ASN A 1 684 ? 19.591 -16.895 -16.744 1.00 68.56 684 ASN A O 1
ATOM 5535 N N . ARG A 1 685 ? 18.737 -17.732 -18.644 1.00 65.19 685 ARG A N 1
ATOM 5536 C CA . ARG A 1 685 ? 19.918 -17.415 -19.476 1.00 65.19 685 ARG A CA 1
ATOM 5537 C C . ARG A 1 685 ? 20.124 -15.917 -19.700 1.00 65.19 685 ARG A C 1
ATOM 5539 O O . ARG A 1 685 ? 21.232 -15.497 -20.016 1.00 65.19 685 ARG A O 1
ATOM 5546 N N . PHE A 1 686 ? 19.076 -15.115 -19.508 1.00 66.06 686 PHE A N 1
ATOM 5547 C CA . PHE A 1 686 ? 19.095 -13.659 -19.676 1.00 66.06 686 PHE A CA 1
ATOM 5548 C C . PHE A 1 686 ? 18.953 -12.875 -18.353 1.00 66.06 686 PHE A C 1
ATOM 5550 O O . PHE A 1 686 ? 18.656 -11.680 -18.376 1.00 66.06 686 PHE A O 1
ATOM 5557 N N . GLY A 1 687 ? 19.164 -13.511 -17.193 1.00 63.88 687 GLY A N 1
ATOM 5558 C CA . GLY A 1 687 ? 19.065 -12.853 -15.882 1.00 63.88 687 GLY A CA 1
ATOM 5559 C C . GLY A 1 687 ? 17.623 -12.524 -15.456 1.00 63.88 687 GLY A C 1
ATOM 5560 O O . GLY A 1 687 ? 16.717 -13.314 -15.674 1.00 63.88 687 GLY A O 1
ATOM 5561 N N . THR A 1 688 ? 17.391 -11.352 -14.846 1.00 58.81 688 THR A N 1
ATOM 5562 C CA . THR A 1 688 ? 16.164 -10.933 -14.112 1.00 58.81 688 THR A CA 1
ATOM 5563 C C . THR A 1 688 ? 14.856 -10.806 -14.924 1.00 58.81 688 THR A C 1
ATOM 5565 O O . THR A 1 688 ? 13.878 -10.226 -14.442 1.00 58.81 688 THR A O 1
ATOM 5568 N N . VAL A 1 689 ? 14.793 -11.324 -16.152 1.00 67.50 689 VAL A N 1
ATOM 5569 C CA . VAL A 1 689 ? 13.634 -11.183 -17.045 1.00 67.50 689 VAL A CA 1
ATOM 5570 C C . VAL A 1 689 ? 12.571 -12.226 -16.705 1.00 67.50 689 VAL A C 1
ATOM 5572 O O . VAL A 1 689 ? 12.824 -13.424 -16.745 1.00 67.50 689 VAL A O 1
ATOM 5575 N N . ARG A 1 690 ? 11.355 -11.767 -16.389 1.00 69.62 690 ARG A N 1
ATOM 5576 C CA . ARG A 1 690 ? 10.201 -12.630 -16.100 1.00 69.62 690 ARG A CA 1
ATOM 5577 C C . ARG A 1 690 ? 9.103 -12.448 -17.129 1.00 69.62 690 ARG A C 1
ATOM 5579 O O . ARG A 1 690 ? 8.818 -11.327 -17.552 1.00 69.62 690 ARG A O 1
ATOM 5586 N N . ILE A 1 691 ? 8.443 -13.555 -17.443 1.00 79.75 691 ILE A N 1
ATOM 5587 C CA . ILE A 1 691 ? 7.287 -13.605 -18.330 1.00 79.75 691 ILE A CA 1
ATOM 5588 C C . ILE A 1 691 ? 6.038 -13.787 -17.462 1.00 79.75 691 ILE A C 1
ATOM 5590 O O . ILE A 1 691 ? 6.007 -14.652 -16.590 1.00 79.75 691 ILE A O 1
ATOM 5594 N N . SER A 1 692 ? 5.017 -12.956 -17.668 1.00 81.62 692 SER A N 1
ATOM 5595 C CA . SER A 1 692 ? 3.721 -13.117 -16.994 1.00 81.62 692 SER A CA 1
ATOM 5596 C C . SER A 1 692 ? 2.810 -14.085 -17.755 1.00 81.62 692 SER A C 1
ATOM 5598 O O . SER A 1 692 ? 2.952 -14.235 -18.968 1.00 81.62 692 SER A O 1
ATOM 5600 N N . PHE A 1 693 ? 1.822 -14.664 -17.062 1.00 82.56 693 PHE A N 1
ATOM 5601 C CA . PHE A 1 693 ? 0.758 -15.486 -17.664 1.00 82.56 693 PHE A CA 1
ATOM 5602 C C . PHE A 1 693 ? 0.138 -14.821 -18.906 1.00 82.56 693 PHE A C 1
ATOM 5604 O O . PHE A 1 693 ? 0.073 -15.429 -19.971 1.00 82.56 693 PHE A O 1
ATOM 5611 N N . MET A 1 694 ? -0.212 -13.534 -18.809 1.00 83.12 694 MET A N 1
ATOM 5612 C CA . MET A 1 694 ? -0.789 -12.789 -19.934 1.00 83.12 694 MET A CA 1
ATOM 5613 C C . MET A 1 694 ? 0.166 -12.641 -21.124 1.00 83.12 694 MET A C 1
ATOM 5615 O O . MET A 1 694 ? -0.284 -12.737 -22.260 1.00 83.12 694 MET A O 1
ATOM 5619 N N . ASN A 1 695 ? 1.473 -12.455 -20.893 1.00 82.31 695 ASN A N 1
ATOM 5620 C CA . ASN A 1 695 ? 2.447 -12.383 -21.990 1.00 82.31 695 ASN A CA 1
ATOM 5621 C C . ASN A 1 695 ? 2.559 -13.730 -22.725 1.00 82.31 695 ASN A C 1
ATOM 5623 O O . ASN A 1 695 ? 2.617 -13.743 -23.951 1.00 82.31 695 ASN A O 1
ATOM 5627 N N . LEU A 1 696 ? 2.537 -14.858 -22.000 1.00 84.19 696 LEU A N 1
ATOM 5628 C CA . LEU A 1 696 ? 2.527 -16.195 -22.611 1.00 84.19 696 LEU A CA 1
ATOM 5629 C C . LEU A 1 696 ? 1.264 -16.410 -23.450 1.00 84.19 696 LEU A C 1
ATOM 5631 O O . LEU A 1 696 ? 1.368 -16.765 -24.622 1.00 84.19 696 LEU A O 1
ATOM 5635 N N . MET A 1 697 ? 0.090 -16.129 -22.876 1.00 83.44 697 MET A N 1
ATOM 5636 C CA . MET A 1 697 ? -1.194 -16.223 -23.577 1.00 83.44 697 MET A CA 1
ATOM 5637 C C . MET A 1 697 ? -1.192 -15.400 -24.873 1.00 83.44 697 MET A C 1
ATOM 5639 O O . MET A 1 697 ? -1.561 -15.915 -25.924 1.00 83.44 697 MET A O 1
ATOM 5643 N N . GLN A 1 698 ? -0.723 -14.148 -24.824 1.00 81.88 698 GLN A N 1
ATOM 5644 C CA . GLN A 1 698 ? -0.662 -13.262 -25.990 1.00 81.88 698 GLN A CA 1
ATOM 5645 C C . GLN A 1 698 ? 0.332 -13.743 -27.055 1.00 81.88 698 GLN A C 1
ATOM 5647 O O . GLN A 1 698 ? 0.005 -13.723 -28.240 1.00 81.88 698 GLN A O 1
ATOM 5652 N N . TRP A 1 699 ? 1.535 -14.184 -26.672 1.00 83.62 699 TRP A N 1
ATOM 5653 C CA . TRP A 1 699 ? 2.535 -14.651 -27.637 1.00 83.62 699 TRP A CA 1
ATOM 5654 C C . TRP A 1 699 ? 2.134 -15.962 -28.310 1.00 83.62 699 TRP A C 1
ATOM 5656 O O . TRP A 1 699 ? 2.254 -16.069 -29.528 1.00 83.62 699 TRP A O 1
ATOM 5666 N N . HIS A 1 700 ? 1.621 -16.937 -27.556 1.00 83.69 700 HIS A N 1
ATOM 5667 C CA . HIS A 1 700 ? 1.157 -18.199 -28.134 1.00 83.69 700 HIS A CA 1
ATOM 5668 C C . HIS A 1 700 ? -0.095 -18.003 -29.000 1.00 83.69 700 HIS A C 1
ATOM 5670 O O . HIS A 1 700 ? -0.172 -18.567 -30.092 1.00 83.69 700 HIS A O 1
ATOM 5676 N N . ALA A 1 701 ? -1.016 -17.120 -28.593 1.00 81.75 701 ALA A N 1
ATOM 5677 C CA . ALA A 1 701 ? -2.164 -16.751 -29.419 1.00 81.75 701 ALA A CA 1
ATOM 5678 C C . ALA A 1 701 ? -1.739 -16.042 -30.713 1.00 81.75 701 ALA A C 1
ATOM 5680 O O . ALA A 1 701 ? -2.227 -16.385 -31.787 1.00 81.75 701 ALA A O 1
ATOM 5681 N N . ALA A 1 702 ? -0.792 -15.099 -30.643 1.00 78.88 702 ALA A N 1
ATOM 5682 C CA . ALA A 1 702 ? -0.265 -14.413 -31.824 1.00 78.88 702 ALA A CA 1
ATOM 5683 C C . ALA A 1 702 ? 0.498 -15.356 -32.769 1.00 78.88 702 ALA A C 1
ATOM 5685 O O . ALA A 1 702 ? 0.463 -15.152 -33.979 1.00 78.88 702 ALA A O 1
ATOM 5686 N N . ALA A 1 703 ? 1.137 -16.396 -32.227 1.00 78.31 703 ALA A N 1
ATOM 5687 C CA . ALA A 1 703 ? 1.791 -17.453 -32.994 1.00 78.31 703 ALA A CA 1
ATOM 5688 C C . ALA A 1 703 ? 0.811 -18.487 -33.590 1.00 78.31 703 ALA A C 1
ATOM 5690 O O . ALA A 1 703 ? 1.234 -19.333 -34.377 1.00 78.31 703 ALA A O 1
ATOM 5691 N N . GLY A 1 704 ? -0.479 -18.430 -33.232 1.00 77.06 704 GLY A N 1
ATOM 5692 C CA . GLY A 1 704 ? -1.509 -19.366 -33.693 1.00 77.06 704 GLY A CA 1
ATOM 5693 C C . GLY A 1 704 ? -1.447 -20.755 -33.043 1.00 77.06 704 GLY A C 1
ATOM 5694 O O . GLY A 1 704 ? -2.007 -21.705 -33.586 1.00 77.06 704 GLY A O 1
ATOM 5695 N N . ASP A 1 705 ? -0.767 -20.897 -31.902 1.00 79.38 705 ASP A N 1
ATOM 5696 C CA . ASP A 1 705 ? -0.566 -22.174 -31.208 1.00 79.38 705 ASP A CA 1
ATOM 5697 C C . ASP A 1 705 ? -1.645 -22.398 -30.134 1.00 79.38 705 ASP A C 1
ATOM 5699 O O . ASP A 1 705 ? -1.458 -22.116 -28.952 1.00 79.38 705 ASP A O 1
ATOM 5703 N N . LEU A 1 706 ? -2.821 -22.863 -30.567 1.00 76.31 706 LEU A N 1
ATOM 5704 C CA . LEU A 1 706 ? -3.994 -23.037 -29.701 1.00 76.31 706 LEU A CA 1
ATOM 5705 C C . LEU A 1 706 ? -3.736 -23.986 -28.525 1.00 76.31 706 LEU A C 1
ATOM 5707 O O . LEU A 1 706 ? -4.170 -23.710 -27.408 1.00 76.31 706 LEU A O 1
ATOM 5711 N N . ASP A 1 707 ? -3.081 -25.118 -28.780 1.00 81.19 707 ASP A N 1
ATOM 5712 C CA . ASP A 1 707 ? -2.954 -26.182 -27.786 1.00 81.19 707 ASP A CA 1
ATOM 5713 C C . ASP A 1 707 ? -2.129 -25.705 -26.587 1.00 81.19 707 ASP A C 1
ATOM 5715 O O . ASP A 1 707 ? -2.470 -26.002 -25.442 1.00 81.19 707 ASP A O 1
ATOM 5719 N N . THR A 1 708 ? -1.093 -24.895 -26.827 1.00 82.88 708 THR A N 1
ATOM 5720 C CA . THR A 1 708 ? -0.309 -24.298 -25.740 1.00 82.88 708 THR A CA 1
ATOM 5721 C C . THR A 1 708 ? -1.057 -23.170 -25.035 1.00 82.88 708 THR A C 1
ATOM 5723 O O . THR A 1 708 ? -0.964 -23.075 -23.813 1.00 82.88 708 THR A O 1
ATOM 5726 N N . VAL A 1 709 ? -1.863 -22.368 -25.745 1.00 84.75 709 VAL A N 1
ATOM 5727 C CA . VAL A 1 709 ? -2.741 -21.361 -25.117 1.00 84.75 709 VAL A CA 1
ATOM 5728 C C . VAL A 1 709 ? -3.730 -22.020 -24.151 1.00 84.75 709 VAL A C 1
ATOM 5730 O O . VAL A 1 709 ? -3.870 -21.565 -23.019 1.00 84.75 709 VAL A O 1
ATOM 5733 N N . LEU A 1 710 ? -4.386 -23.109 -24.563 1.00 84.88 710 LEU A N 1
ATOM 5734 C CA . LEU A 1 710 ? -5.340 -23.832 -23.717 1.00 84.88 710 LEU A CA 1
ATOM 5735 C C . LEU A 1 710 ? -4.654 -24.535 -22.537 1.00 84.88 710 LEU A C 1
ATOM 5737 O O . LEU A 1 710 ? -5.186 -24.516 -21.434 1.00 84.88 710 LEU A O 1
ATOM 5741 N N . GLN A 1 711 ? -3.449 -25.080 -22.721 1.00 84.56 711 GLN A N 1
ATOM 5742 C CA . GLN A 1 711 ? -2.674 -25.654 -21.614 1.00 84.56 711 GLN A CA 1
ATOM 5743 C C . GLN A 1 711 ? -2.293 -24.600 -20.570 1.00 84.56 711 GLN A C 1
ATOM 5745 O O . GLN A 1 711 ? -2.475 -24.821 -19.373 1.00 84.56 711 GLN A O 1
ATOM 5750 N N . VAL A 1 712 ? -1.797 -23.441 -21.018 1.00 84.50 712 VAL A N 1
ATOM 5751 C CA . VAL A 1 712 ? -1.448 -22.318 -20.134 1.00 84.50 712 VAL A CA 1
ATOM 5752 C C . VAL A 1 712 ? -2.698 -21.806 -19.412 1.00 84.50 712 VAL A C 1
ATOM 5754 O O . VAL A 1 712 ? -2.648 -21.546 -18.210 1.00 84.50 712 VAL A O 1
ATOM 5757 N N . TRP A 1 713 ? -3.831 -21.729 -20.115 1.00 85.62 713 TRP A N 1
ATOM 5758 C CA . TRP A 1 713 ? -5.134 -21.377 -19.552 1.00 85.62 713 TRP A CA 1
ATOM 5759 C C . TRP A 1 713 ? -5.594 -22.327 -18.445 1.00 85.62 713 TRP A C 1
ATOM 5761 O O . TRP A 1 713 ? -5.923 -21.893 -17.340 1.00 85.62 713 TRP A O 1
ATOM 5771 N N . GLU A 1 714 ? -5.628 -23.627 -18.734 1.00 83.00 714 GLU A N 1
ATOM 5772 C CA . GLU A 1 714 ? -6.110 -24.659 -17.816 1.00 83.00 714 GLU A CA 1
ATOM 5773 C C . GLU A 1 714 ? -5.220 -24.759 -16.579 1.00 83.00 714 GLU A C 1
ATOM 5775 O O . GLU A 1 714 ? -5.732 -24.804 -15.460 1.00 83.00 714 GLU A O 1
ATOM 5780 N N . GLN A 1 715 ? -3.896 -24.708 -16.762 1.00 81.25 715 GLN A N 1
ATOM 5781 C CA . GLN A 1 715 ? -2.951 -24.696 -15.651 1.00 81.25 715 GLN A CA 1
ATOM 5782 C C . GLN A 1 715 ? -3.225 -23.516 -14.708 1.00 81.25 715 GLN A C 1
ATOM 5784 O O . GLN A 1 715 ? -3.295 -23.694 -13.493 1.00 81.25 715 GLN A O 1
ATOM 5789 N N . TYR A 1 716 ? -3.449 -22.321 -15.257 1.00 78.44 716 TYR A N 1
ATOM 5790 C CA . TYR A 1 716 ? -3.703 -21.131 -14.447 1.00 78.44 716 TYR A CA 1
ATOM 5791 C C . TYR A 1 716 ? -5.084 -21.141 -13.773 1.00 78.44 716 TYR A C 1
ATOM 5793 O O . TYR A 1 716 ? -5.238 -20.642 -12.656 1.00 78.44 716 TYR A O 1
ATOM 5801 N N . THR A 1 717 ? -6.081 -21.752 -14.419 1.00 75.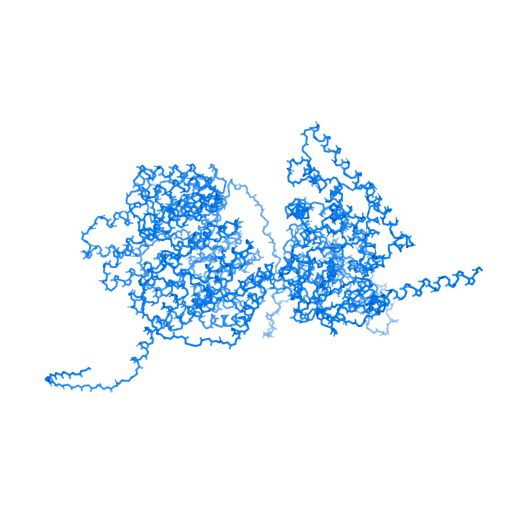75 717 THR A N 1
ATOM 5802 C CA . THR A 1 717 ? -7.431 -21.950 -13.860 1.00 75.75 717 THR A CA 1
ATOM 5803 C C . THR A 1 717 ? -7.407 -22.912 -12.665 1.00 75.75 717 THR A C 1
ATOM 5805 O O . THR A 1 717 ? -8.153 -22.737 -11.708 1.00 75.75 717 THR A O 1
ATOM 5808 N N . LEU A 1 718 ? -6.522 -23.915 -12.681 1.00 72.44 718 LEU A N 1
ATOM 5809 C CA . LEU A 1 718 ? -6.334 -24.846 -11.560 1.00 72.44 718 LEU A CA 1
ATOM 5810 C C . LEU A 1 718 ? -5.584 -24.212 -10.379 1.00 72.44 718 LEU A C 1
ATOM 5812 O O . LEU A 1 718 ? -5.803 -24.594 -9.230 1.00 72.44 718 LEU A O 1
ATOM 5816 N N . GLU A 1 719 ? -4.699 -23.253 -10.652 1.00 65.50 719 GLU A N 1
ATOM 5817 C CA . GLU A 1 719 ? -3.890 -22.565 -9.641 1.00 65.50 719 GLU A CA 1
ATOM 5818 C C . GLU A 1 719 ? -4.601 -21.341 -9.017 1.00 65.50 719 GLU A C 1
ATOM 5820 O O . GLU A 1 719 ? -4.218 -20.904 -7.929 1.00 65.50 719 GLU A O 1
ATOM 5825 N N . SER A 1 720 ? -5.635 -20.777 -9.661 1.00 55.47 720 SER A N 1
ATOM 5826 C CA . SER A 1 720 ? -6.285 -19.528 -9.231 1.00 55.47 720 SER A CA 1
ATOM 5827 C C . SER A 1 720 ? -7.815 -19.525 -9.404 1.00 55.47 720 SER A C 1
ATOM 5829 O O . SER A 1 720 ? -8.341 -19.945 -10.424 1.00 55.47 720 SER A O 1
ATOM 5831 N N . ASN A 1 721 ? -8.547 -18.986 -8.418 1.00 52.56 721 ASN A N 1
ATOM 5832 C CA . ASN A 1 721 ? -10.024 -18.963 -8.404 1.00 52.56 721 ASN A CA 1
ATOM 5833 C C . ASN A 1 721 ? -10.672 -17.808 -9.210 1.00 52.56 721 ASN A C 1
ATOM 5835 O O . ASN A 1 721 ? -11.883 -17.629 -9.109 1.00 52.56 721 ASN A O 1
ATOM 5839 N N . HIS A 1 722 ? -9.916 -16.973 -9.938 1.00 57.94 722 HIS A N 1
ATOM 5840 C CA . HIS A 1 722 ? -10.499 -15.870 -10.721 1.00 57.94 722 HIS A CA 1
ATOM 5841 C C . HIS A 1 722 ? -9.632 -15.493 -11.932 1.00 57.94 722 HIS A C 1
ATOM 5843 O O . HIS A 1 722 ? -8.534 -14.955 -11.780 1.00 57.94 722 HIS A O 1
ATOM 5849 N N . LEU A 1 723 ? -10.162 -15.726 -13.134 1.00 74.12 723 LEU A N 1
ATOM 5850 C CA . LEU A 1 723 ? -9.558 -15.341 -14.414 1.00 74.12 723 LEU A CA 1
ATOM 5851 C C . LEU A 1 723 ? -9.914 -13.894 -14.791 1.00 74.12 723 LEU A C 1
ATOM 5853 O O . LEU A 1 723 ? -10.927 -13.363 -14.335 1.00 74.12 723 LEU A O 1
ATOM 5857 N N . CYS A 1 724 ? -9.094 -13.240 -15.619 1.00 77.38 724 CYS A N 1
ATOM 5858 C CA . CYS A 1 724 ? -9.370 -11.878 -16.084 1.00 77.38 724 CYS A CA 1
ATOM 5859 C C . CYS A 1 724 ? -10.138 -11.874 -17.419 1.00 77.38 724 CYS A C 1
ATOM 5861 O O . CYS A 1 724 ? -10.002 -12.776 -18.240 1.00 77.38 724 CYS A O 1
ATOM 5863 N N . THR A 1 725 ? -10.924 -10.828 -17.685 1.00 77.88 725 THR A N 1
ATOM 5864 C CA . THR A 1 725 ? -11.728 -10.713 -18.921 1.00 77.88 725 THR A CA 1
ATOM 5865 C C . THR A 1 725 ? -10.887 -10.829 -20.198 1.00 77.88 725 THR A C 1
ATOM 5867 O O . THR A 1 725 ? -11.326 -11.408 -21.188 1.00 77.88 725 THR A O 1
ATOM 5870 N N . GLU A 1 726 ? -9.656 -10.312 -20.188 1.00 77.88 726 GLU A N 1
ATOM 5871 C CA . GLU A 1 726 ? -8.792 -10.343 -21.372 1.00 77.88 726 GLU A CA 1
ATOM 5872 C C . GLU A 1 726 ? -8.319 -11.747 -21.718 1.00 77.88 726 GLU A C 1
ATOM 5874 O O . GLU A 1 726 ? -8.199 -12.113 -22.887 1.00 77.88 726 GLU A O 1
ATOM 5879 N N . SER A 1 727 ? -8.101 -12.565 -20.698 1.00 82.38 727 SER A N 1
ATOM 5880 C CA . SER A 1 727 ? -7.742 -13.942 -20.916 1.00 82.38 727 SER A CA 1
ATOM 5881 C C . SER A 1 727 ? -8.936 -14.649 -21.617 1.00 82.38 727 SER A C 1
ATOM 5883 O O . SER A 1 727 ? -8.733 -15.358 -22.610 1.00 82.38 727 SER A O 1
ATOM 5885 N N . TYR A 1 728 ? -10.183 -14.374 -21.203 1.00 84.50 728 TYR A N 1
ATOM 5886 C CA . TYR A 1 728 ? -11.385 -14.954 -21.823 1.00 84.50 728 TYR A CA 1
ATOM 5887 C C . TYR A 1 728 ? -11.503 -14.547 -23.294 1.00 84.50 728 TYR A C 1
ATOM 5889 O O . TYR A 1 728 ? -11.764 -15.385 -24.158 1.00 84.50 728 TYR A O 1
ATOM 5897 N N . ASN A 1 729 ? -11.228 -13.275 -23.592 1.00 84.75 729 ASN A N 1
ATOM 5898 C CA . ASN A 1 729 ? -11.222 -12.738 -24.951 1.00 84.75 729 ASN A CA 1
ATOM 5899 C C . ASN A 1 729 ? -10.251 -13.479 -25.880 1.00 84.75 729 ASN A C 1
ATOM 5901 O O . ASN A 1 729 ? -10.625 -13.788 -27.010 1.00 84.75 729 ASN A O 1
ATOM 5905 N N . ILE A 1 730 ? -9.039 -13.804 -25.415 1.00 84.44 730 ILE A N 1
ATOM 5906 C CA . ILE A 1 730 ? -8.044 -14.542 -26.212 1.00 84.44 730 ILE A CA 1
ATOM 5907 C C . ILE A 1 730 ? -8.585 -15.923 -26.605 1.00 84.44 730 ILE A C 1
ATOM 5909 O O . ILE A 1 730 ? -8.563 -16.290 -27.780 1.00 84.44 730 ILE A O 1
ATOM 5913 N N . VAL A 1 731 ? -9.121 -16.673 -25.641 1.00 85.38 731 VAL A N 1
ATOM 5914 C CA . VAL A 1 731 ? -9.643 -18.027 -25.879 1.00 85.38 731 VAL A CA 1
ATOM 5915 C C . VAL A 1 731 ? -10.893 -17.999 -26.768 1.00 85.38 731 VAL A C 1
ATOM 5917 O O . VAL A 1 731 ? -10.998 -18.788 -27.709 1.00 85.38 731 VAL A O 1
ATOM 5920 N N . MET A 1 732 ? -11.818 -17.061 -26.531 1.00 85.12 732 MET A N 1
ATOM 5921 C CA . MET A 1 732 ? -13.001 -16.874 -27.380 1.00 85.12 732 MET A CA 1
ATOM 5922 C C . MET A 1 732 ? -12.625 -16.545 -28.827 1.00 85.12 732 MET A C 1
ATOM 5924 O O . MET A 1 732 ? -13.179 -17.143 -29.749 1.00 85.12 732 MET A O 1
ATOM 5928 N N . ALA A 1 733 ? -11.678 -15.622 -29.033 1.00 81.06 733 ALA A N 1
ATOM 5929 C CA . ALA A 1 733 ? -11.231 -15.219 -30.364 1.00 81.06 733 ALA A CA 1
ATOM 5930 C C . ALA A 1 733 ? -10.608 -16.391 -31.133 1.00 81.06 733 ALA A C 1
ATOM 5932 O O . ALA A 1 733 ? -10.918 -16.586 -32.308 1.00 81.06 733 ALA A O 1
ATOM 5933 N N . LEU A 1 734 ? -9.788 -17.210 -30.469 1.00 81.06 734 LEU A N 1
ATOM 5934 C CA . LEU A 1 734 ? -9.179 -18.393 -31.079 1.00 81.06 734 LEU A CA 1
ATOM 5935 C C . LEU A 1 734 ? -10.230 -19.446 -31.458 1.00 81.06 734 LEU A C 1
ATOM 5937 O O . LEU A 1 734 ? -10.213 -19.953 -32.581 1.00 81.06 734 LEU A O 1
ATOM 5941 N N . TYR A 1 735 ? -11.196 -19.735 -30.578 1.00 81.19 735 TYR A N 1
ATOM 5942 C CA . TYR A 1 735 ? -12.295 -20.645 -30.917 1.00 81.19 735 TYR A CA 1
ATOM 5943 C C . TYR A 1 735 ? -13.138 -20.133 -32.091 1.00 81.19 735 TYR A C 1
ATOM 5945 O O . TYR A 1 735 ? -13.494 -20.923 -32.969 1.00 81.19 735 TYR A O 1
ATOM 5953 N N . ALA A 1 736 ? -13.403 -18.825 -32.148 1.00 76.88 736 ALA A N 1
ATOM 5954 C CA . ALA A 1 736 ? -14.125 -18.200 -33.253 1.00 76.88 736 ALA A CA 1
ATOM 5955 C C . ALA A 1 736 ? -13.343 -18.262 -34.579 1.00 76.88 736 ALA A C 1
ATOM 5957 O O . ALA A 1 736 ? -13.926 -18.552 -35.622 1.00 76.88 736 ALA A O 1
ATOM 5958 N N . GLN A 1 737 ? -12.021 -18.051 -34.563 1.00 75.62 737 GLN A N 1
ATOM 5959 C CA . GLN A 1 737 ? -11.168 -18.173 -35.757 1.00 75.62 737 GLN A CA 1
ATOM 5960 C C . GLN A 1 737 ? -11.148 -19.597 -36.330 1.00 75.62 737 GLN A C 1
ATOM 5962 O O . GLN A 1 737 ? -11.050 -19.773 -37.542 1.00 75.62 737 GLN A O 1
ATOM 5967 N N . MET A 1 738 ? -11.286 -20.612 -35.476 1.00 71.38 738 MET A N 1
ATOM 5968 C CA . MET A 1 738 ? -11.339 -22.019 -35.882 1.00 71.38 738 MET A CA 1
ATOM 5969 C C . MET A 1 738 ? -12.735 -22.504 -36.300 1.00 71.38 738 MET A C 1
ATOM 5971 O O . MET A 1 738 ? -12.885 -23.681 -36.632 1.00 71.38 738 MET A O 1
ATOM 5975 N N . GLY A 1 739 ? -13.761 -21.648 -36.233 1.00 70.12 739 GLY A N 1
ATOM 5976 C CA . GLY A 1 739 ? -15.157 -22.037 -36.465 1.00 70.12 739 GLY A CA 1
ATOM 5977 C C . GLY A 1 739 ? -15.722 -22.982 -35.395 1.00 70.12 739 GLY A C 1
ATOM 5978 O O . GLY A 1 739 ? -16.651 -23.742 -35.662 1.00 70.12 739 GLY A O 1
ATOM 5979 N N . LYS A 1 740 ? -15.147 -22.993 -34.181 1.00 76.38 740 LYS A N 1
ATOM 5980 C CA . LYS A 1 740 ? -15.643 -23.772 -33.030 1.00 76.38 740 LYS A CA 1
ATOM 5981 C C . LYS A 1 740 ? -16.633 -22.942 -32.216 1.00 76.38 740 LYS A C 1
ATOM 5983 O O . LYS A 1 740 ? -16.458 -22.679 -31.025 1.00 76.38 740 LYS A O 1
ATOM 5988 N N . ASP A 1 741 ? -17.706 -22.561 -32.881 1.00 68.50 741 ASP A N 1
ATOM 5989 C CA . ASP A 1 741 ? -18.659 -21.542 -32.443 1.00 68.50 741 ASP A CA 1
ATOM 5990 C C . ASP A 1 741 ? -19.304 -21.866 -31.086 1.00 68.50 741 ASP A C 1
ATOM 5992 O O . ASP A 1 741 ? -19.368 -21.031 -30.181 1.00 68.50 741 ASP A O 1
ATOM 5996 N N . SER A 1 742 ? -19.679 -23.133 -30.881 1.00 69.56 742 SER A N 1
ATOM 5997 C CA . SER A 1 742 ? -20.281 -23.591 -29.623 1.00 69.56 742 SER A CA 1
ATOM 5998 C C . SER A 1 742 ? -19.342 -23.457 -28.424 1.00 69.56 742 SER A C 1
ATOM 6000 O O . SER A 1 742 ? -19.798 -23.321 -27.293 1.00 69.56 742 SER A O 1
ATOM 6002 N N . GLN A 1 743 ? -18.028 -23.538 -28.653 1.00 79.12 743 GLN A N 1
ATOM 6003 C CA . GLN A 1 743 ? -17.026 -23.426 -27.594 1.00 79.12 743 GLN A CA 1
ATOM 6004 C C . GLN A 1 743 ? -16.768 -21.957 -27.262 1.00 79.12 743 GLN A C 1
ATOM 6006 O O . GLN A 1 743 ? -16.747 -21.615 -26.085 1.00 79.12 743 GLN A O 1
ATOM 6011 N N . ALA A 1 744 ? -16.693 -21.080 -28.270 1.00 77.12 744 ALA A N 1
ATOM 6012 C CA . ALA A 1 744 ? -16.575 -19.636 -28.062 1.00 77.12 744 ALA A CA 1
ATOM 6013 C C . ALA A 1 744 ? -17.734 -19.081 -27.211 1.00 77.12 744 ALA A C 1
ATOM 6015 O O . ALA A 1 744 ? -17.502 -18.340 -26.258 1.00 77.12 744 ALA A O 1
ATOM 6016 N N . VAL A 1 745 ? -18.972 -19.510 -27.482 1.00 73.62 745 VAL A N 1
ATOM 6017 C CA . VAL A 1 745 ? -20.142 -19.065 -26.705 1.00 73.62 745 VAL A CA 1
ATOM 6018 C C . VAL A 1 745 ? -20.197 -19.682 -25.310 1.00 73.62 745 VAL A C 1
ATOM 6020 O O . VAL A 1 745 ? -20.590 -19.004 -24.368 1.00 73.62 745 VAL A O 1
ATOM 6023 N N . ARG A 1 746 ? -19.737 -20.926 -25.122 1.00 77.81 746 ARG A N 1
ATOM 6024 C CA . ARG A 1 746 ? -19.589 -21.499 -23.770 1.00 77.81 746 ARG A CA 1
ATOM 6025 C C . ARG A 1 746 ? -18.574 -20.737 -22.928 1.00 77.81 746 ARG A C 1
ATOM 6027 O O . ARG A 1 746 ? -18.806 -20.553 -21.743 1.00 77.81 746 ARG A O 1
ATOM 6034 N N . VAL A 1 747 ? -17.474 -20.290 -23.531 1.00 81.69 747 VAL A N 1
ATOM 6035 C CA . VAL A 1 747 ? -16.465 -19.474 -22.845 1.00 81.69 747 VAL A CA 1
ATOM 6036 C C . VAL A 1 747 ? -17.039 -18.096 -22.493 1.00 81.69 747 VAL A C 1
ATOM 6038 O O . VAL A 1 747 ? -16.849 -17.634 -21.373 1.00 81.69 747 VAL A O 1
ATOM 6041 N N . PHE A 1 748 ? -17.818 -17.481 -23.391 1.00 78.75 748 PHE A N 1
ATOM 6042 C CA . PHE A 1 748 ? -18.550 -16.240 -23.105 1.00 78.75 748 PHE A CA 1
ATOM 6043 C C . PHE A 1 748 ? -19.571 -16.406 -21.966 1.00 78.75 748 PHE A C 1
ATOM 6045 O O . PHE A 1 748 ? -19.680 -15.543 -21.101 1.00 78.75 748 PHE A O 1
ATOM 6052 N N . GLN A 1 749 ? -20.284 -17.534 -21.933 1.00 72.06 749 GLN A N 1
ATOM 6053 C CA . GLN A 1 749 ? -21.227 -17.861 -20.865 1.00 72.06 749 GLN A CA 1
ATOM 6054 C C . GLN A 1 749 ? -20.517 -18.090 -19.528 1.00 72.06 749 GLN A C 1
ATOM 6056 O O . GLN A 1 749 ? -20.921 -17.509 -18.528 1.00 72.06 749 GLN A O 1
ATOM 6061 N N . GLY A 1 750 ? -19.433 -18.871 -19.519 1.00 73.00 750 GLY A N 1
ATOM 6062 C CA . GLY A 1 750 ? -18.628 -19.108 -18.319 1.00 73.00 750 GLY A CA 1
ATOM 6063 C C . GLY A 1 750 ? -18.063 -17.812 -17.739 1.00 73.00 750 GLY A C 1
ATOM 6064 O O . GLY A 1 750 ? -18.102 -17.612 -16.531 1.00 73.00 750 GLY A O 1
ATOM 6065 N N . MET A 1 751 ? -17.648 -16.877 -18.601 1.00 78.94 751 MET A N 1
ATOM 6066 C CA . MET A 1 751 ? -17.238 -15.535 -18.182 1.00 78.94 751 MET A CA 1
ATOM 6067 C C . MET A 1 751 ? -18.358 -14.813 -17.406 1.00 78.94 751 MET A C 1
ATOM 6069 O O . MET A 1 751 ? -18.089 -14.237 -16.354 1.00 78.94 751 MET A O 1
ATOM 6073 N N . ILE A 1 752 ? -19.607 -14.875 -17.883 1.00 69.06 752 ILE A N 1
ATOM 6074 C CA . ILE A 1 752 ? -20.769 -14.252 -17.223 1.00 69.06 752 ILE A CA 1
ATOM 6075 C C . ILE A 1 752 ? -21.133 -14.985 -15.924 1.00 69.06 752 ILE A C 1
ATOM 6077 O O . ILE A 1 752 ? -21.341 -14.334 -14.900 1.00 69.06 752 ILE A O 1
ATOM 6081 N N . ASP A 1 753 ? -21.164 -16.321 -15.946 1.00 63.25 753 ASP A N 1
ATOM 6082 C CA . ASP A 1 753 ? -21.519 -17.173 -14.800 1.00 63.25 753 ASP A CA 1
ATOM 6083 C C . ASP A 1 753 ? -20.552 -16.986 -13.624 1.00 63.25 753 ASP A C 1
ATOM 6085 O O . ASP A 1 753 ? -20.957 -16.964 -12.462 1.00 63.25 753 ASP A O 1
ATOM 6089 N N . GLU A 1 754 ? -19.266 -16.797 -13.926 1.00 65.00 754 GLU A N 1
ATOM 6090 C CA . GLU A 1 754 ? -18.223 -16.499 -12.942 1.00 65.00 754 GLU A CA 1
ATOM 6091 C C . GLU A 1 754 ? -18.224 -15.029 -12.479 1.00 65.00 754 GLU A C 1
ATOM 6093 O O . GLU A 1 754 ? -17.405 -14.630 -11.649 1.00 65.00 754 GLU A O 1
ATOM 6098 N N . GLY A 1 755 ? -19.150 -14.207 -12.983 1.00 57.81 755 GLY A N 1
ATOM 6099 C CA . GLY A 1 755 ? -19.335 -12.812 -12.583 1.00 57.81 755 GLY A CA 1
ATOM 6100 C C . GLY A 1 755 ? -18.411 -11.812 -13.285 1.00 57.81 755 GLY A C 1
ATOM 6101 O O . GLY A 1 755 ? -18.302 -10.668 -12.833 1.00 57.81 755 GLY A O 1
ATOM 6102 N N . SER A 1 756 ? -17.751 -12.202 -14.380 1.00 66.12 756 SER A N 1
ATOM 6103 C CA . SER A 1 756 ? -16.933 -11.301 -15.200 1.00 66.12 756 SER A CA 1
ATOM 6104 C C . SER A 1 756 ? -17.791 -10.609 -16.266 1.00 66.12 756 SER A C 1
ATOM 6106 O O . SER A 1 756 ? -18.425 -11.249 -17.101 1.00 66.12 756 SER A O 1
ATOM 6108 N N . LEU A 1 757 ? -17.809 -9.273 -16.260 1.00 61.97 757 LEU A N 1
ATOM 6109 C CA . LEU A 1 757 ? -18.615 -8.491 -17.204 1.00 61.97 757 LEU A CA 1
ATOM 6110 C C . LEU A 1 757 ? -17.957 -8.430 -18.600 1.00 61.97 757 LEU A C 1
ATOM 6112 O O . LEU A 1 757 ? -16.753 -8.156 -18.682 1.00 61.97 757 LEU A O 1
ATOM 6116 N N . PRO A 1 758 ? -18.725 -8.607 -19.696 1.00 72.06 758 PRO A N 1
ATOM 6117 C CA . PRO A 1 758 ? -18.230 -8.412 -21.058 1.00 72.06 758 PRO A CA 1
ATOM 6118 C C . PRO A 1 758 ? -17.719 -6.986 -21.303 1.00 72.06 758 PRO A C 1
ATOM 6120 O O . PRO A 1 758 ? -18.357 -6.010 -20.902 1.00 72.06 758 PRO A O 1
ATOM 6123 N N . ASN A 1 759 ? -16.595 -6.857 -22.013 1.00 71.56 759 ASN A N 1
ATOM 6124 C CA . ASN A 1 759 ? -16.068 -5.567 -22.467 1.00 71.56 759 ASN A CA 1
ATOM 6125 C C . ASN A 1 759 ? -16.276 -5.375 -23.985 1.00 71.56 759 ASN A C 1
ATOM 6127 O O . ASN A 1 759 ? -16.814 -6.245 -24.672 1.00 71.56 759 ASN A O 1
ATOM 6131 N N . CYS A 1 760 ? -15.868 -4.223 -24.533 1.00 69.19 760 CYS A N 1
ATOM 6132 C CA . CYS A 1 760 ? -16.039 -3.932 -25.962 1.00 69.19 760 CYS A CA 1
ATOM 6133 C C . CYS A 1 760 ? -15.385 -4.995 -26.859 1.00 69.19 760 CYS A C 1
ATOM 6135 O O . CYS A 1 760 ? -15.980 -5.378 -27.864 1.00 69.19 760 CYS A O 1
ATOM 6137 N N . ARG A 1 761 ? -14.212 -5.514 -26.467 1.00 76.31 761 ARG A N 1
ATOM 6138 C CA . ARG A 1 761 ? -13.484 -6.573 -27.177 1.00 76.31 761 ARG A CA 1
ATOM 6139 C C . ARG A 1 761 ? -14.257 -7.893 -27.160 1.00 76.31 761 ARG A C 1
ATOM 6141 O O . ARG A 1 761 ? -14.412 -8.491 -28.222 1.00 76.31 761 ARG A O 1
ATOM 6148 N N . SER A 1 762 ? -14.814 -8.294 -26.012 1.00 77.88 762 SER A N 1
ATOM 6149 C CA . SER A 1 762 ? -15.681 -9.478 -25.893 1.00 77.88 762 SER A CA 1
ATOM 6150 C C . SER A 1 762 ? -16.857 -9.404 -26.871 1.00 77.88 762 SER A C 1
ATOM 6152 O O . SER A 1 762 ? -17.100 -10.340 -27.629 1.00 77.88 762 SER A O 1
ATOM 6154 N N . CYS A 1 763 ? -17.550 -8.262 -26.912 1.00 80.62 763 CYS A N 1
ATOM 6155 C CA . CYS A 1 763 ? -18.692 -8.068 -27.805 1.00 80.62 763 CYS A CA 1
ATOM 6156 C C . CYS A 1 763 ? -18.290 -8.024 -29.285 1.00 80.62 763 CYS A C 1
ATOM 6158 O O . CYS A 1 763 ? -19.013 -8.556 -30.121 1.00 80.62 763 CYS A O 1
ATOM 6160 N N . THR A 1 764 ? -17.139 -7.430 -29.624 1.00 82.75 764 THR A N 1
ATOM 6161 C CA . THR A 1 764 ? -16.626 -7.424 -31.005 1.00 82.75 764 THR A CA 1
ATOM 6162 C C . THR A 1 764 ? -16.370 -8.840 -31.510 1.00 82.75 764 THR A C 1
ATOM 6164 O O . THR A 1 764 ? -16.791 -9.158 -32.618 1.00 82.75 764 THR A O 1
ATOM 6167 N N . ILE A 1 765 ? -15.763 -9.708 -30.690 1.00 81.12 765 ILE A N 1
ATOM 6168 C CA . ILE A 1 765 ? -15.512 -11.115 -31.047 1.00 81.12 765 ILE A CA 1
ATOM 6169 C C . ILE A 1 765 ? -16.831 -11.839 -31.359 1.00 81.12 765 ILE A C 1
ATOM 6171 O O . ILE A 1 765 ? -16.922 -12.559 -32.353 1.00 81.12 765 ILE A O 1
ATOM 6175 N N . ILE A 1 766 ? -17.871 -11.617 -30.548 1.00 80.00 766 ILE A N 1
ATOM 6176 C CA . ILE A 1 766 ? -19.198 -12.209 -30.765 1.00 80.00 766 ILE A CA 1
ATOM 6177 C C . ILE A 1 766 ? -19.870 -11.649 -32.028 1.00 80.00 766 ILE A C 1
ATOM 6179 O O . ILE A 1 766 ? -20.386 -12.426 -32.828 1.00 80.00 766 ILE A O 1
ATOM 6183 N N . ILE A 1 767 ? -19.834 -10.330 -32.250 1.00 83.19 767 ILE A N 1
ATOM 6184 C CA . ILE A 1 767 ? -20.402 -9.695 -33.453 1.00 83.19 767 ILE A CA 1
ATOM 6185 C C . ILE A 1 767 ? -19.706 -10.219 -34.716 1.00 83.19 767 ILE A C 1
ATOM 6187 O O . ILE A 1 767 ? -20.379 -10.637 -35.656 1.00 83.19 767 ILE A O 1
ATOM 6191 N N . GLU A 1 768 ? -18.373 -10.267 -34.733 1.00 80.81 768 GLU A N 1
ATOM 6192 C CA . GLU A 1 768 ? -17.599 -10.836 -35.844 1.00 80.81 768 GLU A CA 1
ATOM 6193 C C . GLU A 1 768 ? -17.956 -12.294 -36.111 1.00 80.81 768 GLU A C 1
ATOM 6195 O O . GLU A 1 768 ? -18.127 -12.697 -37.264 1.00 80.81 768 GLU A O 1
ATOM 6200 N N . HIS A 1 769 ? -18.102 -13.084 -35.051 1.00 78.81 769 HIS A N 1
ATOM 6201 C CA . HIS A 1 769 ? -18.514 -14.473 -35.146 1.00 78.81 769 HIS A CA 1
ATOM 6202 C C . HIS A 1 769 ? -19.931 -14.619 -35.747 1.00 78.81 769 HIS A C 1
ATOM 6204 O O . HIS A 1 769 ? -20.133 -15.422 -36.666 1.00 78.81 769 HIS A O 1
ATOM 6210 N N . LEU A 1 770 ? -20.902 -13.814 -35.303 1.00 78.06 770 LEU A N 1
ATOM 6211 C CA . LEU A 1 770 ? -22.275 -13.822 -35.825 1.00 78.06 770 LEU A CA 1
ATOM 6212 C C . LEU A 1 770 ? -22.334 -13.401 -37.300 1.00 78.06 770 LEU A C 1
ATOM 6214 O O . LEU A 1 770 ? -23.014 -14.050 -38.099 1.00 78.06 770 LEU A O 1
ATOM 6218 N N . VAL A 1 771 ? -21.569 -12.375 -37.687 1.00 82.94 771 VAL A N 1
ATOM 6219 C CA . VAL A 1 771 ? -21.463 -11.926 -39.084 1.00 82.94 771 VAL A CA 1
ATOM 6220 C C . VAL A 1 771 ? -20.830 -13.008 -39.966 1.00 82.94 771 VAL A C 1
ATOM 6222 O O . VAL A 1 771 ? -21.398 -13.341 -41.009 1.00 82.94 771 VAL A O 1
ATOM 6225 N N . LYS A 1 772 ? -19.726 -13.638 -39.532 1.00 80.12 772 LYS A N 1
ATOM 6226 C CA . LYS A 1 772 ? -19.106 -14.781 -40.240 1.00 80.12 772 LYS A CA 1
ATOM 6227 C C . LYS A 1 772 ? -20.073 -15.962 -40.389 1.00 80.12 772 LYS A C 1
ATOM 6229 O O . LYS A 1 772 ? -20.083 -16.625 -41.424 1.00 80.12 772 LYS A O 1
ATOM 6234 N N . SER A 1 773 ? -20.945 -16.161 -39.402 1.00 74.19 773 SER A N 1
ATOM 6235 C CA . SER A 1 773 ? -22.007 -17.177 -39.405 1.00 74.19 773 SER A CA 1
ATOM 6236 C C . SER A 1 773 ? -23.255 -16.786 -40.215 1.00 74.19 773 SER A C 1
ATOM 6238 O O . SER A 1 773 ? -24.236 -17.530 -40.210 1.00 74.19 773 SER A O 1
ATOM 6240 N N . ARG A 1 774 ? -23.240 -15.637 -40.914 1.00 77.81 774 ARG A N 1
ATOM 6241 C CA . ARG A 1 774 ? -24.354 -15.050 -41.693 1.00 77.81 774 ARG A CA 1
ATOM 6242 C C . ARG A 1 774 ? -25.607 -14.686 -40.877 1.00 77.81 774 ARG A C 1
ATOM 6244 O O . ARG A 1 774 ? -26.693 -14.573 -41.441 1.00 77.81 774 ARG A O 1
ATOM 6251 N N . LYS A 1 775 ? -25.463 -14.452 -39.572 1.00 74.75 775 LYS A N 1
ATOM 6252 C CA . LYS A 1 775 ? -26.540 -14.058 -38.641 1.00 74.75 775 LYS A CA 1
ATOM 6253 C C . LYS A 1 775 ? -26.520 -12.547 -38.394 1.00 74.75 775 LYS A C 1
ATOM 6255 O O . LYS A 1 775 ? -26.188 -12.070 -37.312 1.00 74.75 775 LYS A O 1
ATOM 6260 N N . LEU A 1 776 ? -26.775 -11.781 -39.457 1.00 80.75 776 LEU A N 1
ATOM 6261 C CA . LEU A 1 776 ? -26.606 -10.320 -39.454 1.00 80.75 776 LEU A CA 1
ATOM 6262 C C . LEU A 1 776 ? -27.633 -9.584 -38.582 1.00 80.75 776 LEU A C 1
ATOM 6264 O O . LEU A 1 776 ? -27.310 -8.552 -38.004 1.00 80.75 776 LEU A O 1
ATOM 6268 N N . SER A 1 777 ? -28.860 -10.099 -38.486 1.00 75.31 777 SER A N 1
ATOM 6269 C CA . SER A 1 777 ? -29.919 -9.552 -37.622 1.00 75.31 777 SER A CA 1
ATOM 6270 C C . SER A 1 777 ? -29.518 -9.601 -36.151 1.00 75.31 777 SER A C 1
ATOM 6272 O O . SER A 1 777 ? -29.567 -8.592 -35.461 1.00 75.31 777 SER A O 1
ATOM 6274 N N . GLU A 1 778 ? -29.036 -10.754 -35.710 1.00 73.81 778 GLU A N 1
ATOM 6275 C CA . GLU A 1 778 ? -28.618 -11.024 -34.341 1.00 73.81 778 GLU A CA 1
ATOM 6276 C C . GLU A 1 778 ? -27.349 -10.233 -33.997 1.00 73.81 778 GLU A C 1
ATOM 6278 O O . GLU A 1 778 ? -27.217 -9.695 -32.900 1.00 73.81 778 GLU A O 1
ATOM 6283 N N . ALA A 1 779 ? -26.430 -10.085 -34.958 1.00 80.81 779 ALA A N 1
ATOM 6284 C CA . ALA A 1 779 ? -25.258 -9.227 -34.803 1.00 80.81 779 ALA A CA 1
ATOM 6285 C C . ALA A 1 779 ? -25.642 -7.747 -34.602 1.00 80.81 779 ALA A C 1
ATOM 6287 O O . ALA A 1 779 ? -25.043 -7.062 -33.770 1.00 80.81 779 ALA A O 1
ATOM 6288 N N . LEU A 1 780 ? -26.652 -7.259 -35.333 1.00 81.06 780 LEU A N 1
ATOM 6289 C CA . LEU A 1 780 ? -27.172 -5.896 -35.200 1.00 81.06 780 LEU A CA 1
ATOM 6290 C C . LEU A 1 780 ? -27.953 -5.695 -33.898 1.00 81.06 780 LEU A C 1
ATOM 6292 O O . LEU A 1 780 ? -27.859 -4.627 -33.297 1.00 81.06 780 LEU A O 1
ATOM 6296 N N . GLU A 1 781 ? -28.674 -6.710 -33.425 1.00 77.31 781 GLU A N 1
ATOM 6297 C CA . GLU A 1 781 ? -29.279 -6.685 -32.094 1.00 77.31 781 GLU A CA 1
ATOM 6298 C C . GLU A 1 781 ? -28.196 -6.513 -31.032 1.00 77.31 781 GLU A C 1
ATOM 6300 O O . GLU A 1 781 ? -28.210 -5.501 -30.335 1.00 77.31 781 GLU A O 1
ATOM 6305 N N . VAL A 1 782 ? -27.196 -7.405 -30.969 1.00 75.44 782 VAL A N 1
ATOM 6306 C CA . VAL A 1 782 ? -26.078 -7.304 -30.006 1.00 75.44 782 VAL A CA 1
ATOM 6307 C C . VAL A 1 782 ? -25.420 -5.922 -30.059 1.00 75.44 782 VAL A C 1
ATOM 6309 O O . VAL A 1 782 ? -25.145 -5.322 -29.020 1.00 75.44 782 VAL A O 1
ATOM 6312 N N . PHE A 1 783 ? -25.230 -5.372 -31.257 1.00 82.25 783 PHE A N 1
ATOM 6313 C CA . PHE A 1 783 ? -24.681 -4.036 -31.472 1.00 82.25 783 PHE A CA 1
ATOM 6314 C C . PHE A 1 783 ? -25.557 -2.896 -30.931 1.00 82.25 783 PHE A C 1
ATOM 6316 O O . PHE A 1 783 ? -25.062 -1.943 -30.312 1.00 82.25 783 PHE A O 1
ATOM 6323 N N . ASN A 1 784 ? -26.871 -3.002 -31.121 1.00 78.50 784 ASN A N 1
ATOM 6324 C CA . ASN A 1 784 ? -27.840 -2.027 -30.636 1.00 78.50 784 ASN A CA 1
ATOM 6325 C C . ASN A 1 784 ? -27.948 -1.994 -29.114 1.00 78.50 784 ASN A C 1
ATOM 6327 O O . ASN A 1 784 ? -28.324 -0.974 -28.539 1.00 78.50 784 ASN A O 1
ATOM 6331 N N . LEU A 1 785 ? -27.537 -3.077 -28.469 1.00 69.06 785 LEU A N 1
ATOM 6332 C CA . LEU A 1 785 ? -27.610 -3.258 -27.030 1.00 69.06 785 LEU A CA 1
ATOM 6333 C C . LEU A 1 785 ? -26.372 -2.740 -26.292 1.00 69.06 785 LEU A C 1
ATOM 6335 O O . LEU A 1 785 ? -26.449 -2.444 -25.098 1.00 69.06 785 LEU A O 1
ATOM 6339 N N . LEU A 1 786 ? -25.250 -2.544 -26.994 1.00 73.19 786 LEU A N 1
ATOM 6340 C CA . LEU A 1 786 ? -24.004 -2.048 -26.395 1.00 73.19 786 LEU A CA 1
ATOM 6341 C C . LEU A 1 786 ? -24.187 -0.730 -25.616 1.00 73.19 786 LEU A C 1
ATOM 6343 O O . LEU A 1 786 ? -23.752 -0.676 -24.460 1.00 73.19 786 LEU A O 1
ATOM 6347 N N . PRO A 1 787 ? -24.880 0.306 -26.142 1.00 67.38 787 PRO A N 1
ATOM 6348 C CA . PRO A 1 787 ? -25.087 1.551 -25.402 1.00 67.38 787 PRO A CA 1
ATOM 6349 C C . PRO A 1 787 ? -25.904 1.368 -24.117 1.00 67.38 787 PRO A C 1
ATOM 6351 O O . PRO A 1 787 ? -25.629 2.042 -23.123 1.00 67.38 787 PRO A O 1
ATOM 6354 N N . LEU A 1 788 ? -26.864 0.433 -24.110 1.00 60.72 788 LEU A N 1
ATOM 6355 C CA . LEU A 1 788 ? -27.681 0.099 -22.934 1.00 60.72 788 LEU A CA 1
ATOM 6356 C C . LEU A 1 788 ? -26.845 -0.597 -21.853 1.00 60.72 788 LEU A C 1
ATOM 6358 O O . LEU A 1 788 ? -27.003 -0.316 -20.668 1.00 60.72 788 LEU A O 1
ATOM 6362 N N . MET A 1 789 ? -25.878 -1.420 -22.265 1.00 59.94 789 MET A N 1
ATOM 6363 C CA . MET A 1 789 ? -24.869 -2.017 -21.381 1.00 59.94 789 MET A CA 1
ATOM 6364 C C . MET A 1 789 ? -23.761 -1.029 -20.971 1.00 59.94 789 MET A C 1
ATOM 6366 O O . MET A 1 789 ? -22.838 -1.402 -20.249 1.00 59.94 789 MET A O 1
ATOM 6370 N N . ARG A 1 790 ? -23.821 0.233 -21.427 1.00 61.44 790 ARG A N 1
ATOM 6371 C CA . ARG A 1 790 ? -22.763 1.253 -21.289 1.00 61.44 790 ARG A CA 1
ATOM 6372 C C . ARG A 1 790 ? -21.415 0.841 -21.897 1.00 61.44 790 ARG A C 1
ATOM 6374 O O . ARG A 1 790 ? -20.380 1.414 -21.553 1.00 61.44 790 ARG A O 1
ATOM 6381 N N . VAL A 1 791 ? -21.434 -0.095 -22.842 1.00 65.69 791 VAL A N 1
ATOM 6382 C CA . VAL A 1 791 ? -20.288 -0.455 -23.676 1.00 65.69 791 VAL A CA 1
ATOM 6383 C C . VAL A 1 791 ? -20.296 0.464 -24.897 1.00 65.69 791 VAL A C 1
ATOM 6385 O O . VAL A 1 791 ? -21.290 0.567 -25.612 1.00 65.69 791 VAL A O 1
ATOM 6388 N N . LYS A 1 792 ? -19.194 1.179 -25.136 1.00 64.44 792 LYS A N 1
ATOM 6389 C CA . LYS A 1 792 ? -19.082 2.043 -26.319 1.00 64.44 792 LYS A CA 1
ATOM 6390 C C . LYS A 1 792 ? -18.980 1.184 -27.576 1.00 64.44 792 LYS A C 1
ATOM 6392 O O . LYS A 1 792 ? -18.230 0.207 -27.598 1.00 64.44 792 LYS A O 1
ATOM 6397 N N . ARG A 1 793 ? -19.695 1.588 -28.624 1.00 74.88 793 ARG A N 1
ATOM 6398 C CA . ARG A 1 793 ? -19.536 1.015 -29.960 1.00 74.88 793 ARG A CA 1
ATOM 6399 C C . ARG A 1 793 ? -18.171 1.410 -30.527 1.00 74.88 793 ARG A C 1
ATOM 6401 O O . ARG A 1 793 ? -17.675 2.501 -30.247 1.00 74.88 793 ARG A O 1
ATOM 6408 N N . THR A 1 794 ? -17.550 0.515 -31.288 1.00 73.56 794 THR A N 1
ATOM 6409 C CA . THR A 1 794 ? -16.204 0.707 -31.854 1.00 73.56 794 THR A CA 1
ATOM 6410 C C . THR A 1 794 ? -16.233 0.717 -33.380 1.00 73.56 794 THR A C 1
ATOM 6412 O O . THR A 1 794 ? -17.137 0.155 -34.000 1.00 73.56 794 THR A O 1
ATOM 6415 N N . LEU A 1 795 ? -15.211 1.313 -34.007 1.00 72.06 795 LEU A N 1
ATOM 6416 C CA . LEU A 1 795 ? -15.078 1.326 -35.468 1.00 72.06 795 LEU A CA 1
ATOM 6417 C C . LEU A 1 795 ? -15.036 -0.086 -36.062 1.00 72.06 795 LEU A C 1
ATOM 6419 O O . LEU A 1 795 ? -15.615 -0.316 -37.122 1.00 72.06 795 LEU A O 1
ATOM 6423 N N . LYS A 1 796 ? -14.378 -1.040 -35.389 1.00 75.56 796 LYS A N 1
ATOM 6424 C CA . LYS A 1 796 ? -14.309 -2.430 -35.858 1.00 75.56 796 LYS A CA 1
ATOM 6425 C C . LYS A 1 796 ? -15.703 -3.058 -35.924 1.00 75.56 796 LYS A C 1
ATOM 6427 O O . LYS A 1 796 ? -16.031 -3.653 -36.941 1.00 75.56 796 LYS A O 1
ATOM 6432 N N . GLN A 1 797 ? -16.548 -2.845 -34.911 1.00 82.19 797 GLN A N 1
ATOM 6433 C CA . GLN A 1 797 ? -17.929 -3.346 -34.901 1.00 82.19 797 GLN A CA 1
ATOM 6434 C C . GLN A 1 797 ? -18.766 -2.750 -36.042 1.00 82.19 797 GLN A C 1
ATOM 6436 O O . GLN A 1 797 ? -19.417 -3.498 -36.767 1.00 82.19 797 GLN A O 1
ATOM 6441 N N . TYR A 1 798 ? -18.694 -1.427 -36.247 1.00 82.62 798 TYR A N 1
ATOM 6442 C CA . TYR A 1 798 ? -19.347 -0.771 -37.387 1.00 82.62 798 TYR A CA 1
ATOM 6443 C C . TYR A 1 798 ? -18.831 -1.328 -38.722 1.00 82.62 798 TYR A C 1
ATOM 6445 O O . TYR A 1 798 ? -19.630 -1.679 -39.580 1.00 82.62 798 TYR A O 1
ATOM 6453 N N . SER A 1 799 ? -17.511 -1.463 -38.887 1.00 79.69 799 SER A N 1
ATOM 6454 C CA . SER A 1 799 ? -16.898 -1.952 -40.134 1.00 79.69 799 SER A CA 1
ATOM 6455 C C . SER A 1 799 ? -17.354 -3.373 -40.470 1.00 79.69 799 SER A C 1
ATOM 6457 O O . SER A 1 799 ? -17.794 -3.626 -41.585 1.00 79.69 799 SER A O 1
ATOM 6459 N N . VAL A 1 800 ? -17.326 -4.274 -39.485 1.00 83.56 800 VAL A N 1
ATOM 6460 C CA . VAL A 1 800 ? -17.733 -5.680 -39.626 1.00 83.56 800 VAL A CA 1
ATOM 6461 C C . VAL A 1 800 ? -19.213 -5.802 -40.002 1.00 83.56 800 VAL A C 1
ATOM 6463 O O . VAL A 1 800 ? -19.567 -6.585 -40.884 1.00 83.56 800 VAL A O 1
ATOM 6466 N N . LEU A 1 801 ? -20.089 -5.015 -39.370 1.00 86.19 801 LEU A N 1
ATOM 6467 C CA . LEU A 1 801 ? -21.514 -5.000 -39.706 1.00 86.19 801 LEU A CA 1
ATOM 6468 C C . LEU A 1 801 ? -21.765 -4.404 -41.091 1.00 86.19 801 LEU A C 1
ATOM 6470 O O . LEU A 1 801 ? -22.515 -4.988 -41.868 1.00 86.19 801 LEU A O 1
ATOM 6474 N N . LEU A 1 802 ? -21.123 -3.280 -41.418 1.00 84.50 802 LEU A N 1
ATOM 6475 C CA . LEU A 1 802 ? -21.247 -2.634 -42.724 1.00 84.50 802 LEU A CA 1
ATOM 6476 C C . LEU A 1 802 ? -20.797 -3.578 -43.844 1.00 84.50 802 LEU A C 1
ATOM 6478 O O . LEU A 1 802 ? -21.546 -3.782 -44.793 1.00 84.50 802 LEU A O 1
ATOM 6482 N N . GLU A 1 803 ? -19.641 -4.230 -43.709 1.00 82.56 803 GLU A N 1
ATOM 6483 C CA . GLU A 1 803 ? -19.169 -5.251 -44.655 1.00 82.56 803 GLU A CA 1
ATOM 6484 C C . GLU A 1 803 ? -20.178 -6.401 -44.810 1.00 82.56 803 GLU A C 1
ATOM 6486 O O . GLU A 1 803 ? -20.511 -6.794 -45.933 1.00 82.56 803 GLU A O 1
ATOM 6491 N N . GLY A 1 804 ? -20.728 -6.901 -43.698 1.00 83.56 804 GLY A N 1
ATOM 6492 C CA . GLY A 1 804 ? -21.734 -7.965 -43.699 1.00 83.56 804 GLY A CA 1
ATOM 6493 C C . GLY A 1 804 ? -23.049 -7.578 -44.392 1.00 83.56 804 GLY A C 1
ATOM 6494 O O . GLY A 1 804 ? -23.570 -8.341 -45.215 1.00 83.56 804 GLY A O 1
ATOM 6495 N N . PHE A 1 805 ? -23.584 -6.391 -44.093 1.00 84.44 805 PHE A N 1
ATOM 6496 C CA . PHE A 1 805 ? -24.835 -5.887 -44.670 1.00 84.44 805 PHE A CA 1
ATOM 6497 C C . PHE A 1 805 ? -24.695 -5.506 -46.145 1.00 84.44 805 PHE A C 1
ATOM 6499 O O . PHE A 1 805 ? -25.589 -5.825 -46.934 1.00 84.44 805 PHE A O 1
ATOM 6506 N N . VAL A 1 806 ? -23.560 -4.921 -46.543 1.00 81.56 806 VAL A N 1
ATOM 6507 C CA . VAL A 1 806 ? -23.244 -4.632 -47.951 1.00 81.56 806 VAL A CA 1
ATOM 6508 C C . VAL A 1 806 ? -23.122 -5.927 -48.749 1.00 81.56 806 VAL A C 1
ATOM 6510 O O . VAL A 1 806 ? -23.773 -6.067 -49.785 1.00 81.56 806 VAL A O 1
ATOM 6513 N N . GLY A 1 807 ? -22.392 -6.922 -48.230 1.00 80.00 807 GLY A N 1
ATOM 6514 C CA . GLY A 1 807 ? -22.287 -8.245 -48.855 1.00 80.00 807 GLY A CA 1
ATOM 6515 C C . GLY A 1 807 ? -23.635 -8.964 -49.015 1.00 80.00 807 GLY A C 1
ATOM 6516 O O . GLY A 1 807 ? -23.796 -9.779 -49.923 1.00 80.00 807 GLY A O 1
ATOM 6517 N N . SER A 1 808 ? -24.623 -8.624 -48.180 1.00 80.31 808 SER A N 1
ATOM 6518 C CA . SER A 1 808 ? -25.988 -9.172 -48.217 1.00 80.31 808 SER A CA 1
ATOM 6519 C C . SER A 1 808 ? -27.023 -8.249 -48.876 1.00 80.31 808 SER A C 1
ATOM 6521 O O . SER A 1 808 ? -28.208 -8.580 -48.869 1.00 80.31 808 SER A O 1
ATOM 6523 N N . LYS A 1 809 ? -26.599 -7.115 -49.457 1.00 80.00 809 LYS A N 1
ATOM 6524 C CA . LYS A 1 809 ? -27.446 -6.111 -50.137 1.00 80.00 809 LYS A CA 1
ATOM 6525 C C . LYS A 1 809 ? -28.578 -5.516 -49.277 1.00 80.00 809 LYS A C 1
ATOM 6527 O O . LYS A 1 809 ? -29.645 -5.188 -49.791 1.00 80.00 809 LYS A O 1
ATOM 6532 N N . ARG A 1 810 ? -28.355 -5.375 -47.969 1.00 80.88 810 ARG A N 1
ATOM 6533 C CA . ARG A 1 810 ? -29.291 -4.773 -46.998 1.00 80.88 810 ARG A CA 1
ATOM 6534 C C . ARG A 1 810 ? -28.920 -3.307 -46.751 1.00 80.88 810 ARG A C 1
ATOM 6536 O O . ARG A 1 810 ? -28.157 -2.995 -45.843 1.00 80.88 810 ARG A O 1
ATOM 6543 N N . PHE A 1 811 ? -29.360 -2.423 -47.646 1.00 76.94 811 PHE A N 1
ATOM 6544 C CA . PHE A 1 811 ? -28.841 -1.051 -47.743 1.00 76.94 811 PHE A CA 1
ATOM 6545 C C . PHE A 1 811 ? -29.508 -0.037 -46.801 1.00 76.94 811 PHE A C 1
ATOM 6547 O O . PHE A 1 811 ? -28.882 0.968 -46.457 1.00 76.94 811 PHE A O 1
ATOM 6554 N N . ASP A 1 812 ? -30.727 -0.307 -46.334 1.00 75.81 812 ASP A N 1
ATOM 6555 C CA . ASP A 1 812 ? -31.421 0.556 -45.372 1.00 75.81 812 ASP A CA 1
ATOM 6556 C C . ASP A 1 812 ? -30.713 0.538 -44.008 1.00 75.81 812 ASP A C 1
ATOM 6558 O O . ASP A 1 812 ? -30.473 1.581 -43.400 1.00 75.81 812 ASP A O 1
ATOM 6562 N N . GLU A 1 813 ? -30.276 -0.643 -43.566 1.00 80.56 813 GLU A N 1
ATOM 6563 C CA . GLU A 1 813 ? -29.508 -0.823 -42.334 1.00 80.56 813 GLU A CA 1
ATOM 6564 C C . GLU A 1 813 ? -28.112 -0.198 -42.428 1.00 80.56 813 GLU A C 1
ATOM 6566 O O . GLU A 1 813 ? -27.614 0.345 -41.443 1.00 80.56 813 GLU A O 1
ATOM 6571 N N . VAL A 1 814 ? -27.499 -0.196 -43.618 1.00 78.50 814 VAL A N 1
ATOM 6572 C CA . VAL A 1 814 ? -26.223 0.498 -43.865 1.00 78.50 814 VAL A CA 1
ATOM 6573 C C . VAL A 1 814 ? -26.371 2.005 -43.653 1.00 78.50 814 VAL A C 1
ATOM 6575 O O . VAL A 1 814 ? -25.512 2.613 -43.016 1.00 78.50 814 VAL A O 1
ATOM 6578 N N . LYS A 1 815 ? -27.465 2.612 -44.130 1.00 73.44 815 LYS A N 1
ATOM 6579 C CA . LYS A 1 815 ? -27.732 4.045 -43.930 1.00 73.44 815 LYS A CA 1
ATOM 6580 C C . LYS A 1 815 ? -27.863 4.387 -42.443 1.00 73.44 815 LYS A C 1
ATOM 6582 O O . LYS A 1 815 ? -27.212 5.317 -41.975 1.00 73.44 815 LYS A O 1
ATOM 6587 N N . ILE A 1 816 ? -28.635 3.589 -41.703 1.00 79.62 816 ILE A N 1
ATOM 6588 C CA . ILE A 1 816 ? -28.828 3.759 -40.256 1.00 79.62 816 ILE A CA 1
ATOM 6589 C C . ILE A 1 816 ? -27.492 3.639 -39.511 1.00 79.62 816 ILE A C 1
ATOM 6591 O O . ILE A 1 816 ? -27.159 4.509 -38.712 1.00 79.62 816 ILE A O 1
ATOM 6595 N N . LEU A 1 817 ? -26.691 2.610 -39.809 1.00 80.00 817 LEU A N 1
ATOM 6596 C CA . LEU A 1 817 ? -25.390 2.405 -39.165 1.00 80.00 817 LEU A CA 1
ATOM 6597 C C . LEU A 1 817 ? -24.414 3.556 -39.431 1.00 80.00 817 LEU A C 1
ATOM 6599 O O . LEU A 1 817 ? -23.644 3.922 -38.548 1.00 80.00 817 LEU A O 1
ATOM 6603 N N . VAL A 1 818 ? -24.435 4.144 -40.627 1.00 73.69 818 VAL A N 1
ATOM 6604 C CA . VAL A 1 818 ? -23.578 5.286 -40.969 1.00 73.69 818 VAL A CA 1
ATOM 6605 C C . VAL A 1 818 ? -23.993 6.554 -40.219 1.00 73.69 818 VAL A C 1
ATOM 6607 O O . VAL A 1 818 ? -23.121 7.279 -39.734 1.00 73.69 818 VAL A O 1
ATOM 6610 N N . ASP A 1 819 ? -25.294 6.802 -40.081 1.00 70.94 819 ASP A N 1
ATOM 6611 C CA . ASP A 1 819 ? -25.809 7.929 -39.299 1.00 70.94 819 ASP A CA 1
ATOM 6612 C C . ASP A 1 819 ? -25.483 7.753 -37.801 1.00 70.94 819 ASP A C 1
ATOM 6614 O O . ASP A 1 819 ? -25.008 8.684 -37.147 1.00 70.94 819 ASP A O 1
ATOM 6618 N N . GLU A 1 820 ? -25.640 6.543 -37.256 1.00 74.00 820 GLU A N 1
ATOM 6619 C CA . GLU A 1 820 ? -25.268 6.230 -35.869 1.00 74.00 820 GLU A CA 1
ATOM 6620 C C . GLU A 1 820 ? -23.755 6.349 -35.622 1.00 74.00 820 GLU A C 1
ATOM 6622 O O . GLU A 1 820 ? -23.335 6.894 -34.599 1.00 74.00 820 GLU A O 1
ATOM 6627 N N . MET A 1 821 ? -22.926 5.926 -36.580 1.00 73.56 821 MET A N 1
ATOM 6628 C CA . MET A 1 821 ? -21.467 6.056 -36.514 1.00 73.56 821 MET A CA 1
ATOM 6629 C C . MET A 1 821 ? -21.027 7.526 -36.409 1.00 73.56 821 MET A C 1
ATOM 6631 O O . MET A 1 821 ? -20.101 7.844 -35.657 1.00 73.56 821 MET A O 1
ATOM 6635 N N . GLN A 1 822 ? -21.714 8.441 -37.104 1.00 65.12 822 GLN A N 1
ATOM 6636 C CA . GLN A 1 822 ? -21.470 9.885 -36.991 1.00 65.12 822 GLN A CA 1
ATOM 6637 C C . GLN A 1 822 ? -21.888 10.438 -35.628 1.00 65.12 822 GLN A C 1
ATOM 6639 O O . GLN A 1 822 ? -21.140 11.210 -35.024 1.00 65.12 822 GLN A O 1
ATOM 6644 N N . VAL A 1 823 ? -23.058 10.033 -35.126 1.00 64.75 823 VAL A N 1
ATOM 6645 C CA . VAL A 1 823 ? -23.553 10.436 -33.799 1.00 64.75 823 VAL A CA 1
ATOM 6646 C C . VAL A 1 823 ? -22.589 9.987 -32.696 1.00 64.75 823 VAL A C 1
ATOM 6648 O O . VAL A 1 823 ? -22.291 10.759 -31.777 1.00 64.75 823 VAL A O 1
ATOM 6651 N N . ASP A 1 824 ? -22.032 8.782 -32.826 1.00 64.44 824 ASP A N 1
ATOM 6652 C CA . ASP A 1 824 ? -21.001 8.255 -31.931 1.00 64.44 824 ASP A CA 1
ATOM 6653 C C . ASP A 1 824 ? -19.640 8.962 -32.090 1.00 64.44 824 ASP A C 1
ATOM 6655 O O . ASP A 1 824 ? -18.770 8.845 -31.218 1.00 64.44 824 ASP A O 1
ATOM 6659 N N . GLY A 1 825 ? -19.453 9.750 -33.153 1.00 57.09 825 GLY A N 1
ATOM 6660 C CA . GLY A 1 825 ? -18.214 10.466 -33.449 1.00 57.09 825 GLY A CA 1
ATOM 6661 C C . GLY A 1 825 ? -17.091 9.550 -33.929 1.00 57.09 825 GLY A C 1
ATOM 6662 O O . GLY A 1 825 ? -15.921 9.830 -33.662 1.00 57.09 825 GLY A O 1
ATOM 6663 N N . ILE A 1 826 ? -17.431 8.448 -34.597 1.00 60.94 826 ILE A N 1
ATOM 6664 C CA . ILE A 1 826 ? -16.480 7.453 -35.093 1.00 60.94 826 ILE A CA 1
ATOM 6665 C C . ILE A 1 826 ? -16.188 7.731 -36.570 1.00 60.94 826 ILE A C 1
ATOM 6667 O O . ILE A 1 826 ? -17.097 7.863 -37.385 1.00 60.94 826 ILE A O 1
ATOM 6671 N N . LEU A 1 827 ? -14.903 7.840 -36.918 1.00 55.41 827 LEU A N 1
ATOM 6672 C CA . LEU A 1 827 ? -14.481 8.093 -38.295 1.00 55.41 827 LEU A CA 1
ATOM 6673 C C . LEU A 1 827 ? -14.544 6.788 -39.110 1.00 55.41 827 LEU A C 1
ATOM 6675 O O . LEU A 1 827 ? -13.931 5.808 -38.680 1.00 55.41 827 LEU A O 1
ATOM 6679 N N . PRO A 1 828 ? -15.192 6.760 -40.289 1.00 57.62 828 PRO A N 1
ATOM 6680 C CA . PRO A 1 828 ? -15.125 5.601 -41.168 1.00 57.62 828 PRO A CA 1
ATOM 6681 C C . PRO A 1 828 ? -13.677 5.281 -41.560 1.00 57.62 828 PRO A C 1
ATOM 6683 O O . PRO A 1 828 ? -12.893 6.169 -41.904 1.00 57.62 828 PRO A O 1
ATOM 6686 N N . SER A 1 829 ? -13.316 3.995 -41.549 1.00 58.22 829 SER A N 1
ATOM 6687 C CA . SER A 1 829 ? -12.019 3.542 -42.061 1.00 58.22 829 SER A CA 1
ATOM 6688 C C . SER A 1 829 ? -11.928 3.763 -43.577 1.00 58.22 829 SER A C 1
ATOM 6690 O O . SER A 1 829 ? -12.944 3.936 -44.255 1.00 58.22 829 SER A O 1
ATOM 6692 N N . ARG A 1 830 ? -10.716 3.719 -44.150 1.00 55.72 830 ARG A N 1
ATOM 6693 C CA . ARG A 1 830 ? -10.536 3.781 -45.615 1.00 55.72 830 ARG A CA 1
ATOM 6694 C C . ARG A 1 830 ? -11.313 2.662 -46.318 1.00 55.72 830 ARG A C 1
ATOM 6696 O O . ARG A 1 830 ? -11.892 2.912 -47.367 1.00 55.72 830 ARG A O 1
ATOM 6703 N N . GLY A 1 831 ? -11.365 1.471 -45.715 1.00 56.59 831 GLY A N 1
ATOM 6704 C CA . GLY A 1 831 ? -12.150 0.336 -46.206 1.00 56.59 831 GLY A CA 1
ATOM 6705 C C . GLY A 1 831 ? -13.646 0.641 -46.233 1.00 56.59 831 GLY A C 1
ATOM 6706 O O . GLY A 1 831 ? -14.268 0.535 -47.282 1.00 56.59 831 GLY A O 1
ATOM 6707 N N . VAL A 1 832 ? -14.201 1.144 -45.127 1.00 64.31 832 VAL A N 1
ATOM 6708 C CA . VAL A 1 832 ? -15.612 1.566 -45.060 1.00 64.31 832 VAL A CA 1
ATOM 6709 C C . VAL A 1 832 ? -15.895 2.718 -46.028 1.00 64.31 832 VAL A C 1
ATOM 6711 O O . VAL A 1 832 ? -16.918 2.724 -46.699 1.00 64.31 832 VAL A O 1
ATOM 6714 N N . SER A 1 833 ? -14.968 3.662 -46.172 1.00 61.16 833 SER A N 1
ATOM 6715 C CA . SER A 1 833 ? -15.096 4.795 -47.098 1.00 61.16 833 SER A CA 1
ATOM 6716 C C . SER A 1 833 ? -15.121 4.343 -48.559 1.00 61.16 833 SER A C 1
ATOM 6718 O O . SER A 1 833 ? -15.937 4.830 -49.335 1.00 61.16 833 SER A O 1
ATOM 6720 N N . LEU A 1 834 ? -14.265 3.383 -48.923 1.00 63.03 834 LEU A N 1
ATOM 6721 C CA . LEU A 1 834 ? -14.247 2.751 -50.243 1.00 63.03 834 LEU A CA 1
ATOM 6722 C C . LEU A 1 834 ? -15.522 1.942 -50.494 1.00 63.03 834 LEU A C 1
ATOM 6724 O O . LEU A 1 834 ? -16.092 2.063 -51.571 1.00 63.03 834 LEU A O 1
ATOM 6728 N N . LEU A 1 835 ? -16.002 1.181 -49.506 1.00 67.25 835 LEU A N 1
ATOM 6729 C CA . LEU A 1 835 ? -17.263 0.437 -49.597 1.00 67.25 835 LEU A CA 1
ATOM 6730 C C . LEU A 1 835 ? -18.447 1.382 -49.836 1.00 67.25 835 LEU A C 1
ATOM 6732 O O . LEU A 1 835 ? -19.226 1.182 -50.763 1.00 67.25 835 LEU A O 1
ATOM 6736 N N . LEU A 1 836 ? -18.541 2.469 -49.067 1.00 68.25 836 LEU A N 1
ATOM 6737 C CA . LEU A 1 836 ? -19.578 3.489 -49.242 1.00 68.25 836 LEU A CA 1
ATOM 6738 C C . LEU A 1 836 ? -19.444 4.227 -50.588 1.00 68.25 836 LEU A C 1
ATOM 6740 O O . LEU A 1 836 ? -20.449 4.592 -51.199 1.00 68.25 836 LEU A O 1
ATOM 6744 N N . GLN A 1 837 ? -18.218 4.417 -51.087 1.00 63.59 837 GLN A N 1
ATOM 6745 C CA . GLN A 1 837 ? -17.958 4.995 -52.406 1.00 63.59 837 GLN A CA 1
ATOM 6746 C C . GLN A 1 837 ? -18.340 4.043 -53.553 1.00 63.59 837 GLN A C 1
ATOM 6748 O O . GLN A 1 837 ? -18.907 4.491 -54.545 1.00 63.59 837 GLN A O 1
ATOM 6753 N N . GLN A 1 838 ? -18.106 2.739 -53.412 1.00 65.75 838 GLN A N 1
ATOM 6754 C CA . GLN A 1 838 ? -18.551 1.731 -54.379 1.00 65.75 838 GLN A CA 1
ATOM 6755 C C . GLN A 1 838 ? -20.082 1.660 -54.434 1.00 65.75 838 GLN A C 1
ATOM 6757 O O . GLN A 1 838 ? -20.667 1.702 -55.513 1.00 65.75 838 GLN A O 1
ATOM 6762 N N . MET A 1 839 ? -20.755 1.689 -53.281 1.00 67.31 839 MET A N 1
ATOM 6763 C CA . MET A 1 839 ? -22.222 1.762 -53.218 1.00 67.31 839 MET A CA 1
ATOM 6764 C C . MET A 1 839 ? -22.791 3.042 -53.854 1.00 67.31 839 MET A C 1
ATOM 6766 O O . MET A 1 839 ? -23.889 3.036 -54.415 1.00 67.31 839 MET A O 1
ATOM 6770 N N . LYS A 1 840 ? -22.044 4.153 -53.781 1.00 62.72 840 LYS A N 1
ATOM 6771 C CA . LYS A 1 840 ? -22.368 5.414 -54.466 1.00 62.72 840 LYS A CA 1
ATOM 6772 C C . LYS A 1 840 ? -22.281 5.268 -55.988 1.00 62.72 840 LYS A C 1
ATOM 6774 O O . LYS A 1 840 ? -23.133 5.813 -56.689 1.00 62.72 840 LYS A O 1
ATOM 6779 N N . GLU A 1 841 ? -21.277 4.557 -56.494 1.00 62.34 841 GLU A N 1
ATOM 6780 C CA . GLU A 1 841 ? -21.098 4.293 -57.929 1.00 62.34 841 GLU A CA 1
ATOM 6781 C C . GLU A 1 841 ? -22.185 3.354 -58.488 1.00 62.34 841 GLU A C 1
ATOM 6783 O O . GLU A 1 841 ? -22.573 3.499 -59.646 1.00 62.34 841 GLU A O 1
ATOM 6788 N N . GLU A 1 842 ? -22.762 2.482 -57.652 1.00 64.75 842 GLU A N 1
ATOM 6789 C CA . GLU A 1 842 ? -23.903 1.614 -57.996 1.00 64.75 842 GLU A CA 1
ATOM 6790 C C . GLU A 1 842 ? -25.278 2.321 -57.979 1.00 64.75 842 GLU A C 1
ATOM 6792 O O . GLU A 1 842 ? -26.275 1.741 -58.409 1.00 64.75 842 GLU A O 1
ATOM 6797 N N . GLY A 1 843 ? -25.356 3.585 -57.540 1.00 60.66 843 GLY A N 1
ATOM 6798 C CA . GLY A 1 843 ? -26.567 4.412 -57.654 1.00 60.66 843 GLY A CA 1
ATOM 6799 C C . GLY A 1 843 ? -27.667 4.142 -56.617 1.00 60.66 843 GLY A C 1
ATOM 6800 O O . GLY A 1 843 ? -28.826 4.453 -56.876 1.00 60.66 843 GLY A O 1
ATOM 6801 N N . ILE A 1 844 ? -27.319 3.587 -55.453 1.00 61.94 844 ILE A N 1
ATOM 6802 C CA . ILE A 1 844 ? -28.277 3.079 -54.450 1.00 61.94 844 ILE A CA 1
ATOM 6803 C C . ILE A 1 844 ? -28.886 4.184 -53.553 1.00 61.94 844 ILE A C 1
ATOM 6805 O O . ILE A 1 844 ? -29.960 3.995 -52.989 1.00 61.94 844 ILE A O 1
ATOM 6809 N N . PHE A 1 845 ? -28.255 5.360 -53.432 1.00 58.34 845 PHE A N 1
ATOM 6810 C CA . PHE A 1 845 ? -28.720 6.450 -52.555 1.00 58.34 845 PHE A CA 1
ATOM 6811 C C . PHE A 1 845 ? -29.358 7.618 -53.336 1.00 58.34 845 PHE A C 1
ATOM 6813 O O . PHE A 1 845 ? -28.716 8.199 -54.216 1.00 58.34 845 PHE A O 1
ATOM 6820 N N . GLU A 1 846 ? -30.595 8.002 -52.985 1.00 50.97 846 GLU A N 1
ATOM 6821 C CA . GLU A 1 846 ? -31.338 9.102 -53.636 1.00 50.97 846 GLU A CA 1
ATOM 6822 C C . GLU A 1 846 ? -30.830 10.508 -53.238 1.00 50.97 846 GLU A C 1
ATOM 6824 O O . GLU A 1 846 ? -30.680 11.371 -54.106 1.00 50.97 846 GLU A O 1
ATOM 6829 N N . ASP A 1 847 ? -30.455 10.729 -51.968 1.00 53.94 847 ASP A N 1
ATOM 6830 C CA . ASP A 1 847 ? -29.960 12.021 -51.452 1.00 53.94 847 ASP A CA 1
ATOM 6831 C C . ASP A 1 847 ? -28.424 12.119 -51.490 1.00 53.94 847 ASP A C 1
ATOM 6833 O O . ASP A 1 847 ? -27.706 11.914 -50.507 1.00 53.94 847 ASP A O 1
ATOM 6837 N N . LYS A 1 848 ? -27.913 12.443 -52.680 1.00 45.19 848 LYS A N 1
ATOM 6838 C CA . LYS A 1 848 ? -26.491 12.379 -53.069 1.00 45.19 848 LYS A CA 1
ATOM 6839 C C . LYS A 1 848 ? -25.524 13.304 -52.308 1.00 45.19 848 LYS A C 1
ATOM 6841 O O . LYS A 1 848 ? -24.322 13.054 -52.356 1.00 45.19 848 LYS A O 1
ATOM 6846 N N . GLU A 1 849 ? -25.991 14.356 -51.631 1.00 43.12 849 GLU A N 1
ATOM 6847 C CA . GLU A 1 849 ? -25.121 15.378 -51.007 1.00 43.12 849 GLU A CA 1
ATOM 6848 C C . GLU A 1 849 ? -25.177 15.421 -49.474 1.00 43.12 849 GLU A C 1
ATOM 6850 O O . GLU A 1 849 ? -24.200 15.824 -48.844 1.00 43.12 849 GLU A O 1
ATOM 6855 N N . GLN A 1 850 ? -26.279 14.995 -48.851 1.00 46.44 850 GLN A N 1
ATOM 6856 C CA . GLN A 1 850 ? -26.484 15.171 -47.409 1.00 46.44 850 GLN A CA 1
ATOM 6857 C C . GLN A 1 850 ? -25.731 14.119 -46.580 1.00 46.44 850 GLN A C 1
ATOM 6859 O O . GLN A 1 850 ? -25.091 14.465 -45.589 1.00 46.44 850 GLN A O 1
ATOM 6864 N N . LEU A 1 851 ? -25.716 12.864 -47.046 1.00 47.78 851 LEU A N 1
ATOM 6865 C CA . LEU A 1 851 ? -24.951 11.777 -46.425 1.00 47.78 851 LEU A CA 1
ATOM 6866 C C . LEU A 1 851 ? -23.436 12.036 -46.543 1.00 47.78 851 LEU A C 1
ATOM 6868 O O . LEU A 1 851 ? -22.700 11.896 -45.576 1.00 47.78 851 LEU A O 1
ATOM 6872 N N . LEU A 1 852 ? -22.962 12.506 -47.705 1.00 45.75 852 LEU A N 1
ATOM 6873 C CA . LEU A 1 852 ? -21.540 12.800 -47.927 1.00 45.75 852 LEU A CA 1
ATOM 6874 C C . LEU A 1 852 ? -21.052 14.045 -47.177 1.00 45.75 852 LEU A C 1
ATOM 6876 O O . LEU A 1 852 ? -19.928 14.015 -46.694 1.00 45.75 852 LEU A O 1
ATOM 6880 N N . ARG A 1 853 ? -21.872 15.096 -47.015 1.00 46.84 853 ARG A N 1
ATOM 6881 C CA . ARG A 1 853 ? -21.525 16.250 -46.160 1.00 46.84 853 ARG A CA 1
ATOM 6882 C C . ARG A 1 853 ? -21.503 15.907 -44.664 1.00 46.84 853 ARG A C 1
ATOM 6884 O O . ARG A 1 853 ? -20.785 16.566 -43.921 1.00 46.84 853 ARG A O 1
ATOM 6891 N N . GLY A 1 854 ? -22.267 14.899 -44.228 1.00 43.31 854 GLY A N 1
ATOM 6892 C CA . GLY A 1 854 ? -22.242 14.382 -42.851 1.00 43.31 854 GLY A CA 1
ATOM 6893 C C . GLY A 1 854 ? -21.061 13.444 -42.561 1.00 43.31 854 GLY A C 1
ATOM 6894 O O . GLY A 1 854 ? -20.458 13.531 -41.496 1.00 43.31 854 GLY A O 1
ATOM 6895 N N . ILE A 1 855 ? -20.688 12.586 -43.522 1.00 43.12 855 ILE A N 1
ATOM 6896 C CA . ILE A 1 855 ? -19.557 11.638 -43.409 1.00 43.12 855 ILE A CA 1
ATOM 6897 C C . ILE A 1 855 ? -18.207 12.330 -43.655 1.00 43.12 855 ILE A C 1
ATOM 6899 O O . ILE A 1 855 ? -17.211 12.017 -43.006 1.00 43.12 855 ILE A O 1
ATOM 6903 N N . PHE A 1 856 ? -18.177 13.274 -44.595 1.00 46.31 856 PHE A N 1
ATOM 6904 C CA . PHE A 1 856 ? -17.031 14.109 -44.934 1.00 46.31 856 PHE A CA 1
ATOM 6905 C C . PHE A 1 856 ? -17.439 15.574 -44.743 1.00 46.31 856 PHE A C 1
ATOM 6907 O O . PHE A 1 856 ? -17.816 16.234 -45.717 1.00 46.31 856 PHE A O 1
ATOM 6914 N N . PRO A 1 857 ? -17.411 16.113 -43.509 1.00 40.88 857 PRO A N 1
ATOM 6915 C CA . PRO A 1 857 ? -17.583 17.541 -43.328 1.00 40.88 857 PRO A CA 1
ATOM 6916 C C . PRO A 1 857 ? -16.404 18.239 -44.008 1.00 40.88 857 PRO A C 1
ATOM 6918 O O . PRO A 1 857 ? -15.294 18.283 -43.484 1.00 40.88 857 PRO A O 1
ATOM 6921 N N . ASP A 1 858 ? -16.648 18.795 -45.191 1.00 37.75 858 ASP A N 1
ATOM 6922 C CA . ASP A 1 858 ? -15.703 19.676 -45.883 1.00 37.75 858 ASP A CA 1
ATOM 6923 C C . ASP A 1 858 ? -15.691 21.090 -45.263 1.00 37.75 858 ASP A C 1
ATOM 6925 O O . ASP A 1 858 ? -15.217 22.054 -45.859 1.00 37.75 858 ASP A O 1
ATOM 6929 N N . GLU A 1 859 ? -16.160 21.231 -44.021 1.00 39.78 859 GLU A N 1
ATOM 6930 C CA . GLU A 1 859 ? -15.987 22.432 -43.204 1.00 39.78 859 GLU A CA 1
ATOM 6931 C C . GLU A 1 859 ? -14.618 22.378 -42.519 1.00 39.78 859 GLU A C 1
ATOM 6933 O O . GLU A 1 859 ? -14.476 22.345 -41.297 1.00 39.78 859 GLU A O 1
ATOM 6938 N N . ARG A 1 860 ? -13.567 22.342 -43.346 1.00 42.25 860 ARG A N 1
ATOM 6939 C CA . ARG A 1 860 ? -12.222 22.696 -42.893 1.00 42.25 860 ARG A CA 1
ATOM 6940 C C . ARG A 1 860 ? -12.298 24.117 -42.352 1.00 42.25 860 ARG A C 1
ATOM 6942 O O . ARG A 1 860 ? -12.832 24.998 -43.026 1.00 42.25 860 ARG A O 1
ATOM 6949 N N . ILE A 1 861 ? -11.691 24.359 -41.195 1.00 37.75 861 ILE A N 1
ATOM 6950 C CA . ILE A 1 861 ? -11.399 25.719 -40.746 1.00 37.75 861 ILE A CA 1
ATOM 6951 C C . ILE A 1 861 ? -10.607 26.396 -41.870 1.00 37.75 861 ILE A C 1
ATOM 6953 O O . ILE A 1 861 ? -9.449 26.049 -42.120 1.00 37.75 861 ILE A O 1
ATOM 6957 N N . SER A 1 862 ? -11.235 27.311 -42.613 1.00 27.16 862 SER A N 1
ATOM 6958 C CA . SER A 1 862 ? -10.535 28.043 -43.661 1.00 27.16 862 SER A CA 1
ATOM 6959 C C . SER A 1 862 ? -9.445 28.875 -42.986 1.00 27.16 862 SER A C 1
ATOM 6961 O O . SER A 1 862 ? -9.750 29.695 -42.121 1.00 27.16 862 SER A O 1
ATOM 6963 N N . THR A 1 863 ? -8.190 28.630 -43.385 1.00 31.83 863 THR A N 1
ATOM 6964 C CA . THR A 1 863 ? -6.911 29.074 -42.786 1.00 31.83 863 THR A CA 1
ATOM 6965 C C . THR A 1 863 ? -6.616 28.477 -41.398 1.00 31.83 863 THR A C 1
ATOM 6967 O O . THR A 1 863 ? -7.153 28.916 -40.388 1.00 31.83 863 THR A O 1
ATOM 6970 N N . VAL A 1 864 ? -5.751 27.460 -41.280 1.00 24.30 864 VAL A N 1
ATOM 6971 C CA . VAL A 1 864 ? -4.509 27.191 -42.042 1.00 24.30 864 VAL A CA 1
ATOM 6972 C C . VAL A 1 864 ? -4.519 25.837 -42.794 1.00 24.30 864 VAL A C 1
ATOM 6974 O O . VAL A 1 864 ? -4.847 24.828 -42.201 1.00 24.30 864 VAL A O 1
ATOM 6977 N N . SER A 1 865 ? -4.148 25.871 -44.090 1.00 23.50 865 SER A N 1
ATOM 6978 C CA . SER A 1 865 ? -3.994 24.852 -45.183 1.00 23.50 865 SER A CA 1
ATOM 6979 C C . SER A 1 865 ? -3.402 23.464 -44.854 1.00 23.50 865 SER A C 1
ATOM 6981 O O . SER A 1 865 ? -2.612 23.423 -43.931 1.00 23.50 865 SER A O 1
ATOM 6983 N N . TYR A 1 866 ? -3.426 22.350 -45.628 1.00 21.27 866 TYR A N 1
ATOM 6984 C CA . TYR A 1 866 ? -4.225 21.652 -46.675 1.00 21.27 866 TYR A CA 1
ATOM 6985 C C . TYR A 1 866 ? -3.478 20.320 -47.059 1.00 21.27 866 TYR A C 1
ATOM 6987 O O . TYR A 1 866 ? -2.540 20.380 -47.843 1.00 21.27 866 TYR A O 1
ATOM 6995 N N . SER A 1 867 ? -3.886 19.164 -46.491 1.00 24.95 867 SER A N 1
ATOM 6996 C CA . SER A 1 867 ? -3.833 17.721 -46.913 1.00 24.95 867 SER A CA 1
ATOM 6997 C C . SER A 1 867 ? -2.584 17.084 -47.605 1.00 24.95 867 SER A C 1
ATOM 6999 O O . SER A 1 867 ? -1.950 17.715 -48.438 1.00 24.95 867 SER A O 1
ATOM 7001 N N . VAL A 1 868 ? -2.206 15.798 -47.416 1.00 23.45 868 VAL A N 1
ATOM 7002 C CA . VAL A 1 868 ? -2.995 14.544 -47.586 1.00 23.45 868 VAL A CA 1
ATOM 7003 C C . VAL A 1 868 ? -2.404 13.324 -46.807 1.00 23.45 868 VAL A C 1
ATOM 7005 O O . VAL A 1 868 ? -1.206 13.062 -46.865 1.00 23.45 868 VAL A O 1
ATOM 7008 N N . ASP A 1 869 ? -3.328 12.574 -46.182 1.00 23.22 869 ASP A N 1
ATOM 7009 C CA . ASP A 1 869 ? -3.438 11.123 -45.856 1.00 23.22 869 ASP A CA 1
ATOM 7010 C C . ASP A 1 869 ? -3.089 10.448 -44.498 1.00 23.22 869 ASP A C 1
ATOM 7012 O O . ASP A 1 869 ? -1.933 10.338 -44.099 1.00 23.22 869 ASP A O 1
ATOM 7016 N N . GLY A 1 870 ? -4.168 9.890 -43.894 1.00 24.94 870 GLY A N 1
ATOM 7017 C CA . GLY A 1 870 ? -4.350 8.677 -43.049 1.00 24.94 870 GLY A CA 1
ATOM 7018 C C . GLY A 1 870 ? -3.657 8.570 -41.677 1.00 24.94 870 GLY A C 1
ATOM 7019 O O . GLY A 1 870 ? -2.441 8.643 -41.583 1.00 24.94 870 GLY A O 1
ATOM 7020 N N . GLY A 1 871 ? -4.273 8.331 -40.505 1.00 26.48 871 GLY A N 1
ATOM 7021 C CA . GLY A 1 871 ? -5.597 7.833 -40.072 1.00 26.48 871 GLY A CA 1
ATOM 7022 C C . GLY A 1 871 ? -5.465 6.598 -39.134 1.00 26.48 871 GLY A C 1
ATOM 7023 O O . GLY A 1 871 ? -5.117 5.546 -39.637 1.00 26.48 871 GLY A O 1
ATOM 7024 N N . ASP A 1 872 ? -5.533 6.756 -37.794 1.00 27.25 872 ASP A N 1
ATOM 7025 C CA . ASP A 1 872 ? -6.082 5.838 -36.741 1.00 27.25 872 ASP A CA 1
ATOM 7026 C C . ASP A 1 872 ? -6.021 6.571 -35.393 1.00 27.25 872 ASP A C 1
ATOM 7028 O O . ASP A 1 872 ? -4.943 6.950 -34.913 1.00 27.25 872 ASP A O 1
ATOM 7032 N N . GLY A 1 873 ? -7.167 6.695 -34.743 1.00 26.61 873 GLY A N 1
ATOM 7033 C CA . GLY A 1 873 ? -7.252 6.988 -33.323 1.00 26.61 873 GLY A CA 1
ATOM 7034 C C . GLY A 1 873 ? -7.807 5.777 -32.592 1.00 26.61 873 GLY A C 1
ATOM 7035 O O . GLY A 1 873 ? -8.819 5.254 -33.017 1.00 26.61 873 GLY A O 1
ATOM 7036 N N . ASP A 1 874 ? -7.164 5.411 -31.489 1.00 28.31 874 ASP A N 1
ATOM 7037 C CA . ASP A 1 874 ? -7.766 4.774 -30.311 1.00 28.31 874 ASP A CA 1
ATOM 7038 C C . ASP A 1 874 ? -6.871 5.075 -29.113 1.00 28.31 874 ASP A C 1
ATOM 7040 O O . ASP A 1 874 ? -5.683 5.261 -29.340 1.00 28.31 874 ASP A O 1
ATOM 7044 N N . ASP A 1 875 ? -7.469 5.386 -27.956 1.00 30.08 875 ASP A N 1
ATOM 7045 C CA . ASP A 1 875 ? -7.029 5.063 -26.574 1.00 30.08 875 ASP A CA 1
ATOM 7046 C C . ASP A 1 875 ? -8.242 5.360 -25.669 1.00 30.08 875 ASP A C 1
ATOM 7048 O O . ASP A 1 875 ? -8.740 6.498 -25.619 1.00 30.08 875 ASP A O 1
ATOM 7052 N N . ASP A 1 876 ? -8.769 4.291 -25.084 1.00 31.23 876 ASP A N 1
ATOM 7053 C CA . ASP A 1 876 ? -8.723 3.898 -23.668 1.00 31.23 876 ASP A CA 1
ATOM 7054 C C . ASP A 1 876 ? -9.044 4.881 -22.537 1.00 31.23 876 ASP A C 1
ATOM 7056 O O . ASP A 1 876 ? -8.383 5.897 -22.309 1.00 31.23 876 ASP A O 1
ATOM 7060 N N . GLU A 1 877 ? -9.974 4.407 -21.701 1.00 25.92 877 GLU A N 1
ATOM 7061 C CA . GLU A 1 877 ? -9.846 4.409 -20.243 1.00 25.92 877 GLU A CA 1
ATOM 7062 C C . GLU A 1 877 ? -9.753 2.946 -19.756 1.00 25.92 877 GLU A C 1
ATOM 7064 O O . GLU A 1 877 ? -10.774 2.305 -19.533 1.00 25.92 877 GLU A O 1
ATOM 7069 N N . ASN A 1 878 ? -8.528 2.432 -19.605 1.00 26.02 878 ASN A N 1
ATOM 7070 C CA . ASN A 1 878 ? -8.137 1.373 -18.666 1.00 26.02 878 ASN A CA 1
ATOM 7071 C C . ASN A 1 878 ? -6.614 1.460 -18.463 1.00 26.02 878 ASN A C 1
ATOM 7073 O O . ASN A 1 878 ? -5.820 1.148 -19.346 1.00 26.02 878 ASN A O 1
ATOM 7077 N N . GLU A 1 879 ? -6.179 1.930 -17.293 1.00 31.50 879 GLU A N 1
ATOM 7078 C CA . GLU A 1 879 ? -4.765 1.896 -16.905 1.00 31.50 879 GLU A CA 1
ATOM 7079 C C . GLU A 1 879 ? -4.365 0.441 -16.608 1.00 31.50 879 GLU A C 1
ATOM 7081 O O . GLU A 1 879 ? -4.542 -0.019 -15.483 1.00 31.50 879 GLU A O 1
ATOM 7086 N N . ASN A 1 880 ? -3.906 -0.279 -17.644 1.00 25.69 880 ASN A N 1
ATOM 7087 C CA . ASN A 1 880 ? -2.931 -1.394 -17.660 1.00 25.69 880 ASN A CA 1
ATOM 7088 C C . ASN A 1 880 ? -3.078 -2.283 -18.916 1.00 25.69 880 ASN A C 1
ATOM 7090 O O . ASN A 1 880 ? -2.928 -3.501 -18.830 1.00 25.69 880 ASN A O 1
ATOM 7094 N N . GLU A 1 881 ? -3.333 -1.708 -20.092 1.00 25.66 881 GLU A N 1
ATOM 7095 C CA . GLU A 1 881 ? -3.221 -2.460 -21.344 1.00 25.66 881 GLU A CA 1
ATOM 7096 C C . GLU A 1 881 ? -1.817 -2.287 -21.942 1.00 25.66 881 GLU A C 1
ATOM 7098 O O . GLU A 1 881 ? -1.302 -1.186 -22.151 1.00 25.66 881 GLU A O 1
ATOM 7103 N N . VAL A 1 882 ? -1.153 -3.432 -22.103 1.00 29.17 882 VAL A N 1
ATOM 7104 C CA . VAL A 1 882 ? 0.072 -3.613 -22.882 1.00 29.17 882 VAL A CA 1
ATOM 7105 C C . VAL A 1 882 ? -0.206 -3.076 -24.282 1.00 29.17 882 VAL A C 1
ATOM 7107 O O . VAL A 1 882 ? -1.216 -3.444 -24.862 1.00 29.17 882 VAL A O 1
ATOM 7110 N N . GLU A 1 883 ? 0.675 -2.208 -24.786 1.00 24.48 883 GLU A N 1
ATOM 7111 C CA . GLU A 1 883 ? 0.622 -1.599 -26.123 1.00 24.48 883 GLU A CA 1
ATOM 7112 C C . GLU A 1 883 ? 0.228 -2.638 -27.194 1.00 24.48 883 GLU A C 1
ATOM 7114 O O . GLU A 1 883 ? 1.060 -3.405 -27.684 1.00 24.48 883 GLU A O 1
ATOM 7119 N N . ASP A 1 884 ? -1.065 -2.668 -27.521 1.00 27.03 884 ASP A N 1
ATOM 7120 C CA . ASP A 1 884 ? -1.698 -3.668 -28.370 1.00 27.03 884 ASP A CA 1
ATOM 7121 C C . ASP A 1 884 ? -1.514 -3.244 -29.837 1.00 27.03 884 ASP A C 1
ATOM 7123 O O . ASP A 1 884 ? -2.401 -2.716 -30.503 1.00 27.03 884 ASP A O 1
ATOM 7127 N N . GLU A 1 885 ? -0.314 -3.457 -30.380 1.00 26.44 885 GLU A N 1
ATOM 7128 C CA . GLU A 1 885 ? -0.137 -3.536 -31.833 1.00 26.44 885 GLU A CA 1
ATOM 7129 C C . GLU A 1 885 ? -0.733 -4.866 -32.338 1.00 26.44 885 GLU A C 1
ATOM 7131 O O . GLU A 1 885 ? 0.000 -5.743 -32.799 1.00 26.44 885 GLU A O 1
ATOM 7136 N N . ASN A 1 886 ? -2.051 -5.054 -32.253 1.00 28.59 886 ASN A N 1
ATOM 7137 C CA . ASN A 1 886 ? -2.738 -6.191 -32.871 1.00 28.59 886 ASN A CA 1
ATOM 7138 C C . ASN A 1 886 ? -2.888 -5.961 -34.383 1.00 28.59 886 ASN A C 1
ATOM 7140 O O . ASN A 1 886 ? -3.948 -5.613 -34.890 1.00 28.59 886 ASN A O 1
ATOM 7144 N N . ILE A 1 887 ? -1.796 -6.186 -35.117 1.00 27.47 887 ILE A N 1
ATOM 7145 C CA . ILE A 1 887 ? -1.846 -6.557 -36.537 1.00 27.47 887 ILE A CA 1
ATOM 7146 C C . ILE A 1 887 ? -2.063 -8.072 -36.561 1.00 27.47 887 ILE A C 1
ATOM 7148 O O . ILE A 1 887 ? -1.118 -8.830 -36.732 1.00 27.47 887 ILE A O 1
ATOM 7152 N N . ASN A 1 888 ? -3.289 -8.505 -36.288 1.00 25.61 888 ASN A N 1
ATOM 7153 C CA . ASN A 1 888 ? -3.732 -9.880 -36.495 1.00 25.61 888 ASN A CA 1
ATOM 7154 C C . ASN A 1 888 ? -5.128 -9.827 -37.115 1.00 25.61 888 ASN A C 1
ATOM 7156 O O . ASN A 1 888 ? -6.135 -10.086 -36.468 1.00 25.61 888 ASN A O 1
ATOM 7160 N N . ASP A 1 889 ? -5.173 -9.453 -38.388 1.00 24.55 889 ASP A N 1
ATOM 7161 C CA . ASP A 1 889 ? -6.254 -9.879 -39.267 1.00 24.55 889 ASP A CA 1
ATOM 7162 C C . ASP A 1 889 ? -5.623 -10.152 -40.632 1.00 24.55 889 ASP A C 1
ATOM 7164 O O . ASP A 1 889 ? -5.591 -9.315 -41.532 1.00 24.55 889 ASP A O 1
ATOM 7168 N N . ALA A 1 890 ? -5.018 -11.336 -40.747 1.00 24.06 890 ALA A N 1
ATOM 7169 C CA . ALA A 1 890 ? -4.698 -11.928 -42.033 1.00 24.06 890 ALA A CA 1
ATOM 7170 C C . ALA A 1 890 ? -6.022 -12.335 -42.700 1.00 24.06 890 ALA A C 1
ATOM 7172 O O . ALA A 1 890 ? -6.378 -13.509 -42.754 1.00 24.06 890 ALA A O 1
ATOM 7173 N N . SER A 1 891 ? -6.764 -11.342 -43.190 1.00 24.70 891 SER A N 1
ATOM 7174 C CA . SER A 1 891 ? -7.701 -11.536 -44.285 1.00 24.70 891 SER A CA 1
ATOM 7175 C C . SER A 1 891 ? -7.078 -10.940 -45.543 1.00 24.70 891 SER A C 1
ATOM 7177 O O . SER A 1 891 ? -6.435 -9.892 -45.552 1.00 24.70 891 SER A O 1
ATOM 7179 N N . GLN A 1 892 ? -7.166 -11.728 -46.593 1.00 26.25 892 GLN A N 1
ATOM 7180 C CA . GLN A 1 892 ? -6.376 -11.679 -47.803 1.00 26.25 892 GLN A CA 1
ATOM 7181 C C . GLN A 1 892 ? -6.825 -10.519 -48.709 1.00 26.25 892 GLN A C 1
ATOM 7183 O O . GLN A 1 892 ? -7.514 -10.747 -49.693 1.00 26.25 892 GLN A O 1
ATOM 7188 N N . CYS A 1 893 ? -6.440 -9.282 -48.387 1.00 21.16 893 CYS A N 1
ATOM 7189 C CA . CYS A 1 893 ? -6.582 -8.112 -49.265 1.00 21.16 893 CYS A CA 1
ATOM 7190 C C . CYS A 1 893 ? -5.352 -7.188 -49.168 1.00 21.16 893 CYS A C 1
ATOM 7192 O O . CYS A 1 893 ? -5.470 -5.980 -48.979 1.00 21.16 893 CYS A O 1
ATOM 7194 N N . ASP A 1 894 ? -4.151 -7.748 -49.328 1.00 24.45 894 ASP A N 1
ATOM 7195 C CA . ASP A 1 894 ? -2.988 -6.955 -49.726 1.00 24.45 894 ASP A CA 1
ATOM 7196 C C . ASP A 1 894 ? -3.107 -6.646 -51.218 1.00 24.45 894 ASP A C 1
ATOM 7198 O O . ASP A 1 894 ? -2.983 -7.553 -52.038 1.00 24.45 894 ASP A O 1
ATOM 7202 N N . LEU A 1 895 ? -3.377 -5.380 -51.549 1.00 27.38 895 LEU A N 1
ATOM 7203 C CA . LEU A 1 895 ? -2.884 -4.647 -52.725 1.00 27.38 895 LEU A CA 1
ATOM 7204 C C . LEU A 1 895 ? -3.565 -3.268 -52.748 1.00 27.38 895 LEU A C 1
ATOM 7206 O O . LEU A 1 895 ? -4.707 -3.155 -53.178 1.00 27.38 895 LEU A O 1
ATOM 7210 N N . VAL A 1 896 ? -2.862 -2.238 -52.259 1.00 26.30 896 VAL A N 1
ATOM 7211 C CA . VAL A 1 896 ? -2.720 -0.870 -52.820 1.00 26.30 896 VAL A CA 1
ATOM 7212 C C . VAL A 1 896 ? -2.167 0.047 -51.714 1.00 26.30 896 VAL A C 1
ATOM 7214 O O . VAL A 1 896 ? -2.803 0.280 -50.688 1.00 26.30 896 VAL A O 1
ATOM 7217 N N . ASP A 1 897 ? -0.956 0.552 -51.959 1.00 29.05 897 ASP A N 1
ATOM 7218 C CA . ASP A 1 897 ? -0.085 1.328 -51.068 1.00 29.05 897 ASP A CA 1
ATOM 7219 C C . ASP A 1 897 ? -0.783 2.399 -50.199 1.00 29.05 897 ASP A C 1
ATOM 7221 O O . ASP A 1 897 ? -1.596 3.207 -50.663 1.00 29.05 897 ASP A O 1
ATOM 7225 N N . GLY A 1 898 ? -0.404 2.441 -48.915 1.00 29.66 898 GLY A N 1
ATOM 7226 C CA . GLY A 1 898 ? -0.745 3.487 -47.949 1.00 29.66 898 GLY A CA 1
ATOM 7227 C C . GLY A 1 898 ? 0.514 4.072 -47.301 1.00 29.66 898 GLY A C 1
ATOM 7228 O O . GLY A 1 898 ? 1.480 3.359 -47.023 1.00 29.66 898 GLY A O 1
ATOM 7229 N N . VAL A 1 899 ? 0.525 5.385 -47.055 1.00 34.31 899 VAL A N 1
ATOM 7230 C CA . VAL A 1 899 ? 1.636 6.081 -46.385 1.00 34.31 899 VAL A CA 1
ATOM 7231 C C . VAL A 1 899 ? 1.668 5.674 -44.908 1.00 34.31 899 VAL A C 1
ATOM 7233 O O . VAL A 1 899 ? 0.995 6.255 -44.062 1.00 34.31 899 VAL A O 1
ATOM 7236 N N . HIS A 1 900 ? 2.453 4.651 -44.576 1.00 37.47 900 HIS A N 1
ATOM 7237 C CA . HIS A 1 900 ? 2.712 4.284 -43.186 1.00 37.47 900 HIS A CA 1
ATOM 7238 C C . HIS A 1 900 ? 3.478 5.409 -42.472 1.00 37.47 900 HIS A C 1
ATOM 7240 O O . HIS A 1 900 ? 4.488 5.906 -42.982 1.00 37.47 900 HIS A O 1
ATOM 7246 N N . LEU A 1 901 ? 3.038 5.774 -41.256 1.00 48.22 901 LEU A N 1
ATOM 7247 C CA . LEU A 1 901 ? 3.860 6.535 -40.307 1.00 48.22 901 LEU A CA 1
ATOM 7248 C C . LEU A 1 901 ? 5.259 5.916 -40.280 1.00 48.22 901 LEU A C 1
ATOM 7250 O O . LEU A 1 901 ? 5.390 4.690 -40.243 1.00 48.22 901 LEU A O 1
ATOM 7254 N N . LYS A 1 902 ? 6.304 6.752 -40.326 1.00 55.59 902 LYS A N 1
ATOM 7255 C CA . LYS A 1 902 ? 7.681 6.251 -40.361 1.00 55.59 902 LYS A CA 1
ATOM 7256 C C . LYS A 1 902 ? 7.870 5.259 -39.197 1.00 55.59 902 LYS A C 1
ATOM 7258 O O . LYS A 1 902 ? 7.706 5.687 -38.057 1.00 55.59 902 LYS A O 1
ATOM 7263 N N . PRO A 1 903 ? 8.220 3.978 -39.446 1.00 52.84 903 PRO A N 1
ATOM 7264 C CA . PRO A 1 903 ? 8.185 2.912 -38.427 1.00 52.84 903 PRO A CA 1
ATOM 7265 C C . PRO A 1 903 ? 9.054 3.145 -37.182 1.00 52.84 903 PRO A C 1
ATOM 7267 O O . PRO A 1 903 ? 8.960 2.416 -36.204 1.00 52.84 903 PRO A O 1
ATOM 7270 N N . TRP A 1 904 ? 9.935 4.142 -37.230 1.00 62.16 904 TRP A N 1
ATOM 7271 C CA . TRP A 1 904 ? 10.843 4.533 -36.157 1.00 62.16 904 TRP A CA 1
ATOM 7272 C C . TRP A 1 904 ? 10.319 5.679 -35.277 1.00 62.16 904 TRP A C 1
ATOM 7274 O O . TRP A 1 904 ? 10.988 6.052 -34.313 1.00 62.16 904 TRP A O 1
ATOM 7284 N N . LEU A 1 905 ? 9.179 6.289 -35.619 1.00 68.38 905 LEU A N 1
ATOM 7285 C CA . LEU A 1 905 ? 8.614 7.419 -34.887 1.00 68.38 905 LEU A CA 1
ATOM 7286 C C . LEU A 1 905 ? 7.686 6.923 -33.772 1.00 68.38 905 LEU A C 1
ATOM 7288 O O . LEU A 1 905 ? 6.579 6.473 -34.041 1.00 68.38 905 LEU A O 1
ATOM 7292 N N . ASP A 1 906 ? 8.121 7.082 -32.525 1.00 71.06 906 ASP A N 1
ATOM 7293 C CA . ASP A 1 906 ? 7.315 6.907 -31.315 1.00 71.06 906 ASP A CA 1
ATOM 7294 C C . ASP A 1 906 ? 6.682 8.256 -30.879 1.00 71.06 906 ASP A C 1
ATOM 7296 O O . ASP A 1 906 ? 7.395 9.159 -30.413 1.00 71.06 906 ASP A O 1
ATOM 7300 N N . PRO A 1 907 ? 5.349 8.431 -31.012 1.00 72.50 907 PRO A N 1
ATOM 7301 C CA . PRO A 1 907 ? 4.652 9.653 -30.604 1.00 72.50 907 PRO A CA 1
ATOM 7302 C C . PRO A 1 907 ? 4.707 9.912 -29.093 1.00 72.50 907 PRO A C 1
ATOM 7304 O O . PRO A 1 907 ? 4.718 11.066 -28.667 1.00 72.50 907 PRO A O 1
ATOM 7307 N N . ARG A 1 908 ? 4.777 8.863 -28.266 1.00 72.00 908 ARG A N 1
ATOM 7308 C CA . ARG A 1 908 ? 4.835 8.977 -26.804 1.00 72.00 908 ARG A CA 1
ATOM 7309 C C . ARG A 1 908 ? 6.193 9.507 -26.361 1.00 72.00 908 ARG A C 1
ATOM 7311 O O . ARG A 1 908 ? 6.264 10.439 -25.555 1.00 72.00 908 ARG A O 1
ATOM 7318 N N . ALA A 1 909 ? 7.270 8.967 -26.929 1.00 73.12 909 ALA A N 1
ATOM 7319 C CA . ALA A 1 909 ? 8.622 9.464 -26.685 1.00 73.12 909 ALA A CA 1
ATOM 7320 C C . ALA A 1 909 ? 8.805 10.906 -27.191 1.00 73.12 909 ALA A C 1
ATOM 7322 O O . ALA A 1 909 ? 9.415 11.723 -26.494 1.00 73.12 909 ALA A O 1
ATOM 7323 N N . LEU A 1 910 ? 8.238 11.246 -28.356 1.00 80.94 910 LEU A N 1
ATOM 7324 C CA . LEU A 1 910 ? 8.300 12.604 -28.901 1.00 80.94 910 LEU A CA 1
ATOM 7325 C C . LEU A 1 910 ? 7.503 13.608 -28.052 1.00 80.94 910 LEU A C 1
ATOM 7327 O O . LEU A 1 910 ? 8.031 14.667 -27.712 1.00 80.94 910 LEU A O 1
ATOM 7331 N N . ALA A 1 911 ? 6.279 13.273 -27.635 1.00 79.56 911 ALA A N 1
ATOM 7332 C CA . ALA A 1 911 ? 5.483 14.121 -26.744 1.00 79.56 911 ALA A CA 1
ATOM 7333 C C . ALA A 1 911 ? 6.171 14.320 -25.382 1.00 79.56 911 ALA A C 1
ATOM 7335 O O . ALA A 1 911 ? 6.196 15.427 -24.846 1.00 79.56 911 ALA A O 1
ATOM 7336 N N . SER A 1 912 ? 6.822 13.278 -24.847 1.00 79.19 912 SER A N 1
ATOM 7337 C CA . SER A 1 912 ? 7.636 13.403 -23.632 1.00 79.19 912 SER A CA 1
ATOM 7338 C C . SER A 1 912 ? 8.870 14.293 -23.825 1.00 79.19 912 SER A C 1
ATOM 7340 O O . SER A 1 912 ? 9.337 14.897 -22.852 1.00 79.19 912 SER A O 1
ATOM 7342 N N . ALA A 1 913 ? 9.433 14.349 -25.034 1.00 79.81 913 ALA A N 1
ATOM 7343 C CA . ALA A 1 913 ? 10.555 15.225 -25.350 1.00 79.81 913 ALA A CA 1
ATOM 7344 C C . ALA A 1 913 ? 10.126 16.699 -25.437 1.00 79.81 913 ALA A C 1
ATOM 7346 O O . ALA A 1 913 ? 10.909 17.548 -25.029 1.00 79.81 913 ALA A O 1
ATOM 7347 N N . LEU A 1 914 ? 8.886 16.973 -25.863 1.00 81.62 914 LEU A N 1
ATOM 7348 C CA . LEU A 1 914 ? 8.275 18.307 -26.013 1.00 81.62 914 LEU A CA 1
ATOM 7349 C C . LEU A 1 914 ? 7.620 18.858 -24.735 1.00 81.62 914 LEU A C 1
ATOM 7351 O O . LEU A 1 914 ? 6.751 19.728 -24.782 1.00 81.62 914 LEU A O 1
ATOM 7355 N N . ARG A 1 915 ? 8.007 18.349 -23.560 1.00 77.25 915 ARG A N 1
ATOM 7356 C CA . ARG A 1 915 ? 7.431 18.791 -22.279 1.00 77.25 915 ARG A CA 1
ATOM 7357 C C . ARG A 1 915 ? 7.706 20.274 -21.985 1.00 77.25 915 ARG A C 1
ATOM 7359 O O . ARG A 1 915 ? 6.902 20.898 -21.296 1.00 77.25 915 ARG A O 1
ATOM 7366 N N . ASN A 1 916 ? 8.821 20.814 -22.481 1.00 74.56 916 ASN A N 1
ATOM 7367 C CA . ASN A 1 916 ? 9.292 22.170 -22.201 1.00 74.56 916 ASN A CA 1
ATOM 7368 C C . ASN A 1 916 ? 9.319 23.009 -23.487 1.00 74.56 916 ASN A C 1
ATOM 7370 O O . ASN A 1 916 ? 10.391 23.422 -23.920 1.00 74.56 916 ASN A O 1
ATOM 7374 N N . TRP A 1 917 ? 8.135 23.262 -24.053 1.00 81.75 917 TRP A N 1
ATOM 7375 C CA . TRP A 1 917 ? 7.956 23.982 -25.316 1.00 81.75 917 TRP A CA 1
ATOM 7376 C C . TRP A 1 917 ? 8.824 25.252 -25.405 1.00 81.75 917 TRP A C 1
ATOM 7378 O O . TRP A 1 917 ? 8.557 26.244 -24.724 1.00 81.75 917 TRP A O 1
ATOM 7388 N N . SER A 1 918 ? 9.871 25.216 -26.234 1.00 78.38 918 SER A N 1
ATOM 7389 C CA . SER A 1 918 ? 10.840 26.305 -26.406 1.00 78.38 918 SER A CA 1
ATOM 7390 C C . SER A 1 918 ? 11.136 26.575 -27.889 1.00 78.38 918 SER A C 1
ATOM 7392 O O . SER A 1 918 ? 10.944 25.683 -28.720 1.00 78.38 918 SER A O 1
ATOM 7394 N N . PRO A 1 919 ? 11.640 27.772 -28.249 1.00 78.31 919 PRO A N 1
ATOM 7395 C CA . PRO A 1 919 ? 12.001 28.090 -29.634 1.00 78.31 919 PRO A CA 1
ATOM 7396 C C . PRO A 1 919 ? 13.002 27.098 -30.248 1.00 78.31 919 PRO A C 1
ATOM 7398 O O . PRO A 1 919 ? 12.871 26.731 -31.412 1.00 78.31 919 PRO A O 1
ATOM 7401 N N . ASP A 1 920 ? 13.950 26.594 -29.452 1.00 76.69 920 ASP A N 1
ATOM 7402 C CA . ASP A 1 920 ? 14.938 25.608 -29.904 1.00 76.69 920 ASP A CA 1
ATOM 7403 C C . ASP A 1 920 ? 14.312 24.223 -30.160 1.00 76.69 920 ASP A C 1
ATOM 7405 O O . ASP A 1 920 ? 14.777 23.464 -31.016 1.00 76.69 920 ASP A O 1
ATOM 7409 N N . GLU A 1 921 ? 13.267 23.853 -29.407 1.00 81.38 921 GLU A N 1
ATOM 7410 C CA . GLU A 1 921 ? 12.524 22.601 -29.613 1.00 81.38 921 GLU A CA 1
ATOM 7411 C C . GLU A 1 921 ? 11.678 22.674 -30.886 1.00 81.38 921 GLU A C 1
ATOM 7413 O O . GLU A 1 921 ? 11.654 21.715 -31.660 1.00 81.38 921 GLU A O 1
ATOM 7418 N N . VAL A 1 922 ? 11.066 23.835 -31.132 1.00 81.00 922 VAL A N 1
ATOM 7419 C CA . VAL A 1 922 ? 10.311 24.136 -32.352 1.00 81.00 922 VAL A CA 1
ATOM 7420 C C . VAL A 1 922 ? 11.218 24.114 -33.583 1.00 81.00 922 VAL A C 1
ATOM 7422 O O . VAL A 1 922 ? 10.926 23.392 -34.531 1.00 81.00 922 VAL A O 1
ATOM 7425 N N . ALA A 1 923 ? 12.374 24.784 -33.543 1.00 80.62 923 ALA A N 1
ATOM 7426 C CA . ALA A 1 923 ? 13.333 24.771 -34.650 1.00 80.62 923 ALA A CA 1
ATOM 7427 C C . ALA A 1 923 ? 13.834 23.349 -34.979 1.00 80.62 923 ALA A C 1
ATOM 7429 O O . ALA A 1 923 ? 14.019 22.988 -36.143 1.00 80.62 923 ALA A O 1
ATOM 7430 N N . ALA A 1 924 ? 14.021 22.504 -33.957 1.00 79.44 924 ALA A N 1
ATOM 7431 C CA . ALA A 1 924 ? 14.389 21.102 -34.150 1.00 79.44 924 ALA A CA 1
ATOM 7432 C C . ALA A 1 924 ? 13.259 20.265 -34.782 1.00 79.44 924 ALA A C 1
ATOM 7434 O O . ALA A 1 924 ? 13.554 19.356 -35.562 1.00 79.44 924 ALA A O 1
ATOM 7435 N N . LEU A 1 925 ? 11.990 20.554 -34.463 1.00 80.94 925 LEU A N 1
ATOM 7436 C CA . LEU A 1 925 ? 10.823 19.929 -35.096 1.00 80.94 925 LEU A CA 1
ATOM 7437 C C . LEU A 1 925 ? 10.654 20.371 -36.554 1.00 80.94 925 LEU A C 1
ATOM 7439 O O . LEU A 1 925 ? 10.446 19.523 -37.420 1.00 80.94 925 LEU A O 1
ATOM 7443 N N . GLU A 1 926 ? 10.783 21.667 -36.835 1.00 80.00 926 GLU A N 1
ATOM 7444 C CA . GLU A 1 926 ? 10.693 22.230 -38.191 1.00 80.00 926 GLU A CA 1
ATOM 7445 C C . GLU A 1 926 ? 11.798 21.656 -39.087 1.00 80.00 926 GLU A C 1
ATOM 7447 O O . GLU A 1 926 ? 11.537 21.190 -40.195 1.00 80.00 926 GLU A O 1
ATOM 7452 N N . GLY A 1 927 ? 13.021 21.543 -38.556 1.00 73.06 927 GLY A N 1
ATOM 7453 C CA . GLY A 1 927 ? 14.139 20.890 -39.240 1.00 73.06 927 GLY A CA 1
ATOM 7454 C C . GLY A 1 927 ? 13.962 19.381 -39.477 1.00 73.06 927 GLY A C 1
ATOM 7455 O O . GLY A 1 927 ? 14.709 18.798 -40.267 1.00 73.06 927 GLY A O 1
ATOM 7456 N N . ALA A 1 928 ? 13.001 18.723 -38.815 1.00 72.81 928 ALA A N 1
ATOM 7457 C CA . ALA A 1 928 ? 12.682 17.311 -39.040 1.00 72.81 928 ALA A CA 1
ATOM 7458 C C . ALA A 1 928 ? 11.750 17.086 -40.244 1.00 72.81 928 ALA A C 1
ATOM 7460 O O . ALA A 1 928 ? 11.711 15.967 -40.764 1.00 72.81 928 ALA A O 1
ATOM 7461 N N . ASN A 1 929 ? 11.044 18.137 -40.684 1.00 70.56 929 ASN A N 1
ATOM 7462 C CA . ASN A 1 929 ? 10.143 18.155 -41.838 1.00 70.56 929 ASN A CA 1
ATOM 7463 C C . ASN A 1 929 ? 9.122 16.995 -41.831 1.00 70.56 929 ASN A C 1
ATOM 7465 O O . ASN A 1 929 ? 9.050 16.188 -42.764 1.00 70.56 929 ASN A O 1
ATOM 7469 N N . PHE A 1 930 ? 8.386 16.853 -40.724 1.00 70.94 930 PHE A N 1
ATOM 7470 C CA . PHE A 1 930 ? 7.312 15.866 -40.608 1.00 70.94 930 PHE A CA 1
ATOM 7471 C C . PHE A 1 930 ? 6.100 16.262 -41.454 1.00 70.94 930 PHE A C 1
ATOM 7473 O O . PHE A 1 930 ? 5.715 17.427 -41.492 1.00 70.94 930 PHE A O 1
ATOM 7480 N N . VAL A 1 931 ? 5.447 15.267 -42.058 1.00 67.12 931 VAL A N 1
ATOM 7481 C CA . VAL A 1 931 ? 4.087 15.433 -42.579 1.00 67.12 931 VAL A CA 1
ATOM 7482 C C . VAL A 1 931 ? 3.132 15.283 -41.399 1.00 67.12 931 VAL A C 1
ATOM 7484 O O . VAL A 1 931 ? 3.005 14.195 -40.830 1.00 67.12 931 VAL A O 1
ATOM 7487 N N . TRP A 1 932 ? 2.507 16.385 -40.993 1.00 71.19 932 TRP A N 1
ATOM 7488 C CA . TRP A 1 932 ? 1.543 16.391 -39.898 1.00 71.19 932 TRP A CA 1
ATOM 7489 C C . TRP A 1 932 ? 0.191 15.892 -40.396 1.00 71.19 932 TRP A C 1
ATOM 7491 O O . TRP A 1 932 ? -0.461 16.532 -41.215 1.00 71.19 932 TRP A O 1
ATOM 7501 N N . THR A 1 933 ? -0.231 14.738 -39.889 1.00 64.31 933 THR A N 1
ATOM 7502 C CA . THR A 1 933 ? -1.565 14.178 -40.129 1.00 64.31 933 THR A CA 1
ATOM 7503 C C . THR A 1 933 ? -2.413 14.310 -38.868 1.00 64.31 933 THR A C 1
ATOM 7505 O O . THR A 1 933 ? -1.873 14.287 -37.756 1.00 64.31 933 THR A O 1
ATOM 7508 N N . THR A 1 934 ? -3.744 14.373 -39.006 1.00 60.28 934 THR A N 1
ATOM 7509 C CA . THR A 1 934 ? -4.693 14.340 -37.871 1.00 60.28 934 THR A CA 1
ATOM 7510 C C . THR A 1 934 ? -4.342 13.227 -36.883 1.00 60.28 934 THR A C 1
ATOM 7512 O O . THR A 1 934 ? -4.307 13.445 -35.674 1.00 60.28 934 THR A O 1
ATOM 7515 N N . ARG A 1 935 ? -3.991 12.039 -37.395 1.00 56.78 935 ARG A N 1
ATOM 7516 C CA . ARG A 1 935 ? -3.573 10.877 -36.599 1.00 56.78 935 ARG A CA 1
ATOM 7517 C C . ARG A 1 935 ? -2.373 11.182 -35.708 1.00 56.78 935 ARG A C 1
ATOM 7519 O O . ARG A 1 935 ? -2.415 10.914 -34.507 1.00 56.78 935 ARG A O 1
ATOM 7526 N N . LEU A 1 936 ? -1.294 11.701 -36.294 1.00 66.75 936 LEU A N 1
ATOM 7527 C CA . LEU A 1 936 ? -0.072 11.991 -35.548 1.00 66.75 936 LEU A CA 1
ATOM 7528 C C . LEU A 1 936 ? -0.332 13.069 -34.495 1.00 66.75 936 LEU A C 1
ATOM 7530 O O . LEU A 1 936 ? 0.073 12.907 -33.348 1.00 66.75 936 LEU A O 1
ATOM 7534 N N . VAL A 1 937 ? -1.066 14.122 -34.859 1.00 71.81 937 VAL A N 1
ATOM 7535 C CA . VAL A 1 937 ? -1.417 15.217 -33.946 1.00 71.81 937 VAL A CA 1
ATOM 7536 C C . VAL A 1 937 ? -2.270 14.716 -32.781 1.00 71.81 937 VAL A C 1
ATOM 7538 O O . VAL A 1 937 ? -1.944 15.008 -31.636 1.00 71.81 937 VAL A O 1
ATOM 7541 N N . CYS A 1 938 ? -3.286 13.887 -33.021 1.00 66.38 938 CYS A N 1
ATOM 7542 C CA . CYS A 1 938 ? -4.089 13.280 -31.956 1.00 66.38 938 CYS A CA 1
ATOM 7543 C C . CYS A 1 938 ? -3.259 12.375 -31.026 1.00 66.38 938 CYS A C 1
ATOM 7545 O O . CYS A 1 938 ? -3.392 12.482 -29.805 1.00 66.38 938 CYS A O 1
ATOM 7547 N N . LYS A 1 939 ? -2.365 11.531 -31.572 1.00 66.75 939 LYS A N 1
ATOM 7548 C CA . LYS A 1 939 ? -1.453 10.690 -30.767 1.00 66.75 939 LYS A CA 1
ATOM 7549 C C . LYS A 1 939 ? -0.485 11.529 -29.929 1.00 66.75 939 LYS A C 1
ATOM 7551 O O . LYS A 1 939 ? -0.203 11.182 -28.784 1.00 66.75 939 LYS A O 1
ATOM 7556 N N . MET A 1 940 ? -0.001 12.638 -30.480 1.00 80.62 940 MET A N 1
ATOM 7557 C CA . MET A 1 940 ? 0.843 13.593 -29.765 1.00 80.62 940 MET A CA 1
ATOM 7558 C C . MET A 1 940 ? 0.065 14.277 -28.638 1.00 80.62 940 MET A C 1
ATOM 7560 O O . MET A 1 940 ? 0.479 14.184 -27.484 1.00 80.62 940 MET A O 1
ATOM 7564 N N . LEU A 1 941 ? -1.091 14.881 -28.950 1.00 79.31 941 LEU A N 1
ATOM 7565 C CA . LEU A 1 941 ? -1.987 15.555 -27.997 1.00 79.31 941 LEU A CA 1
ATOM 7566 C C . LEU A 1 941 ? -2.327 14.677 -26.796 1.00 79.31 941 LEU A C 1
ATOM 7568 O O . LEU A 1 941 ? -2.336 15.158 -25.669 1.00 79.31 941 LEU A O 1
ATOM 7572 N N . ARG A 1 942 ? -2.532 13.380 -27.021 1.00 70.75 942 ARG A N 1
ATOM 7573 C CA . ARG A 1 942 ? -2.844 12.434 -25.954 1.00 70.75 942 ARG A CA 1
ATOM 7574 C C . ARG A 1 942 ? -1.690 12.172 -24.987 1.00 70.75 942 ARG A C 1
ATOM 7576 O O . ARG A 1 942 ? -1.914 11.970 -23.799 1.00 70.75 942 ARG A O 1
ATOM 7583 N N . ASN A 1 943 ? -0.461 12.162 -25.492 1.00 74.56 943 ASN A N 1
ATOM 7584 C CA . ASN A 1 943 ? 0.719 11.836 -24.697 1.00 74.56 943 ASN A CA 1
ATOM 7585 C C . ASN A 1 943 ? 1.330 13.060 -23.991 1.00 74.56 943 ASN A C 1
ATOM 7587 O O . ASN A 1 943 ? 2.270 12.910 -23.202 1.00 74.56 943 ASN A O 1
ATOM 7591 N N . PHE A 1 944 ? 0.805 14.269 -24.229 1.00 78.38 944 PHE A N 1
ATOM 7592 C CA . PHE A 1 944 ? 1.206 15.451 -23.470 1.00 78.38 944 PHE A CA 1
ATOM 7593 C C . PHE A 1 944 ? 0.691 15.386 -22.032 1.00 78.38 944 PHE A C 1
ATOM 7595 O O . PHE A 1 944 ? -0.485 15.164 -21.767 1.00 78.38 944 PHE A O 1
ATOM 7602 N N . LYS A 1 945 ? 1.597 15.640 -21.084 1.00 74.94 945 LYS A N 1
ATOM 7603 C CA . LYS A 1 945 ? 1.288 15.663 -19.645 1.00 74.94 945 LYS A CA 1
ATOM 7604 C C . LYS A 1 945 ? 0.943 17.054 -19.111 1.00 74.94 945 LYS A C 1
ATOM 7606 O O . LYS A 1 945 ? 0.489 17.162 -17.977 1.00 74.94 945 LYS A O 1
ATOM 7611 N N . THR A 1 946 ? 1.231 18.107 -19.876 1.00 79.19 946 THR A N 1
ATOM 7612 C CA . THR A 1 946 ? 1.023 19.506 -19.481 1.00 79.19 946 THR A CA 1
ATOM 7613 C C . THR A 1 946 ? 0.088 20.198 -20.478 1.00 79.19 946 THR A C 1
ATOM 7615 O O . THR A 1 946 ? 0.332 20.121 -21.688 1.00 79.19 946 THR A O 1
ATOM 7618 N N . PRO A 1 947 ? -0.974 20.881 -20.008 1.00 80.88 947 PRO A N 1
ATOM 7619 C CA . PRO A 1 947 ? -1.933 21.542 -20.890 1.00 80.88 947 PRO A CA 1
ATOM 7620 C C . PRO A 1 947 ? -1.313 22.705 -21.677 1.00 80.88 947 PRO A C 1
ATOM 7622 O O . PRO A 1 947 ? -1.724 22.958 -22.804 1.00 80.88 947 PRO A O 1
ATOM 7625 N N . GLU A 1 948 ? -0.288 23.374 -21.145 1.00 82.12 948 GLU A N 1
ATOM 7626 C CA . GLU A 1 948 ? 0.403 24.490 -21.806 1.00 82.12 948 GLU A CA 1
ATOM 7627 C C . GLU A 1 948 ? 1.216 24.034 -23.020 1.00 82.12 948 GLU A C 1
ATOM 7629 O O . GLU A 1 948 ? 1.168 24.676 -24.070 1.00 82.12 948 GLU A O 1
ATOM 7634 N N . ALA A 1 949 ? 1.946 22.922 -22.893 1.00 83.38 949 ALA A N 1
ATOM 7635 C CA . ALA A 1 949 ? 2.715 22.360 -24.001 1.00 83.38 949 ALA A CA 1
ATOM 7636 C C . ALA A 1 949 ? 1.780 21.791 -25.076 1.00 83.38 949 ALA A C 1
ATOM 7638 O O . ALA A 1 949 ? 2.001 22.035 -26.258 1.00 83.38 949 ALA A O 1
ATOM 7639 N N . ALA A 1 950 ? 0.696 21.116 -24.670 1.00 86.06 950 ALA A N 1
ATOM 7640 C CA . ALA A 1 950 ? -0.324 20.620 -25.593 1.00 86.06 950 ALA A CA 1
ATOM 7641 C C . ALA A 1 950 ? -1.008 21.762 -26.361 1.00 86.06 950 ALA A C 1
ATOM 7643 O O . ALA A 1 950 ? -1.174 21.668 -27.574 1.00 86.06 950 ALA A O 1
ATOM 7644 N N . TRP A 1 951 ? -1.363 22.854 -25.674 1.00 84.19 951 TRP A N 1
ATOM 7645 C CA . TRP A 1 951 ? -1.945 24.047 -26.292 1.00 84.19 951 TRP A CA 1
ATOM 7646 C C . TRP A 1 951 ? -0.968 24.743 -27.239 1.00 84.19 951 TRP A C 1
ATOM 7648 O O . TRP A 1 951 ? -1.337 25.119 -28.347 1.00 84.19 951 TRP A O 1
ATOM 7658 N N . SER A 1 952 ? 0.294 24.881 -26.831 1.00 82.88 952 SER A N 1
ATOM 7659 C CA . SER A 1 952 ? 1.324 25.509 -27.665 1.00 82.88 952 SER A CA 1
ATOM 7660 C C . SER A 1 952 ? 1.607 24.681 -28.918 1.00 82.88 952 SER A C 1
ATOM 7662 O O . SER A 1 952 ? 1.677 25.240 -30.009 1.00 82.88 952 SER A O 1
ATOM 7664 N N . PHE A 1 953 ? 1.677 23.353 -28.781 1.00 88.00 953 PHE A N 1
ATOM 7665 C CA . PHE A 1 953 ? 1.773 22.421 -29.902 1.00 88.00 953 PHE A CA 1
ATOM 7666 C C . PHE A 1 953 ? 0.552 22.495 -30.820 1.00 88.00 953 PHE A C 1
ATOM 7668 O O . PHE A 1 953 ? 0.722 22.560 -32.032 1.00 88.00 953 PHE A O 1
ATOM 7675 N N . PHE A 1 954 ? -0.659 22.530 -30.256 1.00 85.31 954 PHE A N 1
ATOM 7676 C CA . PHE A 1 954 ? -1.907 22.676 -31.006 1.00 85.31 954 PHE A CA 1
ATOM 7677 C C . PHE A 1 954 ? -1.899 23.964 -31.844 1.00 85.31 954 PHE A C 1
ATOM 7679 O O . PHE A 1 954 ? -2.065 23.920 -33.055 1.00 85.31 954 PHE A O 1
ATOM 7686 N N . CYS A 1 955 ? -1.592 25.111 -31.240 1.00 81.38 955 CYS A N 1
ATOM 7687 C CA . CYS A 1 955 ? -1.503 26.377 -31.969 1.00 81.38 955 CYS A CA 1
ATOM 7688 C C . CYS A 1 955 ? -0.369 26.400 -33.006 1.00 81.38 955 CYS A C 1
ATOM 7690 O O . CYS A 1 955 ? -0.516 27.003 -34.066 1.00 81.38 955 CYS A O 1
ATOM 7692 N N . TRP A 1 956 ? 0.772 25.771 -32.715 1.00 86.06 956 TRP A N 1
ATOM 7693 C CA . TRP A 1 956 ? 1.915 25.742 -33.628 1.00 86.06 956 TRP A CA 1
ATOM 7694 C C . TRP A 1 956 ? 1.691 24.825 -34.830 1.00 86.06 956 TRP A C 1
ATOM 7696 O O . TRP A 1 956 ? 2.039 25.211 -35.946 1.00 86.06 956 TRP A O 1
ATOM 7706 N N . VAL A 1 957 ? 1.103 23.640 -34.626 1.00 81.12 957 VAL A N 1
ATOM 7707 C CA . VAL A 1 957 ? 0.871 22.684 -35.716 1.00 81.12 957 VAL A CA 1
ATOM 7708 C C . VAL A 1 957 ? -0.140 23.229 -36.718 1.00 81.12 957 VAL A C 1
ATOM 7710 O O . VAL A 1 957 ? -0.002 22.973 -37.910 1.00 81.12 957 VAL A O 1
ATOM 7713 N N . ALA A 1 958 ? -1.074 24.066 -36.253 1.00 71.50 958 ALA A N 1
ATOM 7714 C CA . ALA A 1 958 ? -1.952 24.831 -37.123 1.00 71.50 958 ALA A CA 1
ATOM 7715 C C . ALA A 1 958 ? -1.160 25.664 -38.136 1.00 71.50 958 ALA A C 1
ATOM 7717 O O . ALA A 1 958 ? -1.583 25.757 -39.265 1.00 71.50 958 ALA A O 1
ATOM 7718 N N . ASN A 1 959 ? 0.000 26.231 -37.794 1.00 74.81 959 ASN A N 1
ATOM 7719 C CA . ASN A 1 959 ? 0.777 27.076 -38.712 1.00 74.81 959 ASN A CA 1
ATOM 7720 C C . ASN A 1 959 ? 1.667 26.288 -39.694 1.00 74.81 959 ASN A C 1
ATOM 7722 O O . ASN A 1 959 ? 2.434 26.898 -40.439 1.00 74.81 959 ASN A O 1
ATOM 7726 N N . GLN A 1 960 ? 1.610 24.953 -39.691 1.00 77.12 960 GLN A N 1
ATOM 7727 C CA . GLN A 1 960 ? 2.441 24.114 -40.555 1.00 77.12 960 GLN A CA 1
ATOM 7728 C C . GLN A 1 960 ? 1.785 23.908 -41.926 1.00 77.12 960 GLN A C 1
ATOM 7730 O O . GLN A 1 960 ? 0.579 23.691 -42.039 1.00 77.12 960 GLN A O 1
ATOM 7735 N N . ASN A 1 961 ? 2.594 23.937 -42.986 1.00 59.53 961 ASN A N 1
ATOM 7736 C CA . ASN A 1 961 ? 2.109 23.731 -44.350 1.00 59.53 961 ASN A CA 1
ATOM 7737 C C . ASN A 1 961 ? 1.451 22.350 -44.487 1.00 59.53 961 ASN A C 1
ATOM 7739 O O . ASN A 1 961 ? 2.101 21.329 -44.268 1.00 59.53 961 ASN A O 1
ATOM 7743 N N . GLY A 1 962 ? 0.186 22.313 -44.906 1.00 58.53 962 GLY A N 1
ATOM 7744 C CA . GLY A 1 962 ? -0.503 21.059 -45.210 1.00 58.53 962 GLY A CA 1
ATOM 7745 C C . GLY A 1 962 ? -1.392 20.494 -44.094 1.00 58.53 962 GLY A C 1
ATOM 7746 O O . GLY A 1 962 ? -2.065 19.497 -44.337 1.00 58.53 962 GLY A O 1
ATOM 7747 N N . PHE A 1 963 ? -1.489 21.128 -42.922 1.00 60.38 963 PHE A N 1
ATOM 7748 C CA . PHE A 1 963 ? -2.334 20.672 -41.817 1.00 60.38 963 PHE A CA 1
ATOM 7749 C C . PHE A 1 963 ? -3.404 21.691 -41.362 1.00 60.38 963 PHE A C 1
ATOM 7751 O O . PHE A 1 963 ? -3.085 22.750 -40.834 1.00 60.38 963 PHE A O 1
ATOM 7758 N N . THR A 1 964 ? -4.683 21.311 -41.482 1.00 58.62 964 THR A N 1
ATOM 7759 C CA . THR A 1 964 ? -5.844 21.999 -40.881 1.00 58.62 964 THR A CA 1
ATOM 7760 C C . THR A 1 964 ? -6.346 21.205 -39.677 1.00 58.62 964 THR A C 1
ATOM 7762 O O . THR A 1 964 ? -6.535 19.992 -39.793 1.00 58.62 964 THR A O 1
ATOM 7765 N N . HIS A 1 965 ? -6.657 21.869 -38.562 1.00 67.44 965 HIS A N 1
ATOM 7766 C CA . HIS A 1 965 ? -7.386 21.217 -37.474 1.00 67.44 965 HIS A CA 1
ATOM 7767 C C . HIS A 1 965 ? -8.790 20.808 -37.917 1.00 67.44 965 HIS A C 1
ATOM 7769 O O . HIS A 1 965 ? -9.530 21.609 -38.483 1.00 67.44 965 HIS A O 1
ATOM 7775 N N . ASP A 1 966 ? -9.146 19.567 -37.612 1.00 61.41 966 ASP A N 1
ATOM 7776 C CA . ASP A 1 966 ? -10.496 19.035 -37.731 1.00 61.41 966 ASP A CA 1
ATOM 7777 C C . ASP A 1 966 ? -11.172 18.934 -36.359 1.00 61.41 966 ASP A C 1
ATOM 7779 O O . ASP A 1 966 ? -10.569 19.158 -35.299 1.00 61.41 966 ASP A O 1
ATOM 7783 N N . ILE A 1 967 ? -12.438 18.536 -36.380 1.00 65.38 967 ILE A N 1
ATOM 7784 C CA . ILE A 1 967 ? -13.253 18.382 -35.182 1.00 65.38 967 ILE A CA 1
ATOM 7785 C C . ILE A 1 967 ? -12.664 17.415 -34.151 1.00 65.38 967 ILE A C 1
ATOM 7787 O O . ILE A 1 967 ? -12.869 17.582 -32.949 1.00 65.38 967 ILE A O 1
ATOM 7791 N N . TYR A 1 968 ? -11.873 16.443 -34.599 1.00 66.25 968 TYR A N 1
ATOM 7792 C CA . TYR A 1 968 ? -11.281 15.414 -33.756 1.00 66.25 968 TYR A CA 1
ATOM 7793 C C . TYR A 1 968 ? -10.037 15.925 -33.026 1.00 66.25 968 TYR A C 1
ATOM 7795 O O . TYR A 1 968 ? -9.877 15.681 -31.829 1.00 66.25 968 TYR A O 1
ATOM 7803 N N . THR A 1 969 ? -9.171 16.687 -33.695 1.00 70.69 969 THR A N 1
ATOM 7804 C CA . THR A 1 969 ? -8.031 17.345 -33.032 1.00 70.69 969 THR A CA 1
ATOM 7805 C C . THR A 1 969 ? -8.513 18.371 -32.011 1.00 70.69 969 THR A C 1
ATOM 7807 O O . THR A 1 969 ? -7.965 18.434 -30.906 1.00 70.69 969 THR A O 1
ATOM 7810 N N . VAL A 1 970 ? -9.587 19.099 -32.341 1.00 75.19 970 VAL A N 1
ATOM 7811 C CA . VAL A 1 970 ? -10.266 20.036 -31.440 1.00 75.19 970 VAL A CA 1
ATOM 7812 C C . VAL A 1 970 ? -10.883 19.294 -30.251 1.00 75.19 970 VAL A C 1
ATOM 7814 O O . VAL A 1 970 ? -10.593 19.640 -29.108 1.00 75.19 970 VAL A O 1
ATOM 7817 N N . GLN A 1 971 ? -11.632 18.211 -30.478 1.00 76.69 971 GLN A N 1
ATOM 7818 C CA . GLN A 1 971 ? -12.153 17.341 -29.416 1.00 76.69 971 GLN A CA 1
ATOM 7819 C C . GLN A 1 971 ? -11.039 16.900 -28.456 1.00 76.69 971 GLN A C 1
ATOM 7821 O O . GLN A 1 971 ? -11.193 16.989 -27.237 1.00 76.69 971 GLN A O 1
ATOM 7826 N N . ARG A 1 972 ? -9.895 16.441 -28.980 1.00 77.38 972 ARG A N 1
ATOM 7827 C CA . ARG A 1 972 ? -8.793 15.939 -28.147 1.00 77.38 972 ARG A CA 1
ATOM 7828 C C . ARG A 1 972 ? -8.175 17.032 -27.285 1.00 77.38 972 ARG A C 1
ATOM 7830 O O . ARG A 1 972 ? -8.050 16.824 -26.078 1.00 77.38 972 ARG A O 1
ATOM 7837 N N . ILE A 1 973 ? -7.864 18.203 -27.840 1.00 83.75 973 ILE A N 1
ATOM 7838 C CA . ILE A 1 973 ? -7.351 19.304 -27.014 1.00 83.75 973 ILE A CA 1
ATOM 7839 C C . ILE A 1 973 ? -8.412 19.795 -26.015 1.00 83.75 973 ILE A C 1
ATOM 7841 O O . ILE A 1 973 ? -8.076 20.047 -24.862 1.00 83.75 973 ILE A O 1
ATOM 7845 N N . MET A 1 974 ? -9.697 19.842 -26.390 1.00 84.00 974 MET A N 1
ATOM 7846 C CA . MET A 1 974 ? -10.785 20.236 -25.485 1.00 84.00 974 MET A CA 1
ATOM 7847 C C . MET A 1 974 ? -10.910 19.288 -24.294 1.00 84.00 974 MET A C 1
ATOM 7849 O O . MET A 1 974 ? -10.992 19.751 -23.159 1.00 84.00 974 MET A O 1
ATOM 7853 N N . THR A 1 975 ? -10.878 17.973 -24.527 1.00 79.69 975 THR A N 1
ATOM 7854 C CA . THR A 1 975 ? -10.919 16.978 -23.441 1.00 79.69 975 THR A CA 1
ATOM 7855 C C . THR A 1 975 ? -9.712 17.096 -22.506 1.00 79.69 975 THR A C 1
ATOM 7857 O O . THR A 1 975 ? -9.875 17.058 -21.286 1.00 79.69 975 THR A O 1
ATOM 7860 N N . LEU A 1 976 ? -8.512 17.332 -23.051 1.00 81.56 976 LEU A N 1
ATOM 7861 C CA . LEU A 1 976 ? -7.296 17.532 -22.261 1.00 81.56 976 LEU A CA 1
ATOM 7862 C C . LEU A 1 976 ? -7.364 18.815 -21.418 1.00 81.56 976 LEU A C 1
ATOM 7864 O O . LEU A 1 976 ? -7.049 18.795 -20.228 1.00 81.56 976 LEU A O 1
ATOM 7868 N N . LEU A 1 977 ? -7.826 19.923 -21.998 1.00 84.25 977 LEU A N 1
ATOM 7869 C CA . LEU A 1 977 ? -7.995 21.192 -21.288 1.00 84.25 977 LEU A CA 1
ATOM 7870 C C . LEU A 1 977 ? -9.081 21.116 -20.205 1.00 84.25 977 LEU A C 1
ATOM 7872 O O . LEU A 1 977 ? -8.876 21.641 -19.108 1.00 84.25 977 LEU A O 1
ATOM 7876 N N . ALA A 1 978 ? -10.198 20.436 -20.482 1.00 82.56 978 ALA A N 1
ATOM 7877 C CA . ALA A 1 978 ? -11.277 20.216 -19.521 1.00 82.56 978 ALA A CA 1
ATOM 7878 C C . ALA A 1 978 ? -10.795 19.389 -18.319 1.00 82.56 978 ALA A C 1
ATOM 7880 O O . ALA A 1 978 ? -11.038 19.773 -17.177 1.00 82.56 978 ALA A O 1
ATOM 7881 N N . ARG A 1 979 ? -10.017 18.320 -18.555 1.00 82.00 979 ARG A N 1
ATOM 7882 C CA . ARG A 1 979 ? -9.426 17.487 -17.489 1.00 82.00 979 ARG A CA 1
ATOM 7883 C C . ARG A 1 979 ? -8.536 18.291 -16.537 1.00 82.00 979 ARG A C 1
ATOM 7885 O O . ARG A 1 979 ? -8.525 18.023 -15.339 1.00 82.00 979 ARG A O 1
ATOM 7892 N N . HIS A 1 980 ? -7.809 19.277 -17.061 1.00 81.12 980 HIS A N 1
ATOM 7893 C CA . HIS A 1 980 ? -6.955 20.175 -16.279 1.00 81.12 980 HIS A CA 1
ATOM 7894 C C . HIS A 1 980 ? -7.674 21.441 -15.770 1.00 81.12 980 HIS A C 1
ATOM 7896 O O . HIS A 1 980 ? -7.030 22.296 -15.165 1.00 81.12 980 HIS A O 1
ATOM 7902 N N . GLY A 1 981 ? -8.986 21.582 -15.995 1.00 80.81 981 GLY A N 1
ATOM 7903 C CA . GLY A 1 981 ? -9.786 22.701 -15.488 1.00 80.81 981 GLY A CA 1
ATOM 7904 C C . GLY A 1 981 ? -9.546 24.048 -16.180 1.00 80.81 981 GLY A C 1
ATOM 7905 O O . GLY A 1 981 ? -9.871 25.086 -15.610 1.00 80.81 981 GLY A O 1
ATOM 7906 N N . ARG A 1 982 ? -8.987 24.074 -17.400 1.00 83.31 982 ARG A N 1
ATOM 7907 C CA . ARG A 1 982 ? -8.708 25.314 -18.155 1.00 83.31 982 ARG A CA 1
ATOM 7908 C C . ARG A 1 982 ? -9.933 25.786 -18.939 1.00 83.31 982 ARG A C 1
ATOM 7910 O O . ARG A 1 982 ? -9.952 25.759 -20.170 1.00 83.31 982 ARG A O 1
ATOM 7917 N N . THR A 1 983 ? -10.952 26.241 -18.216 1.00 82.81 983 THR A N 1
ATOM 7918 C CA . THR A 1 983 ? -12.250 26.659 -18.773 1.00 82.81 983 THR A CA 1
ATOM 7919 C C . THR A 1 983 ? -12.155 27.786 -19.792 1.00 82.81 983 THR A C 1
ATOM 7921 O O . THR A 1 983 ? -12.924 27.801 -20.749 1.00 82.81 983 THR A O 1
ATOM 7924 N N . ASP A 1 984 ? -11.217 28.717 -19.631 1.00 80.62 984 ASP A N 1
ATOM 7925 C CA . ASP A 1 984 ? -11.092 29.883 -20.517 1.00 80.62 984 ASP A CA 1
ATOM 7926 C C . ASP A 1 984 ? -10.705 29.471 -21.943 1.00 80.62 984 ASP A C 1
ATOM 7928 O O . ASP A 1 984 ? -11.289 29.932 -22.926 1.00 80.62 984 ASP A O 1
ATOM 7932 N N . LEU A 1 985 ? -9.767 28.525 -22.055 1.00 82.12 985 LEU A N 1
ATOM 7933 C CA . LEU A 1 985 ? -9.308 27.992 -23.338 1.00 82.12 985 LEU A CA 1
ATOM 7934 C C . LEU A 1 985 ? -10.384 27.114 -23.991 1.00 82.12 985 LEU A C 1
ATOM 7936 O O . LEU A 1 985 ? -10.615 27.222 -25.194 1.00 82.12 985 LEU A O 1
ATOM 7940 N N . VAL A 1 986 ? -11.101 26.305 -23.201 1.00 84.00 986 VAL A N 1
ATOM 7941 C CA . VAL A 1 986 ? -12.227 25.500 -23.707 1.00 84.00 986 VAL A CA 1
ATOM 7942 C C . VAL A 1 986 ? -13.356 26.396 -24.224 1.00 84.00 986 VAL A C 1
ATOM 7944 O O . VAL A 1 986 ? -13.849 26.171 -25.324 1.00 84.00 986 VAL A O 1
ATOM 7947 N N . ASN A 1 987 ? -13.731 27.448 -23.489 1.00 80.75 987 ASN A N 1
ATOM 7948 C CA . ASN A 1 987 ? -14.734 28.419 -23.940 1.00 80.75 987 ASN A CA 1
ATOM 7949 C C . ASN A 1 987 ? -14.297 29.139 -25.225 1.00 80.75 987 ASN A C 1
ATOM 7951 O O . ASN A 1 987 ? -15.121 29.363 -26.107 1.00 80.75 987 ASN A O 1
ATOM 7955 N N . THR A 1 988 ? -13.008 29.464 -25.352 1.00 80.56 988 THR A N 1
ATOM 7956 C CA . THR A 1 988 ? -12.452 30.077 -26.569 1.00 80.56 988 THR A CA 1
ATOM 7957 C C . THR A 1 988 ? -12.619 29.156 -27.780 1.00 80.56 988 THR A C 1
ATOM 7959 O O . THR A 1 988 ? -13.074 29.602 -28.834 1.00 80.56 988 THR A O 1
ATOM 7962 N N . LEU A 1 989 ? -12.322 27.861 -27.623 1.00 81.38 989 LEU A N 1
ATOM 7963 C CA . LEU A 1 989 ? -12.540 26.865 -28.675 1.00 81.38 989 LEU A CA 1
ATOM 7964 C C . LEU A 1 989 ? -14.025 26.693 -29.013 1.00 81.38 989 LEU A C 1
ATOM 7966 O O . LEU A 1 989 ? -14.367 26.666 -30.189 1.00 81.38 989 LEU A O 1
ATOM 7970 N N . ILE A 1 990 ? -14.908 26.641 -28.010 1.00 81.12 990 ILE A N 1
ATOM 7971 C CA . ILE A 1 990 ? -16.363 26.549 -28.220 1.00 81.12 990 ILE A CA 1
ATOM 7972 C C . ILE A 1 990 ? -16.878 27.744 -29.033 1.00 81.12 990 ILE A C 1
ATOM 7974 O O . ILE A 1 990 ? -17.648 27.558 -29.971 1.00 81.12 990 ILE A O 1
ATOM 7978 N N . SER A 1 991 ? -16.448 28.967 -28.711 1.00 77.69 991 SER A N 1
ATOM 7979 C CA . SER A 1 991 ? -16.829 30.166 -29.468 1.00 77.69 991 SER A CA 1
ATOM 7980 C C . SER A 1 991 ? -16.343 30.105 -30.915 1.00 77.69 991 SER A C 1
ATOM 7982 O O . SER A 1 991 ? -17.083 30.475 -31.823 1.00 77.69 991 SER A O 1
ATOM 7984 N N . LYS A 1 992 ? -15.124 29.602 -31.142 1.00 73.25 992 LYS A N 1
ATOM 7985 C CA . LYS A 1 992 ? -14.571 29.424 -32.489 1.00 73.25 992 LYS A CA 1
ATOM 7986 C C . LYS A 1 992 ? -15.352 28.383 -33.298 1.00 73.25 992 LYS A C 1
ATOM 7988 O O . LYS A 1 992 ? -15.761 28.684 -34.411 1.00 73.25 992 LYS A O 1
ATOM 7993 N N . ILE A 1 993 ? -15.660 27.234 -32.694 1.00 75.75 993 ILE A N 1
ATOM 7994 C CA . ILE A 1 993 ? -16.510 26.187 -33.287 1.00 75.75 993 ILE A CA 1
ATOM 7995 C C . ILE A 1 993 ? -17.873 26.757 -33.707 1.00 75.75 993 ILE A C 1
ATOM 7997 O O . ILE A 1 993 ? -18.330 26.482 -34.812 1.00 75.75 993 ILE A O 1
ATOM 8001 N N . ARG A 1 994 ? -18.495 27.608 -32.872 1.00 73.62 994 ARG A N 1
ATOM 8002 C CA . ARG A 1 994 ? -19.772 28.264 -33.214 1.00 73.62 994 ARG A CA 1
ATOM 8003 C C . ARG A 1 994 ? -19.656 29.231 -34.389 1.00 73.62 994 ARG A C 1
ATOM 8005 O O . ARG A 1 994 ? -20.558 29.266 -35.216 1.00 73.62 994 ARG A O 1
ATOM 8012 N N . MET A 1 995 ? -18.586 30.027 -34.451 1.00 68.81 995 MET A N 1
ATOM 8013 C CA . MET A 1 995 ? -18.369 30.968 -35.560 1.00 68.81 995 MET A CA 1
ATOM 8014 C C . MET A 1 995 ? -18.132 30.248 -36.889 1.00 68.81 995 MET A C 1
ATOM 8016 O O . MET A 1 995 ? -18.506 30.765 -37.936 1.00 68.81 995 MET A O 1
ATOM 8020 N N . GLU A 1 996 ? -17.524 29.067 -36.836 1.00 63.94 996 GLU A N 1
ATOM 8021 C CA . GLU A 1 996 ? -17.163 28.268 -38.008 1.00 63.94 996 GLU A CA 1
ATOM 8022 C C . GLU A 1 996 ? -18.260 27.274 -38.428 1.00 63.94 996 GLU A C 1
ATOM 8024 O O . GLU A 1 996 ? -18.087 26.581 -39.420 1.00 63.94 996 GLU A O 1
ATOM 8029 N N . GLY A 1 997 ? -19.394 27.217 -37.715 1.00 61.75 997 GLY A N 1
ATOM 8030 C CA . GLY A 1 997 ? -20.557 26.396 -38.089 1.00 61.75 997 GLY A CA 1
ATOM 8031 C C . GLY A 1 997 ? -20.437 24.897 -37.785 1.00 61.75 997 GLY A C 1
ATOM 8032 O O . GLY A 1 997 ? -21.380 24.148 -38.037 1.00 61.75 997 GLY A O 1
ATOM 8033 N N . MET A 1 998 ? -19.330 24.466 -37.178 1.00 63.62 998 MET A N 1
ATOM 8034 C CA . MET A 1 998 ? -19.043 23.056 -36.912 1.00 63.62 998 MET A CA 1
ATOM 8035 C C . MET A 1 998 ? -19.880 22.490 -35.750 1.00 63.62 998 MET A C 1
ATOM 8037 O O . MET A 1 998 ? -20.107 23.159 -34.740 1.00 63.62 998 MET A O 1
ATOM 8041 N N . ARG A 1 999 ? -20.275 21.213 -35.850 1.00 67.19 999 ARG A N 1
ATOM 8042 C CA . ARG A 1 999 ? -21.037 20.495 -34.809 1.00 67.19 999 ARG A CA 1
ATOM 8043 C C . ARG A 1 999 ? -20.205 19.434 -34.112 1.00 67.19 999 ARG A C 1
ATOM 8045 O O . ARG A 1 999 ? -19.827 18.455 -34.743 1.00 67.19 999 ARG A O 1
ATOM 8052 N N . LEU A 1 1000 ? -19.968 19.590 -32.811 1.00 69.19 1000 LEU A N 1
ATOM 8053 C CA . LEU A 1 1000 ? -19.263 18.605 -31.991 1.00 69.19 1000 LEU A CA 1
ATOM 8054 C C . LEU A 1 1000 ? -20.010 17.263 -31.958 1.00 69.19 1000 LEU A C 1
ATOM 8056 O O . LEU A 1 1000 ? -21.237 17.253 -31.915 1.00 69.19 1000 LEU A O 1
ATOM 8060 N N . PRO A 1 1001 ? -19.302 16.122 -31.899 1.00 70.31 1001 PRO A N 1
ATOM 8061 C CA . PRO A 1 1001 ? -19.934 14.843 -31.607 1.00 70.31 1001 PRO A CA 1
ATOM 8062 C C . PRO A 1 1001 ? -20.506 14.821 -30.189 1.00 70.31 1001 PRO A C 1
ATOM 8064 O O . PRO A 1 1001 ? -19.892 15.348 -29.255 1.00 70.31 1001 PRO A O 1
ATOM 8067 N N . PHE A 1 1002 ? -21.629 14.127 -30.005 1.00 73.31 1002 PHE A N 1
ATOM 8068 C CA . PHE A 1 1002 ? -22.294 13.960 -28.710 1.00 73.31 1002 PHE A CA 1
ATOM 8069 C C . PHE A 1 1002 ? -21.333 13.478 -27.606 1.00 73.31 1002 PHE A C 1
ATOM 8071 O O . PHE A 1 1002 ? -21.260 14.047 -26.511 1.00 73.31 1002 PHE A O 1
ATOM 8078 N N . ASN A 1 1003 ? -20.523 12.464 -27.926 1.00 69.50 1003 ASN A N 1
ATOM 8079 C CA . ASN A 1 1003 ? -19.550 11.886 -27.000 1.00 69.50 1003 ASN A CA 1
ATOM 8080 C C . ASN A 1 1003 ? -18.510 12.907 -26.509 1.00 69.50 1003 ASN A C 1
ATOM 8082 O O . ASN A 1 1003 ? -18.046 12.808 -25.374 1.00 69.50 1003 ASN A O 1
ATOM 8086 N N . THR A 1 1004 ? -18.167 13.911 -27.318 1.00 74.19 1004 THR A N 1
ATOM 8087 C CA . THR A 1 1004 ? -17.237 14.981 -26.933 1.00 74.19 1004 THR A CA 1
ATOM 8088 C C . THR A 1 1004 ? -17.818 15.854 -25.831 1.00 74.19 1004 THR A C 1
ATOM 8090 O O . THR A 1 1004 ? -17.136 16.113 -24.840 1.00 74.19 1004 THR A O 1
ATOM 8093 N N . ILE A 1 1005 ? -19.079 16.269 -25.969 1.00 80.56 1005 ILE A N 1
ATOM 8094 C CA . ILE A 1 1005 ? -19.769 17.088 -24.963 1.00 80.56 1005 ILE A CA 1
ATOM 8095 C C . ILE A 1 1005 ? -19.887 16.319 -23.651 1.00 80.56 1005 ILE A C 1
ATOM 8097 O O . ILE A 1 1005 ? -19.501 16.829 -22.597 1.00 80.56 1005 ILE A O 1
ATOM 8101 N N . ARG A 1 1006 ? -20.327 15.060 -23.724 1.00 82.56 1006 ARG A N 1
ATOM 8102 C CA . ARG A 1 1006 ? -20.409 14.177 -22.559 1.00 82.56 1006 ARG A CA 1
ATOM 8103 C C . ARG A 1 1006 ? -19.058 14.034 -21.845 1.00 82.56 1006 ARG A C 1
ATOM 8105 O O . ARG A 1 1006 ? -18.991 14.180 -20.628 1.00 82.56 1006 ARG A O 1
ATOM 8112 N N . LEU A 1 1007 ? -17.971 13.805 -22.589 1.00 77.31 1007 LEU A N 1
ATOM 8113 C CA . LEU A 1 1007 ? -16.623 13.695 -22.017 1.00 77.31 1007 LEU A CA 1
ATOM 8114 C C . LEU A 1 1007 ? -16.160 14.997 -21.354 1.00 77.31 1007 LEU A C 1
ATOM 8116 O O . LEU A 1 1007 ? -15.569 14.954 -20.278 1.00 77.31 1007 LEU A O 1
ATOM 8120 N N . ILE A 1 1008 ? -16.431 16.154 -21.960 1.00 82.38 1008 ILE A N 1
ATOM 8121 C CA . ILE A 1 1008 ? -16.096 17.458 -21.369 1.00 82.38 1008 ILE A CA 1
ATOM 8122 C C . ILE A 1 1008 ? -16.832 17.649 -20.034 1.00 82.38 1008 ILE A C 1
ATOM 8124 O O . ILE A 1 1008 ? -16.206 18.045 -19.049 1.00 82.38 1008 ILE A O 1
ATOM 8128 N N . ILE A 1 1009 ? -18.126 17.317 -19.978 1.00 86.69 1009 ILE A N 1
ATOM 8129 C CA . ILE A 1 1009 ? -18.930 17.367 -18.747 1.00 86.69 1009 ILE A CA 1
ATOM 8130 C C . ILE A 1 1009 ? -18.353 16.429 -17.678 1.00 86.69 1009 ILE A C 1
ATOM 8132 O O . ILE A 1 1009 ? -18.192 16.838 -16.526 1.00 86.69 1009 ILE A O 1
ATOM 8136 N N . ASP A 1 1010 ? -17.988 15.197 -18.038 1.00 81.38 1010 ASP A N 1
ATOM 8137 C CA . ASP A 1 1010 ? -17.375 14.240 -17.110 1.00 81.38 1010 ASP A CA 1
ATOM 8138 C C . ASP A 1 1010 ? -16.015 14.735 -16.577 1.00 81.38 1010 ASP A C 1
ATOM 8140 O O . ASP A 1 1010 ? -15.739 14.638 -15.373 1.00 81.38 1010 ASP A O 1
ATOM 8144 N N . PHE A 1 1011 ? -15.176 15.319 -17.441 1.00 81.44 1011 PHE A N 1
ATOM 8145 C CA . PHE A 1 1011 ? -13.872 15.867 -17.057 1.00 81.44 1011 PHE A CA 1
ATOM 8146 C C . PHE A 1 1011 ? -13.984 17.095 -16.151 1.00 81.44 1011 PHE A C 1
ATOM 8148 O O . PHE A 1 1011 ? -13.204 17.215 -15.202 1.00 81.44 1011 PHE A O 1
ATOM 8155 N N . TYR A 1 1012 ? -14.987 17.951 -16.350 1.00 83.56 1012 TYR A N 1
ATOM 8156 C CA . TYR A 1 1012 ? -15.253 19.048 -15.419 1.00 83.56 1012 TYR A CA 1
ATOM 8157 C C . TYR A 1 1012 ? -15.667 18.570 -14.020 1.00 83.56 1012 TYR A C 1
ATOM 8159 O O . TYR A 1 1012 ? -15.400 19.256 -13.030 1.00 83.56 1012 TYR A O 1
ATOM 8167 N N . GLY A 1 1013 ? -16.217 17.358 -13.900 1.00 81.88 1013 GLY A N 1
ATOM 8168 C CA . GLY A 1 1013 ? -16.430 16.701 -12.608 1.00 81.88 1013 GLY A CA 1
ATOM 8169 C C . GLY A 1 1013 ? -15.133 16.306 -11.893 1.00 81.88 1013 GLY A C 1
ATOM 8170 O O . GLY A 1 1013 ? -15.089 16.301 -10.658 1.00 81.88 1013 GLY A O 1
ATOM 8171 N N . ILE A 1 1014 ? -14.063 16.006 -12.639 1.00 83.06 1014 ILE A N 1
ATOM 8172 C CA . ILE A 1 1014 ? -12.720 15.754 -12.086 1.00 83.06 1014 ILE A CA 1
ATOM 8173 C C . ILE A 1 1014 ? -12.073 17.073 -11.659 1.00 83.06 1014 ILE A C 1
ATOM 8175 O O . ILE A 1 1014 ? -11.548 17.157 -10.550 1.00 83.06 1014 ILE A O 1
ATOM 8179 N N . SER A 1 1015 ? -12.170 18.116 -12.487 1.00 81.31 1015 SER A N 1
ATOM 8180 C CA . SER A 1 1015 ? -11.616 19.440 -12.183 1.00 81.31 1015 SER A CA 1
ATOM 8181 C C . SER A 1 1015 ? -12.470 20.275 -11.213 1.00 81.31 1015 SER A C 1
ATOM 8183 O O . SER A 1 1015 ? -12.132 21.426 -10.955 1.00 81.31 1015 SER A O 1
ATOM 8185 N N . LYS A 1 1016 ? -13.579 19.723 -10.698 1.00 85.25 1016 LYS A N 1
ATOM 8186 C CA . LYS A 1 1016 ? -14.519 20.362 -9.755 1.00 85.25 1016 LYS A CA 1
ATOM 8187 C C . LYS A 1 1016 ? -15.146 21.676 -10.251 1.00 85.25 1016 LYS A C 1
ATOM 8189 O O . LYS A 1 1016 ? -15.388 22.574 -9.450 1.00 85.25 1016 LYS A O 1
ATOM 8194 N N . ASN A 1 1017 ? -15.442 21.795 -11.547 1.00 84.69 1017 ASN A N 1
ATOM 8195 C CA . ASN A 1 1017 ? -16.010 23.017 -12.130 1.00 84.69 1017 ASN A CA 1
ATOM 8196 C C . ASN A 1 1017 ? -17.445 22.801 -12.652 1.00 84.69 1017 ASN A C 1
ATOM 8198 O O . ASN A 1 1017 ? -17.662 22.480 -13.819 1.00 84.69 1017 ASN A O 1
ATOM 8202 N N . ALA A 1 1018 ? -18.432 22.946 -11.764 1.00 86.75 1018 ALA A N 1
ATOM 8203 C CA . ALA A 1 1018 ? -19.840 22.682 -12.076 1.00 86.75 1018 ALA A CA 1
ATOM 8204 C C . ALA A 1 1018 ? -20.461 23.705 -13.041 1.00 86.75 1018 ALA A C 1
ATOM 8206 O O . ALA A 1 1018 ? -21.220 23.318 -13.926 1.00 86.75 1018 ALA A O 1
ATOM 8207 N N . ASP A 1 1019 ? -20.121 24.990 -12.914 1.00 86.44 1019 ASP A N 1
ATOM 8208 C CA . ASP A 1 1019 ? -20.734 26.050 -13.726 1.00 86.44 1019 ASP A CA 1
ATOM 8209 C C . ASP A 1 1019 ? -20.337 25.923 -15.204 1.00 86.44 1019 ASP A C 1
ATOM 8211 O O . ASP A 1 1019 ? -21.163 26.099 -16.101 1.00 86.44 1019 ASP A O 1
ATOM 8215 N N . ALA A 1 1020 ? -19.087 25.529 -15.470 1.00 86.50 1020 ALA A N 1
ATOM 8216 C CA . ALA A 1 1020 ? -18.631 25.229 -16.824 1.00 86.50 1020 ALA A CA 1
ATOM 8217 C C . ALA A 1 1020 ? -19.337 23.999 -17.421 1.00 86.50 1020 ALA A C 1
ATOM 8219 O O . ALA A 1 1020 ? -19.679 24.013 -18.604 1.00 86.50 1020 ALA A O 1
ATOM 8220 N N . ALA A 1 1021 ? -19.595 22.963 -16.615 1.00 88.38 1021 ALA A N 1
ATOM 8221 C CA . ALA A 1 1021 ? -20.334 21.778 -17.050 1.00 88.38 1021 ALA A CA 1
ATOM 8222 C C . ALA A 1 1021 ? -21.798 22.104 -17.392 1.00 88.38 1021 ALA A C 1
ATOM 8224 O O . ALA A 1 1021 ? -22.271 21.713 -18.456 1.00 88.38 1021 ALA A O 1
ATOM 8225 N N . MET A 1 1022 ? -22.481 22.882 -16.544 1.00 87.69 1022 MET A N 1
ATOM 8226 C CA . MET A 1 1022 ? -23.855 23.347 -16.785 1.00 87.69 1022 MET A CA 1
ATOM 8227 C C . MET A 1 1022 ? -23.956 24.215 -18.040 1.00 87.69 1022 MET A C 1
ATOM 8229 O O . MET A 1 1022 ? -24.883 24.066 -18.828 1.00 87.69 1022 MET A O 1
ATOM 8233 N N . LYS A 1 1023 ? -22.983 25.108 -18.260 1.00 86.56 1023 LYS A N 1
ATOM 8234 C CA . LYS A 1 1023 ? -22.940 25.947 -19.462 1.00 86.56 1023 LYS A CA 1
ATOM 8235 C C . LYS A 1 1023 ? -22.826 25.103 -20.733 1.00 86.56 1023 LYS A C 1
ATOM 8237 O O . LYS A 1 1023 ? -23.589 25.310 -21.666 1.00 86.56 1023 LYS A O 1
ATOM 8242 N N . VAL A 1 1024 ? -21.903 24.138 -20.750 1.00 85.88 1024 VAL A N 1
ATOM 8243 C CA . VAL A 1 1024 ? -21.718 23.225 -21.890 1.00 85.88 1024 VAL A CA 1
ATOM 8244 C C . VAL A 1 1024 ? -22.960 22.365 -22.131 1.00 85.88 1024 VAL A C 1
ATOM 8246 O O . VAL A 1 1024 ? -23.302 22.134 -23.285 1.00 85.88 1024 VAL A O 1
ATOM 8249 N N . PHE A 1 1025 ? -23.643 21.934 -21.068 1.00 87.38 1025 PHE A N 1
ATOM 8250 C CA . PHE A 1 1025 ? -24.901 21.200 -21.170 1.00 87.38 1025 PHE A CA 1
ATOM 8251 C C . PHE A 1 1025 ? -26.027 22.051 -21.758 1.00 87.38 1025 PHE A C 1
ATOM 8253 O O . PHE A 1 1025 ? -26.668 21.621 -22.695 1.00 87.38 1025 PHE A O 1
ATOM 8260 N N . ASN A 1 1026 ? -26.239 23.277 -21.279 1.00 84.38 1026 ASN A N 1
ATOM 8261 C CA . ASN A 1 1026 ? -27.305 24.143 -21.803 1.00 84.38 1026 ASN A CA 1
ATOM 8262 C C . ASN A 1 1026 ? -27.063 24.585 -23.257 1.00 84.38 1026 ASN A C 1
ATOM 8264 O O . ASN A 1 1026 ? -27.991 24.965 -23.968 1.00 84.38 1026 ASN A O 1
ATOM 8268 N N . ASP A 1 1027 ? -25.802 24.565 -23.685 1.00 79.50 1027 ASP A N 1
ATOM 8269 C CA . ASP A 1 1027 ? -25.383 24.858 -25.050 1.00 79.50 1027 ASP A CA 1
ATOM 8270 C C . ASP A 1 1027 ? -25.364 23.605 -25.962 1.00 79.50 1027 ASP A C 1
ATOM 8272 O O . ASP A 1 1027 ? -25.035 23.721 -27.145 1.00 79.50 1027 ASP A O 1
ATOM 8276 N N . ASP A 1 1028 ? -25.715 22.414 -25.460 1.00 71.12 1028 ASP A N 1
ATOM 8277 C CA . ASP A 1 1028 ? -25.604 21.120 -26.155 1.00 71.12 1028 ASP A CA 1
ATOM 8278 C C . ASP A 1 1028 ? -26.343 21.077 -27.503 1.00 71.12 1028 ASP A C 1
ATOM 8280 O O . ASP A 1 1028 ? -25.782 20.642 -28.509 1.00 71.12 1028 ASP A O 1
ATOM 8284 N N . ARG A 1 1029 ? -27.565 21.612 -27.562 1.00 65.56 1029 ARG A N 1
ATOM 8285 C CA . ARG A 1 1029 ? -28.402 21.688 -28.768 1.00 65.56 1029 ARG A CA 1
ATOM 8286 C C . ARG A 1 1029 ? -27.786 22.560 -29.856 1.00 65.56 1029 ARG A C 1
ATOM 8288 O O . ARG A 1 1029 ? -27.968 22.287 -31.041 1.00 65.56 1029 ARG A O 1
ATOM 8295 N N . ILE A 1 1030 ? -27.056 23.601 -29.455 1.00 67.25 1030 ILE A N 1
ATOM 8296 C CA . ILE A 1 1030 ? -26.348 24.507 -30.368 1.00 67.25 1030 ILE A CA 1
ATOM 8297 C C . ILE A 1 1030 ? -25.053 23.848 -30.858 1.00 67.25 1030 ILE A C 1
ATOM 8299 O O . ILE A 1 1030 ? -24.648 24.067 -31.996 1.00 67.25 1030 ILE A O 1
ATOM 8303 N N . LEU A 1 1031 ? -24.413 23.030 -30.017 1.00 68.12 1031 LEU A N 1
ATOM 8304 C CA . LEU A 1 1031 ? -23.102 22.443 -30.285 1.00 68.12 1031 LEU A CA 1
ATOM 8305 C C . LEU A 1 1031 ? -23.150 21.085 -31.008 1.00 68.12 1031 LEU A C 1
ATOM 8307 O O . LEU A 1 1031 ? -22.243 20.821 -31.790 1.00 68.12 1031 LEU A O 1
ATOM 8311 N N . CYS A 1 1032 ? -24.167 20.245 -30.787 1.00 67.12 1032 CYS A N 1
ATOM 8312 C CA . CYS A 1 1032 ? -24.289 18.891 -31.362 1.00 67.12 1032 CYS A CA 1
ATOM 8313 C C . CYS A 1 1032 ? -25.429 18.726 -32.381 1.00 67.12 1032 CYS A C 1
ATOM 8315 O O . CYS A 1 1032 ? -25.445 17.744 -33.122 1.00 67.12 1032 CYS A O 1
ATOM 8317 N N . GLY A 1 1033 ? -26.392 19.651 -32.442 1.00 68.06 1033 GLY A N 1
ATOM 8318 C CA . GLY A 1 1033 ? -27.638 19.441 -33.188 1.00 68.06 1033 GLY A CA 1
ATOM 8319 C C . GLY A 1 1033 ? -28.638 18.539 -32.438 1.00 68.06 1033 GLY A C 1
ATOM 8320 O O . GLY A 1 1033 ? -28.557 18.431 -31.214 1.00 68.06 1033 GLY A O 1
ATOM 8321 N N . PRO A 1 1034 ? -29.632 17.936 -33.125 1.00 67.12 1034 PRO A N 1
ATOM 8322 C CA . PRO A 1 1034 ? -30.667 17.133 -32.474 1.00 67.12 1034 PRO A CA 1
ATOM 8323 C C . PRO A 1 1034 ? -30.084 15.841 -31.884 1.00 67.12 1034 PRO A C 1
ATOM 8325 O O . PRO A 1 1034 ? -29.472 15.043 -32.589 1.00 67.12 1034 PRO A O 1
ATOM 8328 N N . ILE A 1 1035 ? -30.297 15.633 -30.585 1.00 71.12 1035 ILE A N 1
ATOM 8329 C CA . ILE A 1 1035 ? -29.812 14.472 -29.830 1.00 71.12 1035 ILE A CA 1
ATOM 8330 C C . ILE A 1 1035 ? -30.967 13.474 -29.674 1.00 71.12 1035 ILE A C 1
ATOM 8332 O O . ILE A 1 1035 ? -32.093 13.871 -29.375 1.00 71.12 1035 ILE A O 1
ATOM 8336 N N . SER A 1 1036 ? -30.703 12.178 -29.871 1.00 73.81 1036 SER A N 1
ATOM 8337 C CA . SER A 1 1036 ? -31.687 11.120 -29.603 1.00 73.81 1036 SER A CA 1
ATOM 8338 C C . SER A 1 1036 ? -32.033 11.052 -28.110 1.00 73.81 1036 SER A C 1
ATOM 8340 O O . SER A 1 1036 ? -31.204 11.376 -27.259 1.00 73.81 1036 SER A O 1
ATOM 8342 N N . ASN A 1 1037 ? -33.227 10.566 -27.760 1.00 72.31 1037 ASN A N 1
ATOM 8343 C CA . ASN A 1 1037 ? -33.645 10.467 -26.354 1.00 72.31 1037 ASN A CA 1
ATOM 8344 C C . ASN A 1 1037 ? -32.684 9.617 -25.499 1.00 72.31 1037 ASN A C 1
ATOM 8346 O O . ASN A 1 1037 ? -32.444 9.947 -24.340 1.00 72.31 1037 ASN A O 1
ATOM 8350 N N . VAL A 1 1038 ? -32.080 8.567 -26.073 1.00 69.50 1038 VAL A N 1
ATOM 8351 C CA . VAL A 1 1038 ? -31.095 7.709 -25.385 1.00 69.50 1038 VAL A CA 1
ATOM 8352 C C . VAL A 1 1038 ? -29.798 8.469 -25.096 1.00 69.50 1038 VAL A C 1
ATOM 8354 O O . VAL A 1 1038 ? -29.275 8.413 -23.985 1.00 69.50 1038 VAL A O 1
ATOM 8357 N N . ASN A 1 1039 ? -29.286 9.228 -26.066 1.00 75.88 1039 ASN A N 1
ATOM 8358 C CA . ASN A 1 1039 ? -28.077 10.025 -25.867 1.00 75.88 1039 ASN A CA 1
ATOM 8359 C C . ASN A 1 1039 ? -28.333 11.188 -24.907 1.00 75.88 1039 ASN A C 1
ATOM 8361 O O . ASN A 1 1039 ? -27.517 11.462 -24.030 1.00 75.88 1039 ASN A O 1
ATOM 8365 N N . LEU A 1 1040 ? -29.505 11.811 -24.984 1.00 82.38 1040 LEU A N 1
ATOM 8366 C CA . LEU A 1 1040 ? -29.881 12.859 -24.051 1.00 82.38 1040 LEU A CA 1
ATOM 8367 C C . LEU A 1 1040 ? -29.975 12.303 -22.618 1.00 82.38 1040 LEU A C 1
ATOM 8369 O O . LEU A 1 1040 ? -29.364 12.868 -21.715 1.00 82.38 1040 LEU A O 1
ATOM 8373 N N . MET A 1 1041 ? -30.574 11.121 -22.418 1.00 82.56 1041 MET A N 1
ATOM 8374 C CA . MET A 1 1041 ? -30.558 10.407 -21.130 1.00 82.56 1041 MET A CA 1
ATOM 8375 C C . MET A 1 1041 ? -29.132 10.211 -20.582 1.00 82.56 1041 MET A C 1
ATOM 8377 O O . MET A 1 1041 ? -28.867 10.490 -19.410 1.00 82.56 1041 MET A O 1
ATOM 8381 N N . LEU A 1 1042 ? -28.190 9.773 -21.424 1.00 80.50 1042 LEU A N 1
ATOM 8382 C CA . LEU A 1 1042 ? -26.787 9.583 -21.037 1.00 80.50 1042 LEU A CA 1
ATOM 8383 C C . LEU A 1 1042 ? -26.083 10.903 -20.676 1.00 80.50 1042 LEU A C 1
ATOM 8385 O O . LEU A 1 1042 ? -25.205 10.910 -19.807 1.00 80.50 1042 LEU A O 1
ATOM 8389 N N . LEU A 1 1043 ? -26.459 12.009 -21.321 1.00 84.44 1043 LEU A N 1
ATOM 8390 C CA . LEU A 1 1043 ? -25.921 13.342 -21.050 1.00 84.44 1043 LEU A CA 1
ATOM 8391 C C . LEU A 1 1043 ? -26.390 13.880 -19.703 1.00 84.44 1043 LEU A C 1
ATOM 8393 O O . LEU A 1 1043 ? -25.560 14.295 -18.894 1.00 84.44 1043 LEU A O 1
ATOM 8397 N N . TYR A 1 1044 ? -27.697 13.795 -19.438 1.00 88.00 1044 TYR A N 1
ATOM 8398 C CA . TYR A 1 1044 ? -28.280 14.112 -18.135 1.00 88.00 1044 TYR A CA 1
ATOM 8399 C C . TYR A 1 1044 ? -27.618 13.276 -17.032 1.00 88.00 1044 TYR A C 1
ATOM 8401 O O . TYR A 1 1044 ? -27.169 13.822 -16.027 1.00 88.00 1044 TYR A O 1
ATOM 8409 N N . SER A 1 1045 ? -27.456 11.964 -17.243 1.00 87.38 1045 SER A N 1
ATOM 8410 C CA . SER A 1 1045 ? -26.780 11.071 -16.290 1.00 87.38 1045 SER A CA 1
ATOM 8411 C C . SER A 1 1045 ? -25.331 11.501 -15.996 1.00 87.38 1045 SER A C 1
ATOM 8413 O O . SER A 1 1045 ? -24.903 11.545 -14.837 1.00 87.38 1045 SER A O 1
ATOM 8415 N N . SER A 1 1046 ? -24.569 11.871 -17.033 1.00 86.62 1046 SER A N 1
ATOM 8416 C CA . SER A 1 1046 ? -23.197 12.385 -16.904 1.00 86.62 1046 SER A CA 1
ATOM 8417 C C . SER A 1 1046 ? -23.154 13.706 -16.129 1.00 86.62 1046 SER A C 1
ATOM 8419 O O . SER A 1 1046 ? -22.374 13.825 -15.179 1.00 86.62 1046 SER A O 1
ATOM 8421 N N . LEU A 1 1047 ? -24.044 14.651 -16.442 1.00 90.44 1047 LEU A N 1
ATOM 8422 C CA . LEU A 1 1047 ? -24.137 15.925 -15.735 1.00 90.44 1047 LEU A CA 1
ATOM 8423 C C . LEU A 1 1047 ? -24.518 15.737 -14.262 1.00 90.44 1047 LEU A C 1
ATOM 8425 O O . LEU A 1 1047 ? -23.836 16.271 -13.392 1.00 90.44 1047 LEU A O 1
ATOM 8429 N N . LEU A 1 1048 ? -25.533 14.925 -13.961 1.00 90.44 1048 LEU A N 1
ATOM 8430 C CA . LEU A 1 1048 ? -25.951 14.599 -12.591 1.00 90.44 1048 LEU A CA 1
ATOM 8431 C C . LEU A 1 1048 ? -24.792 14.016 -11.769 1.00 90.44 1048 LEU A C 1
ATOM 8433 O O . LEU A 1 1048 ? -24.534 14.422 -10.629 1.00 90.44 1048 LEU A O 1
ATOM 8437 N N . ARG A 1 1049 ? -24.024 13.097 -12.365 1.00 87.25 1049 ARG A N 1
ATOM 8438 C CA . ARG A 1 1049 ? -22.817 12.530 -11.750 1.00 87.25 1049 ARG A CA 1
ATOM 8439 C C . ARG A 1 1049 ? -21.717 13.580 -11.550 1.00 87.25 1049 ARG A C 1
ATOM 8441 O O . ARG A 1 1049 ? -21.006 13.540 -10.545 1.00 87.25 1049 ARG A O 1
ATOM 8448 N N . THR A 1 1050 ? -21.559 14.519 -12.477 1.00 86.44 1050 THR A N 1
ATOM 8449 C CA . THR A 1 1050 ? -20.607 15.633 -12.355 1.00 86.44 1050 THR A CA 1
ATOM 8450 C C . THR A 1 1050 ? -21.024 16.616 -11.256 1.00 86.44 1050 THR A C 1
ATOM 8452 O O . THR A 1 1050 ? -20.196 16.963 -10.414 1.00 86.44 1050 THR A O 1
ATOM 8455 N N . LEU A 1 1051 ? -22.299 17.005 -11.183 1.00 89.19 1051 LEU A N 1
ATOM 8456 C CA . LEU A 1 1051 ? -22.836 17.911 -10.159 1.00 89.19 1051 LEU A CA 1
ATOM 8457 C C . LEU A 1 1051 ? -22.707 17.326 -8.749 1.00 89.19 1051 LEU A C 1
ATOM 8459 O O . LEU A 1 1051 ? -22.224 18.008 -7.840 1.00 89.19 1051 LEU A O 1
ATOM 8463 N N . THR A 1 1052 ? -23.030 16.041 -8.577 1.00 88.25 1052 THR A N 1
ATOM 8464 C CA . THR A 1 1052 ? -22.830 15.337 -7.297 1.00 88.25 1052 THR A CA 1
ATOM 8465 C C . THR A 1 1052 ? -21.352 15.247 -6.911 1.00 88.25 1052 THR A C 1
ATOM 8467 O O . THR A 1 1052 ? -20.997 15.518 -5.762 1.00 88.25 1052 THR A O 1
ATOM 8470 N N . LYS A 1 1053 ? -20.440 14.977 -7.861 1.00 85.69 1053 LYS A N 1
ATOM 8471 C CA . LYS A 1 1053 ? -18.987 15.054 -7.609 1.00 85.69 1053 LYS A CA 1
ATOM 8472 C C . LYS A 1 1053 ? -18.544 16.455 -7.180 1.00 85.69 1053 LYS A C 1
ATOM 8474 O O . LYS A 1 1053 ? -17.636 16.559 -6.354 1.00 85.69 1053 LYS A O 1
ATOM 8479 N N . CYS A 1 1054 ? -19.137 17.512 -7.726 1.00 84.50 1054 CYS A N 1
ATOM 8480 C CA . CYS A 1 1054 ? -18.839 18.901 -7.372 1.00 84.50 1054 CYS A CA 1
ATOM 8481 C C . CYS A 1 1054 ? -19.520 19.373 -6.072 1.00 84.50 1054 CYS A C 1
ATOM 8483 O O . CYS A 1 1054 ? -19.238 20.479 -5.624 1.00 84.50 1054 CYS A O 1
ATOM 8485 N N . GLY A 1 1055 ? -20.389 18.561 -5.454 1.00 84.88 1055 GLY A N 1
ATOM 8486 C CA . GLY A 1 1055 ? -21.125 18.929 -4.237 1.00 84.88 1055 GLY A CA 1
ATOM 8487 C C . GLY A 1 1055 ? -22.303 19.886 -4.462 1.00 84.88 1055 GLY A C 1
ATOM 8488 O O . GLY A 1 1055 ? -22.806 20.469 -3.504 1.00 84.88 1055 GLY A O 1
ATOM 8489 N N . ARG A 1 1056 ? -22.746 20.069 -5.713 1.00 88.06 1056 ARG A N 1
ATOM 8490 C CA . ARG A 1 1056 ? -23.863 20.946 -6.109 1.00 88.06 1056 ARG A CA 1
ATOM 8491 C C . ARG A 1 1056 ? -25.190 20.179 -6.056 1.00 88.06 1056 ARG A C 1
ATOM 8493 O O . ARG A 1 1056 ? -25.766 19.813 -7.075 1.00 88.06 1056 ARG A O 1
ATOM 8500 N N . ASN A 1 1057 ? -25.638 19.874 -4.839 1.00 87.69 1057 ASN A N 1
ATOM 8501 C CA . ASN A 1 1057 ? -26.752 18.947 -4.596 1.00 87.69 1057 ASN A CA 1
ATOM 8502 C C . ASN A 1 1057 ? -28.114 19.467 -5.064 1.00 87.69 1057 ASN A C 1
ATOM 8504 O O . ASN A 1 1057 ? -28.915 18.676 -5.552 1.00 87.69 1057 ASN A O 1
ATOM 8508 N N . SER A 1 1058 ? -28.378 20.766 -4.898 1.00 86.31 1058 SER A N 1
ATOM 8509 C CA . SER A 1 1058 ? -29.620 21.400 -5.355 1.00 86.31 1058 SER A CA 1
ATOM 8510 C C . SER A 1 1058 ? -29.731 21.336 -6.871 1.00 86.31 1058 SER A C 1
ATOM 8512 O O . SER A 1 1058 ? -30.700 20.787 -7.378 1.00 86.31 1058 SER A O 1
ATOM 8514 N N . ASP A 1 1059 ? -28.681 21.762 -7.578 1.00 88.38 1059 ASP A N 1
ATOM 8515 C CA . ASP A 1 1059 ? -28.673 21.769 -9.042 1.00 88.38 1059 ASP A CA 1
ATOM 8516 C C . ASP A 1 1059 ? -28.798 20.350 -9.609 1.00 88.38 1059 ASP A C 1
ATOM 8518 O O . ASP A 1 1059 ? -29.424 20.151 -10.641 1.00 88.38 1059 ASP A O 1
ATOM 8522 N N . ALA A 1 1060 ? -28.246 19.337 -8.928 1.00 89.56 1060 ALA A N 1
ATOM 8523 C CA . ALA A 1 1060 ? -28.419 17.942 -9.329 1.00 89.56 1060 ALA A CA 1
ATOM 8524 C C . ALA A 1 1060 ? -29.880 17.467 -9.208 1.00 89.56 1060 ALA A C 1
ATOM 8526 O O . ALA A 1 1060 ? -30.341 16.696 -10.042 1.00 89.56 1060 ALA A O 1
ATOM 8527 N N . LEU A 1 1061 ? -30.622 17.901 -8.186 1.00 88.31 1061 LEU A N 1
ATOM 8528 C CA . LEU A 1 1061 ? -32.040 17.551 -8.057 1.00 88.31 1061 LEU A CA 1
ATOM 8529 C C . LEU A 1 1061 ? -32.903 18.331 -9.051 1.00 88.31 1061 LEU A C 1
ATOM 8531 O O . LEU A 1 1061 ? -33.781 17.734 -9.666 1.00 88.31 1061 LEU A O 1
ATOM 8535 N N . ASP A 1 1062 ? -32.600 19.611 -9.267 1.00 88.88 1062 ASP A N 1
ATOM 8536 C CA . ASP A 1 1062 ? -33.285 20.439 -10.263 1.00 88.88 1062 ASP A CA 1
ATOM 8537 C C . ASP A 1 1062 ? -33.087 19.870 -11.679 1.00 88.88 1062 ASP A C 1
ATOM 8539 O O . ASP A 1 1062 ? -34.035 19.777 -12.454 1.00 88.88 1062 ASP A O 1
ATOM 8543 N N . MET A 1 1063 ? -31.875 19.401 -11.999 1.00 89.56 1063 MET A N 1
ATOM 8544 C CA . MET A 1 1063 ? -31.565 18.772 -13.287 1.00 89.56 1063 MET A CA 1
ATOM 8545 C C . MET A 1 1063 ? -32.254 17.411 -13.467 1.00 89.56 1063 MET A C 1
ATOM 8547 O O . MET A 1 1063 ? -32.599 17.036 -14.585 1.00 89.56 1063 MET A O 1
ATOM 8551 N N . LEU A 1 1064 ? -32.454 16.656 -12.381 1.00 88.50 1064 LEU A N 1
ATOM 8552 C CA . LEU A 1 1064 ? -33.210 15.401 -12.413 1.00 88.50 1064 LEU A CA 1
ATOM 8553 C C . LEU A 1 1064 ? -34.700 15.662 -12.667 1.00 88.50 1064 LEU A C 1
ATOM 8555 O O . LEU A 1 1064 ? -35.322 14.944 -13.447 1.00 88.50 1064 LEU A O 1
ATOM 8559 N N . ASP A 1 1065 ? -35.262 16.685 -12.025 1.00 85.69 1065 ASP A N 1
ATOM 8560 C CA . ASP A 1 1065 ? -36.649 17.086 -12.250 1.00 85.69 1065 ASP A CA 1
ATOM 8561 C C . ASP A 1 1065 ? -36.824 17.616 -13.693 1.00 85.69 1065 ASP A C 1
ATOM 8563 O O . ASP A 1 1065 ? -37.774 17.228 -14.374 1.00 85.69 1065 ASP A O 1
ATOM 8567 N N . ASP A 1 1066 ? -35.868 18.397 -14.213 1.00 86.94 1066 ASP A N 1
ATOM 8568 C CA . ASP A 1 1066 ? -35.840 18.838 -15.618 1.00 86.94 1066 ASP A CA 1
ATOM 8569 C C . ASP A 1 1066 ? -35.746 17.663 -16.611 1.00 86.94 1066 ASP A C 1
ATOM 8571 O O . ASP A 1 1066 ? -36.460 17.639 -17.615 1.00 86.94 1066 ASP A O 1
ATOM 8575 N N . MET A 1 1067 ? -34.941 16.637 -16.313 1.00 87.38 1067 MET A N 1
ATOM 8576 C CA . MET A 1 1067 ? -34.850 15.414 -17.123 1.00 87.38 1067 MET A CA 1
ATOM 8577 C C . MET A 1 1067 ? -36.225 14.752 -17.305 1.00 87.38 1067 MET A C 1
ATOM 8579 O O . MET A 1 1067 ? -36.621 14.404 -18.419 1.00 87.38 1067 MET A O 1
ATOM 8583 N N . ILE A 1 1068 ? -36.977 14.632 -16.209 1.00 83.56 1068 ILE A N 1
ATOM 8584 C CA . ILE A 1 1068 ? -38.300 13.999 -16.185 1.00 83.56 1068 ILE A CA 1
ATOM 8585 C C . ILE A 1 1068 ? -39.341 14.878 -16.885 1.00 83.56 1068 ILE A C 1
ATOM 8587 O O . ILE A 1 1068 ? -40.162 14.366 -17.647 1.00 83.56 1068 ILE A O 1
ATOM 8591 N N . LEU A 1 1069 ? -39.297 16.197 -16.675 1.00 83.31 1069 LEU A N 1
ATOM 8592 C CA . LEU A 1 1069 ? -40.196 17.151 -17.334 1.00 83.31 1069 LEU A CA 1
ATOM 8593 C C . LEU A 1 1069 ? -40.022 17.165 -18.858 1.00 83.31 1069 LEU A C 1
ATOM 8595 O O . LEU A 1 1069 ? -41.005 17.320 -19.580 1.00 83.31 1069 LEU A O 1
ATOM 8599 N N . ASN A 1 1070 ? -38.802 16.936 -19.350 1.00 80.00 1070 ASN A N 1
ATOM 8600 C CA . ASN A 1 1070 ? -38.515 16.782 -20.777 1.00 80.00 1070 ASN A CA 1
ATOM 8601 C C . ASN A 1 1070 ? -38.899 15.396 -21.341 1.00 80.00 1070 ASN A C 1
ATOM 8603 O O . ASN A 1 1070 ? -38.635 15.114 -22.510 1.00 80.00 1070 ASN A O 1
ATOM 8607 N N . GLY A 1 1071 ? -39.541 14.533 -20.544 1.00 74.88 1071 GLY A N 1
ATOM 8608 C CA . GLY A 1 1071 ? -40.011 13.213 -20.971 1.00 74.88 1071 GLY A CA 1
ATOM 8609 C C . GLY A 1 1071 ? -38.905 12.161 -21.070 1.00 74.88 1071 GLY A C 1
ATOM 8610 O O . GLY A 1 1071 ? -39.071 11.167 -21.778 1.00 74.88 1071 GLY A O 1
ATOM 8611 N N . ILE A 1 1072 ? -37.775 12.371 -20.389 1.00 81.75 1072 ILE A N 1
ATOM 8612 C CA . ILE A 1 1072 ? -36.622 11.471 -20.414 1.00 81.75 1072 ILE A CA 1
ATOM 8613 C C . ILE A 1 1072 ? -36.558 10.727 -19.085 1.00 81.75 1072 ILE A C 1
ATOM 8615 O O . ILE A 1 1072 ? -36.315 11.311 -18.032 1.00 81.75 1072 ILE A O 1
ATOM 8619 N N . CYS A 1 1073 ? -36.773 9.415 -19.123 1.00 73.44 1073 CYS A N 1
ATOM 8620 C CA . CYS A 1 1073 ? -36.742 8.595 -17.917 1.00 73.44 1073 CYS A CA 1
ATOM 8621 C C . CYS A 1 1073 ? -35.290 8.325 -17.478 1.00 73.44 1073 CYS A C 1
ATOM 8623 O O . CYS A 1 1073 ? -34.494 7.858 -18.297 1.00 73.44 1073 CYS A O 1
ATOM 8625 N N . PRO A 1 1074 ? -34.917 8.581 -16.210 1.00 80.06 1074 PRO A N 1
ATOM 8626 C CA . PRO A 1 1074 ? -33.603 8.202 -15.696 1.00 80.06 1074 PRO A CA 1
ATOM 8627 C C . PRO A 1 1074 ? -33.450 6.679 -15.614 1.00 80.06 1074 PRO A C 1
ATOM 8629 O O . PRO A 1 1074 ? -34.384 5.974 -15.235 1.00 80.06 1074 PRO A O 1
ATOM 8632 N N . ASP A 1 1075 ? -32.258 6.167 -15.929 1.00 73.38 1075 ASP A N 1
ATOM 8633 C CA . ASP A 1 1075 ? -31.950 4.739 -15.815 1.00 73.38 1075 ASP A CA 1
ATOM 8634 C C . ASP A 1 1075 ? -31.678 4.315 -14.354 1.00 73.38 1075 ASP A C 1
ATOM 8636 O O . ASP A 1 1075 ? -31.368 5.129 -13.474 1.00 73.38 1075 ASP A O 1
ATOM 8640 N N . ILE A 1 1076 ? -31.759 3.004 -14.091 1.00 72.75 1076 ILE A N 1
ATOM 8641 C CA . ILE A 1 1076 ? -31.502 2.397 -12.769 1.00 72.75 1076 ILE A CA 1
ATOM 8642 C C . ILE A 1 1076 ? -30.135 2.824 -12.214 1.00 72.75 1076 ILE A C 1
ATOM 8644 O O . ILE A 1 1076 ? -29.999 3.099 -11.022 1.00 72.75 1076 ILE A O 1
ATOM 8648 N N . GLN A 1 1077 ? -29.124 2.943 -13.079 1.00 73.50 1077 GLN A N 1
ATOM 8649 C CA . GLN A 1 1077 ? -27.775 3.343 -12.685 1.00 73.50 1077 GLN A CA 1
ATOM 8650 C C . GLN A 1 1077 ? -27.671 4.826 -12.280 1.00 73.50 1077 GLN A C 1
ATOM 8652 O O . GLN A 1 1077 ? -26.886 5.165 -11.392 1.00 73.50 1077 GLN A O 1
ATOM 8657 N N . THR A 1 1078 ? -28.452 5.723 -12.891 1.00 81.69 1078 THR A N 1
ATOM 8658 C CA . THR A 1 1078 ? -28.539 7.135 -12.481 1.00 81.69 1078 THR A CA 1
ATOM 8659 C C . THR A 1 1078 ? -29.174 7.241 -11.103 1.00 81.69 1078 THR A C 1
ATOM 8661 O O . THR A 1 1078 ? -28.614 7.886 -10.213 1.00 81.69 1078 THR A O 1
ATOM 8664 N N . PHE A 1 1079 ? -30.288 6.539 -10.884 1.00 83.62 1079 PHE A N 1
ATOM 8665 C CA . PHE A 1 1079 ? -30.928 6.490 -9.573 1.00 83.62 1079 PHE A CA 1
ATOM 8666 C C . PHE A 1 1079 ? -30.022 5.871 -8.506 1.00 83.62 1079 PHE A C 1
ATOM 8668 O O . PHE A 1 1079 ? -29.883 6.444 -7.425 1.00 83.62 1079 PHE A O 1
ATOM 8675 N N . SER A 1 1080 ? -29.354 4.754 -8.802 1.00 82.19 1080 SER A N 1
ATOM 8676 C CA . SER A 1 1080 ? -28.478 4.079 -7.841 1.00 82.19 1080 SER A CA 1
ATOM 8677 C C . SER A 1 1080 ? -27.266 4.935 -7.468 1.00 82.19 1080 SER A C 1
ATOM 8679 O O . SER A 1 1080 ? -26.931 5.037 -6.285 1.00 82.19 1080 SER A O 1
ATOM 8681 N N . GLY A 1 1081 ? -26.664 5.629 -8.440 1.00 81.19 1081 GLY A N 1
ATOM 8682 C CA . GLY A 1 1081 ? -25.566 6.567 -8.214 1.00 81.19 1081 GLY A CA 1
ATOM 8683 C C . GLY A 1 1081 ? -25.967 7.748 -7.326 1.00 81.19 1081 GLY A C 1
ATOM 8684 O O . GLY A 1 1081 ? -25.272 8.048 -6.351 1.00 81.19 1081 GLY A O 1
ATOM 8685 N N . LEU A 1 1082 ? -27.111 8.381 -7.611 1.00 86.12 1082 LEU A N 1
ATOM 8686 C CA . LEU A 1 1082 ? -27.645 9.476 -6.794 1.00 86.12 1082 LEU A CA 1
ATOM 8687 C C . LEU A 1 1082 ? -28.010 9.000 -5.382 1.00 86.12 1082 LEU A C 1
ATOM 8689 O O . LEU A 1 1082 ? -27.622 9.626 -4.395 1.00 86.12 1082 LEU A O 1
ATOM 8693 N N . MET A 1 1083 ? -28.702 7.864 -5.261 1.00 85.81 1083 MET A N 1
ATOM 8694 C CA . MET A 1 1083 ? -29.073 7.287 -3.968 1.00 85.81 1083 MET A CA 1
ATOM 8695 C C . MET A 1 1083 ? -27.846 6.925 -3.128 1.00 85.81 1083 MET A C 1
ATOM 8697 O O . MET A 1 1083 ? -27.837 7.194 -1.927 1.00 85.81 1083 MET A O 1
ATOM 8701 N N . LEU A 1 1084 ? -26.796 6.366 -3.738 1.00 81.25 1084 LEU A N 1
ATOM 8702 C CA . LEU A 1 1084 ? -25.543 6.058 -3.048 1.00 81.25 1084 LEU A CA 1
ATOM 8703 C C . LEU A 1 1084 ? -24.867 7.334 -2.540 1.00 81.25 1084 LEU A C 1
ATOM 8705 O O . LEU A 1 1084 ? -24.430 7.380 -1.389 1.00 81.25 1084 LEU A O 1
ATOM 8709 N N . TYR A 1 1085 ? -24.815 8.371 -3.374 1.00 84.56 1085 TYR A N 1
ATOM 8710 C CA . TYR A 1 1085 ? -24.236 9.661 -3.020 1.00 84.56 1085 TYR A CA 1
ATOM 8711 C C . TYR A 1 1085 ? -24.974 10.321 -1.842 1.00 84.56 1085 TYR A C 1
ATOM 8713 O O . TYR A 1 1085 ? -24.365 10.609 -0.808 1.00 84.56 1085 TYR A O 1
ATOM 8721 N N . PHE A 1 1086 ? -26.299 10.471 -1.927 1.00 85.00 1086 PHE A N 1
ATOM 8722 C CA . PHE A 1 1086 ? -27.096 11.057 -0.842 1.00 85.00 1086 PHE A CA 1
ATOM 8723 C C . PHE A 1 1086 ? -27.127 10.173 0.416 1.00 85.00 1086 PHE A C 1
ATOM 8725 O O . PHE A 1 1086 ? -27.131 10.690 1.535 1.00 85.00 1086 PHE A O 1
ATOM 8732 N N . SER A 1 1087 ? -27.050 8.845 0.267 1.00 82.00 1087 SER A N 1
ATOM 8733 C CA . SER A 1 1087 ? -26.891 7.918 1.394 1.00 82.00 1087 SER A CA 1
ATOM 8734 C C . SER A 1 1087 ? -25.566 8.123 2.135 1.00 82.00 1087 SER A C 1
ATOM 8736 O O . SER A 1 1087 ? -25.540 8.042 3.366 1.00 82.00 1087 SER A O 1
ATOM 8738 N N . GLN A 1 1088 ? -24.469 8.406 1.423 1.00 80.19 1088 GLN A N 1
ATOM 8739 C CA . GLN A 1 1088 ? -23.173 8.713 2.037 1.00 80.19 1088 GLN A CA 1
ATOM 8740 C C . GLN A 1 1088 ? -23.183 10.049 2.787 1.00 80.19 1088 GLN A C 1
ATOM 8742 O O . GLN A 1 1088 ? -22.558 10.137 3.843 1.00 80.19 1088 GLN A O 1
ATOM 8747 N N . LEU A 1 1089 ? -23.923 11.047 2.293 1.00 80.00 1089 LEU A N 1
ATOM 8748 C CA . LEU A 1 1089 ? -24.137 12.322 2.989 1.00 80.00 1089 LEU A CA 1
ATOM 8749 C C . LEU A 1 1089 ? -25.119 12.222 4.170 1.00 80.00 1089 LEU A C 1
ATOM 8751 O O . LEU A 1 1089 ? -25.187 13.136 4.988 1.00 80.00 1089 LEU A O 1
ATOM 8755 N N . GLY A 1 1090 ? -25.871 11.122 4.276 1.00 77.00 1090 GLY A N 1
ATOM 8756 C CA . GLY A 1 1090 ? -26.874 10.911 5.322 1.00 77.00 1090 GLY A CA 1
ATOM 8757 C C . GLY A 1 1090 ? -28.242 11.547 5.037 1.00 77.00 1090 GLY A C 1
ATOM 8758 O O . GLY A 1 1090 ? -29.106 11.537 5.917 1.00 77.00 1090 GLY A O 1
ATOM 8759 N N . ASP A 1 1091 ? -28.483 12.056 3.825 1.00 83.00 1091 ASP A N 1
ATOM 8760 C CA . ASP A 1 1091 ? -29.770 12.638 3.427 1.00 83.00 1091 ASP A CA 1
ATOM 8761 C C . ASP A 1 1091 ? -30.763 11.561 2.960 1.00 83.00 1091 ASP A C 1
ATOM 8763 O O . ASP A 1 1091 ? -31.032 11.355 1.776 1.00 83.00 1091 ASP A O 1
ATOM 8767 N N . ILE A 1 1092 ? -31.337 10.850 3.930 1.00 82.94 1092 ILE A N 1
ATOM 8768 C CA . ILE A 1 1092 ? -32.314 9.783 3.668 1.00 82.94 1092 ILE A CA 1
ATOM 8769 C C . ILE A 1 1092 ? -33.579 10.316 2.992 1.00 82.94 1092 ILE A C 1
ATOM 8771 O O . ILE A 1 1092 ? -34.231 9.567 2.273 1.00 82.94 1092 ILE A O 1
ATOM 8775 N N . LYS A 1 1093 ? -33.981 11.567 3.260 1.00 85.31 1093 LYS A N 1
ATOM 8776 C CA . LYS A 1 1093 ? -35.249 12.108 2.743 1.00 85.31 1093 LYS A CA 1
ATOM 8777 C C . LYS A 1 1093 ? -35.200 12.173 1.222 1.00 85.31 1093 LYS A C 1
ATOM 8779 O O . LYS A 1 1093 ? -36.136 11.734 0.558 1.00 85.31 1093 LYS A O 1
ATOM 8784 N N . THR A 1 1094 ? -34.077 12.640 0.690 1.00 85.88 1094 THR A N 1
ATOM 8785 C CA . THR A 1 1094 ? -33.822 12.660 -0.749 1.00 85.88 1094 THR A CA 1
ATOM 8786 C C . THR A 1 1094 ? -33.717 11.241 -1.307 1.00 85.88 1094 THR A C 1
ATOM 8788 O O . THR A 1 1094 ? -34.370 10.934 -2.297 1.00 85.88 1094 THR A O 1
ATOM 8791 N N . VAL A 1 1095 ? -33.016 10.325 -0.628 1.00 86.06 1095 VAL A N 1
ATOM 8792 C CA . VAL A 1 1095 ? -32.942 8.904 -1.034 1.00 86.06 1095 VAL A CA 1
ATOM 8793 C C . VAL A 1 1095 ? -34.331 8.238 -1.087 1.00 86.06 1095 VAL A C 1
ATOM 8795 O O . VAL A 1 1095 ? -34.617 7.474 -2.006 1.00 86.06 1095 VAL A O 1
ATOM 8798 N N . GLN A 1 1096 ? -35.221 8.547 -0.139 1.00 84.06 1096 GLN A N 1
ATOM 8799 C CA . GLN A 1 1096 ? -36.613 8.084 -0.125 1.00 84.06 1096 GLN A CA 1
ATOM 8800 C C . GLN A 1 1096 ? -37.427 8.660 -1.284 1.00 84.06 1096 GLN A C 1
ATOM 8802 O O . GLN A 1 1096 ? -38.175 7.918 -1.918 1.00 84.06 1096 GLN A O 1
ATOM 8807 N N . LYS A 1 1097 ? -37.276 9.964 -1.558 1.00 86.25 1097 LYS A N 1
ATOM 8808 C CA . LYS A 1 1097 ? -37.916 10.632 -2.699 1.00 86.25 1097 LYS A CA 1
ATOM 8809 C C . LYS A 1 1097 ? -37.486 9.962 -4.007 1.00 86.25 1097 LYS A C 1
ATOM 8811 O O . LYS A 1 1097 ? -38.347 9.566 -4.782 1.00 86.25 1097 LYS A O 1
ATOM 8816 N N . LEU A 1 1098 ? -36.182 9.741 -4.194 1.00 87.12 1098 LEU A N 1
ATOM 8817 C CA . LEU A 1 1098 ? -35.628 9.062 -5.370 1.00 87.12 1098 LEU A CA 1
ATOM 8818 C C . LEU A 1 1098 ? -36.180 7.638 -5.519 1.00 87.12 1098 LEU A C 1
ATOM 8820 O O . LEU A 1 1098 ? -36.645 7.275 -6.591 1.00 87.12 1098 LEU A O 1
ATOM 8824 N N . PHE A 1 1099 ? -36.220 6.848 -4.444 1.00 84.56 1099 PHE A N 1
ATOM 8825 C CA . PHE A 1 1099 ? -36.769 5.489 -4.501 1.00 84.56 1099 PHE A CA 1
ATOM 8826 C C . PHE A 1 1099 ? -38.279 5.453 -4.796 1.00 84.56 1099 PHE A C 1
ATOM 8828 O O . PHE A 1 1099 ? -38.761 4.556 -5.486 1.00 84.56 1099 PHE A O 1
ATOM 8835 N N . ALA A 1 1100 ? -39.039 6.435 -4.306 1.00 84.12 1100 ALA A N 1
ATOM 8836 C CA . ALA A 1 1100 ? -40.448 6.582 -4.660 1.00 84.12 1100 ALA A CA 1
ATOM 8837 C C . ALA A 1 1100 ? -40.625 6.949 -6.142 1.00 84.12 1100 ALA A C 1
ATOM 8839 O O . ALA A 1 1100 ? -41.510 6.401 -6.795 1.00 84.12 1100 ALA A O 1
ATOM 8840 N N . MET A 1 1101 ? -39.756 7.811 -6.681 1.00 82.31 1101 MET A N 1
ATOM 8841 C CA . MET A 1 1101 ? -39.746 8.164 -8.104 1.00 82.31 1101 MET A CA 1
ATOM 8842 C C . MET A 1 1101 ? -39.448 6.948 -8.993 1.00 82.31 1101 MET A C 1
ATOM 8844 O O . MET A 1 1101 ? -40.099 6.800 -10.020 1.00 82.31 1101 MET A O 1
ATOM 8848 N N . ILE A 1 1102 ? -38.560 6.032 -8.579 1.00 82.00 1102 ILE A N 1
ATOM 8849 C CA . ILE A 1 1102 ? -38.302 4.761 -9.292 1.00 82.00 1102 ILE A CA 1
ATOM 8850 C C . ILE A 1 1102 ? -39.599 3.949 -9.427 1.00 82.00 1102 ILE A C 1
ATOM 8852 O O . ILE A 1 1102 ? -39.985 3.578 -10.533 1.00 82.00 1102 ILE A O 1
ATOM 8856 N N . ARG A 1 1103 ? -40.322 3.754 -8.312 1.00 77.31 1103 ARG A N 1
ATOM 8857 C CA . ARG A 1 1103 ? -41.595 3.008 -8.292 1.00 77.31 1103 ARG A CA 1
ATOM 8858 C C . ARG A 1 1103 ? -42.697 3.693 -9.110 1.00 77.31 1103 ARG A C 1
ATOM 8860 O O . ARG A 1 1103 ? -43.505 3.014 -9.729 1.00 77.31 1103 ARG A O 1
ATOM 8867 N N . GLN A 1 1104 ? -42.737 5.026 -9.114 1.00 75.50 1104 GLN A N 1
ATOM 8868 C CA . GLN A 1 1104 ? -43.699 5.807 -9.907 1.00 75.50 1104 GLN A CA 1
ATOM 8869 C C . GLN A 1 1104 ? -43.375 5.807 -11.405 1.00 75.50 1104 GLN A C 1
ATOM 8871 O O . GLN A 1 1104 ? -44.286 5.933 -12.216 1.00 75.50 1104 GLN A O 1
ATOM 8876 N N . SER A 1 1105 ? -42.101 5.636 -11.764 1.00 67.88 1105 SER A N 1
ATOM 8877 C CA . SER A 1 1105 ? -41.634 5.573 -13.154 1.00 67.88 1105 SER A CA 1
ATOM 8878 C C . SER A 1 1105 ? -41.804 4.182 -13.784 1.00 67.88 1105 SER A C 1
ATOM 8880 O O . SER A 1 1105 ? -41.425 3.996 -14.935 1.00 67.88 1105 SER A O 1
ATOM 8882 N N . GLY A 1 1106 ? -42.346 3.204 -13.045 1.00 64.25 1106 GLY A N 1
ATOM 8883 C CA . GLY A 1 1106 ? -42.544 1.831 -13.524 1.00 64.25 1106 GLY A CA 1
ATOM 8884 C C . GLY A 1 1106 ? -41.265 0.990 -13.607 1.00 64.25 1106 GLY A C 1
ATOM 8885 O O . GLY A 1 1106 ? -41.290 -0.070 -14.218 1.00 64.25 1106 GLY A O 1
ATOM 8886 N N . LEU A 1 1107 ? -40.157 1.445 -13.009 1.00 67.94 1107 LEU A N 1
ATOM 8887 C CA . LEU A 1 1107 ? -38.892 0.706 -12.978 1.00 67.94 1107 LEU A CA 1
ATOM 8888 C C . LEU A 1 1107 ? -38.890 -0.294 -11.815 1.00 67.94 1107 LEU A C 1
ATOM 8890 O O . LEU A 1 1107 ? -39.131 0.094 -10.666 1.00 67.94 1107 LEU A O 1
ATOM 8894 N N . GLU A 1 1108 ? -38.562 -1.559 -12.087 1.00 65.88 1108 GLU A N 1
ATOM 8895 C CA . GLU A 1 1108 ? -38.354 -2.555 -11.033 1.00 65.88 1108 GLU A CA 1
ATOM 8896 C C . GLU A 1 1108 ? -36.993 -2.335 -10.343 1.00 65.88 1108 GLU A C 1
ATOM 8898 O O . GLU A 1 1108 ? -35.955 -2.296 -11.012 1.00 65.88 1108 GLU A O 1
ATOM 8903 N N . PRO A 1 1109 ? -36.945 -2.146 -9.009 1.00 74.19 1109 PRO A N 1
ATOM 8904 C CA . PRO A 1 1109 ? -35.676 -1.959 -8.315 1.00 74.19 1109 PRO A CA 1
ATOM 8905 C C . PRO A 1 1109 ? -34.855 -3.255 -8.272 1.00 74.19 1109 PRO A C 1
ATOM 8907 O O . PRO A 1 1109 ? -35.331 -4.279 -7.788 1.00 74.19 1109 PRO A O 1
ATOM 8910 N N . ASP A 1 1110 ? -33.594 -3.187 -8.698 1.00 69.94 1110 ASP A N 1
ATOM 8911 C CA . ASP A 1 1110 ? -32.658 -4.312 -8.640 1.00 69.94 1110 ASP A CA 1
ATOM 8912 C C . ASP A 1 1110 ? -32.124 -4.579 -7.214 1.00 69.94 1110 ASP A C 1
ATOM 8914 O O . ASP A 1 1110 ? -32.295 -3.794 -6.269 1.00 69.94 1110 ASP A O 1
ATOM 8918 N N . ALA A 1 1111 ? -31.429 -5.709 -7.039 1.00 69.62 1111 ALA A N 1
ATOM 8919 C CA . ALA A 1 1111 ? -30.848 -6.092 -5.751 1.00 69.62 1111 ALA A CA 1
ATOM 8920 C C . ALA A 1 1111 ? -29.860 -5.039 -5.206 1.00 69.62 1111 ALA A C 1
ATOM 8922 O O . ALA A 1 1111 ? -29.720 -4.872 -3.988 1.00 69.62 1111 ALA A O 1
ATOM 8923 N N . TYR A 1 1112 ? -29.195 -4.297 -6.097 1.00 73.94 1112 TYR A N 1
ATOM 8924 C CA . TYR A 1 1112 ? -28.246 -3.251 -5.736 1.00 73.94 1112 TYR A CA 1
ATOM 8925 C C . TYR A 1 1112 ? -28.941 -2.006 -5.162 1.00 73.94 1112 TYR A C 1
ATOM 8927 O O . TYR A 1 1112 ? -28.499 -1.482 -4.137 1.00 73.94 1112 TYR A O 1
ATOM 8935 N N . LEU A 1 1113 ? -30.055 -1.559 -5.745 1.00 76.25 1113 LEU A N 1
ATOM 8936 C CA . LEU A 1 1113 ? -30.868 -0.444 -5.256 1.00 76.25 1113 LEU A CA 1
ATOM 8937 C C . LEU A 1 1113 ? -31.431 -0.725 -3.862 1.00 76.25 1113 LEU A C 1
ATOM 8939 O O . LEU A 1 1113 ? -31.320 0.127 -2.970 1.00 76.25 1113 LEU A O 1
ATOM 8943 N N . PHE A 1 1114 ? -31.968 -1.930 -3.641 1.00 80.69 1114 PHE A N 1
ATOM 8944 C CA . PHE A 1 1114 ? -32.409 -2.362 -2.311 1.00 80.69 1114 PHE A CA 1
ATOM 8945 C C . PHE A 1 1114 ? -31.251 -2.347 -1.313 1.00 80.69 1114 PHE A C 1
ATOM 8947 O O . PHE A 1 1114 ? -31.391 -1.795 -0.220 1.00 80.69 1114 PHE A O 1
ATOM 8954 N N . LYS A 1 1115 ? -30.076 -2.857 -1.700 1.00 82.06 1115 LYS A N 1
ATOM 8955 C CA . LYS A 1 1115 ? -28.860 -2.798 -0.881 1.00 82.06 1115 LYS A CA 1
ATOM 8956 C C . LYS A 1 1115 ? -28.473 -1.366 -0.512 1.00 82.06 1115 LYS A C 1
ATOM 8958 O O . LYS A 1 1115 ? -28.276 -1.089 0.670 1.00 82.06 1115 LYS A O 1
ATOM 8963 N N . VAL A 1 1116 ? -28.381 -0.445 -1.472 1.00 80.62 1116 VAL A N 1
ATOM 8964 C CA . VAL A 1 1116 ? -28.010 0.962 -1.219 1.00 80.62 1116 VAL A CA 1
ATOM 8965 C C . VAL A 1 1116 ? -29.003 1.625 -0.262 1.00 80.62 1116 VAL A C 1
ATOM 8967 O O . VAL A 1 1116 ? -28.605 2.318 0.679 1.00 80.62 1116 VAL A O 1
ATOM 8970 N N . LEU A 1 1117 ? -30.297 1.365 -0.443 1.00 83.44 1117 LEU A N 1
ATOM 8971 C CA . LEU A 1 1117 ? -31.347 1.914 0.405 1.00 83.44 1117 LEU A CA 1
ATOM 8972 C C . LEU A 1 1117 ? -31.311 1.332 1.828 1.00 83.44 1117 LEU A C 1
ATOM 8974 O O . LEU A 1 1117 ? -31.354 2.088 2.802 1.00 83.44 1117 LEU A O 1
ATOM 8978 N N . ILE A 1 1118 ? -31.166 0.009 1.964 1.00 85.50 1118 ILE A N 1
ATOM 8979 C CA . ILE A 1 1118 ? -30.999 -0.683 3.252 1.00 85.50 1118 ILE A CA 1
ATOM 8980 C C . ILE A 1 1118 ? -29.762 -0.143 3.976 1.00 85.50 1118 ILE A C 1
ATOM 8982 O O . ILE A 1 1118 ? -29.845 0.190 5.160 1.00 85.50 1118 ILE A O 1
ATOM 8986 N N . GLN A 1 1119 ? -28.638 0.034 3.273 1.00 81.69 1119 GLN A N 1
ATOM 8987 C CA . GLN A 1 1119 ? -27.427 0.647 3.823 1.00 81.69 1119 GLN A CA 1
ATOM 8988 C C . GLN A 1 1119 ? -27.681 2.076 4.321 1.00 81.69 1119 GLN A C 1
ATOM 8990 O O . GLN A 1 1119 ? -27.241 2.425 5.420 1.00 81.69 1119 GLN A O 1
ATOM 8995 N N . GLY A 1 1120 ? -28.418 2.887 3.557 1.00 80.19 1120 GLY A N 1
ATOM 8996 C CA . GLY A 1 1120 ? -28.798 4.246 3.944 1.00 80.19 1120 GLY A CA 1
ATOM 8997 C C . GLY A 1 1120 ? -29.653 4.297 5.209 1.00 80.19 1120 GLY A C 1
ATOM 8998 O O . GLY A 1 1120 ? -29.334 5.041 6.137 1.00 80.19 1120 GLY A O 1
ATOM 8999 N N . TYR A 1 1121 ? -30.688 3.462 5.307 1.00 83.56 1121 TYR A N 1
ATOM 9000 C CA . TYR A 1 1121 ? -31.511 3.378 6.517 1.00 83.56 1121 TYR A CA 1
ATOM 9001 C C . TYR A 1 1121 ? -30.744 2.838 7.726 1.00 83.56 1121 TYR A C 1
ATOM 9003 O O . TYR A 1 1121 ? -30.920 3.342 8.838 1.00 83.56 1121 TYR A O 1
ATOM 9011 N N . CYS A 1 1122 ? -29.859 1.859 7.515 1.00 83.25 1122 CYS A N 1
ATOM 9012 C CA . CYS A 1 1122 ? -29.030 1.298 8.577 1.00 83.25 1122 CYS A CA 1
ATOM 9013 C C . CYS A 1 1122 ? -28.038 2.326 9.142 1.00 83.25 1122 CYS A C 1
ATOM 9015 O O . CYS A 1 1122 ? -27.816 2.354 10.354 1.00 83.25 1122 CYS A O 1
ATOM 9017 N N . LYS A 1 1123 ? -27.449 3.180 8.289 1.00 78.69 1123 LYS A N 1
ATOM 9018 C CA . LYS A 1 1123 ? -26.532 4.259 8.708 1.00 78.69 1123 LYS A CA 1
ATOM 9019 C C . LYS A 1 1123 ? -27.233 5.345 9.516 1.00 78.69 1123 LYS A C 1
ATOM 9021 O O . LYS A 1 1123 ? -26.643 5.900 10.439 1.00 78.69 1123 LYS A O 1
ATOM 9026 N N . SER A 1 1124 ? -28.495 5.601 9.210 1.00 76.94 1124 SER A N 1
ATOM 9027 C CA . SER A 1 1124 ? -29.263 6.669 9.839 1.00 76.94 1124 SER A CA 1
ATOM 9028 C C . SER A 1 1124 ? -30.133 6.224 11.017 1.00 76.94 1124 SER A C 1
ATOM 9030 O O . SER A 1 1124 ? -31.048 6.948 11.410 1.00 76.94 1124 SER A O 1
ATOM 9032 N N . ASN A 1 1125 ? -29.848 5.048 11.588 1.00 80.69 1125 ASN A N 1
ATOM 9033 C CA . ASN A 1 1125 ? -30.581 4.454 12.714 1.00 80.69 1125 ASN A CA 1
ATOM 9034 C C . ASN A 1 1125 ? -32.102 4.388 12.463 1.00 80.69 1125 ASN A C 1
ATOM 9036 O O . ASN A 1 1125 ? -32.910 4.839 13.278 1.00 80.69 1125 ASN A O 1
ATOM 9040 N N . ARG A 1 1126 ? -32.482 3.873 11.289 1.00 83.12 1126 ARG A N 1
ATOM 9041 C CA . ARG A 1 1126 ? -33.863 3.527 10.932 1.00 83.12 1126 ARG A CA 1
ATOM 9042 C C . ARG A 1 1126 ? -33.944 2.075 10.454 1.00 83.12 1126 ARG A C 1
ATOM 9044 O O . ARG A 1 1126 ? -34.535 1.791 9.408 1.00 83.12 1126 ARG A O 1
ATOM 9051 N N . ALA A 1 1127 ? -33.355 1.152 11.210 1.00 82.62 1127 ALA A N 1
ATOM 9052 C CA . ALA A 1 1127 ? -33.320 -0.280 10.918 1.00 82.62 1127 ALA A CA 1
ATOM 9053 C C . ALA A 1 1127 ? -34.720 -0.856 10.688 1.00 82.62 1127 ALA A C 1
ATOM 9055 O O . ALA A 1 1127 ? -34.891 -1.794 9.913 1.00 82.62 1127 ALA A O 1
ATOM 9056 N N . ALA A 1 1128 ? -35.741 -0.250 11.299 1.00 82.38 1128 ALA A N 1
ATOM 9057 C CA . ALA A 1 1128 ? -37.103 -0.718 11.142 1.00 82.38 1128 ALA A CA 1
ATOM 9058 C C . ALA A 1 1128 ? -37.667 -0.641 9.717 1.00 82.38 1128 ALA A C 1
ATOM 9060 O O . ALA A 1 1128 ? -38.412 -1.521 9.282 1.00 82.38 1128 ALA A O 1
ATOM 9061 N N . LEU A 1 1129 ? -37.303 0.421 8.998 1.00 83.06 1129 LEU A N 1
ATOM 9062 C CA . LEU A 1 1129 ? -37.651 0.599 7.591 1.00 83.06 1129 LEU A CA 1
ATOM 9063 C C . LEU A 1 1129 ? -36.735 -0.242 6.697 1.00 83.06 1129 LEU A C 1
ATOM 9065 O O . LEU A 1 1129 ? -37.194 -0.778 5.695 1.00 83.06 1129 LEU A O 1
ATOM 9069 N N . ALA A 1 1130 ? -35.470 -0.408 7.098 1.00 86.38 1130 ALA A N 1
ATOM 9070 C CA . ALA A 1 1130 ? -34.516 -1.273 6.411 1.00 86.38 1130 ALA A CA 1
ATOM 9071 C C . ALA A 1 1130 ? -34.965 -2.747 6.405 1.00 86.38 1130 ALA A C 1
ATOM 9073 O O . ALA A 1 1130 ? -34.828 -3.417 5.389 1.00 86.38 1130 ALA A O 1
ATOM 9074 N N . TRP A 1 1131 ? -35.554 -3.233 7.504 1.00 85.44 1131 TRP A N 1
ATOM 9075 C CA . TRP A 1 1131 ? -36.119 -4.584 7.595 1.00 85.44 1131 TRP A CA 1
ATOM 9076 C C . TRP A 1 1131 ? -37.304 -4.795 6.653 1.00 85.44 1131 TRP A C 1
ATOM 9078 O O . TRP A 1 1131 ? -37.327 -5.771 5.916 1.00 85.44 1131 TRP A O 1
ATOM 9088 N N . ARG A 1 1132 ? -38.252 -3.851 6.608 1.00 84.94 1132 ARG A N 1
ATOM 9089 C CA . ARG A 1 1132 ? -39.385 -3.941 5.671 1.00 84.94 1132 ARG A CA 1
ATOM 9090 C C . ARG A 1 1132 ? -38.916 -3.998 4.220 1.00 84.94 1132 ARG A C 1
ATOM 9092 O O . ARG A 1 1132 ? -39.437 -4.771 3.437 1.00 84.94 1132 ARG A O 1
ATOM 9099 N N . LEU A 1 1133 ? -37.890 -3.222 3.877 1.00 84.25 1133 LEU A N 1
ATOM 9100 C CA . LEU A 1 1133 ? -37.302 -3.251 2.536 1.00 84.25 1133 LEU A CA 1
ATOM 9101 C C . LEU A 1 1133 ? -36.548 -4.545 2.234 1.00 84.25 1133 LEU A C 1
ATOM 9103 O O . LEU A 1 1133 ? -36.476 -4.952 1.082 1.00 84.25 1133 LEU A O 1
ATOM 9107 N N . PHE A 1 1134 ? -35.989 -5.188 3.254 1.00 85.12 1134 PHE A N 1
ATOM 9108 C CA . PHE A 1 1134 ? -35.378 -6.504 3.128 1.00 85.12 1134 PHE A CA 1
ATOM 9109 C C . PHE A 1 1134 ? -36.424 -7.606 2.902 1.00 85.12 1134 PHE A C 1
ATOM 9111 O O . PHE A 1 1134 ? -36.189 -8.515 2.108 1.00 85.12 1134 PHE A O 1
ATOM 9118 N N . GLU A 1 1135 ? -37.588 -7.510 3.548 1.00 83.62 1135 GLU A N 1
ATOM 9119 C CA . GLU A 1 1135 ? -38.741 -8.375 3.261 1.00 83.62 1135 GLU A CA 1
ATOM 9120 C C . GLU A 1 1135 ? -39.289 -8.118 1.851 1.00 83.62 1135 GLU A C 1
ATOM 9122 O O . GLU A 1 1135 ? -39.468 -9.069 1.096 1.00 83.62 1135 GLU A O 1
ATOM 9127 N N . ASP A 1 1136 ? -39.466 -6.852 1.456 1.00 81.25 1136 ASP A N 1
ATOM 9128 C CA . ASP A 1 1136 ? -39.873 -6.473 0.095 1.00 81.25 1136 ASP A CA 1
ATOM 9129 C C . ASP A 1 1136 ? -38.905 -7.043 -0.961 1.00 81.25 1136 ASP A C 1
ATOM 9131 O O . ASP A 1 1136 ? -39.345 -7.593 -1.970 1.00 81.25 1136 ASP A O 1
ATOM 9135 N N . MET A 1 1137 ? -37.591 -6.962 -0.716 1.00 81.81 1137 MET A N 1
ATOM 9136 C CA . MET A 1 1137 ? -36.553 -7.506 -1.601 1.00 81.81 1137 MET A CA 1
ATOM 9137 C C . MET A 1 1137 ? -36.697 -9.025 -1.781 1.00 81.81 1137 MET A C 1
ATOM 9139 O O . MET A 1 1137 ? -36.654 -9.520 -2.905 1.00 81.81 1137 MET A O 1
ATOM 9143 N N . LYS A 1 1138 ? -36.922 -9.764 -0.689 1.00 77.19 1138 LYS A N 1
ATOM 9144 C CA . LYS A 1 1138 ? -37.140 -11.218 -0.734 1.00 77.19 1138 LYS A CA 1
ATOM 9145 C C . LYS A 1 1138 ? -38.441 -11.607 -1.421 1.00 77.19 1138 LYS A C 1
ATOM 9147 O O . LYS A 1 1138 ? -38.454 -12.550 -2.204 1.00 77.19 1138 LYS A O 1
ATOM 9152 N N . ASN A 1 1139 ? -39.521 -10.885 -1.133 1.00 77.31 1139 ASN A N 1
ATOM 9153 C CA . ASN A 1 1139 ? -40.826 -11.117 -1.748 1.00 77.31 1139 ASN A CA 1
ATOM 9154 C C . ASN A 1 1139 ? -40.794 -10.854 -3.261 1.00 77.31 1139 ASN A C 1
ATOM 9156 O O . ASN A 1 1139 ? -41.594 -11.425 -3.993 1.00 77.31 1139 ASN A O 1
ATOM 9160 N N . SER A 1 1140 ? -39.841 -10.036 -3.719 1.00 70.31 1140 SER A N 1
ATOM 9161 C CA . SER A 1 1140 ? -39.563 -9.781 -5.137 1.00 70.31 1140 SER A CA 1
ATOM 9162 C C . SER A 1 1140 ? -38.625 -10.825 -5.773 1.00 70.31 1140 SER A C 1
ATOM 9164 O O . SER A 1 1140 ? -38.173 -10.631 -6.893 1.00 70.31 1140 SER A O 1
ATOM 9166 N N . GLY A 1 1141 ? -38.281 -11.915 -5.073 1.00 65.31 1141 GLY A N 1
ATOM 9167 C CA . GLY A 1 1141 ? -37.420 -12.988 -5.594 1.00 65.31 1141 GLY A CA 1
ATOM 9168 C C . GLY A 1 1141 ? -35.920 -12.663 -5.644 1.00 65.31 1141 GLY A C 1
ATOM 9169 O O . GLY A 1 1141 ? -35.140 -13.464 -6.155 1.00 65.31 1141 GLY A O 1
ATOM 9170 N N . LEU A 1 1142 ? -35.486 -11.518 -5.104 1.00 72.06 1142 LEU A N 1
ATOM 9171 C CA . LEU A 1 1142 ? -34.088 -11.082 -5.143 1.00 72.06 1142 LEU A CA 1
ATOM 9172 C C . LEU A 1 1142 ? -33.297 -11.632 -3.950 1.00 72.06 1142 LEU A C 1
ATOM 9174 O O . LEU A 1 1142 ? -33.710 -11.505 -2.794 1.00 72.06 1142 LEU A O 1
ATOM 9178 N N . VAL A 1 1143 ? -32.113 -12.192 -4.216 1.00 68.88 1143 VAL A N 1
ATOM 9179 C CA . VAL A 1 1143 ? -31.241 -12.763 -3.178 1.00 68.88 1143 VAL A CA 1
ATOM 9180 C C . VAL A 1 1143 ? -30.371 -11.667 -2.546 1.00 68.88 1143 VAL A C 1
ATOM 9182 O O . VAL A 1 1143 ? -29.559 -11.051 -3.238 1.00 68.88 1143 VAL A O 1
ATOM 9185 N N . PRO A 1 1144 ? -30.485 -11.403 -1.229 1.00 70.31 1144 PRO A N 1
ATOM 9186 C CA . PRO A 1 1144 ? -29.658 -10.396 -0.571 1.00 70.31 1144 PRO A CA 1
ATOM 9187 C C . PRO A 1 1144 ? -28.223 -10.889 -0.376 1.00 70.31 1144 PRO A C 1
ATOM 9189 O O . PRO A 1 1144 ? -28.007 -12.014 0.083 1.00 70.31 1144 PRO A O 1
ATOM 9192 N N . ASP A 1 1145 ? -27.239 -10.031 -0.648 1.00 69.00 1145 ASP A N 1
ATOM 9193 C CA . ASP A 1 1145 ? -25.830 -10.363 -0.442 1.00 69.00 1145 ASP A CA 1
ATOM 9194 C C . ASP A 1 1145 ? -25.463 -10.466 1.053 1.00 69.00 1145 ASP A C 1
ATOM 9196 O O . ASP A 1 1145 ? -26.098 -9.880 1.941 1.00 69.00 1145 ASP A O 1
ATOM 9200 N N . SER A 1 1146 ? -24.403 -11.225 1.351 1.00 69.56 1146 SER A N 1
ATOM 9201 C CA . SER A 1 1146 ? -23.964 -11.473 2.733 1.00 69.56 1146 SER A CA 1
ATOM 9202 C C . SER A 1 1146 ? -23.648 -10.174 3.487 1.00 69.56 1146 SER A C 1
ATOM 9204 O O . SER A 1 1146 ? -23.927 -10.063 4.681 1.00 69.56 1146 SER A O 1
ATOM 9206 N N . ALA A 1 1147 ? -23.106 -9.171 2.788 1.00 70.50 1147 ALA A N 1
ATOM 9207 C CA . ALA A 1 1147 ? -22.733 -7.887 3.372 1.00 70.50 1147 ALA A CA 1
ATOM 9208 C C . ALA A 1 1147 ? -23.952 -7.041 3.794 1.00 70.50 1147 ALA A C 1
ATOM 9210 O O . ALA A 1 1147 ? -23.911 -6.378 4.833 1.00 70.50 1147 ALA A O 1
ATOM 9211 N N . THR A 1 1148 ? -25.049 -7.058 3.026 1.00 74.25 1148 THR A N 1
ATOM 9212 C CA . THR A 1 1148 ? -26.283 -6.330 3.372 1.00 74.25 1148 THR A CA 1
ATOM 9213 C C . THR A 1 1148 ? -27.014 -7.000 4.529 1.00 74.25 1148 THR A C 1
ATOM 9215 O O . THR A 1 1148 ? -27.483 -6.299 5.429 1.00 74.25 1148 THR A O 1
ATOM 9218 N N . LYS A 1 1149 ? -27.045 -8.341 4.566 1.00 78.69 1149 LYS A N 1
ATOM 9219 C CA . LYS A 1 1149 ? -27.614 -9.106 5.689 1.00 78.69 1149 LYS A CA 1
ATOM 9220 C C . LYS A 1 1149 ? -26.889 -8.800 7.001 1.00 78.69 1149 LYS A C 1
ATOM 9222 O O . LYS A 1 1149 ? -27.533 -8.444 7.986 1.00 78.69 1149 LYS A O 1
ATOM 9227 N N . GLU A 1 1150 ? -25.555 -8.848 7.003 1.00 81.25 1150 GLU A N 1
ATOM 9228 C CA . GLU A 1 1150 ? -24.744 -8.559 8.194 1.00 81.25 1150 GLU A CA 1
ATOM 9229 C C . GLU A 1 1150 ? -24.963 -7.124 8.709 1.00 81.25 1150 GLU A C 1
ATOM 9231 O O . GLU A 1 1150 ? -25.139 -6.895 9.912 1.00 81.25 1150 GLU A O 1
ATOM 9236 N N . LEU A 1 1151 ? -25.007 -6.144 7.798 1.00 83.50 1151 LEU A N 1
ATOM 9237 C CA . LEU A 1 1151 ? -25.246 -4.748 8.159 1.00 83.50 1151 LEU A CA 1
ATOM 9238 C C . LEU A 1 1151 ? -26.645 -4.534 8.759 1.00 83.50 1151 LEU A C 1
ATOM 9240 O O . LEU A 1 1151 ? -26.775 -3.816 9.756 1.00 83.50 1151 LEU A O 1
ATOM 9244 N N . LEU A 1 1152 ? -27.673 -5.154 8.175 1.00 85.06 1152 LEU A N 1
ATOM 9245 C CA . LEU A 1 1152 ? -29.052 -5.057 8.647 1.00 85.06 1152 LEU A CA 1
ATOM 9246 C C . LEU A 1 1152 ? -29.222 -5.695 10.028 1.00 85.06 1152 LEU A C 1
ATOM 9248 O O . LEU A 1 1152 ? -29.792 -5.064 10.918 1.00 85.06 1152 LEU A O 1
ATOM 9252 N N . VAL A 1 1153 ? -28.654 -6.886 10.243 1.00 86.19 1153 VAL A N 1
ATOM 9253 C CA . VAL A 1 1153 ? -28.621 -7.557 11.554 1.00 86.19 1153 VAL A CA 1
ATOM 9254 C C . VAL A 1 1153 ? -27.988 -6.637 12.595 1.00 86.19 1153 VAL A C 1
ATOM 9256 O O . VAL A 1 1153 ? -28.591 -6.359 13.633 1.00 86.19 1153 VAL A O 1
ATOM 9259 N N . LYS A 1 1154 ? -26.809 -6.076 12.300 1.00 84.69 1154 LYS A N 1
ATOM 9260 C CA . LYS A 1 1154 ? -26.110 -5.153 13.207 1.00 84.69 1154 LYS A CA 1
ATOM 9261 C C . LYS A 1 1154 ? -26.952 -3.918 13.550 1.00 84.69 1154 LYS A C 1
ATOM 9263 O O . LYS A 1 1154 ? -26.928 -3.469 14.698 1.00 84.69 1154 LYS A O 1
ATOM 9268 N N . SER A 1 1155 ? -27.687 -3.371 12.580 1.00 84.06 1155 SER A N 1
ATOM 9269 C CA . SER A 1 1155 ? -28.551 -2.202 12.777 1.00 84.06 1155 SER A CA 1
ATOM 9270 C C . SER A 1 1155 ? -29.812 -2.537 13.597 1.00 84.06 1155 SER A C 1
ATOM 9272 O O . SER A 1 1155 ? -30.111 -1.844 14.570 1.00 84.06 1155 SER A O 1
ATOM 9274 N N . LEU A 1 1156 ? -30.487 -3.658 13.311 1.00 84.88 1156 LEU A N 1
ATOM 9275 C CA . LEU A 1 1156 ? -31.665 -4.132 14.058 1.00 84.88 1156 LEU A CA 1
ATOM 9276 C C . LEU A 1 1156 ? -31.338 -4.490 15.513 1.00 84.88 1156 LEU A C 1
ATOM 9278 O O . LEU A 1 1156 ? -32.109 -4.171 16.422 1.00 84.88 1156 LEU A O 1
ATOM 9282 N N . TRP A 1 1157 ? -30.167 -5.087 15.753 1.00 83.00 1157 TRP A N 1
ATOM 9283 C CA . TRP A 1 1157 ? -29.657 -5.333 17.103 1.00 83.00 1157 TRP A CA 1
ATOM 9284 C C . TRP A 1 1157 ? -29.428 -4.033 17.878 1.00 83.00 1157 TRP A C 1
ATOM 9286 O O . TRP A 1 1157 ? -29.784 -3.955 19.056 1.00 83.00 1157 TRP A O 1
ATOM 9296 N N . LYS A 1 1158 ? -28.874 -3.003 17.223 1.00 82.56 1158 LYS A N 1
ATOM 9297 C CA . LYS A 1 1158 ? -28.621 -1.686 17.828 1.00 82.56 1158 LYS A CA 1
ATOM 9298 C C . LYS A 1 1158 ? -29.917 -0.974 18.237 1.00 82.56 1158 LYS A C 1
ATOM 9300 O O . LYS A 1 1158 ? -29.937 -0.317 19.272 1.00 82.56 1158 LYS A O 1
ATOM 9305 N N . GLU A 1 1159 ? -30.991 -1.135 17.467 1.00 82.69 1159 GLU A N 1
ATOM 9306 C CA . GLU A 1 1159 ? -32.317 -0.554 17.746 1.00 82.69 1159 GLU A CA 1
ATOM 9307 C C . GLU A 1 1159 ? -33.211 -1.437 18.638 1.00 82.69 1159 GLU A C 1
ATOM 9309 O O . GLU A 1 1159 ? -34.347 -1.077 18.936 1.00 82.69 1159 GLU A O 1
ATOM 9314 N N . GLY A 1 1160 ? -32.714 -2.592 19.098 1.00 82.69 1160 GLY A N 1
ATOM 9315 C CA . GLY A 1 1160 ? -33.436 -3.480 20.014 1.00 82.69 1160 GLY A CA 1
ATOM 9316 C C . GLY A 1 1160 ? -34.505 -4.367 19.361 1.00 82.69 1160 GLY A C 1
ATOM 9317 O O . GLY A 1 1160 ? -35.237 -5.056 20.077 1.00 82.69 1160 GLY A O 1
ATOM 9318 N N . ARG A 1 1161 ? -34.582 -4.426 18.024 1.00 82.81 1161 ARG A N 1
ATOM 9319 C CA . ARG A 1 1161 ? -35.547 -5.249 17.265 1.00 82.81 1161 ARG A CA 1
ATOM 9320 C C . ARG A 1 1161 ? -35.052 -6.695 17.095 1.00 82.81 1161 ARG A C 1
ATOM 9322 O O . ARG A 1 1161 ? -34.781 -7.169 15.998 1.00 82.81 1161 ARG A O 1
ATOM 9329 N N . ARG A 1 1162 ? -34.927 -7.418 18.215 1.00 81.81 1162 ARG A N 1
ATOM 9330 C CA . ARG A 1 1162 ? -34.288 -8.754 18.283 1.00 81.81 1162 ARG A CA 1
ATOM 9331 C C . ARG A 1 1162 ? -34.980 -9.847 17.460 1.00 81.81 1162 ARG A C 1
ATOM 9333 O O . ARG A 1 1162 ? -34.296 -10.710 16.929 1.00 81.81 1162 ARG A O 1
ATOM 9340 N N . ARG A 1 1163 ? -36.316 -9.826 17.375 1.00 80.56 1163 ARG A N 1
ATOM 9341 C CA . ARG A 1 1163 ? -37.088 -10.840 16.627 1.00 80.56 1163 ARG A CA 1
ATOM 9342 C C . ARG A 1 1163 ? -36.818 -10.770 15.126 1.00 80.56 1163 ARG A C 1
ATOM 9344 O O . ARG A 1 1163 ? -36.674 -11.795 14.484 1.00 80.56 1163 ARG A O 1
ATOM 9351 N N . GLU A 1 1164 ? -36.702 -9.561 14.599 1.00 83.31 1164 GLU A N 1
ATOM 9352 C CA . GLU A 1 1164 ? -36.431 -9.332 13.179 1.00 83.31 1164 GLU A CA 1
ATOM 9353 C C . GLU A 1 1164 ? -34.975 -9.634 12.841 1.00 83.31 1164 GLU A C 1
ATOM 9355 O O . GLU A 1 1164 ? -34.705 -10.256 11.826 1.00 83.31 1164 GLU A O 1
ATOM 9360 N N . ALA A 1 1165 ? -34.034 -9.283 13.726 1.00 81.81 1165 ALA A N 1
ATOM 9361 C CA . ALA A 1 1165 ? -32.632 -9.658 13.553 1.00 81.81 1165 ALA A CA 1
ATOM 9362 C C . ALA A 1 1165 ? -32.442 -11.187 13.481 1.00 81.81 1165 ALA A C 1
ATOM 9364 O O . ALA A 1 1165 ? -31.697 -11.659 12.628 1.00 81.81 1165 ALA A O 1
ATOM 9365 N N . ALA A 1 1166 ? -33.156 -11.947 14.321 1.00 79.75 1166 ALA A N 1
ATOM 9366 C CA . ALA A 1 1166 ? -33.153 -13.410 14.275 1.00 79.75 1166 ALA A CA 1
ATOM 9367 C C . ALA A 1 1166 ? -33.751 -13.954 12.965 1.00 79.75 1166 ALA A C 1
ATOM 9369 O O . ALA A 1 1166 ? -33.192 -14.874 12.384 1.00 79.75 1166 ALA A O 1
ATOM 9370 N N . ALA A 1 1167 ? -34.821 -13.339 12.451 1.00 79.00 1167 ALA A N 1
ATOM 9371 C CA . ALA A 1 1167 ? -35.420 -13.725 11.173 1.00 79.00 1167 ALA A CA 1
ATOM 9372 C C . ALA A 1 1167 ? -34.515 -13.416 9.955 1.00 79.00 1167 ALA A C 1
ATOM 9374 O O . ALA A 1 1167 ? -34.539 -14.152 8.967 1.00 79.00 1167 ALA A O 1
ATOM 9375 N N . VAL A 1 1168 ? -33.675 -12.364 10.006 1.00 79.12 1168 VAL A N 1
ATOM 9376 C CA . VAL A 1 1168 ? -32.604 -12.180 9.002 1.00 79.12 1168 VAL A CA 1
ATOM 9377 C C . VAL A 1 1168 ? -31.591 -13.331 9.096 1.00 79.12 1168 VAL A C 1
ATOM 9379 O O . VAL A 1 1168 ? -31.227 -13.889 8.062 1.00 79.12 1168 VAL A O 1
ATOM 9382 N N . GLU A 1 1169 ? -31.136 -13.674 10.309 1.00 73.19 1169 GLU A N 1
ATOM 9383 C CA . GLU A 1 1169 ? -30.108 -14.700 10.565 1.00 73.19 1169 GLU A CA 1
ATOM 9384 C C . GLU A 1 1169 ? -30.564 -16.113 10.160 1.00 73.19 1169 GLU A C 1
ATOM 9386 O O . GLU A 1 1169 ? -29.815 -16.813 9.487 1.00 73.19 1169 GLU A O 1
ATOM 9391 N N . GLU A 1 1170 ? -31.800 -16.504 10.477 1.00 65.69 1170 GLU A N 1
ATOM 9392 C CA . GLU A 1 1170 ? -32.376 -17.817 10.136 1.00 65.69 1170 GLU A CA 1
ATOM 9393 C C . GLU A 1 1170 ? -32.450 -18.024 8.614 1.00 65.69 1170 GLU A C 1
ATOM 9395 O O . GLU A 1 1170 ? -32.095 -19.072 8.082 1.00 65.69 1170 GLU A O 1
ATOM 9400 N N . SER A 1 1171 ? -32.751 -16.960 7.869 1.00 59.56 1171 SER A N 1
ATOM 9401 C CA . SER A 1 1171 ? -32.744 -17.004 6.404 1.00 59.56 1171 SER A CA 1
ATOM 9402 C C . SER A 1 1171 ? -31.359 -17.059 5.744 1.00 59.56 1171 SER A C 1
ATOM 9404 O O . SER A 1 1171 ? -31.255 -17.102 4.514 1.00 59.56 1171 SER A O 1
ATOM 9406 N N . CYS A 1 1172 ? -30.280 -16.996 6.527 1.00 51.16 1172 CYS A N 1
ATOM 9407 C CA . CYS A 1 1172 ? -28.933 -17.312 6.052 1.00 51.16 1172 CYS A CA 1
ATOM 9408 C C . CYS A 1 1172 ? -28.646 -18.817 6.104 1.00 51.16 1172 CYS A C 1
ATOM 9410 O O . CYS A 1 1172 ? -27.776 -19.274 5.366 1.00 51.16 1172 CYS A O 1
ATOM 9412 N N . GLU A 1 1173 ? -29.358 -19.578 6.941 1.00 41.22 1173 GLU A N 1
ATOM 9413 C CA . GLU A 1 1173 ? -29.136 -21.018 7.109 1.00 41.22 1173 GLU A CA 1
ATOM 9414 C C . GLU A 1 1173 ? -29.790 -21.833 5.980 1.00 41.22 1173 GLU A C 1
ATOM 9416 O O . GLU A 1 1173 ? -29.203 -22.808 5.514 1.00 41.22 1173 GLU A O 1
ATOM 9421 N N . GLU A 1 1174 ? -30.936 -21.388 5.451 1.00 42.16 1174 GLU A N 1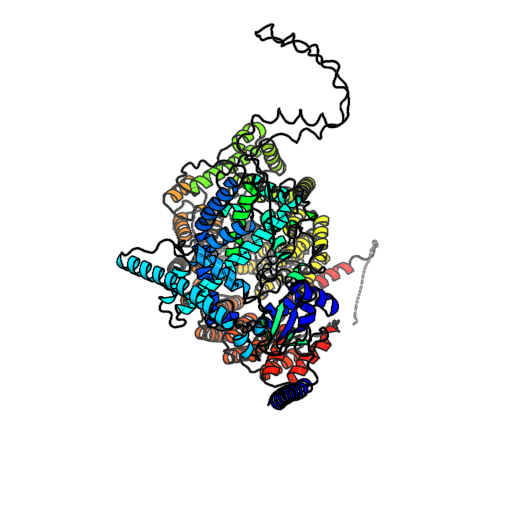
ATOM 9422 C CA . GLU A 1 1174 ? -31.669 -22.105 4.391 1.00 42.16 1174 GLU A CA 1
ATOM 9423 C C . GLU A 1 1174 ? -30.992 -22.053 3.003 1.00 42.16 1174 GLU A C 1
ATOM 9425 O O . GLU A 1 1174 ? -31.122 -22.990 2.218 1.00 42.16 1174 GLU A O 1
ATOM 9430 N N . ILE A 1 1175 ? -30.217 -21.008 2.684 1.00 41.72 1175 ILE A N 1
ATOM 9431 C CA . ILE A 1 1175 ? -29.701 -20.784 1.312 1.00 41.72 1175 ILE A CA 1
ATOM 9432 C C . ILE A 1 1175 ? -28.372 -21.520 1.039 1.00 41.72 1175 ILE A C 1
ATOM 9434 O O . ILE A 1 1175 ? -28.031 -21.767 -0.114 1.00 41.72 1175 ILE A O 1
ATOM 9438 N N . ASN A 1 1176 ? -27.649 -21.975 2.068 1.00 33.28 1176 ASN A N 1
ATOM 9439 C CA . ASN A 1 1176 ? -26.398 -22.731 1.886 1.00 33.28 1176 ASN A CA 1
ATOM 9440 C C . ASN A 1 1176 ? -26.602 -24.195 1.438 1.00 33.28 1176 ASN A C 1
ATOM 9442 O O . ASN A 1 1176 ? -25.621 -24.926 1.311 1.00 33.28 1176 ASN A O 1
ATOM 9446 N N . THR A 1 1177 ? -27.845 -24.645 1.216 1.00 28.27 1177 THR A N 1
ATOM 9447 C CA . THR A 1 1177 ? -28.148 -26.061 0.923 1.00 28.27 1177 THR A CA 1
ATOM 9448 C C . THR A 1 1177 ? -28.932 -26.327 -0.363 1.00 28.27 1177 THR A C 1
ATOM 9450 O O . THR A 1 1177 ? -29.169 -27.492 -0.674 1.00 28.27 1177 THR A O 1
ATOM 9453 N N . VAL A 1 1178 ? -29.286 -25.315 -1.164 1.00 29.23 1178 VAL A N 1
ATOM 9454 C CA . VAL A 1 1178 ? -30.085 -25.538 -2.382 1.00 29.23 1178 VAL A CA 1
ATOM 9455 C C . VAL A 1 1178 ? -29.526 -24.748 -3.566 1.00 29.23 1178 VAL A C 1
ATOM 9457 O O . VAL A 1 1178 ? -29.680 -23.534 -3.645 1.00 29.23 1178 VAL A O 1
ATOM 9460 N N . LEU A 1 1179 ? -28.904 -25.461 -4.509 1.00 30.58 1179 LEU A N 1
ATOM 9461 C CA . LEU A 1 1179 ? -28.790 -25.034 -5.907 1.00 30.58 1179 LEU A CA 1
ATOM 9462 C C . LEU A 1 1179 ? -30.199 -25.045 -6.527 1.00 30.58 1179 LEU A C 1
ATOM 9464 O O . LEU A 1 1179 ? -30.816 -26.114 -6.540 1.00 30.58 1179 LEU A O 1
ATOM 9468 N N . PRO A 1 1180 ? -30.721 -23.935 -7.074 1.00 31.67 1180 PRO A N 1
ATOM 9469 C CA . PRO A 1 1180 ? -31.966 -23.982 -7.825 1.00 31.67 1180 PRO A CA 1
ATOM 9470 C C . PRO A 1 1180 ? -31.689 -24.362 -9.285 1.00 31.67 1180 PRO A C 1
ATOM 9472 O O . PRO A 1 1180 ? -31.199 -23.565 -10.081 1.00 31.67 1180 PRO A O 1
ATOM 9475 N N . LEU A 1 1181 ? -32.030 -25.605 -9.625 1.00 31.98 1181 LEU A N 1
ATOM 9476 C CA . LEU A 1 1181 ? -32.566 -25.952 -10.941 1.00 31.98 1181 LEU A CA 1
ATOM 9477 C C . LEU A 1 1181 ? -34.040 -25.496 -11.000 1.00 31.98 1181 LEU A C 1
ATOM 9479 O O . LEU A 1 1181 ? -34.746 -25.623 -10.001 1.00 31.98 1181 LEU A O 1
ATOM 9483 N N . ALA A 1 1182 ? -34.481 -25.076 -12.194 1.00 27.23 1182 ALA A N 1
ATOM 9484 C CA . ALA A 1 1182 ? -35.793 -24.518 -12.588 1.00 27.23 1182 ALA A CA 1
ATOM 9485 C C . ALA A 1 1182 ? -35.890 -22.981 -12.428 1.00 27.23 1182 ALA A C 1
ATOM 9487 O O . ALA A 1 1182 ? -35.607 -22.444 -11.367 1.00 27.23 1182 ALA A O 1
ATOM 9488 N N . LEU A 1 1183 ? -36.262 -22.204 -13.4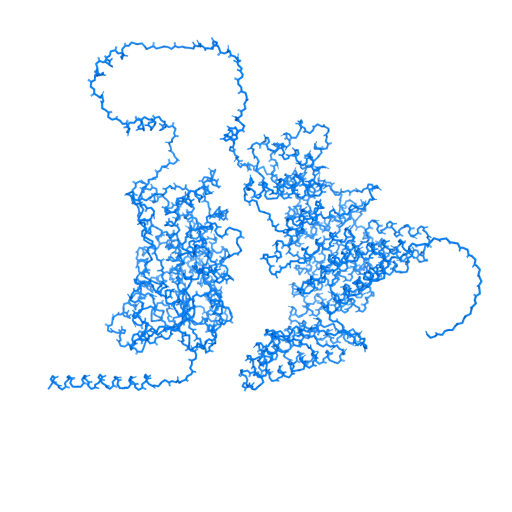53 1.00 26.45 1183 LEU A N 1
ATOM 9489 C CA . LEU A 1 1183 ? -37.481 -22.356 -14.253 1.00 26.45 1183 LEU A CA 1
ATOM 9490 C C . LEU A 1 1183 ? -37.337 -21.858 -15.703 1.00 26.45 1183 LEU A C 1
ATOM 9492 O O . LEU A 1 1183 ? -36.835 -20.770 -15.971 1.00 26.45 1183 LEU A O 1
ATOM 9496 N N . GLN A 1 1184 ? -37.877 -22.674 -16.606 1.00 26.31 1184 GLN A N 1
ATOM 9497 C CA . GLN A 1 1184 ? -38.348 -22.319 -17.940 1.00 26.31 1184 GLN A CA 1
ATOM 9498 C C . GLN A 1 1184 ? -39.796 -21.792 -17.811 1.00 26.31 1184 GLN A C 1
ATOM 9500 O O . GLN A 1 1184 ? -40.565 -22.333 -17.020 1.00 26.31 1184 GLN A O 1
ATOM 9505 N N . GLU A 1 1185 ? -40.136 -20.797 -18.637 1.00 26.02 1185 GLU A N 1
ATOM 9506 C CA . GLU A 1 1185 ? -41.487 -20.369 -19.065 1.00 26.02 1185 GLU A CA 1
ATOM 9507 C C . GLU A 1 1185 ? -42.408 -19.612 -18.080 1.00 26.02 1185 GLU A C 1
ATOM 9509 O O . GLU A 1 1185 ? -43.135 -20.208 -17.295 1.00 26.02 1185 GLU A O 1
ATOM 9514 N N . SER A 1 1186 ? -42.491 -18.280 -18.254 1.00 23.48 1186 SER A N 1
ATOM 9515 C CA . SER A 1 1186 ? -43.726 -17.563 -18.659 1.00 23.48 1186 SER A CA 1
ATOM 9516 C C . SER A 1 1186 ? -43.479 -16.041 -18.796 1.00 23.48 1186 SER A C 1
ATOM 9518 O O . SER A 1 1186 ? -43.256 -15.361 -17.798 1.00 23.48 1186 SER A O 1
ATOM 9520 N N . TYR A 1 1187 ? -43.545 -15.501 -20.020 1.00 24.72 1187 TYR A N 1
ATOM 9521 C CA . TYR A 1 1187 ? -43.684 -14.058 -20.347 1.00 24.72 1187 TYR A CA 1
ATOM 9522 C C . TYR A 1 1187 ? -45.190 -13.674 -20.391 1.00 24.72 1187 TYR A C 1
ATOM 9524 O O . TYR A 1 1187 ? -45.978 -14.619 -20.507 1.00 24.72 1187 TYR A O 1
ATOM 9532 N N . PRO A 1 1188 ? -45.656 -12.387 -20.372 1.00 31.83 1188 PRO A N 1
ATOM 9533 C CA . PRO A 1 1188 ? -44.984 -11.144 -20.833 1.00 31.83 1188 PRO A CA 1
ATOM 9534 C C . PRO A 1 1188 ? -45.246 -9.820 -20.037 1.00 31.83 1188 PRO A C 1
ATOM 9536 O O . PRO A 1 1188 ? -46.300 -9.650 -19.439 1.00 31.83 1188 PRO A O 1
ATOM 9539 N N . SER A 1 1189 ? -44.350 -8.816 -20.132 1.00 23.25 1189 SER A N 1
ATOM 9540 C CA . SER A 1 1189 ? -44.587 -7.498 -20.791 1.00 23.25 1189 SER A CA 1
ATOM 9541 C C . SER A 1 1189 ? -43.580 -6.395 -20.388 1.00 23.25 1189 SER A C 1
ATOM 9543 O O . SER A 1 1189 ? -43.566 -5.945 -19.251 1.00 23.25 1189 SER A O 1
ATOM 9545 N N . ALA A 1 1190 ? -42.832 -5.928 -21.395 1.00 28.61 1190 ALA A N 1
ATOM 9546 C CA . ALA A 1 1190 ? -42.379 -4.559 -21.678 1.00 28.61 1190 ALA A CA 1
ATOM 9547 C C . ALA A 1 1190 ? -41.638 -3.732 -20.594 1.00 28.61 1190 ALA A C 1
ATOM 9549 O O . ALA A 1 1190 ? -42.243 -3.101 -19.736 1.00 28.61 1190 ALA A O 1
ATOM 9550 N N . TYR A 1 1191 ? -40.323 -3.596 -20.827 1.00 32.25 1191 TYR A N 1
ATOM 9551 C CA . TYR A 1 1191 ? -39.382 -2.607 -20.276 1.00 32.25 1191 TYR A CA 1
ATOM 9552 C C . TYR A 1 1191 ? -38.936 -2.800 -18.821 1.00 32.25 1191 TYR A C 1
ATOM 9554 O O . TYR A 1 1191 ? -39.338 -2.054 -17.940 1.00 32.25 1191 TYR A O 1
ATOM 9562 N N . THR A 1 1192 ? -38.023 -3.748 -18.591 1.00 30.89 1192 THR A N 1
ATOM 9563 C CA . THR A 1 1192 ? -36.707 -3.558 -17.929 1.00 30.89 1192 THR A CA 1
ATOM 9564 C C . THR A 1 1192 ? -36.110 -4.931 -17.579 1.00 30.89 1192 THR A C 1
ATOM 9566 O O . THR A 1 1192 ? -36.712 -5.693 -16.837 1.00 30.89 1192 THR A O 1
ATOM 9569 N N . MET A 1 1193 ? -34.944 -5.281 -18.139 1.00 35.59 1193 MET A N 1
ATOM 9570 C CA . MET A 1 1193 ? -34.243 -6.552 -17.873 1.00 35.59 1193 MET A CA 1
ATOM 9571 C C . MET A 1 1193 ? -32.829 -6.271 -17.339 1.00 35.59 1193 MET A C 1
ATOM 9573 O O . MET A 1 1193 ? -32.156 -5.356 -17.813 1.00 35.59 1193 MET A O 1
ATOM 9577 N N . ASP A 1 1194 ? -32.410 -7.032 -16.323 1.00 41.88 1194 ASP A N 1
ATOM 9578 C CA . ASP A 1 1194 ? -31.086 -6.991 -15.677 1.00 41.88 1194 ASP A CA 1
ATOM 9579 C C . ASP A 1 1194 ? -29.946 -7.242 -16.688 1.00 41.88 1194 ASP A C 1
ATOM 9581 O O . ASP A 1 1194 ? -30.091 -8.078 -17.568 1.00 41.88 1194 ASP A O 1
ATOM 9585 N N . VAL A 1 1195 ? -28.798 -6.562 -16.560 1.00 38.44 1195 VAL A N 1
ATOM 9586 C CA . VAL A 1 1195 ? -27.635 -6.693 -17.469 1.00 38.44 1195 VAL A CA 1
ATOM 9587 C C . VAL A 1 1195 ? -27.111 -8.132 -17.514 1.00 38.44 1195 VAL A C 1
ATOM 9589 O O . VAL A 1 1195 ? -26.702 -8.597 -18.577 1.00 38.44 1195 VAL A O 1
ATOM 9592 N N . ASN A 1 1196 ? -27.169 -8.858 -16.391 1.00 38.97 1196 ASN A N 1
ATOM 9593 C CA . ASN A 1 1196 ? -26.811 -10.276 -16.356 1.00 38.97 1196 ASN A CA 1
ATOM 9594 C C . ASN A 1 1196 ? -27.884 -11.134 -17.031 1.00 38.97 1196 ASN A C 1
ATOM 9596 O O . ASN A 1 1196 ? -27.547 -11.931 -17.899 1.00 38.97 1196 ASN A O 1
ATOM 9600 N N . SER A 1 1197 ? -29.167 -10.921 -16.714 1.00 43.25 1197 SER A N 1
ATOM 9601 C CA . SER A 1 1197 ? -30.299 -11.564 -17.411 1.00 43.25 1197 SER A CA 1
ATOM 9602 C C . SER A 1 1197 ? -30.226 -11.358 -18.929 1.00 43.25 1197 SER A C 1
ATOM 9604 O O . SER A 1 1197 ? -30.445 -12.279 -19.706 1.00 43.25 1197 SER A O 1
ATOM 9606 N N . PHE A 1 1198 ? -29.797 -10.172 -19.348 1.00 49.00 1198 PHE A N 1
ATOM 9607 C CA . PHE A 1 1198 ? -29.661 -9.762 -20.731 1.00 49.00 1198 PHE A CA 1
ATOM 9608 C C . PHE A 1 1198 ? -28.457 -10.397 -21.445 1.00 49.00 1198 PHE A C 1
ATOM 9610 O O . PHE A 1 1198 ? -28.567 -10.870 -22.574 1.00 49.00 1198 PHE A O 1
ATOM 9617 N N . ALA A 1 1199 ? -27.303 -10.473 -20.778 1.00 44.53 1199 ALA A N 1
ATOM 9618 C CA . ALA A 1 1199 ? -26.133 -11.186 -21.290 1.00 44.53 1199 ALA A CA 1
ATOM 9619 C C . ALA A 1 1199 ? -26.382 -12.709 -21.362 1.00 44.53 1199 ALA A C 1
ATOM 9621 O O . ALA A 1 1199 ? -25.970 -13.365 -22.323 1.00 44.53 1199 ALA A O 1
ATOM 9622 N N . HIS A 1 1200 ? -27.130 -13.250 -20.393 1.00 52.22 1200 HIS A N 1
ATOM 9623 C CA . HIS A 1 1200 ? -27.659 -14.612 -20.419 1.00 52.22 1200 HIS A CA 1
ATOM 9624 C C . HIS A 1 1200 ? -28.673 -14.821 -21.549 1.00 52.22 1200 HIS A C 1
ATOM 9626 O O . HIS A 1 1200 ? -28.644 -15.872 -22.178 1.00 52.22 1200 HIS A O 1
ATOM 9632 N N . GLU A 1 1201 ? -29.533 -13.846 -21.851 1.00 50.47 1201 GLU A N 1
ATOM 9633 C CA . GLU A 1 1201 ? -30.505 -13.915 -22.947 1.00 50.47 1201 GLU A CA 1
ATOM 9634 C C . GLU A 1 1201 ? -29.815 -13.891 -24.316 1.00 50.47 1201 GLU A C 1
ATOM 9636 O O . GLU A 1 1201 ? -30.114 -14.738 -25.156 1.00 50.47 1201 GLU A O 1
ATOM 9641 N N . ILE A 1 1202 ? -28.812 -13.026 -24.513 1.00 52.25 1202 ILE A N 1
ATOM 9642 C CA . ILE A 1 1202 ? -27.955 -13.035 -25.710 1.00 52.25 1202 ILE A CA 1
ATOM 9643 C C . ILE A 1 1202 ? -27.281 -14.401 -25.867 1.00 52.25 1202 ILE A C 1
ATOM 9645 O O . ILE A 1 1202 ? -27.313 -14.990 -26.948 1.00 52.25 1202 ILE A O 1
ATOM 9649 N N . SER A 1 1203 ? -26.686 -14.939 -24.803 1.00 50.84 1203 SER A N 1
ATOM 9650 C CA . SER A 1 1203 ? -26.007 -16.236 -24.849 1.00 50.84 1203 SER A CA 1
ATOM 9651 C C . SER A 1 1203 ? -26.975 -17.402 -25.088 1.00 50.84 1203 SER A C 1
ATOM 9653 O O . SER A 1 1203 ? -26.725 -18.248 -25.949 1.00 50.84 1203 SER A O 1
ATOM 9655 N N . ALA A 1 1204 ? -28.126 -17.419 -24.411 1.00 54.22 1204 ALA A N 1
ATOM 9656 C CA . ALA A 1 1204 ? -29.175 -18.418 -24.588 1.00 54.22 1204 ALA A CA 1
ATOM 9657 C C . ALA A 1 1204 ? -29.758 -18.373 -26.004 1.00 54.22 1204 ALA A C 1
ATOM 9659 O O . ALA A 1 1204 ? -29.943 -19.422 -26.625 1.00 54.22 1204 ALA A O 1
ATOM 9660 N N . HIS A 1 1205 ? -29.982 -17.178 -26.555 1.00 52.62 1205 HIS A N 1
ATOM 9661 C CA . HIS A 1 1205 ? -30.404 -16.993 -27.938 1.00 52.62 1205 HIS A CA 1
ATOM 9662 C C . HIS A 1 1205 ? -29.330 -17.521 -28.900 1.00 52.62 1205 HIS A C 1
ATOM 9664 O O . HIS A 1 1205 ? -29.618 -18.347 -29.767 1.00 52.62 1205 HIS A O 1
ATOM 9670 N N . THR A 1 1206 ? -28.062 -17.168 -28.677 1.00 52.22 1206 THR A N 1
ATOM 9671 C CA . THR A 1 1206 ? -26.934 -17.603 -29.515 1.00 52.22 1206 THR A CA 1
ATOM 9672 C C . THR A 1 1206 ? -26.747 -19.132 -29.490 1.00 52.22 1206 THR A C 1
ATOM 9674 O O . THR A 1 1206 ? -26.609 -19.756 -30.547 1.00 52.22 1206 THR A O 1
ATOM 9677 N N . LEU A 1 1207 ? -26.835 -19.767 -28.314 1.00 55.22 1207 LEU A N 1
ATOM 9678 C CA . LEU A 1 1207 ? -26.795 -21.227 -28.132 1.00 55.22 1207 LEU A CA 1
ATOM 9679 C C . LEU A 1 1207 ? -27.994 -21.928 -28.780 1.00 55.22 1207 LEU A C 1
ATOM 9681 O O . LEU A 1 1207 ? -27.829 -22.963 -29.428 1.00 55.22 1207 LEU A O 1
ATOM 9685 N N . THR A 1 1208 ? -29.194 -21.363 -28.648 1.00 55.22 1208 THR A N 1
ATOM 9686 C CA . THR A 1 1208 ? -30.422 -21.915 -29.243 1.00 55.22 1208 THR A CA 1
ATOM 9687 C C . THR A 1 1208 ? -30.336 -21.919 -30.768 1.00 55.22 1208 THR A C 1
ATOM 9689 O O . THR A 1 1208 ? -30.708 -22.902 -31.415 1.00 55.22 1208 THR A O 1
ATOM 9692 N N . VAL A 1 1209 ? -29.785 -20.858 -31.360 1.00 51.19 1209 VAL A N 1
ATOM 9693 C CA . VAL A 1 1209 ? -29.601 -20.765 -32.812 1.00 51.19 1209 VAL A CA 1
ATOM 9694 C C . VAL A 1 1209 ? -28.486 -21.707 -33.300 1.00 51.19 1209 VAL A C 1
ATOM 9696 O O . VAL A 1 1209 ? -28.600 -22.257 -34.395 1.00 51.19 1209 VAL A O 1
ATOM 9699 N N . MET A 1 1210 ? -27.430 -21.965 -32.515 1.00 46.91 1210 MET A N 1
ATOM 9700 C CA . MET A 1 1210 ? -26.409 -22.970 -32.871 1.00 46.91 1210 MET A CA 1
ATOM 9701 C C . MET A 1 1210 ? -26.909 -24.415 -32.755 1.00 46.91 1210 MET A C 1
ATOM 9703 O O . MET A 1 1210 ? -26.645 -25.231 -33.637 1.00 46.91 1210 MET A O 1
ATOM 9707 N N . ASN A 1 1211 ? -27.685 -24.739 -31.717 1.00 49.50 1211 ASN A N 1
ATOM 9708 C CA . ASN A 1 1211 ? -28.240 -26.085 -31.537 1.00 49.50 1211 ASN A CA 1
ATOM 9709 C C . ASN A 1 1211 ? -29.233 -26.465 -32.647 1.00 49.50 1211 ASN A C 1
ATOM 9711 O O . ASN A 1 1211 ? -29.308 -27.634 -33.026 1.00 49.50 1211 ASN A O 1
ATOM 9715 N N . LYS A 1 1212 ? -29.925 -25.486 -33.249 1.00 48.97 1212 LYS A N 1
ATOM 9716 C CA . LYS A 1 1212 ? -30.769 -25.711 -34.436 1.00 48.97 1212 LYS A CA 1
ATOM 9717 C C . LYS A 1 1212 ? -29.982 -26.151 -35.681 1.00 48.97 1212 LYS A C 1
ATOM 9719 O O . LYS A 1 1212 ? -30.565 -26.792 -36.549 1.00 48.97 1212 LYS A O 1
ATOM 9724 N N . GLN A 1 1213 ? -28.674 -25.885 -35.770 1.00 44.47 1213 GLN A N 1
ATOM 9725 C CA . GLN A 1 1213 ? -27.827 -26.377 -36.870 1.00 44.47 1213 GLN A CA 1
ATOM 9726 C C . GLN A 1 1213 ? -27.254 -27.783 -36.614 1.00 44.47 1213 GLN A C 1
ATOM 9728 O O . GLN A 1 1213 ? -27.010 -28.518 -37.569 1.00 44.47 1213 GLN A O 1
ATOM 9733 N N . GLY A 1 1214 ? -27.134 -28.211 -35.351 1.00 38.72 1214 GLY A N 1
ATOM 9734 C CA . GLY A 1 1214 ? -26.707 -29.572 -34.993 1.00 38.72 1214 GLY A CA 1
ATOM 9735 C C . GLY A 1 1214 ? -27.725 -30.672 -35.332 1.00 38.72 1214 GLY A C 1
ATOM 9736 O O . GLY A 1 1214 ? -27.356 -31.839 -35.425 1.00 38.72 1214 GLY A O 1
ATOM 9737 N N . MET A 1 1215 ? -28.994 -30.316 -35.569 1.00 34.38 1215 MET A N 1
ATOM 9738 C CA . MET A 1 1215 ? -30.057 -31.269 -35.932 1.00 34.38 1215 MET A CA 1
ATOM 9739 C C . MET A 1 1215 ? -30.220 -31.498 -37.446 1.00 34.38 1215 MET A C 1
ATOM 9741 O O . MET A 1 1215 ? -31.036 -32.328 -37.836 1.00 34.38 1215 MET A O 1
ATOM 9745 N N . HIS A 1 1216 ? -29.433 -30.840 -38.309 1.00 38.03 1216 HIS A N 1
ATOM 9746 C CA . HIS A 1 1216 ? -29.487 -31.068 -39.765 1.00 38.03 1216 HIS A CA 1
ATOM 9747 C C . HIS A 1 1216 ? -28.285 -31.814 -40.366 1.00 38.03 1216 HIS A C 1
ATOM 9749 O O . HIS A 1 1216 ? -28.247 -32.036 -41.575 1.00 38.03 1216 HIS A O 1
ATOM 9755 N N . SER A 1 1217 ? -27.353 -32.312 -39.549 1.00 36.31 1217 SER A N 1
ATOM 9756 C CA . SER A 1 1217 ? -26.299 -33.230 -40.003 1.00 36.31 1217 SER A CA 1
ATOM 9757 C C . SER A 1 1217 ? -26.553 -34.654 -39.497 1.00 36.31 1217 SER A C 1
ATOM 9759 O O . SER A 1 1217 ? -25.865 -35.142 -38.603 1.00 36.31 1217 SER A O 1
ATOM 9761 N N . GLY A 1 1218 ? -27.563 -35.328 -40.052 1.00 30.42 1218 GLY A N 1
ATOM 9762 C CA . GLY 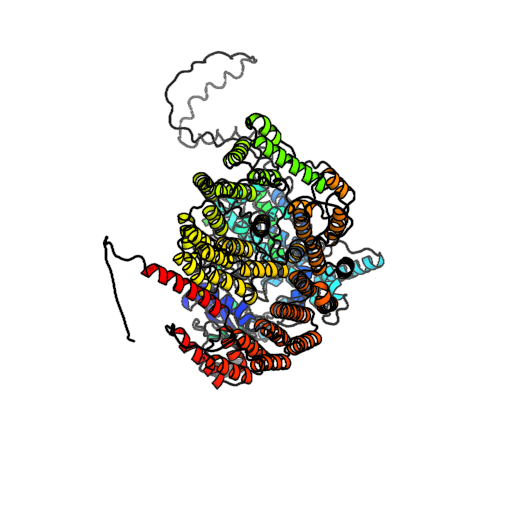A 1 1218 ? -27.911 -36.689 -39.639 1.00 30.42 1218 GLY A CA 1
ATOM 9763 C C . GLY A 1 1218 ? -28.896 -37.402 -40.563 1.00 30.42 1218 GLY A C 1
ATOM 9764 O O . GLY A 1 1218 ? -30.029 -37.627 -40.171 1.00 30.42 1218 GLY A O 1
ATOM 9765 N N . GLY A 1 1219 ? -28.432 -37.804 -41.752 1.00 28.59 1219 GLY A N 1
ATOM 9766 C CA . GLY A 1 1219 ? -29.017 -38.898 -42.543 1.00 28.59 1219 GLY A CA 1
ATOM 9767 C C . GLY A 1 1219 ? -30.099 -38.528 -43.566 1.00 28.59 1219 GLY A C 1
ATOM 9768 O O . GLY A 1 1219 ? -31.241 -38.304 -43.207 1.00 28.59 1219 GLY A O 1
ATOM 9769 N N . GLU A 1 1220 ? -29.764 -38.574 -44.860 1.00 29.08 1220 GLU A N 1
ATOM 9770 C CA . GLU A 1 1220 ? -30.199 -39.664 -45.753 1.00 29.08 1220 GLU A CA 1
ATOM 9771 C C . GLU A 1 1220 ? -29.582 -39.537 -47.159 1.00 29.08 1220 GLU A C 1
ATOM 9773 O O . GLU A 1 1220 ? -29.633 -38.506 -47.826 1.00 29.08 1220 GLU A O 1
ATOM 9778 N N . ARG A 1 1221 ? -28.980 -40.642 -47.617 1.00 35.91 1221 ARG A N 1
ATOM 9779 C CA . ARG A 1 1221 ? -28.656 -40.913 -49.022 1.00 35.91 1221 ARG A CA 1
ATOM 9780 C C . ARG A 1 1221 ? -29.896 -41.501 -49.699 1.00 35.91 1221 ARG A C 1
ATOM 9782 O O . ARG A 1 1221 ? -30.347 -42.551 -49.252 1.00 35.91 1221 ARG A O 1
ATOM 9789 N N . LYS A 1 1222 ? -30.322 -40.908 -50.819 1.00 31.42 1222 LYS A N 1
ATOM 9790 C CA . LYS A 1 1222 ? -30.907 -41.491 -52.060 1.00 31.42 1222 LYS A CA 1
ATOM 9791 C C . LYS A 1 1222 ? -31.419 -40.288 -52.879 1.00 31.42 1222 LYS A C 1
ATOM 9793 O O . LYS A 1 1222 ? -32.033 -39.403 -52.318 1.00 31.42 1222 LYS A O 1
ATOM 9798 N N . GLY A 1 1223 ? -31.147 -40.081 -54.163 1.00 30.33 1223 GLY A N 1
ATOM 9799 C CA . GLY A 1 1223 ? -30.910 -41.030 -55.240 1.00 30.33 1223 GLY A CA 1
ATOM 9800 C C . GLY A 1 1223 ? -32.120 -41.064 -56.181 1.00 30.33 1223 GLY A C 1
ATOM 9801 O O . GLY A 1 1223 ? -32.852 -42.036 -56.132 1.00 30.33 1223 GLY A O 1
ATOM 9802 N N . GLY A 1 1224 ? -32.287 -40.017 -57.005 1.00 29.53 1224 GLY A N 1
ATOM 9803 C CA . GLY A 1 1224 ? -32.906 -40.028 -58.345 1.00 29.53 1224 GLY A CA 1
ATOM 9804 C C . GLY A 1 1224 ? -34.406 -40.334 -58.526 1.00 29.53 1224 GLY A C 1
ATOM 9805 O O . GLY A 1 1224 ? -34.896 -41.370 -58.102 1.00 29.53 1224 GLY A O 1
ATOM 9806 N N . GLY A 1 1225 ? -35.070 -39.509 -59.351 1.00 28.36 1225 GLY A N 1
ATOM 9807 C CA . GLY A 1 1225 ? -36.057 -40.002 -60.325 1.00 28.36 1225 GLY A CA 1
ATOM 9808 C C . GLY A 1 1225 ? -37.528 -39.587 -60.166 1.00 28.36 1225 GLY A C 1
ATOM 9809 O O . GLY A 1 1225 ? -38.273 -40.230 -59.446 1.00 28.36 1225 GLY A O 1
ATOM 9810 N N . THR A 1 1226 ? -37.939 -38.650 -61.031 1.00 30.78 1226 THR A N 1
ATOM 9811 C CA . THR A 1 1226 ? -39.181 -38.644 -61.848 1.00 30.78 1226 THR A CA 1
ATOM 9812 C C . THR A 1 1226 ? -40.595 -38.565 -61.228 1.00 30.78 1226 THR A C 1
ATOM 9814 O O . THR A 1 1226 ? -40.988 -39.333 -60.364 1.00 30.78 1226 THR A O 1
ATOM 9817 N N . THR A 1 1227 ? -41.395 -37.732 -61.920 1.00 29.48 1227 THR A N 1
ATOM 9818 C CA . THR A 1 1227 ? -42.851 -37.787 -62.213 1.00 29.48 1227 THR A CA 1
ATOM 9819 C C . THR A 1 1227 ? -43.907 -37.277 -61.212 1.00 29.48 1227 THR A C 1
ATOM 9821 O O . THR A 1 1227 ? -44.212 -37.920 -60.226 1.00 29.48 1227 THR A O 1
ATOM 9824 N N . LEU A 1 1228 ? -44.542 -36.172 -61.647 1.00 30.41 1228 LEU A N 1
ATOM 9825 C CA . LEU A 1 1228 ? -45.988 -35.902 -61.809 1.00 30.41 1228 LEU A CA 1
ATOM 9826 C C . LEU A 1 1228 ? -46.972 -35.926 -60.614 1.00 30.41 1228 LEU A C 1
ATOM 9828 O O . LEU A 1 1228 ? -47.237 -36.968 -60.036 1.00 30.41 1228 LEU A O 1
ATOM 9832 N N . ARG A 1 1229 ? -47.690 -34.786 -60.548 1.00 28.78 1229 ARG A N 1
ATOM 9833 C CA . ARG A 1 1229 ? -49.142 -34.562 -60.336 1.00 28.78 1229 ARG A CA 1
ATOM 9834 C C . ARG A 1 1229 ? -49.763 -34.661 -58.934 1.00 28.78 1229 ARG A C 1
ATOM 9836 O O . ARG A 1 1229 ? -49.656 -35.695 -58.301 1.00 28.78 1229 ARG A O 1
ATOM 9843 N N . GLU A 1 1230 ? -50.558 -33.605 -58.664 1.00 30.27 1230 GLU A N 1
ATOM 9844 C CA . GLU A 1 1230 ? -51.882 -33.563 -57.989 1.00 30.27 1230 GLU A CA 1
ATOM 9845 C C . GLU A 1 1230 ? -51.919 -34.055 -56.527 1.00 30.27 1230 GLU A C 1
ATOM 9847 O O . GLU A 1 1230 ? -51.240 -34.996 -56.163 1.00 30.27 1230 GLU A O 1
ATOM 9852 N N . THR A 1 1231 ? -52.672 -33.528 -55.567 1.00 30.56 1231 THR A N 1
ATOM 9853 C CA . THR A 1 1231 ? -53.669 -32.460 -55.388 1.00 30.56 1231 THR A CA 1
ATOM 9854 C C . THR A 1 1231 ? -53.942 -32.451 -53.876 1.00 30.56 1231 THR A C 1
ATOM 9856 O O . THR A 1 1231 ? -53.823 -33.491 -53.235 1.00 30.56 1231 THR A O 1
ATOM 9859 N N . ASP A 1 1232 ? -54.384 -31.305 -53.370 1.00 31.38 1232 ASP A N 1
ATOM 9860 C CA . ASP A 1 1232 ? -55.389 -31.163 -52.313 1.00 31.38 1232 ASP A CA 1
ATOM 9861 C C . ASP A 1 1232 ? -55.150 -31.607 -50.851 1.00 31.38 1232 ASP A C 1
ATOM 9863 O O . ASP A 1 1232 ? -54.976 -32.769 -50.497 1.00 31.38 1232 ASP A O 1
ATOM 9867 N N . THR A 1 1233 ? -55.409 -30.595 -50.012 1.00 31.55 1233 THR A N 1
ATOM 9868 C CA . THR A 1 1233 ? -56.277 -30.576 -48.819 1.00 31.55 1233 THR A CA 1
ATOM 9869 C C . THR A 1 1233 ? -55.773 -31.079 -47.467 1.00 31.55 1233 THR A C 1
ATOM 9871 O O . THR A 1 1233 ? -55.477 -32.248 -47.261 1.00 31.55 1233 THR A O 1
ATOM 9874 N N . ASP A 1 1234 ? -55.857 -30.114 -46.545 1.00 31.84 1234 ASP A N 1
ATOM 9875 C CA . ASP A 1 1234 ? -56.427 -30.177 -45.200 1.00 31.84 1234 ASP A CA 1
ATOM 9876 C C . ASP A 1 1234 ? -55.778 -31.052 -44.126 1.00 31.84 1234 ASP A C 1
ATOM 9878 O O . ASP A 1 1234 ? -55.828 -32.278 -44.147 1.00 31.84 1234 ASP A O 1
ATOM 9882 N N . GLY A 1 1235 ? -55.409 -30.369 -43.039 1.00 36.72 1235 GLY A N 1
ATOM 9883 C CA . GLY A 1 1235 ? -55.956 -30.749 -41.741 1.00 36.72 1235 GLY A CA 1
ATOM 9884 C C . GLY A 1 1235 ? -54.968 -30.791 -40.583 1.00 36.72 1235 GLY A C 1
ATOM 9885 O O . GLY A 1 1235 ? -54.301 -31.802 -40.394 1.00 36.72 1235 GLY A O 1
ATOM 9886 N N . ILE A 1 1236 ? -55.100 -29.755 -39.741 1.00 36.28 1236 ILE A N 1
ATOM 9887 C CA . ILE A 1 1236 ? -54.705 -29.624 -38.322 1.00 36.28 1236 ILE A CA 1
ATOM 9888 C C . ILE A 1 1236 ? -53.275 -29.149 -38.063 1.00 36.28 1236 ILE A C 1
ATOM 9890 O O . ILE A 1 1236 ? -52.312 -29.916 -38.271 1.00 36.28 1236 ILE A O 1
#

Secondary structure (DSSP, 8-state):
-HHHHHHHHHHHHHHHHHHHHHHHS---S---PPP-PPPBTTTBTTHHHHTTTT-HHHHHHHHHHHH-SEEEEEETTEEEEEE-SHHHHHIIIIITGGGS-BPPP-HHHHHHTTTTTSTTTSPSSHHHHHHHHHIIIIISSHHHHHHTHHHHHHHHHHHHHHHHHTTTS-B-HHHHHHHHHHHHHHHHHHSS--TTHHHHHHHHHHHHHT--S-SHHHH-TT-HHHHHHT-HHHHHHHHHHHHHHHHHHHHHHHHHHHHHHHHHT---SS--HHHHHHHHHHS--TT----HHHHHHHHHHHHHHHHHHHHHHHHHHHHHHHH-HHHHHHHHHHHHHHTTT-SS--HHHHTT-HHHHHHHHHHHHHS-SSTT-S-EE-SS-EEETTEEE-TT-EEEE-HHHHTT-TTT-TTTTS--GGGGTT----TTS--TT--TT--STT--TTHHHHHHHHHHHHHHHHHH-----GGG--GGGS--PPPSSSS------B------SS--SS-TTTSTTTTTSSS----TTS-SSSTTSSSSS----------S----------S-SSSSSSS--------------S-HHHHHHHHHHHHHHHHHHHHSS-GGGTHHHHHTSTT--HHHHHHHHHT-SSHHHHHHHHHHHHTSTT----HHHHHHHHHHHHHTT-HHHHHHHHHHHHTTTTSS----HHHHHHHHHHTT-HHHHHHHHHHHHHH-S---HHHHHHHHHHHHHTT-HHHHHHHHHHHHHTTPPP-HHHHHHHHHHHHHTT-HHHHHHHHHHTTTTTPPP-HHHHHHHHHHHHHTT-HHHHHHHHHHHHHTTPPPPHHHHHHHHHHHHTT--S-TTHHHHHHS-----SSS------------S-TT-----------S---S------TT--HHHHHHHGGG--HHHHHHHHTTT----HHHHHHHHHH-S-HHHHHHHHHHHHTSTT----HHHHHHHHHHHHHTT-HHHHHHHHHHHHHTT----HHHHHHHHHHHHHTT-HHHHHHHHHTHHHHH-SPPHHHHHHHHHHHHHHHHHTT-HHHHHHHHHHHHHTT-PPPHHHHHHHHHHHHHHT-HHHHHHHHHHHHHTTPPPPHHHHHHHHHHHHHTT-HHHHHHHHHHHHHTTPPPPHHHHHHHHHHHHHTT-HHHHHHHHHHHHSGGG-------------S---HHHHHHHHHHHHHHHHHHHHTSSS------------------

Radius of gyration: 39.11 Å; chains: 1; bounding box: 135×80×134 Å

Organism: Vigna mungo (NCBI:txid3915)

pLDDT: mean 71.45, std 20.77, range [21.16, 96.81]